Protein AF-A0AAN7HV95-F1 (afdb_monomer)

Mean predicted aligned error: 17.51 Å

Sequence (1217 aa):
MALKPPLSEEPIQHAVIDVFSLNDGKLSVEQQIEVYVNDLFNVQDNKAISLQEVLEGLCYVMDYRIKDGNQPHLDQSLMKRLSEGLLLNMGHTEGHLLKKKTTEAADMAFYLYGDFLQQVHEFRRVTSEMDVSDLRRQLKIHYRCQPTSSTQQQKRGALAMVMLFARFFPNQFADWRDLVKESEQGDMERLLNSSLAQEVKTSDEKTAMPSLNNPLADVILPPPQALYFDRSVDKLLGMFSQTDKDNGLPSDLVPALREQYGTNQLPKPARPNALKMLWEQLTDFMVLILIAAAIVEAAEKEFNSMIVLLIVVVLNTIIGFSQEWKASKTLNALVNLEVPQAAVVRDGQQQMIGSEELVPGDLVVLEEGDAVPADIRLIEVAQLGVIEGILTGESVPVQKNVQAIKAKTRKIPLGDCKGNAFMGTTVTRGRAKGVVVRTGPNTEIGKISAAIQSGSKHKVKTPIQRKLSKLGIYLVALAIFLCALVVVIGVIWKRDARDMVNIGLSLAVSVIPEGLVAVTTVTMAIGVRRMAASKCIVRTLPAVESLGSVTVICSDKTGTLTEGKMGTSELWTTDNSLYRFTDSTSMDPGHGEIICEPQGLRRRMIHIRHTAPTSPPPTVPKGNDEERNLNAEHPPQQQTINYADMRPKPVDTAKPDAYTKQLYHALLISSLCNNSSIRRDEDTGEIKSIGDPTEVALTVAAQKAGLGRTYWNDLGYKKVFERAFDSERKLMSSVFTQPGADAELIMTCKGAPEELLKKCSHFMHSNDATAAASQMTDDFASQVYDENVRMASQGLRVLGLAYKTIPRDSVSDADAISEEQDQDEPSSSKATSPHLAEEQLIFAGLVGLIDPPKKGVKEAVATCQQAGIHCIMITGDHIETATAIASQLGIFQNDTPGMSRAILGRELDLLSDDAIIELNPFPSVFARVSPDNKLSIVRALQQRGELAAMTGDGVNDAPAIKRADVGVAMGQAGTEITKQAADIVLVDDNFTSIVKAVEEGRHVFDNILKFIVYLLSCNGAEIFLMLICTIANIEVPLSVMMILWANIIADIPPAMALGVEPNEKDLMQRHPRNPKMGVITNLTWLIIFINSMLIAALAIAAYTISLYVLKFELQVARSMTFTTLTTMQLVHSFNARSVHQSVFKTGITSNRWMIGAFIVSFAFMILGIYAPGISTWLELTHVGWESWVMTMVSVIVLVSFVEIEKLLIRRKMPDKI

Solvent-accessible surface area (backbone atoms only — not comparable to full-atom values): 65570 Å² total; per-residue (Å²): 136,89,79,80,80,85,83,77,90,73,80,87,73,80,79,85,73,90,75,94,70,94,70,82,95,61,76,49,75,59,59,53,51,50,53,41,33,57,48,54,67,43,35,85,85,33,88,88,49,57,65,55,63,45,49,53,53,48,49,50,46,42,63,73,44,42,47,96,75,69,57,75,86,61,62,53,70,58,38,42,50,39,52,52,29,37,43,71,49,26,62,47,66,48,72,55,100,91,55,56,31,64,36,72,57,14,48,51,33,48,36,49,52,43,46,42,53,73,71,31,62,46,41,41,56,48,58,73,74,54,59,57,69,57,53,24,67,25,62,46,49,52,54,29,36,36,86,90,69,36,51,75,64,42,36,50,32,44,52,20,47,53,51,51,44,32,70,76,32,59,89,82,35,63,53,64,67,66,47,36,58,81,97,49,39,68,43,48,55,54,47,64,71,32,73,68,40,56,58,32,73,75,36,77,81,53,39,47,52,63,72,82,85,58,97,47,79,92,52,84,65,64,68,74,82,88,67,65,69,65,35,44,55,72,57,48,40,62,49,28,70,68,28,42,94,79,32,16,24,52,71,87,52,49,63,61,46,35,71,73,72,37,56,24,44,64,83,72,79,83,73,89,50,68,68,58,50,46,47,52,48,60,66,30,72,70,46,46,48,46,52,51,50,25,52,51,32,48,74,75,66,38,57,68,62,19,52,50,41,50,50,49,50,51,49,51,39,52,51,39,41,52,50,53,49,53,43,50,51,57,48,55,68,75,64,75,71,86,81,57,70,33,44,32,27,37,72,57,41,80,46,81,42,54,28,46,76,44,39,70,40,36,26,35,53,45,44,59,70,36,58,34,69,35,21,25,43,35,64,43,67,47,77,25,22,34,30,44,25,56,83,68,72,41,83,64,61,46,70,48,43,49,63,48,50,90,63,98,54,93,83,64,58,73,82,74,43,32,31,48,48,51,44,75,24,38,28,64,33,40,36,35,35,21,34,27,57,30,43,21,50,69,16,76,60,17,44,54,45,50,56,61,54,66,69,51,82,63,80,77,73,38,74,65,57,56,48,53,55,49,48,51,53,52,38,50,55,47,23,55,50,52,22,54,51,40,34,54,54,30,50,75,71,71,46,62,66,66,63,23,46,55,51,16,51,38,46,32,57,42,53,58,70,83,48,54,69,48,39,48,53,52,25,49,44,52,37,44,54,54,27,38,74,53,40,26,43,57,74,37,80,61,37,44,54,44,42,28,33,35,31,30,41,41,33,34,40,74,44,35,44,14,63,62,38,42,7,35,40,38,38,38,30,61,71,66,44,41,36,38,39,42,56,34,61,50,76,49,45,86,48,58,55,47,32,40,47,34,62,75,55,53,59,50,61,55,48,56,71,78,65,65,70,98,64,82,81,81,89,74,83,92,78,80,87,89,86,82,88,90,86,84,76,83,79,77,82,80,74,81,78,62,68,77,71,55,47,70,40,74,59,68,44,91,45,64,89,76,50,53,71,45,60,48,52,38,31,45,31,35,26,64,49,48,87,34,49,75,47,70,40,88,90,78,68,47,72,47,76,42,65,54,52,73,41,36,16,31,35,36,50,10,35,44,46,58,45,25,59,65,54,45,44,75,65,49,44,44,82,69,46,73,47,71,74,37,87,89,69,41,37,29,35,26,28,28,39,46,71,61,100,78,49,34,31,37,37,20,32,39,31,40,45,73,60,49,52,78,26,34,49,23,29,50,58,79,83,62,97,60,94,59,68,37,73,62,45,73,70,56,55,49,51,53,49,53,50,50,51,52,40,29,63,70,28,24,54,64,32,25,34,30,34,38,82,42,65,48,93,78,57,60,82,65,74,73,62,67,75,86,79,73,91,87,76,97,72,83,86,80,80,73,59,81,84,79,47,90,55,68,23,31,37,28,32,40,39,24,28,31,60,51,69,37,89,59,36,41,61,36,45,50,46,35,49,56,16,52,24,48,54,26,44,39,32,70,46,57,57,60,36,48,48,29,50,29,36,75,36,65,55,36,55,91,88,48,91,75,67,52,38,73,46,48,29,75,62,53,74,74,45,52,72,69,56,60,50,67,43,78,55,58,62,29,34,38,16,47,48,50,54,68,53,51,34,51,52,48,51,29,40,45,73,73,69,45,36,33,29,25,42,36,29,40,46,61,36,23,67,28,17,50,68,26,67,31,11,33,10,24,48,69,84,17,35,71,54,13,39,68,39,19,34,28,31,26,61,74,28,45,54,46,36,53,52,53,38,28,52,44,13,39,43,39,49,54,20,49,48,30,26,48,48,38,52,53,17,48,33,41,13,52,42,47,36,47,50,50,29,45,78,68,74,41,80,67,63,70,53,55,60,46,50,54,44,41,56,57,60,40,44,35,45,36,36,45,24,31,34,68,53,78,80,63,96,56,65,62,61,42,63,43,54,64,81,87,59,54,94,69,44,75,67,54,50,50,52,26,51,54,50,6,52,49,53,16,51,49,31,48,49,49,27,48,42,30,42,70,71,70,57,42,55,70,54,48,20,24,30,35,25,50,54,31,41,52,52,39,48,59,54,45,48,58,55,26,72,36,89,61,59,50,53,82,75,67,39,84,73,71,40,63,54,36,53,52,21,45,53,52,22,51,50,50,52,51,42,42,39,68,35,83,65,51,5,63,72,51,63,34,40,80,70,60,69,68,41,54,53,54,30,52,51,48,41,54,53,51,55,54,50,53,49,50,51,28,53,49,47,59,72,75,41,66,93,80,110

Nearest PDB structures (foldseek):
  8jbk-assembly1_A  TM=7.348E-01  e=4.796E-57  Sus scrofa
  8zyj-assembly1_A  TM=6.946E-01  e=8.936E-58  Homo sapiens
  8d3u-assembly1_A  TM=6.724E-01  e=2.919E-56  Homo sapiens
  7e21-assembly1_A  TM=7.172E-01  e=1.037E-54  Homo sapiens
  8qmp-assembly1_A  TM=7.568E-01  e=4.944E-53  Arabidopsis thaliana

Radius of gyration: 40.64 Å; Cα contacts (8 Å, |Δi|>4): 2000; chains: 1; bounding box: 94×133×110 Å

Secondary structure (DSSP, 8-state):
-PPPPPP----------------TT---HHHHHHHHHHHHHHTTT-TTS-HHHHHHHHHHHIIIIIGGGS-----HHHHHHHHHHHHHHTT-EES-TT--EE-HHHHHHHHHHHHHHHH-HHHHHHHHTS-HHHHHHHH-GGGGS-TTT--HHHHHHHHHHHHHHHHH-TTTSSSGGGGS-GGGHHHHHHHHTSHHHHHHHT-GGGGSPPP---TTTTS-PPPPTTSSTT--HHHHHHHTTT-BTTTBB-GGGHHHHHHHH--S---PPPPP-HHHHHHHHHT-HHHHHHHHHHHHHHHHT-HHHHHHHHHHHHHHHHHHHHHHHHHHHHHHHT--PPPPEEEEEETTEEEEEEGGG--TT-EEEE-TT-B--SEEEEEEEEEEEEE-HHHHS--SPEEP-------SSS---GGG-TTEE-TT-EEEEEEEEEEEEE-GGGSHHHHHHHHHHHGGGS----HHHHHHHHHHHHHHHHHHHHHHHHHHHHHHTT--HHHHHHHHHHHHHHT--TTHHHHHHHHHHHHHHHHHHTTEEES-HHHHHHHHT--EEEEEIIIIIB-S--EEEEEEETTS-EEEESSTT-S-TTSS-EEEEPHHHHHHHHHHHHH--SSPPP------------------------TTTTS-EE--TT-GGGS-HHHHHHHHHHHHS---EEEE-TTT--EEEES-HHHHHHHHHHHHTT--HHHHHHHT-EEEEEEEEETTTTEEEEEEEPPSSS--EEEEEEE-HHHHHHHEEEEE-SS-SS--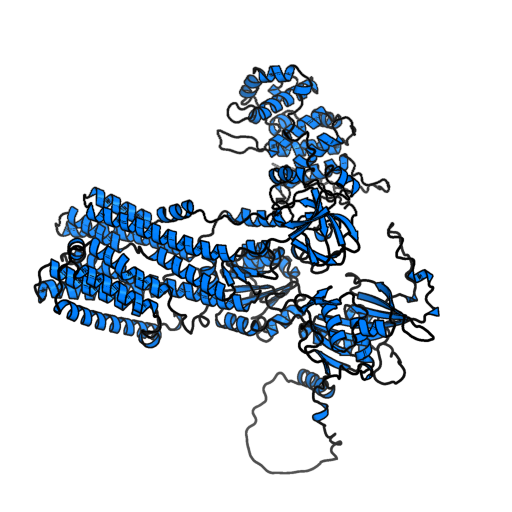EEEP-HHHHHHHHHHHHHHHHTT-EEEEEEEEEE-GGGS-TTTTTTTSS------S-----GGGSS-SEEEEEEEEEE-PBPTTHHHHHHHHHHTTPEEEEE-SS-HHHHHHHHHHHTS--TTSTTT--EEEHHHHTTS-HHHHHT-SSPPSEEES--HHHHHHHHHHHHHTT--EEEEE-SGGGHHHHHHSSEEEEESSSS-HHHHHH-SEEETT--HHHHHHHHHHHHHHHHHHHHHHHHHHHHHHHHHHHHHHHHHTTPPPS--HHHHHIIIIIISHHHHHHHHTPPPPTTTTTSPPPPTTS-SS-HHHHHHHHHHHHHHHHHHHHHHHIIIIIS---HHHHHHHHHHHHHHHHHHHHHHTT-SSS-HHHH-TTS-HHHHHHHHHHHHHHHHHHHSTTHHHHTT-----HHHHHHHHHHHHHHHHHHHHHHHHHHHH-GGG-

Structure (mmCIF, N/CA/C/O backbone):
data_AF-A0AAN7HV95-F1
#
_entry.id   AF-A0AAN7HV95-F1
#
loop_
_atom_site.group_PDB
_atom_site.id
_atom_site.type_symbol
_atom_site.label_atom_id
_atom_site.label_alt_id
_atom_site.label_comp_id
_atom_site.label_asym_id
_atom_site.label_entity_id
_atom_site.label_seq_id
_atom_site.pdbx_PDB_ins_code
_atom_site.Cartn_x
_atom_site.Cartn_y
_atom_site.Cartn_z
_atom_site.occupancy
_atom_site.B_iso_or_equiv
_atom_site.auth_seq_id
_atom_site.auth_comp_id
_atom_site.auth_asym_id
_atom_site.auth_atom_id
_atom_site.pdbx_PDB_model_num
ATOM 1 N N . MET A 1 1 ? 45.793 11.404 42.209 1.00 35.34 1 MET A N 1
ATOM 2 C CA . MET A 1 1 ? 44.865 12.500 42.559 1.00 35.34 1 MET A CA 1
ATOM 3 C C . MET A 1 1 ? 43.505 11.854 42.775 1.00 35.34 1 MET A C 1
ATOM 5 O O . MET A 1 1 ? 42.911 11.381 41.819 1.00 35.34 1 MET A O 1
ATOM 9 N N . ALA A 1 2 ? 43.128 11.648 44.038 1.00 28.16 2 ALA A N 1
ATOM 10 C CA . ALA A 1 2 ? 41.903 10.948 44.416 1.00 28.16 2 ALA A CA 1
ATOM 11 C C . ALA A 1 2 ? 40.698 11.876 44.207 1.00 28.16 2 ALA A C 1
ATOM 13 O O . ALA A 1 2 ? 40.658 12.959 44.789 1.00 28.16 2 ALA A O 1
ATOM 14 N N . LEU A 1 3 ? 39.742 11.461 43.375 1.00 29.16 3 LEU A N 1
ATOM 15 C CA . LEU A 1 3 ? 38.449 12.125 43.232 1.00 29.16 3 LEU A CA 1
ATOM 16 C C . LEU A 1 3 ? 37.444 11.410 44.139 1.00 29.16 3 LEU A C 1
ATOM 18 O O . LEU A 1 3 ? 37.253 10.200 44.041 1.00 29.16 3 LEU A O 1
ATOM 22 N N . LYS A 1 4 ? 36.876 12.180 45.070 1.00 27.55 4 LYS A N 1
ATOM 23 C CA . LYS A 1 4 ? 35.802 11.776 45.983 1.00 27.55 4 LYS A CA 1
ATOM 24 C C . LYS A 1 4 ? 34.564 11.301 45.199 1.00 27.55 4 LYS A C 1
ATOM 26 O O . LYS A 1 4 ? 34.280 11.879 44.151 1.00 27.55 4 LYS A O 1
ATOM 31 N N . PRO A 1 5 ? 33.801 10.325 45.724 1.00 32.03 5 PRO A N 1
ATOM 32 C CA . PRO A 1 5 ? 32.488 9.979 45.188 1.00 32.03 5 PRO A CA 1
ATOM 33 C C . PRO A 1 5 ? 31.466 11.101 45.473 1.00 32.03 5 PRO A C 1
ATOM 35 O O . PRO A 1 5 ? 31.664 11.873 46.420 1.00 32.03 5 PRO A O 1
ATOM 38 N N . PRO A 1 6 ? 30.396 11.214 44.664 1.00 33.41 6 PRO A N 1
ATOM 39 C CA . PRO A 1 6 ? 29.345 12.202 44.869 1.00 33.41 6 PRO A CA 1
ATOM 40 C C . PRO A 1 6 ? 28.568 11.909 46.159 1.00 33.41 6 PRO A C 1
ATOM 42 O O . PRO A 1 6 ? 28.367 10.759 46.548 1.00 33.41 6 PRO A O 1
ATOM 45 N N . LEU A 1 7 ? 28.188 12.986 46.840 1.00 29.44 7 LEU A N 1
ATOM 46 C CA . LEU A 1 7 ? 27.427 12.987 48.082 1.00 29.44 7 LEU A CA 1
ATOM 47 C C . LEU A 1 7 ? 25.985 12.504 47.848 1.00 29.44 7 LEU A C 1
ATOM 49 O O . LEU A 1 7 ? 25.305 13.020 46.969 1.00 29.44 7 LEU A O 1
ATOM 53 N N . SER A 1 8 ? 25.583 11.545 48.689 1.00 29.50 8 SER A N 1
ATOM 54 C CA . SER A 1 8 ? 24.227 11.239 49.181 1.00 29.50 8 SER A CA 1
ATOM 55 C C . SER A 1 8 ? 23.068 11.222 48.176 1.00 29.50 8 SER A C 1
ATOM 57 O O . SER A 1 8 ? 22.448 12.246 47.899 1.00 29.50 8 SER A O 1
ATOM 59 N N . GLU A 1 9 ? 22.695 10.008 47.766 1.00 32.47 9 GLU A N 1
ATOM 60 C CA . GLU A 1 9 ? 21.314 9.641 47.447 1.00 32.47 9 GLU A CA 1
ATOM 61 C C . GLU A 1 9 ? 20.475 9.729 48.734 1.00 32.47 9 GLU A C 1
ATOM 63 O O . GLU A 1 9 ? 20.566 8.863 49.605 1.00 32.47 9 GLU A O 1
ATOM 68 N N . GLU A 1 10 ? 19.671 10.781 48.881 1.00 27.11 10 GLU A N 1
ATOM 69 C CA . GLU A 1 10 ? 18.496 10.710 49.750 1.00 27.11 10 GLU A CA 1
ATOM 70 C C . GLU A 1 10 ? 17.333 10.123 48.937 1.00 27.11 10 GLU A C 1
ATOM 72 O O . GLU A 1 10 ? 17.078 10.573 47.815 1.00 27.11 10 GLU A O 1
ATOM 77 N N . PRO A 1 11 ? 16.617 9.113 49.458 1.00 29.72 11 PRO A N 1
ATOM 78 C CA . PRO A 1 11 ? 15.440 8.589 48.793 1.00 29.72 11 PRO A CA 1
ATOM 79 C C . PRO A 1 11 ? 14.348 9.659 48.829 1.00 29.72 11 PRO A C 1
ATOM 81 O O . PRO A 1 11 ? 14.023 10.189 49.891 1.00 29.72 11 PRO A O 1
ATOM 84 N N . ILE A 1 12 ? 13.756 9.950 47.670 1.00 29.28 12 ILE A N 1
ATOM 85 C CA . ILE A 1 12 ? 12.542 10.760 47.554 1.00 29.28 12 ILE A CA 1
ATOM 86 C C . ILE A 1 12 ? 11.441 10.035 48.341 1.00 29.28 12 ILE A C 1
ATOM 88 O O . ILE A 1 12 ? 10.802 9.107 47.846 1.00 29.28 12 ILE A O 1
ATOM 92 N N . GLN A 1 13 ? 11.250 10.414 49.604 1.00 25.06 13 GLN A N 1
ATOM 93 C CA . GLN A 1 13 ? 10.104 9.985 50.390 1.00 25.06 13 GLN A CA 1
ATOM 94 C C . GLN A 1 13 ? 8.864 10.639 49.784 1.00 25.06 13 GLN A C 1
ATOM 96 O O . GLN A 1 13 ? 8.693 11.856 49.840 1.00 25.06 13 GLN A O 1
ATOM 101 N N . HIS A 1 14 ? 7.986 9.823 49.204 1.00 27.66 14 HIS A N 1
ATOM 102 C CA . HIS A 1 14 ? 6.613 10.219 48.930 1.00 27.66 14 HIS A CA 1
ATOM 103 C C . HIS A 1 14 ? 5.953 10.602 50.260 1.00 27.66 14 HIS A C 1
ATOM 105 O O . HIS A 1 14 ? 5.562 9.735 51.040 1.00 27.66 14 HIS A O 1
ATOM 111 N N . ALA A 1 15 ? 5.861 11.902 50.539 1.00 27.44 15 ALA A N 1
ATOM 112 C CA . ALA A 1 15 ? 5.071 12.407 51.647 1.00 27.44 15 ALA A CA 1
ATOM 113 C C . ALA A 1 15 ? 3.598 12.062 51.387 1.00 27.44 15 ALA A C 1
ATOM 115 O O . ALA A 1 15 ? 2.954 12.611 50.491 1.00 27.44 15 ALA A O 1
ATOM 116 N N . VAL A 1 16 ? 3.081 11.108 52.158 1.00 27.16 16 VAL A N 1
ATOM 117 C CA . VAL A 1 16 ? 1.648 10.859 52.302 1.00 27.16 16 VAL A CA 1
ATOM 118 C C . VAL A 1 16 ? 1.076 12.063 53.047 1.00 27.16 16 VAL A C 1
ATOM 120 O O . VAL A 1 16 ? 1.296 12.216 54.244 1.00 27.16 16 VAL A O 1
ATOM 123 N N . ILE A 1 17 ? 0.398 12.948 52.320 1.00 25.80 17 ILE A N 1
ATOM 124 C CA . ILE A 1 17 ? -0.442 13.993 52.907 1.00 25.80 17 ILE A CA 1
ATOM 125 C C . ILE A 1 17 ? -1.882 13.492 52.805 1.00 25.80 17 ILE A C 1
ATOM 127 O O . ILE A 1 17 ? -2.414 13.341 51.704 1.00 25.80 17 ILE A O 1
ATOM 131 N N . ASP A 1 18 ? -2.485 13.213 53.960 1.00 28.34 18 ASP A N 1
ATOM 132 C CA . ASP A 1 18 ? -3.922 12.982 54.101 1.00 28.34 18 ASP A CA 1
ATOM 133 C C . ASP A 1 18 ? -4.690 14.215 53.613 1.00 28.34 18 ASP A C 1
ATOM 135 O O . ASP A 1 18 ? -4.534 15.310 54.154 1.00 28.34 18 ASP A O 1
ATOM 139 N N . VAL A 1 19 ? -5.545 14.044 52.601 1.00 28.03 19 VAL A N 1
ATOM 140 C CA . VAL A 1 19 ? -6.495 15.079 52.168 1.00 28.03 19 VAL A CA 1
ATOM 141 C C . VAL A 1 19 ? -7.857 14.441 51.899 1.00 28.03 19 VAL A C 1
ATOM 143 O O . VAL A 1 19 ? -8.324 14.363 50.766 1.00 28.03 19 VAL A O 1
ATOM 146 N N . PHE A 1 20 ? -8.532 14.013 52.966 1.00 28.52 20 PHE A N 1
ATOM 147 C CA . PHE A 1 20 ? -9.993 14.070 52.993 1.00 28.52 20 PHE A CA 1
ATOM 148 C C . PHE A 1 20 ? -10.393 15.501 53.359 1.00 28.52 20 PHE A C 1
ATOM 150 O O . PHE A 1 20 ? -10.522 15.867 54.522 1.00 28.52 20 PHE A O 1
ATOM 157 N N . SER A 1 21 ? -10.544 16.328 52.330 1.00 25.36 21 SER A N 1
ATOM 158 C CA . SER A 1 21 ? -11.219 17.619 52.399 1.00 25.36 21 SER A CA 1
ATOM 159 C C . SER A 1 21 ? -12.135 17.695 51.183 1.00 25.36 21 SER A C 1
ATOM 161 O O . SER A 1 21 ? -11.730 18.056 50.077 1.00 25.36 21 SER A O 1
ATOM 163 N N . LEU A 1 22 ? -13.365 17.228 51.389 1.00 33.53 22 LEU A N 1
ATOM 164 C CA . LEU A 1 22 ? -14.492 17.410 50.488 1.00 33.53 22 LEU A CA 1
ATOM 165 C C . LEU A 1 22 ? -14.783 18.909 50.371 1.00 33.53 22 LEU A C 1
ATOM 167 O O . LEU A 1 22 ? -15.279 19.506 51.319 1.00 33.53 22 LEU A O 1
ATOM 171 N N . ASN A 1 23 ? -14.458 19.501 49.221 1.00 30.53 23 ASN A N 1
ATOM 172 C CA . ASN A 1 23 ? -15.168 20.649 48.653 1.00 30.53 23 ASN A CA 1
ATOM 173 C C . ASN A 1 23 ? -14.831 20.780 47.156 1.00 30.53 23 ASN A C 1
ATOM 175 O O . ASN A 1 23 ? -13.719 21.128 46.767 1.00 30.53 23 ASN A O 1
ATOM 179 N N . ASP A 1 24 ? -15.813 20.437 46.325 1.00 30.53 24 ASP A N 1
ATOM 180 C CA . ASP A 1 24 ? -15.998 20.766 44.906 1.00 30.53 24 ASP A CA 1
ATOM 181 C C . ASP A 1 24 ? -14.817 21.310 44.082 1.00 30.53 24 ASP A C 1
ATOM 183 O O . ASP A 1 24 ? -14.560 22.513 44.001 1.00 30.53 24 ASP A O 1
ATOM 187 N N . GLY A 1 25 ? -14.215 20.418 43.286 1.00 41.03 25 GLY A N 1
ATOM 188 C CA . GLY A 1 25 ? -13.898 20.699 41.875 1.00 41.03 25 GLY A CA 1
ATOM 189 C C . GLY A 1 25 ? -13.014 21.914 41.554 1.00 41.03 25 GLY A C 1
ATOM 190 O O . GLY A 1 25 ? -13.055 22.427 40.429 1.00 41.03 25 GLY A O 1
ATOM 191 N N . LYS A 1 26 ? -12.214 22.407 42.498 1.00 41.22 26 LYS A N 1
ATOM 192 C CA . LYS A 1 26 ? -11.129 23.356 42.247 1.00 41.22 26 LYS A CA 1
ATOM 193 C C . LYS A 1 26 ? -9.824 22.626 42.531 1.00 41.22 26 LYS A C 1
ATOM 195 O O . LYS A 1 26 ? -9.460 22.473 43.689 1.00 41.22 26 LYS A O 1
ATOM 200 N N . LEU A 1 27 ? -9.097 22.229 41.481 1.00 48.91 27 LEU A N 1
ATOM 201 C CA . LEU A 1 27 ? -7.642 22.203 41.628 1.00 48.91 27 LEU A CA 1
ATOM 202 C C . LEU A 1 27 ? -7.254 23.602 42.136 1.00 48.91 27 LEU A C 1
ATOM 204 O O . LEU A 1 27 ? -7.715 24.601 41.558 1.00 48.91 27 LEU A O 1
ATOM 208 N N . SER A 1 28 ? -6.514 23.689 43.241 1.00 63.34 28 SER A N 1
ATOM 209 C CA . SER A 1 28 ? -6.002 24.975 43.723 1.00 63.34 28 SER A CA 1
ATOM 210 C C . SER A 1 28 ? -5.180 25.633 42.605 1.00 63.34 28 SER A C 1
ATOM 212 O O . SER A 1 28 ? -4.695 24.951 41.697 1.00 63.34 28 SER A O 1
ATOM 214 N N . VAL A 1 29 ? -5.048 26.965 42.609 1.00 67.62 29 VAL A N 1
ATOM 215 C CA . VAL A 1 29 ? -4.198 27.658 41.615 1.00 67.62 29 VAL A CA 1
ATOM 216 C C . VAL A 1 29 ? -2.787 27.053 41.618 1.00 67.62 29 VAL A C 1
ATOM 218 O O . VAL A 1 29 ? -2.203 26.849 40.559 1.00 67.62 29 VAL A O 1
ATOM 221 N N . GLU A 1 30 ? -2.308 26.640 42.791 1.00 71.94 30 GLU A N 1
ATOM 222 C CA . GLU A 1 30 ? -1.051 25.915 42.982 1.00 71.94 30 GLU A CA 1
ATOM 223 C C . GLU A 1 30 ? -1.032 24.568 42.259 1.00 71.94 30 GLU A C 1
ATOM 225 O O . GLU A 1 30 ? -0.117 24.313 41.487 1.00 71.94 30 GLU A O 1
ATOM 230 N N . GLN A 1 31 ? -2.061 23.733 42.415 1.00 69.38 31 GLN A N 1
ATOM 231 C CA . GLN A 1 31 ? -2.127 22.443 41.721 1.00 69.38 31 GLN A CA 1
ATOM 232 C C . GLN A 1 31 ? -2.154 22.604 40.194 1.00 69.38 31 GLN A C 1
ATOM 234 O O . GLN A 1 31 ? -1.585 21.787 39.475 1.00 69.38 31 GLN A O 1
ATOM 239 N N . GLN A 1 32 ? -2.787 23.662 39.676 1.00 68.25 32 GLN A N 1
ATOM 240 C CA . GLN A 1 32 ? -2.764 23.944 38.238 1.00 68.25 32 GLN A CA 1
ATOM 241 C C . GLN A 1 32 ? -1.371 24.364 37.779 1.00 68.25 32 GLN A C 1
ATOM 243 O O . GLN A 1 32 ? -0.859 23.803 36.812 1.00 68.25 32 GLN A O 1
ATOM 248 N N . ILE A 1 33 ? -0.748 25.314 38.482 1.00 77.19 33 ILE A N 1
ATOM 249 C CA . ILE A 1 33 ? 0.621 25.748 38.195 1.00 77.19 33 ILE A CA 1
ATOM 250 C C . ILE A 1 33 ? 1.573 24.549 38.273 1.00 77.19 33 ILE A C 1
ATOM 252 O O . ILE A 1 33 ? 2.390 24.381 37.378 1.00 77.19 33 ILE A O 1
ATOM 256 N N . GLU A 1 34 ? 1.427 23.667 39.259 1.00 79.88 34 GLU A N 1
ATOM 257 C CA . GLU A 1 34 ? 2.266 22.479 39.430 1.00 79.88 34 GLU A CA 1
ATOM 258 C C . GLU A 1 34 ? 2.234 21.535 38.223 1.00 79.88 34 GLU A C 1
ATOM 260 O O . GLU A 1 34 ? 3.287 21.054 37.795 1.00 79.88 34 GLU A O 1
ATOM 265 N N . VAL A 1 35 ? 1.063 21.323 37.614 1.00 71.19 35 VAL A N 1
ATOM 266 C CA . VAL A 1 35 ? 0.944 20.543 36.371 1.00 71.19 35 VAL A CA 1
ATOM 267 C C . VAL A 1 35 ? 1.781 21.174 35.253 1.00 71.19 35 VAL A C 1
ATOM 269 O O . VAL A 1 35 ? 2.585 20.487 34.626 1.00 71.19 35 VAL A O 1
ATOM 272 N N . TYR A 1 36 ? 1.653 22.486 35.037 1.00 79.62 36 TYR A N 1
ATOM 273 C CA . TYR A 1 36 ? 2.418 23.196 34.007 1.00 79.62 36 TYR A CA 1
ATOM 274 C C . TYR A 1 36 ? 3.919 23.237 34.293 1.00 79.62 36 TYR A C 1
ATOM 276 O O . TYR A 1 36 ? 4.721 23.117 33.372 1.00 79.62 36 TYR A O 1
ATOM 284 N N . VAL A 1 37 ? 4.310 23.388 35.559 1.00 82.75 37 VAL A N 1
ATOM 285 C CA . VAL A 1 37 ? 5.712 23.356 35.988 1.00 82.75 37 VAL A CA 1
ATOM 286 C C . VAL A 1 37 ? 6.332 22.009 35.644 1.00 82.75 37 VAL A C 1
ATOM 288 O O . VAL A 1 37 ? 7.403 21.977 35.049 1.00 82.75 37 VAL A O 1
ATOM 291 N N . ASN A 1 38 ? 5.655 20.902 35.957 1.00 78.31 38 ASN A N 1
ATOM 292 C CA . ASN A 1 38 ? 6.128 19.567 35.588 1.00 78.31 38 ASN A CA 1
ATOM 293 C C . ASN A 1 38 ? 6.283 19.425 34.067 1.00 78.31 38 ASN A C 1
ATOM 295 O O . ASN A 1 38 ? 7.285 18.888 33.596 1.00 78.31 38 ASN A O 1
ATOM 299 N N . ASP A 1 39 ? 5.321 19.935 33.297 1.00 75.81 39 ASP A N 1
ATOM 300 C CA . ASP A 1 39 ? 5.371 19.885 31.837 1.00 75.81 39 ASP A CA 1
ATOM 301 C C . ASP A 1 39 ? 6.543 20.712 31.273 1.00 75.81 39 ASP A C 1
ATOM 303 O O . ASP A 1 39 ? 7.225 20.223 30.374 1.00 75.81 39 ASP A O 1
ATOM 307 N N . LEU A 1 40 ? 6.847 21.897 31.834 1.00 81.81 40 LEU A N 1
ATOM 308 C CA . LEU A 1 40 ? 7.966 22.766 31.414 1.00 81.81 40 LEU A CA 1
ATOM 309 C C . LEU A 1 40 ? 9.332 22.063 31.452 1.00 81.81 40 LEU A C 1
ATOM 311 O O . LEU A 1 40 ? 10.180 22.351 30.605 1.00 81.81 40 LEU A O 1
ATOM 315 N N . PHE A 1 41 ? 9.548 21.153 32.407 1.00 81.31 41 PHE A N 1
ATOM 316 C CA . PHE A 1 41 ? 10.784 20.366 32.502 1.00 81.31 41 PHE A CA 1
ATOM 317 C C . PHE A 1 41 ? 10.793 19.154 31.558 1.00 81.31 41 PHE A C 1
ATOM 319 O O . PHE A 1 41 ? 11.852 18.763 31.078 1.00 81.31 41 PHE A O 1
ATOM 326 N N . ASN A 1 42 ? 9.623 18.594 31.240 1.00 73.25 42 ASN A N 1
ATOM 327 C CA . ASN A 1 42 ? 9.492 17.370 30.443 1.00 73.25 42 ASN A CA 1
ATOM 328 C C . ASN A 1 42 ? 9.416 17.605 28.922 1.00 73.25 42 ASN A C 1
ATOM 330 O O . ASN A 1 42 ? 9.461 16.639 28.158 1.00 73.25 42 ASN A O 1
ATOM 334 N N . VAL A 1 43 ? 9.298 18.856 28.457 1.00 72.38 43 VAL A N 1
ATOM 335 C CA . VAL A 1 43 ? 9.174 19.192 27.022 1.00 72.38 43 VAL A CA 1
ATOM 336 C C . VAL A 1 43 ? 10.333 18.640 26.180 1.00 72.38 43 VAL A C 1
ATOM 338 O O . VAL A 1 43 ? 10.113 18.192 25.056 1.00 72.38 43 VAL A O 1
ATOM 341 N N . GLN A 1 44 ? 11.571 18.664 26.690 1.00 65.88 44 GLN A N 1
ATOM 342 C CA . GLN A 1 44 ? 12.741 18.224 25.914 1.00 65.88 44 GLN A CA 1
ATOM 343 C C . GLN A 1 44 ? 12.743 16.713 25.651 1.00 65.88 44 GLN A C 1
ATOM 345 O O . GLN A 1 44 ? 13.088 16.284 24.548 1.00 65.88 44 GLN A O 1
ATOM 350 N N . ASP A 1 45 ? 12.308 15.923 26.632 1.00 58.12 45 ASP A N 1
ATOM 351 C CA . ASP A 1 45 ? 12.325 14.460 26.563 1.00 58.12 45 ASP A CA 1
ATOM 352 C C . ASP A 1 45 ? 11.042 13.885 25.946 1.00 58.12 45 ASP A C 1
ATOM 354 O O . ASP A 1 45 ? 11.023 12.749 25.468 1.00 58.12 45 ASP A O 1
ATOM 358 N N . ASN A 1 46 ? 9.959 14.670 25.906 1.00 55.00 46 ASN A N 1
ATOM 359 C CA . ASN A 1 46 ? 8.650 14.210 25.469 1.00 55.00 46 ASN A CA 1
ATOM 360 C C . ASN A 1 46 ? 8.080 15.037 24.309 1.00 55.00 46 ASN A C 1
ATOM 362 O O . ASN A 1 46 ? 7.390 16.038 24.498 1.00 55.00 46 ASN A O 1
ATOM 366 N N . LYS A 1 47 ? 8.257 14.516 23.090 1.00 52.75 47 LYS A N 1
ATOM 367 C CA . LYS A 1 47 ? 7.764 15.125 21.842 1.00 52.75 47 LYS A CA 1
ATOM 368 C C . LYS A 1 47 ? 6.237 15.249 21.739 1.00 52.75 47 LYS A C 1
ATOM 370 O O . LYS A 1 47 ? 5.765 15.895 20.810 1.00 52.75 47 LYS A O 1
ATOM 375 N N . ALA A 1 48 ? 5.472 14.627 22.639 1.00 45.28 48 ALA A N 1
ATOM 376 C CA . ALA A 1 48 ? 4.013 14.729 22.658 1.00 45.28 48 ALA A CA 1
ATOM 377 C C . ALA A 1 48 ? 3.495 16.009 23.342 1.00 45.28 48 ALA A C 1
ATOM 379 O O . ALA A 1 48 ? 2.313 16.313 23.214 1.00 45.28 48 ALA A O 1
ATOM 380 N N . ILE A 1 49 ? 4.345 16.746 24.072 1.00 60.28 49 ILE A N 1
ATOM 381 C CA . ILE A 1 49 ? 3.969 17.979 24.779 1.00 60.28 49 ILE A CA 1
ATOM 382 C C . ILE A 1 49 ? 4.555 19.174 24.026 1.00 60.28 49 ILE A C 1
ATOM 384 O O . ILE A 1 49 ? 5.771 19.283 23.870 1.00 60.28 49 ILE A O 1
ATOM 388 N N . SER A 1 50 ? 3.699 20.087 23.567 1.00 71.38 50 SER A N 1
ATOM 389 C CA . SER A 1 50 ? 4.150 21.334 22.948 1.00 71.38 50 SER A CA 1
ATOM 390 C C . SER A 1 50 ? 4.469 22.374 24.021 1.00 71.38 50 SER A C 1
ATOM 392 O O . SER A 1 50 ? 3.613 22.699 24.842 1.00 71.38 50 SER A O 1
ATOM 394 N N . LEU A 1 51 ? 5.675 22.956 23.986 1.00 77.31 51 LEU A N 1
ATOM 395 C CA . LEU A 1 51 ? 6.054 24.068 24.873 1.00 77.31 51 LEU A CA 1
ATOM 396 C C . LEU A 1 51 ? 5.045 25.221 24.806 1.00 77.31 51 LEU A C 1
ATOM 398 O O . LEU A 1 51 ? 4.741 25.849 25.815 1.00 77.31 51 LEU A O 1
ATOM 402 N N . GLN A 1 52 ? 4.523 25.483 23.609 1.00 72.62 52 GLN A N 1
ATOM 403 C CA . GLN A 1 52 ? 3.555 26.542 23.377 1.00 72.62 52 GLN A CA 1
ATOM 404 C C . GLN A 1 52 ? 2.246 26.289 24.142 1.00 72.62 52 GLN A C 1
ATOM 406 O O . GLN A 1 52 ? 1.780 27.185 24.836 1.00 72.62 52 GLN A O 1
ATOM 411 N N . GLU A 1 53 ? 1.713 25.061 24.113 1.00 65.81 53 GLU A N 1
ATOM 412 C CA . GLU A 1 53 ? 0.485 24.697 24.846 1.00 65.81 53 GLU A CA 1
ATOM 413 C C . GLU A 1 53 ? 0.657 24.867 26.369 1.00 65.81 53 GLU A C 1
ATOM 415 O O . GLU A 1 53 ? -0.260 25.298 27.073 1.00 65.81 53 GLU A O 1
ATOM 420 N N . VAL A 1 54 ? 1.849 24.552 26.893 1.00 73.94 54 VAL A N 1
ATOM 421 C CA . VAL A 1 54 ? 2.179 24.712 28.319 1.00 73.94 54 VAL A CA 1
ATOM 422 C C . VAL A 1 54 ? 2.201 26.194 28.707 1.00 73.94 54 VAL A C 1
ATOM 424 O O . VAL A 1 54 ? 1.619 26.574 29.724 1.00 73.94 54 VAL A O 1
ATOM 427 N N . LEU A 1 55 ? 2.835 27.038 27.889 1.00 80.31 55 LEU A N 1
ATOM 428 C CA . LEU A 1 55 ? 2.946 28.476 28.141 1.00 80.31 55 LEU A CA 1
ATOM 429 C C . LEU A 1 55 ? 1.605 29.205 27.985 1.00 80.31 55 LEU A C 1
ATOM 431 O O . LEU A 1 55 ? 1.283 30.041 28.823 1.00 80.31 55 LEU A O 1
ATOM 435 N N . GLU A 1 56 ? 0.793 28.856 26.984 1.00 68.69 56 GLU A N 1
ATOM 436 C CA . GLU A 1 56 ? -0.565 29.397 26.804 1.00 68.69 56 GLU A CA 1
ATOM 437 C C . GLU A 1 56 ? -1.458 29.106 28.015 1.00 68.69 56 GLU A C 1
ATOM 439 O O . GLU A 1 56 ? -2.187 29.979 28.491 1.00 68.69 56 GLU A O 1
ATOM 444 N N . GLY A 1 57 ? -1.372 27.893 28.565 1.00 64.75 57 GLY A N 1
ATOM 445 C CA . GLY A 1 57 ? -2.127 27.539 29.760 1.00 64.75 57 GLY A CA 1
ATOM 446 C C . GLY A 1 57 ? -1.663 28.281 31.018 1.00 64.75 57 GLY A C 1
ATOM 447 O O . GLY A 1 57 ? -2.500 28.653 31.840 1.00 64.75 57 GLY A O 1
ATOM 448 N N . LEU A 1 58 ? -0.364 28.568 31.156 1.00 76.38 58 LEU A N 1
ATOM 449 C CA . LEU A 1 58 ? 0.139 29.426 32.233 1.00 76.38 58 LEU A CA 1
ATOM 450 C C . LEU A 1 58 ? -0.277 30.897 32.059 1.00 76.38 58 LEU A C 1
ATOM 452 O O . LEU A 1 58 ? -0.643 31.528 33.050 1.00 76.38 58 LEU A O 1
ATOM 456 N N . CYS A 1 59 ? -0.271 31.433 30.832 1.00 73.62 59 CYS A N 1
ATOM 457 C CA . CYS A 1 59 ? -0.806 32.767 30.528 1.00 73.62 59 CYS A CA 1
ATOM 458 C C . CYS A 1 59 ? -2.278 32.877 30.939 1.00 73.62 59 CYS A C 1
ATOM 460 O O . CYS A 1 59 ? -2.657 33.823 31.620 1.00 73.62 59 CYS A O 1
ATOM 462 N N . TYR A 1 60 ? -3.088 31.865 30.623 1.00 68.44 60 TYR A N 1
ATOM 463 C CA . TYR A 1 60 ? -4.484 31.819 31.052 1.00 68.44 60 TYR A CA 1
ATOM 464 C C . TYR A 1 60 ? -4.632 31.861 32.584 1.00 68.44 60 TYR A C 1
ATOM 466 O O . TYR A 1 60 ? -5.457 32.612 33.108 1.00 68.44 60 TYR A O 1
ATOM 474 N N . VAL A 1 61 ? -3.828 31.082 33.321 1.00 70.62 61 VAL A N 1
ATOM 475 C CA . VAL A 1 61 ? -3.839 31.115 34.796 1.00 70.62 61 VAL A CA 1
ATOM 476 C C . VAL A 1 61 ? -3.447 32.505 35.306 1.00 70.62 61 VAL A C 1
ATOM 478 O O . VAL A 1 61 ? -4.098 33.028 36.209 1.00 70.62 61 VAL A O 1
ATOM 481 N N . MET A 1 62 ? -2.429 33.126 34.710 1.00 75.94 62 MET A N 1
ATOM 482 C CA . MET A 1 62 ? -1.998 34.477 35.062 1.00 75.94 62 MET A CA 1
ATOM 483 C C . MET A 1 62 ? -3.117 35.506 34.853 1.00 75.94 62 MET A C 1
ATOM 485 O O . MET A 1 62 ? -3.472 36.218 35.791 1.00 75.94 62 MET A O 1
ATOM 489 N N . ASP A 1 63 ? -3.706 35.551 33.660 1.00 69.44 63 ASP A N 1
ATOM 490 C CA . ASP A 1 63 ? -4.655 36.598 33.278 1.00 69.44 63 ASP A CA 1
ATOM 491 C C . ASP A 1 63 ? -6.011 36.476 33.979 1.00 69.44 63 ASP A C 1
ATOM 493 O O . ASP A 1 63 ? -6.589 37.486 34.360 1.00 69.44 63 ASP A O 1
ATOM 497 N N . TYR A 1 64 ? -6.507 35.256 34.204 1.00 62.72 64 TYR A N 1
ATOM 498 C CA . TYR A 1 64 ? -7.866 35.054 34.725 1.00 62.72 64 TYR A CA 1
ATOM 499 C C . TYR A 1 64 ? -7.933 34.664 36.204 1.00 62.72 64 TYR A C 1
ATOM 501 O O . TYR A 1 64 ? -8.999 34.760 36.819 1.00 62.72 64 TYR A O 1
ATOM 509 N N . ARG A 1 65 ? -6.842 34.155 36.791 1.00 66.75 65 ARG A N 1
ATOM 510 C CA . ARG A 1 65 ? -6.847 33.648 38.178 1.00 66.75 65 ARG A CA 1
ATOM 511 C C . ARG A 1 65 ? -5.941 34.426 39.119 1.00 66.75 65 ARG A C 1
ATOM 513 O O . ARG A 1 65 ? -6.219 34.413 40.316 1.00 66.75 65 ARG A O 1
ATOM 520 N N . ILE A 1 66 ? -4.898 35.074 38.602 1.00 71.88 66 ILE A N 1
ATOM 521 C CA . ILE A 1 66 ? -3.914 35.805 39.410 1.00 71.88 66 ILE A CA 1
ATOM 522 C C . ILE A 1 66 ? -4.125 37.320 39.286 1.00 71.88 66 ILE A C 1
ATOM 524 O O . ILE A 1 66 ? -4.252 37.992 40.313 1.00 71.88 66 ILE A O 1
ATOM 528 N N . LYS A 1 67 ? -4.206 37.856 38.057 1.00 70.75 67 LYS A N 1
ATOM 529 C CA . LYS A 1 67 ? -4.539 39.271 37.812 1.00 70.75 67 LYS A CA 1
ATOM 530 C C . LYS A 1 67 ? -5.944 39.600 38.357 1.00 70.75 67 LYS A C 1
ATOM 532 O O . LYS A 1 67 ? -6.771 38.714 38.572 1.00 70.75 67 LYS A O 1
ATOM 537 N N . ASP A 1 68 ? -6.163 40.873 38.685 1.00 61.22 68 ASP A N 1
ATOM 538 C CA . ASP A 1 68 ? -7.387 41.414 39.311 1.00 61.22 68 ASP A CA 1
ATOM 539 C C . ASP A 1 68 ? -7.712 40.916 40.736 1.00 61.22 68 ASP A C 1
ATOM 541 O O . ASP A 1 68 ? -8.814 41.116 41.245 1.00 61.22 68 ASP A O 1
ATOM 545 N N . GLY A 1 69 ? -6.731 40.337 41.439 1.00 55.62 69 GLY A N 1
ATOM 546 C CA . GLY A 1 69 ? -6.809 40.095 42.888 1.00 55.62 69 GLY A CA 1
ATOM 547 C C . GLY A 1 69 ? -7.500 38.793 43.305 1.00 55.62 69 GLY A C 1
ATOM 548 O O . GLY A 1 69 ? -7.859 38.642 44.473 1.00 55.62 69 GLY A O 1
ATOM 549 N N . ASN A 1 70 ? -7.660 37.835 42.387 1.00 57.25 70 ASN A N 1
ATOM 550 C CA . ASN A 1 70 ? -8.447 36.622 42.628 1.00 57.25 70 ASN A CA 1
ATOM 551 C C . ASN A 1 70 ? -7.769 35.535 43.493 1.00 57.25 70 ASN A C 1
ATOM 553 O O . ASN A 1 70 ? -8.495 34.654 43.954 1.00 57.25 70 ASN A O 1
ATOM 557 N N . GLN A 1 71 ? -6.447 35.575 43.756 1.00 63.94 71 GLN A N 1
ATOM 558 C CA . GLN A 1 71 ? -5.750 34.783 44.803 1.00 63.94 71 GLN A CA 1
ATOM 559 C C . GLN A 1 71 ? -4.225 35.091 44.872 1.00 63.94 71 GLN A C 1
ATOM 561 O O . GLN A 1 71 ? -3.496 34.669 43.977 1.00 63.94 71 GLN A O 1
ATOM 566 N N . PRO A 1 72 ? -3.704 35.780 45.915 1.00 57.44 72 PRO A N 1
ATOM 567 C CA . PRO A 1 72 ? -2.317 36.278 45.930 1.00 57.44 72 PRO A CA 1
ATOM 568 C C . PRO A 1 72 ? -1.290 35.460 46.739 1.00 57.44 72 PRO A C 1
ATOM 570 O O . PRO A 1 72 ? -0.119 35.822 46.712 1.00 57.44 72 PRO A O 1
ATOM 573 N N . HIS A 1 73 ? -1.687 34.403 47.458 1.00 71.31 73 HIS A N 1
ATOM 574 C CA . HIS A 1 73 ? -0.758 33.574 48.242 1.00 71.31 73 HIS A CA 1
ATOM 575 C C . HIS A 1 73 ? -0.521 32.231 47.554 1.00 71.31 73 HIS A C 1
ATOM 577 O O . HIS A 1 73 ? -1.450 31.429 47.456 1.00 71.31 73 HIS A O 1
ATOM 583 N N . LEU A 1 74 ? 0.703 32.012 47.068 1.00 80.88 74 LEU A N 1
ATOM 584 C CA . LEU A 1 74 ? 1.127 30.785 46.383 1.00 80.88 74 LEU A CA 1
ATOM 585 C C . LEU A 1 74 ? 2.337 30.163 47.083 1.00 80.88 74 LEU A C 1
ATOM 587 O O . LEU A 1 74 ? 3.235 30.879 47.526 1.00 80.88 74 LEU A O 1
ATOM 591 N N . ASP A 1 75 ? 2.395 28.833 47.131 1.00 84.31 75 ASP A N 1
ATOM 592 C CA . ASP A 1 75 ? 3.510 28.096 47.720 1.00 84.31 75 ASP A CA 1
ATOM 593 C C . ASP A 1 75 ? 4.878 28.502 47.137 1.00 84.31 75 ASP A C 1
ATOM 595 O O . ASP A 1 75 ? 5.107 28.532 45.922 1.00 84.31 75 ASP A O 1
ATOM 599 N N . GLN A 1 76 ? 5.829 28.788 48.029 1.00 83.88 76 GLN A N 1
ATOM 600 C CA . GLN A 1 76 ? 7.147 29.283 47.640 1.00 83.88 76 GLN A CA 1
ATOM 601 C C . GLN A 1 76 ? 7.978 28.211 46.919 1.00 83.88 76 GLN A C 1
ATOM 603 O O . GLN A 1 76 ? 8.743 28.541 46.009 1.00 83.88 76 GLN A O 1
ATOM 608 N N . SER A 1 77 ? 7.844 26.935 47.303 1.00 83.69 77 SER A N 1
ATOM 609 C CA . SER A 1 77 ? 8.594 25.844 46.671 1.00 83.69 77 SER A CA 1
ATOM 610 C C . SER A 1 77 ? 8.136 25.625 45.225 1.00 83.69 77 SER A C 1
ATOM 612 O O . SER A 1 77 ? 8.959 25.453 44.322 1.00 83.69 77 SER A O 1
ATOM 614 N N . LEU A 1 78 ? 6.832 25.755 44.978 1.00 85.31 78 LEU A N 1
ATOM 615 C CA . LEU A 1 78 ? 6.240 25.725 43.651 1.00 85.31 78 LEU A CA 1
ATOM 616 C C . LEU A 1 78 ? 6.673 26.926 42.799 1.00 85.31 78 LEU A C 1
ATOM 618 O O . LEU A 1 78 ? 7.061 26.742 41.644 1.00 85.31 78 LEU A O 1
ATOM 622 N N . MET A 1 79 ? 6.671 28.142 43.358 1.00 91.25 79 MET A N 1
ATOM 623 C CA . MET A 1 79 ? 7.157 29.339 42.652 1.00 91.25 79 MET A CA 1
ATOM 624 C C . MET A 1 79 ? 8.640 29.234 42.278 1.00 91.25 79 MET A C 1
ATOM 626 O O . MET A 1 79 ? 9.031 29.688 41.202 1.00 91.25 79 MET A O 1
ATOM 630 N N . LYS A 1 80 ? 9.458 28.584 43.118 1.00 89.44 80 LYS A N 1
ATOM 631 C CA . LYS A 1 80 ? 10.859 28.281 42.800 1.00 89.44 80 LYS A CA 1
ATOM 632 C C . LYS A 1 80 ? 10.985 27.398 41.564 1.00 89.44 80 LYS A C 1
ATOM 634 O O . LYS A 1 80 ? 11.671 27.771 40.615 1.00 89.44 80 LYS A O 1
ATOM 639 N N . ARG A 1 81 ? 10.255 26.283 41.534 1.00 90.12 81 ARG A N 1
ATOM 640 C CA . ARG A 1 81 ? 10.248 25.363 40.388 1.00 90.12 81 ARG A CA 1
ATOM 641 C C . ARG A 1 81 ? 9.687 26.018 39.120 1.00 90.12 81 ARG A C 1
ATOM 643 O O . ARG A 1 81 ? 10.208 25.778 38.036 1.00 90.12 81 ARG A O 1
ATOM 650 N N . LEU A 1 82 ? 8.661 26.867 39.240 1.00 90.81 82 LEU A N 1
ATOM 651 C CA . LEU A 1 82 ? 8.116 27.640 38.117 1.00 90.81 82 LEU A CA 1
ATOM 652 C C . LEU A 1 82 ? 9.144 28.613 37.535 1.00 90.81 82 LEU A C 1
ATOM 654 O O . LEU A 1 82 ? 9.303 28.664 36.316 1.00 90.81 82 LEU A O 1
ATOM 658 N N . SER A 1 83 ? 9.849 29.355 38.393 1.00 90.38 83 SER A N 1
ATOM 659 C CA . SER A 1 83 ? 10.915 30.268 37.970 1.00 90.38 83 SER A CA 1
ATOM 660 C C . SER A 1 83 ? 11.999 29.520 37.187 1.00 90.38 83 SER A C 1
ATOM 662 O O . SER A 1 83 ? 12.313 29.891 36.054 1.00 90.38 83 SER A O 1
ATOM 664 N N . GLU A 1 84 ? 12.495 28.406 37.737 1.00 88.94 84 GLU A N 1
ATOM 665 C CA . GLU A 1 84 ? 13.495 27.547 37.092 1.00 88.94 84 GLU A CA 1
ATOM 666 C C . GLU A 1 84 ? 13.006 27.004 35.736 1.00 88.94 84 GLU A C 1
ATOM 668 O O . GLU A 1 84 ? 13.731 27.084 34.742 1.00 88.94 84 GLU A O 1
ATOM 673 N N . GLY A 1 85 ? 11.763 26.513 35.666 1.00 86.62 85 GLY A N 1
ATOM 674 C CA . GLY A 1 85 ? 11.167 25.970 34.443 1.00 86.62 85 GLY A CA 1
ATOM 675 C C . GLY A 1 85 ? 10.975 27.015 33.336 1.00 86.62 85 GLY A C 1
ATOM 676 O O . GLY A 1 85 ? 11.261 26.738 32.168 1.00 86.62 85 GLY A O 1
ATOM 677 N N . LEU A 1 86 ? 10.539 28.233 33.678 1.00 89.81 86 LEU A N 1
ATOM 678 C CA . LEU A 1 86 ? 10.425 29.338 32.717 1.00 89.81 86 LEU A CA 1
ATOM 679 C C . LEU A 1 86 ? 11.808 29.762 32.209 1.00 89.81 86 LEU A C 1
ATOM 681 O O . LEU A 1 86 ? 12.019 29.874 31.001 1.00 89.81 86 LEU A O 1
ATOM 685 N N . LEU A 1 87 ? 12.778 29.926 33.111 1.00 88.44 87 LEU A N 1
ATOM 686 C CA . LEU A 1 87 ? 14.154 30.299 32.780 1.00 88.44 87 LEU A CA 1
ATOM 687 C C . LEU A 1 87 ? 14.846 29.321 31.827 1.00 88.44 87 LEU A C 1
ATOM 689 O O . LEU A 1 87 ? 15.566 29.751 30.920 1.00 88.44 87 LEU A O 1
ATOM 693 N N . LEU A 1 88 ? 14.581 28.025 31.979 1.00 86.06 88 LEU A N 1
ATOM 694 C CA . LEU A 1 88 ? 15.091 26.973 31.098 1.00 86.06 88 LEU A CA 1
ATOM 695 C C . LEU A 1 88 ? 14.631 27.156 29.640 1.00 86.06 88 LEU A C 1
ATOM 697 O O . LEU A 1 88 ? 15.404 26.917 28.711 1.00 86.06 88 LEU A O 1
ATOM 701 N N . ASN A 1 89 ? 13.403 27.647 29.444 1.00 86.00 89 ASN A N 1
ATOM 702 C CA . ASN A 1 89 ? 12.726 27.727 28.148 1.00 86.00 89 ASN A CA 1
ATOM 703 C C . ASN A 1 89 ? 12.762 29.134 27.496 1.00 86.00 89 ASN A C 1
ATOM 705 O O . ASN A 1 89 ? 12.383 29.294 26.337 1.00 86.00 89 ASN A O 1
ATOM 709 N N . MET A 1 90 ? 13.276 30.169 28.174 1.00 86.00 90 MET A N 1
ATOM 710 C CA . MET A 1 90 ? 13.365 31.551 27.648 1.00 86.00 90 MET A CA 1
ATOM 711 C C . MET A 1 90 ? 14.536 31.809 26.682 1.00 86.00 90 MET A C 1
ATOM 713 O O . MET A 1 90 ? 14.602 32.860 26.030 1.00 86.00 90 MET A O 1
ATOM 717 N N . GLY A 1 91 ? 15.495 30.881 26.614 1.00 74.81 91 GLY A N 1
ATOM 718 C CA . GLY A 1 91 ? 16.781 31.076 25.944 1.00 74.81 91 GLY A CA 1
ATOM 719 C C . GLY A 1 91 ? 16.885 30.553 24.507 1.00 74.81 91 GLY A C 1
ATOM 720 O O . GLY A 1 91 ? 17.989 30.621 23.948 1.00 74.81 91 GLY A O 1
ATOM 721 N N . HIS A 1 92 ? 15.806 30.011 23.931 1.00 81.25 92 HIS A N 1
ATOM 722 C CA . HIS A 1 92 ? 15.791 29.417 22.588 1.00 81.25 92 HIS A CA 1
ATOM 723 C C . HIS A 1 92 ? 15.793 30.479 21.474 1.00 81.25 92 HIS A C 1
ATOM 725 O O . HIS A 1 92 ? 15.106 31.498 21.548 1.00 81.25 92 HIS A O 1
ATOM 731 N N . THR A 1 93 ? 16.588 30.239 20.427 1.00 80.38 93 THR A N 1
ATOM 732 C CA . THR A 1 93 ? 16.778 31.161 19.294 1.00 80.38 93 THR A CA 1
ATOM 733 C C . THR A 1 93 ? 16.820 30.414 17.965 1.00 80.38 93 THR A C 1
ATOM 735 O O . THR A 1 93 ? 17.424 29.345 17.896 1.00 80.38 93 THR A O 1
ATOM 738 N N . GLU A 1 94 ? 16.316 31.029 16.902 1.00 78.94 94 GLU A N 1
ATOM 739 C CA . GLU A 1 94 ? 16.346 30.538 15.521 1.00 78.94 94 GLU A CA 1
ATOM 740 C C . GLU A 1 94 ? 17.099 31.510 14.590 1.00 78.94 94 GLU A C 1
ATOM 742 O O . GLU A 1 94 ? 17.233 32.699 14.887 1.00 78.94 94 GLU A O 1
ATOM 747 N N . GLY A 1 95 ? 17.609 31.010 13.457 1.00 70.94 95 GLY A N 1
ATOM 748 C CA . GLY A 1 95 ? 18.324 31.801 12.442 1.00 70.94 95 GLY A CA 1
ATOM 749 C C . GLY A 1 95 ? 19.841 31.559 12.367 1.00 70.94 95 GLY A C 1
ATOM 750 O O . GLY A 1 95 ? 20.425 30.803 13.143 1.00 70.94 95 GLY A O 1
ATOM 751 N N . HIS A 1 96 ? 20.499 32.182 11.382 1.00 66.94 96 HIS A N 1
ATOM 752 C CA . HIS A 1 96 ? 21.943 32.035 11.138 1.00 66.94 96 HIS A CA 1
ATOM 753 C C . HIS A 1 96 ? 22.792 32.858 12.126 1.00 66.94 96 HIS A C 1
ATOM 755 O O . HIS A 1 96 ? 22.300 33.799 12.741 1.00 66.94 96 HIS A O 1
ATOM 761 N N . LEU A 1 97 ? 24.095 32.550 12.230 1.00 57.69 97 LEU A N 1
ATOM 762 C CA . LEU A 1 97 ? 25.066 33.156 13.167 1.00 57.69 97 LEU A CA 1
ATOM 763 C C . LEU A 1 97 ? 25.006 34.695 13.286 1.00 57.69 97 LEU A C 1
ATOM 765 O O . LEU A 1 97 ? 25.269 35.213 14.365 1.00 57.69 97 LEU A O 1
ATOM 769 N N . LEU A 1 98 ? 24.639 35.407 12.214 1.00 57.34 98 LEU A N 1
ATOM 770 C CA . LEU A 1 98 ? 24.582 36.877 12.152 1.00 57.34 98 LEU A CA 1
ATOM 771 C C . LEU A 1 98 ? 23.178 37.477 12.378 1.00 57.34 98 LEU A C 1
ATOM 773 O O . LEU A 1 98 ? 23.056 38.688 12.529 1.00 57.34 98 LEU A O 1
ATOM 777 N N . LYS A 1 99 ? 22.115 36.662 12.366 1.00 64.81 99 LYS A N 1
ATOM 778 C CA . LYS A 1 99 ? 20.712 37.085 12.533 1.00 64.81 99 LYS A CA 1
ATOM 779 C C . LYS A 1 99 ? 19.953 36.032 13.340 1.00 64.81 99 LYS A C 1
ATOM 781 O O . LYS A 1 99 ? 19.149 35.283 12.787 1.00 64.81 99 LYS A O 1
ATOM 786 N N . LYS A 1 100 ? 20.248 35.956 14.637 1.00 72.31 100 LYS A N 1
ATOM 787 C CA . LYS A 1 100 ? 19.490 35.122 15.575 1.00 72.31 100 LYS A CA 1
ATOM 788 C C . LYS A 1 100 ? 18.302 35.909 16.111 1.00 72.31 100 LYS A C 1
ATOM 790 O O . LYS A 1 100 ? 18.476 37.036 16.562 1.00 72.31 100 LYS A O 1
ATOM 795 N N . LYS A 1 101 ? 17.121 35.306 16.084 1.00 79.50 101 LYS A N 1
ATOM 796 C CA . LYS A 1 101 ? 15.905 35.824 16.717 1.00 79.50 101 LYS A CA 1
ATOM 797 C C . LYS A 1 101 ? 15.458 34.841 17.797 1.00 79.50 101 LYS A C 1
ATOM 799 O O . LYS A 1 101 ? 15.725 33.648 17.680 1.00 79.50 101 LYS A O 1
ATOM 804 N N . THR A 1 102 ? 14.819 35.323 18.854 1.00 82.62 102 THR A N 1
ATOM 805 C CA . THR A 1 102 ? 14.133 34.459 19.824 1.00 82.62 102 THR A CA 1
ATOM 806 C C . THR A 1 102 ? 12.957 33.743 19.162 1.00 82.62 102 THR A C 1
ATOM 808 O O . THR A 1 102 ? 12.358 34.266 18.218 1.00 82.62 102 THR A O 1
ATOM 811 N N . THR A 1 103 ? 12.669 32.520 19.611 1.00 83.94 103 THR A N 1
ATOM 812 C CA . THR A 1 103 ? 11.464 31.797 19.182 1.00 83.94 103 THR A CA 1
ATOM 813 C C . THR A 1 103 ? 10.226 32.394 19.847 1.00 83.94 103 THR A C 1
ATOM 815 O O . THR A 1 103 ? 10.323 33.018 20.903 1.00 83.94 103 THR A O 1
ATOM 818 N N . GLU A 1 104 ? 9.054 32.179 19.254 1.00 79.81 104 GLU A N 1
ATOM 819 C CA . GLU A 1 104 ? 7.785 32.684 19.792 1.00 79.81 104 GLU A CA 1
ATOM 820 C C . GLU A 1 104 ? 7.510 32.146 21.207 1.00 79.81 104 GLU A C 1
ATOM 822 O O . GLU A 1 104 ? 7.261 32.920 22.128 1.00 79.81 104 GLU A O 1
ATOM 827 N N . ALA A 1 105 ? 7.713 30.843 21.426 1.00 78.81 105 ALA A N 1
ATOM 828 C CA . ALA A 1 105 ? 7.608 30.231 22.750 1.00 78.81 105 ALA A CA 1
ATOM 829 C C . ALA A 1 105 ? 8.613 30.815 23.769 1.00 78.81 105 ALA A C 1
ATOM 831 O O . ALA A 1 105 ? 8.275 31.014 24.935 1.00 78.81 105 ALA A O 1
ATOM 832 N N . ALA A 1 106 ? 9.838 31.150 23.346 1.00 85.56 106 ALA A N 1
ATOM 833 C CA . ALA A 1 106 ? 10.822 31.771 24.234 1.00 85.56 106 ALA A CA 1
ATOM 834 C C . ALA A 1 106 ? 10.429 33.201 24.635 1.00 85.56 106 ALA A C 1
ATOM 836 O O . ALA A 1 106 ? 10.767 33.650 25.731 1.00 85.56 106 ALA A O 1
ATOM 837 N N . ASP A 1 107 ? 9.737 33.937 23.765 1.00 85.25 107 ASP A N 1
ATOM 838 C CA . ASP A 1 107 ? 9.194 35.255 24.097 1.00 85.25 107 ASP A CA 1
ATOM 839 C C . ASP A 1 107 ? 7.975 35.160 25.015 1.00 85.25 107 ASP A C 1
ATOM 841 O O . ASP A 1 107 ? 7.885 35.934 25.965 1.00 85.25 107 ASP A O 1
ATOM 845 N N . MET A 1 108 ? 7.097 34.173 24.812 1.00 82.81 108 MET A N 1
ATOM 846 C CA . MET A 1 108 ? 5.972 33.908 25.717 1.00 82.81 108 MET A CA 1
ATOM 847 C C . MET A 1 108 ? 6.447 33.604 27.141 1.00 82.81 108 MET A C 1
ATOM 849 O O . MET A 1 108 ? 5.972 34.224 28.090 1.00 82.81 108 MET A O 1
ATOM 853 N N . ALA A 1 109 ? 7.437 32.717 27.296 1.00 87.19 109 ALA A N 1
ATOM 854 C CA . ALA A 1 109 ? 8.034 32.426 28.599 1.00 87.19 109 ALA A CA 1
ATOM 855 C C . ALA A 1 109 ? 8.642 33.685 29.250 1.00 87.19 109 ALA A C 1
ATOM 857 O O . ALA A 1 109 ? 8.517 33.880 30.458 1.00 87.19 109 ALA A O 1
ATOM 858 N N . PHE A 1 110 ? 9.244 34.568 28.442 1.00 90.56 110 PHE A N 1
ATOM 859 C CA . PHE A 1 110 ? 9.823 35.834 28.897 1.00 90.56 110 PHE A CA 1
ATOM 860 C C . PHE A 1 110 ? 8.776 36.834 29.378 1.00 90.56 110 PHE A C 1
ATOM 862 O O . PHE A 1 110 ? 8.964 37.460 30.419 1.00 90.56 110 PHE A O 1
ATOM 869 N N . TYR A 1 111 ? 7.660 36.975 28.667 1.00 89.31 111 TYR A N 1
ATOM 870 C CA . TYR A 1 111 ? 6.576 37.855 29.097 1.00 89.31 111 TYR A CA 1
ATOM 871 C C . TYR A 1 111 ? 5.897 37.347 30.365 1.00 89.31 111 TYR A C 1
ATOM 873 O O . TYR A 1 111 ? 5.724 38.109 31.315 1.00 89.31 111 TYR A O 1
ATOM 881 N N . LEU A 1 112 ? 5.631 36.044 30.420 1.00 87.50 112 LEU A N 1
ATOM 882 C CA . LEU A 1 112 ? 5.013 35.396 31.566 1.00 87.50 112 LEU A CA 1
ATOM 883 C C . LEU A 1 112 ? 5.869 35.512 32.839 1.00 87.50 112 LEU A C 1
ATOM 885 O O . LEU A 1 112 ? 5.336 35.793 33.909 1.00 87.50 112 LEU A O 1
ATOM 889 N N . TYR A 1 113 ? 7.197 35.373 32.730 1.00 91.44 113 TYR A N 1
ATOM 890 C CA . TYR A 1 113 ? 8.116 35.594 33.854 1.00 91.44 113 TYR A CA 1
ATOM 891 C C . TYR A 1 113 ? 7.971 37.008 34.441 1.00 91.44 113 TYR A C 1
ATOM 893 O O . TYR A 1 113 ? 7.930 37.181 35.659 1.00 91.44 113 TYR A O 1
ATOM 901 N N . GLY A 1 114 ? 7.863 38.024 33.578 1.00 87.81 114 GLY A N 1
ATOM 902 C CA . GLY A 1 114 ? 7.676 39.412 34.002 1.00 87.81 114 GLY A CA 1
ATOM 903 C C . GLY A 1 114 ? 6.310 39.660 34.649 1.00 87.81 114 GLY A C 1
ATOM 904 O O . GLY A 1 114 ? 6.236 40.374 35.647 1.00 87.81 114 GLY A O 1
ATOM 905 N N . ASP A 1 115 ? 5.249 39.020 34.152 1.00 87.00 115 ASP A N 1
ATOM 906 C CA . ASP A 1 115 ? 3.915 39.087 34.762 1.00 87.00 115 ASP A CA 1
ATOM 907 C C . ASP A 1 115 ? 3.889 38.466 36.168 1.00 87.00 115 ASP A C 1
ATOM 909 O O . ASP A 1 115 ? 3.369 39.078 37.103 1.00 87.00 115 ASP A O 1
ATOM 913 N N . PHE A 1 116 ? 4.511 37.295 36.360 1.00 88.19 116 PHE A N 1
ATOM 914 C CA . PHE A 1 116 ? 4.656 36.689 37.691 1.00 88.19 116 PHE A CA 1
ATOM 915 C C . PHE A 1 116 ? 5.473 37.576 38.631 1.00 88.19 116 PHE A C 1
ATOM 917 O O . PHE A 1 116 ? 5.113 37.731 39.800 1.00 88.19 116 PHE A O 1
ATOM 924 N N . LEU A 1 117 ? 6.530 38.212 38.118 1.00 88.25 117 LEU A N 1
ATOM 925 C CA . LEU A 1 117 ? 7.335 39.160 38.882 1.00 88.25 117 LEU A CA 1
ATOM 926 C C . LEU A 1 117 ? 6.530 40.393 39.319 1.00 88.25 117 LEU A C 1
ATOM 928 O O . LEU A 1 117 ? 6.745 40.913 40.413 1.00 88.25 117 LEU A O 1
ATOM 932 N N . GLN A 1 118 ? 5.602 40.856 38.482 1.00 86.31 118 GLN A N 1
ATOM 933 C CA . GLN A 1 118 ? 4.756 42.009 38.771 1.00 86.31 118 GLN A CA 1
ATOM 934 C C . GLN A 1 118 ? 3.627 41.680 39.761 1.00 86.31 118 GLN A C 1
ATOM 936 O O . GLN A 1 118 ? 3.349 42.492 40.645 1.00 86.31 118 GLN A O 1
ATOM 941 N N . GLN A 1 119 ? 2.986 40.514 39.625 1.00 85.00 119 GLN A N 1
ATOM 942 C CA . GLN A 1 119 ? 1.735 40.187 40.323 1.00 85.00 119 GLN A CA 1
ATOM 943 C C . GLN A 1 119 ? 1.920 39.347 41.600 1.00 85.00 119 GLN A C 1
ATOM 945 O O . GLN A 1 119 ? 1.144 39.499 42.541 1.00 85.00 119 GLN A O 1
ATOM 950 N N . VAL A 1 120 ? 2.946 38.487 41.687 1.00 87.25 120 VAL A N 1
ATOM 951 C CA . VAL A 1 120 ? 3.084 37.493 42.774 1.00 87.25 120 VAL A CA 1
ATOM 952 C C . VAL A 1 120 ? 4.219 37.863 43.737 1.00 87.25 120 VAL A C 1
ATOM 954 O O . VAL A 1 120 ? 5.353 38.133 43.338 1.00 87.25 120 VAL A O 1
ATOM 957 N N . HIS A 1 121 ? 3.940 37.902 45.045 1.00 85.81 121 HIS A N 1
ATOM 958 C CA . HIS A 1 121 ? 4.936 38.279 46.058 1.00 85.81 121 HIS A CA 1
ATOM 959 C C . HIS A 1 121 ? 5.969 37.168 46.309 1.00 85.81 121 HIS A C 1
ATOM 961 O O . HIS A 1 121 ? 7.170 37.430 46.383 1.00 85.81 121 HIS A O 1
ATOM 967 N N . GLU A 1 122 ? 5.530 35.917 46.394 1.00 89.00 122 GLU A N 1
ATOM 968 C CA . GLU A 1 122 ? 6.380 34.755 46.653 1.00 89.00 122 GLU A CA 1
ATOM 969 C C . GLU A 1 122 ? 7.351 34.501 45.491 1.00 89.00 122 GLU A C 1
ATOM 971 O O . GLU A 1 122 ? 8.523 34.202 45.724 1.00 89.00 122 GLU A O 1
ATOM 976 N N . PHE A 1 123 ? 6.917 34.742 44.248 1.00 89.38 123 PHE A N 1
ATOM 977 C CA . PHE A 1 123 ? 7.773 34.693 43.057 1.00 89.38 123 PHE A CA 1
ATOM 978 C C . PHE A 1 123 ? 8.884 35.759 43.089 1.00 89.38 123 PHE A C 1
ATOM 980 O O . PHE A 1 123 ? 10.030 35.481 42.725 1.00 89.38 123 PHE A O 1
ATOM 987 N N . ARG A 1 124 ? 8.593 36.966 43.602 1.00 90.50 124 ARG A N 1
ATOM 988 C CA . ARG A 1 124 ? 9.614 38.007 43.832 1.00 90.50 124 ARG A CA 1
ATOM 989 C C . ARG A 1 124 ? 10.633 37.585 44.888 1.00 90.50 124 ARG A C 1
ATOM 991 O O . ARG A 1 124 ? 11.826 37.798 44.685 1.00 90.50 124 ARG A O 1
ATOM 998 N N . ARG A 1 125 ? 10.188 36.952 45.980 1.00 87.00 125 ARG A N 1
ATOM 999 C CA . ARG A 1 125 ? 11.085 36.442 47.031 1.00 87.00 125 ARG A CA 1
ATOM 1000 C C . ARG A 1 125 ? 12.040 35.384 46.483 1.00 87.00 125 ARG A C 1
ATOM 1002 O O . ARG A 1 125 ? 13.244 35.515 46.664 1.00 87.00 125 ARG A O 1
ATOM 1009 N N . VAL A 1 126 ? 11.516 34.413 45.736 1.00 88.88 126 VAL A N 1
ATOM 1010 C CA . VAL A 1 126 ? 12.322 33.407 45.023 1.00 88.88 126 VAL A CA 1
ATOM 1011 C C . VAL A 1 126 ? 13.336 34.074 44.093 1.00 88.88 126 VAL A C 1
ATOM 1013 O O . VAL A 1 126 ? 14.514 33.740 44.136 1.00 88.88 126 VAL A O 1
ATOM 1016 N N . THR A 1 127 ? 12.902 35.045 43.284 1.00 87.25 127 THR A N 1
ATOM 1017 C CA . THR A 1 127 ? 13.786 35.728 42.325 1.00 87.25 127 THR A CA 1
ATOM 1018 C C . THR A 1 127 ? 14.930 36.479 43.023 1.00 87.25 127 THR A C 1
ATOM 1020 O O . THR A 1 127 ? 16.040 36.506 42.502 1.00 87.25 127 THR A O 1
ATOM 1023 N N . SER A 1 128 ? 14.701 37.039 44.219 1.00 85.50 128 SER A N 1
ATOM 1024 C CA . SER A 1 128 ? 15.736 37.748 44.998 1.00 85.50 128 SER A CA 1
ATOM 1025 C C . SER A 1 128 ? 16.837 36.854 45.582 1.00 85.50 128 SER A C 1
ATOM 1027 O O . SER A 1 128 ? 17.882 37.357 45.998 1.00 85.50 128 SER A O 1
ATOM 1029 N N . GLU A 1 129 ? 16.597 35.541 45.633 1.00 86.12 129 GLU A N 1
ATOM 1030 C CA . GLU A 1 129 ? 17.544 34.535 46.130 1.00 86.12 129 GLU A CA 1
ATOM 1031 C C . GLU A 1 129 ? 18.424 33.957 45.000 1.00 86.12 129 GLU A C 1
ATOM 1033 O O . GLU A 1 129 ? 19.330 33.171 45.272 1.00 86.12 129 GLU A O 1
ATOM 1038 N N . MET A 1 130 ? 18.174 34.325 43.734 1.00 85.12 130 MET A N 1
ATOM 1039 C CA . MET A 1 130 ? 18.880 33.781 42.566 1.00 85.12 130 MET A CA 1
ATOM 1040 C C . MET A 1 130 ? 20.203 34.504 42.279 1.00 85.12 130 MET A C 1
ATOM 1042 O O . MET A 1 130 ? 20.325 35.714 42.475 1.00 85.12 130 MET A O 1
ATOM 1046 N N . ASP A 1 131 ? 21.188 33.774 41.741 1.00 83.44 131 ASP A N 1
ATOM 1047 C CA . ASP A 1 131 ? 22.462 34.365 41.323 1.00 83.44 131 ASP A CA 1
ATOM 1048 C C . ASP A 1 131 ? 22.287 35.245 40.073 1.00 83.44 131 ASP A C 1
ATOM 1050 O O . ASP A 1 131 ? 21.667 34.864 39.073 1.00 83.44 131 ASP A O 1
ATOM 1054 N N . VAL A 1 132 ? 22.888 36.435 40.113 1.00 82.19 132 VAL A N 1
ATOM 1055 C CA . VAL A 1 132 ? 22.841 37.430 39.032 1.00 82.19 132 VAL A CA 1
ATOM 1056 C C . VAL A 1 132 ? 23.388 36.864 37.716 1.00 82.19 132 VAL A C 1
ATOM 1058 O O . VAL A 1 132 ? 22.894 37.191 36.633 1.00 82.19 132 VAL A O 1
ATOM 1061 N N . SER A 1 133 ? 24.398 35.995 37.787 1.00 81.06 133 SER A N 1
ATOM 1062 C CA . SER A 1 133 ? 25.033 35.376 36.621 1.00 81.06 133 SER A CA 1
ATOM 1063 C C . SER A 1 133 ? 24.084 34.419 35.901 1.00 81.06 133 SER A C 1
ATOM 1065 O O . SER A 1 133 ? 24.082 34.378 34.665 1.00 81.06 133 SER A O 1
ATOM 1067 N N . ASP A 1 134 ? 23.254 33.692 36.651 1.00 81.19 134 ASP A N 1
ATOM 1068 C CA . ASP A 1 134 ? 22.279 32.747 36.105 1.00 81.19 134 ASP A CA 1
ATOM 1069 C C . ASP A 1 134 ? 21.111 33.482 35.441 1.00 81.19 134 ASP A C 1
ATOM 1071 O O . ASP A 1 134 ? 20.798 33.211 34.274 1.00 81.19 134 ASP A O 1
ATOM 1075 N N . LEU A 1 135 ? 20.568 34.511 36.104 1.00 84.19 135 LEU A N 1
ATOM 1076 C CA . LEU A 1 135 ? 19.547 35.393 35.525 1.00 84.19 135 LEU A CA 1
ATOM 1077 C C . LEU A 1 135 ? 20.045 36.051 34.230 1.00 84.19 135 LEU A C 1
ATOM 1079 O O . LEU A 1 135 ? 19.375 35.989 33.195 1.00 84.19 135 LEU A O 1
ATOM 1083 N N . ARG A 1 136 ? 21.267 36.603 34.235 1.00 84.75 136 ARG A N 1
ATOM 1084 C CA . ARG A 1 136 ? 21.910 37.190 33.045 1.00 84.75 136 ARG A CA 1
ATOM 1085 C C . ARG A 1 136 ? 22.038 36.179 31.902 1.00 84.75 136 ARG A C 1
ATOM 1087 O O . ARG A 1 136 ? 21.840 36.524 30.733 1.00 84.75 136 ARG A O 1
ATOM 1094 N N . ARG A 1 137 ? 22.393 34.926 32.210 1.00 81.94 137 ARG A N 1
ATOM 1095 C CA . ARG A 1 137 ? 22.594 33.863 31.212 1.00 81.94 137 ARG A CA 1
ATOM 1096 C C . ARG A 1 137 ? 21.284 33.402 30.572 1.00 81.94 137 ARG A C 1
ATOM 1098 O O . ARG A 1 137 ? 21.298 33.074 29.382 1.00 81.94 137 ARG A O 1
ATOM 1105 N N . GLN A 1 138 ? 20.198 33.352 31.338 1.00 83.44 138 GLN A N 1
ATOM 1106 C CA . GLN A 1 138 ? 18.922 32.772 30.912 1.00 83.44 138 GLN A CA 1
ATOM 1107 C C . GLN A 1 138 ? 17.952 33.808 30.324 1.00 83.44 138 GLN A C 1
ATOM 1109 O O . GLN A 1 138 ? 17.350 33.532 29.288 1.00 83.44 138 GLN A O 1
ATOM 1114 N N . LEU A 1 139 ? 17.874 35.026 30.882 1.00 84.00 139 LEU A N 1
ATOM 1115 C CA . LEU A 1 139 ? 16.990 36.087 30.370 1.00 84.00 139 LEU A CA 1
ATOM 1116 C C . LEU A 1 139 ? 17.381 36.548 28.958 1.00 84.00 139 LEU A C 1
ATOM 1118 O O . LEU A 1 139 ? 16.513 36.866 28.143 1.00 84.00 139 LEU A O 1
ATOM 1122 N N . LYS A 1 140 ? 18.691 36.589 28.662 1.00 83.81 140 LYS A N 1
ATOM 1123 C CA . LYS A 1 140 ? 19.271 36.980 27.360 1.00 83.81 140 LYS A CA 1
ATOM 1124 C C . LYS A 1 140 ? 18.592 38.204 26.720 1.00 83.81 140 LYS A C 1
ATOM 1126 O O . LYS A 1 140 ? 18.229 38.193 25.542 1.00 83.81 140 LYS A O 1
ATOM 1131 N N . ILE A 1 141 ? 18.429 39.268 27.504 1.00 85.25 141 ILE A N 1
ATOM 1132 C CA . ILE A 1 141 ? 17.686 40.484 27.128 1.00 85.25 141 ILE A CA 1
ATOM 1133 C C . ILE A 1 141 ? 18.193 41.081 25.800 1.00 85.25 141 ILE A C 1
ATOM 1135 O O . ILE A 1 141 ? 17.398 41.540 24.985 1.00 85.25 141 ILE A O 1
ATOM 1139 N N . HIS A 1 142 ? 19.496 40.982 25.519 1.00 83.56 142 HIS A N 1
ATOM 1140 C CA . HIS A 1 142 ? 20.122 41.517 24.306 1.00 83.56 142 HIS A CA 1
ATOM 1141 C C . HIS A 1 142 ? 19.515 40.998 22.987 1.00 83.56 142 HIS A C 1
ATOM 1143 O O . HIS A 1 142 ? 19.398 41.778 22.046 1.00 83.56 142 HIS A O 1
ATOM 1149 N N . TYR A 1 143 ? 19.066 39.735 22.894 1.00 83.12 143 TYR A N 1
ATOM 1150 C CA . TYR A 1 143 ? 18.439 39.217 21.660 1.00 83.12 143 TYR A CA 1
ATOM 1151 C C . TYR A 1 143 ? 17.099 39.898 21.339 1.00 83.12 143 TYR A C 1
ATOM 1153 O O . TYR A 1 143 ? 16.652 39.873 20.193 1.00 83.12 143 TYR A O 1
ATOM 1161 N N . ARG A 1 144 ? 16.465 40.524 22.338 1.00 87.88 144 ARG A N 1
ATOM 1162 C CA . ARG A 1 144 ? 15.177 41.224 22.222 1.00 87.88 144 ARG A CA 1
ATOM 1163 C C . ARG A 1 144 ? 15.344 42.733 21.984 1.00 87.88 144 ARG A C 1
ATOM 1165 O O . ARG A 1 144 ? 14.360 43.422 21.725 1.00 87.88 144 ARG A O 1
ATOM 1172 N N . CYS A 1 145 ? 16.586 43.227 22.008 1.00 83.50 145 CYS A N 1
ATOM 1173 C CA . CYS A 1 145 ? 16.944 44.633 21.791 1.00 83.50 145 CYS A CA 1
ATOM 1174 C C . CYS A 1 145 ? 17.588 44.899 20.420 1.00 83.50 145 CYS A C 1
ATOM 1176 O O . CYS A 1 145 ? 17.886 46.050 20.099 1.00 83.50 145 CYS A O 1
ATOM 1178 N N . GLN A 1 146 ? 17.799 43.867 19.598 1.00 83.25 146 GLN A N 1
ATOM 1179 C CA . GLN A 1 146 ? 18.547 43.987 18.348 1.00 83.25 146 GLN A CA 1
ATOM 1180 C C . GLN A 1 146 ? 17.828 44.907 17.335 1.00 83.25 146 GLN A C 1
ATOM 1182 O O . GLN A 1 146 ? 16.618 44.774 17.108 1.00 83.25 146 GLN A O 1
ATOM 1187 N N . PRO A 1 147 ? 18.543 45.831 16.659 1.00 74.44 147 PRO A N 1
ATOM 1188 C CA . PRO A 1 147 ? 17.910 46.819 15.783 1.00 74.44 147 PRO A CA 1
ATOM 1189 C C . PRO A 1 147 ? 17.170 46.221 14.579 1.00 74.44 147 PRO A C 1
ATOM 1191 O O . PRO A 1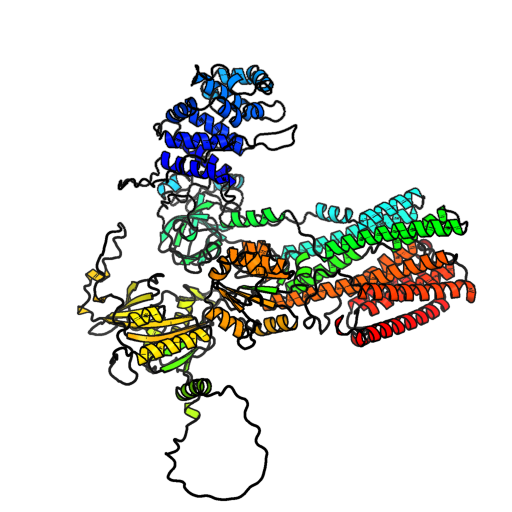 147 ? 16.098 46.714 14.233 1.00 74.44 147 PRO A O 1
ATOM 1194 N N . THR A 1 148 ? 17.730 45.176 13.959 1.00 69.62 148 THR A N 1
ATOM 1195 C CA . THR A 1 148 ? 17.316 44.646 12.645 1.00 69.62 148 THR A CA 1
ATOM 1196 C C . THR A 1 148 ? 16.466 43.374 12.698 1.00 69.62 148 THR A C 1
ATOM 1198 O O . THR A 1 148 ? 15.867 43.016 11.686 1.00 69.62 148 THR A O 1
ATOM 1201 N N . SER A 1 149 ? 16.417 42.680 13.836 1.00 72.44 149 SER A N 1
ATOM 1202 C CA . SER A 1 149 ? 15.762 41.370 13.999 1.00 72.44 149 SER A CA 1
ATOM 1203 C C . SER A 1 149 ? 14.616 41.379 15.018 1.00 72.44 149 SER A C 1
ATOM 1205 O O . SER A 1 149 ? 13.720 40.537 14.909 1.00 72.44 149 SER A O 1
ATOM 1207 N N . SER A 1 150 ? 14.610 42.318 15.975 1.00 80.19 150 SER A N 1
ATOM 1208 C CA . SER A 1 150 ? 13.604 42.367 17.042 1.00 80.19 150 SER A CA 1
ATOM 1209 C C . SER A 1 150 ? 12.391 43.242 16.693 1.00 80.19 150 SER A C 1
ATOM 1211 O O . SER A 1 150 ? 12.531 44.361 16.185 1.00 80.19 150 SER A O 1
ATOM 1213 N N . THR A 1 151 ? 11.191 42.756 17.017 1.00 82.94 151 THR A N 1
ATOM 1214 C CA . THR A 1 151 ? 9.913 43.468 16.859 1.00 82.94 151 THR A CA 1
ATOM 1215 C C . THR A 1 151 ? 9.768 44.597 17.888 1.00 82.94 151 THR A C 1
ATOM 1217 O O . THR A 1 151 ? 10.440 44.618 18.922 1.00 82.94 151 THR A O 1
ATOM 1220 N N . GLN A 1 152 ? 8.873 45.558 17.636 1.00 79.88 152 GLN A N 1
ATOM 1221 C CA . GLN A 1 152 ? 8.602 46.652 18.584 1.00 79.88 152 GLN A CA 1
ATOM 1222 C C . GLN A 1 152 ? 8.079 46.132 19.937 1.00 79.88 152 GLN A C 1
ATOM 1224 O O . GLN A 1 152 ? 8.414 46.686 20.983 1.00 79.88 152 GLN A O 1
ATOM 1229 N N . GLN A 1 153 ? 7.332 45.024 19.928 1.00 80.81 153 GLN A N 1
ATOM 1230 C CA . GLN A 1 153 ? 6.819 44.363 21.130 1.00 80.81 153 GLN A CA 1
ATOM 1231 C C . GLN A 1 153 ? 7.931 43.689 21.949 1.00 80.81 153 GLN A C 1
ATOM 1233 O O . GLN A 1 153 ? 7.982 43.861 23.165 1.00 80.81 153 GLN A O 1
ATOM 1238 N N . GLN A 1 154 ? 8.888 43.016 21.295 1.00 84.38 154 GLN A N 1
ATOM 1239 C CA . GLN A 1 154 ? 10.085 42.463 21.949 1.00 84.38 154 GLN A CA 1
ATOM 1240 C C . GLN A 1 154 ? 10.919 43.556 22.627 1.00 84.38 154 GLN A C 1
ATOM 1242 O O . GLN A 1 154 ? 11.289 43.415 23.793 1.00 84.38 154 GLN A O 1
ATOM 1247 N N . LYS A 1 155 ? 11.127 44.681 21.934 1.00 86.81 155 LYS A N 1
ATOM 1248 C CA . LYS A 1 155 ? 11.839 45.851 22.468 1.00 86.81 155 LYS A CA 1
ATOM 1249 C C . LYS A 1 155 ? 11.124 46.451 23.686 1.00 86.81 155 LYS A C 1
ATOM 1251 O O . LYS A 1 155 ? 11.767 46.767 24.684 1.00 86.81 155 LYS A O 1
ATOM 1256 N N . ARG A 1 156 ? 9.792 46.557 23.640 1.00 85.00 156 ARG A N 1
ATOM 1257 C CA . ARG A 1 156 ? 8.983 47.021 24.779 1.00 85.00 156 ARG A CA 1
ATOM 1258 C C . ARG A 1 156 ? 9.067 46.067 25.973 1.00 85.00 156 ARG A C 1
ATOM 1260 O O . ARG A 1 156 ? 9.259 46.530 27.091 1.00 85.00 156 ARG A O 1
ATOM 1267 N N . GLY A 1 157 ? 8.986 44.757 25.741 1.00 85.94 157 GLY A N 1
ATOM 1268 C CA . GLY A 1 157 ? 9.116 43.755 26.802 1.00 85.94 157 GLY A CA 1
ATOM 1269 C C . GLY A 1 157 ? 10.491 43.761 27.471 1.00 85.94 157 GLY A C 1
ATOM 1270 O O . GLY A 1 157 ? 10.576 43.650 28.689 1.00 85.94 157 GLY A O 1
ATOM 1271 N N . ALA A 1 158 ? 11.568 43.958 26.705 1.00 87.75 158 ALA A N 1
ATOM 1272 C CA . ALA A 1 158 ? 12.915 44.098 27.257 1.00 87.75 158 ALA A CA 1
ATOM 1273 C C . ALA A 1 158 ? 13.049 45.326 28.179 1.00 87.75 158 ALA A C 1
ATOM 1275 O O . ALA A 1 158 ? 13.626 45.227 29.261 1.00 87.75 158 ALA A O 1
ATOM 1276 N N . LEU A 1 159 ? 12.477 46.468 27.775 1.00 86.44 159 LEU A N 1
ATOM 1277 C CA . LEU A 1 159 ? 12.429 47.684 28.595 1.00 86.44 159 LEU A CA 1
ATOM 1278 C C . LEU A 1 159 ? 11.610 47.478 29.877 1.00 86.44 159 LEU A C 1
ATOM 1280 O O . LEU A 1 159 ? 12.091 47.821 30.956 1.00 86.44 159 LEU A O 1
ATOM 1284 N N . ALA A 1 160 ? 10.412 46.898 29.761 1.00 86.44 160 ALA A N 1
ATOM 1285 C CA . ALA A 1 160 ? 9.535 46.611 30.895 1.00 86.44 160 ALA A CA 1
ATOM 1286 C C . ALA A 1 160 ? 10.221 45.694 31.919 1.00 86.44 160 ALA A C 1
ATOM 1288 O O . ALA A 1 160 ? 10.270 46.026 33.100 1.00 86.44 160 ALA A O 1
ATOM 1289 N N . MET A 1 161 ? 10.857 44.610 31.461 1.00 89.56 161 MET A N 1
ATOM 1290 C CA . MET A 1 161 ? 11.585 43.679 32.327 1.00 89.56 161 MET A CA 1
ATOM 1291 C C . MET A 1 161 ? 12.675 44.387 33.143 1.00 89.56 161 MET A C 1
ATOM 1293 O O . MET A 1 161 ? 12.721 44.259 34.363 1.00 89.56 161 MET A O 1
ATOM 1297 N N . VAL A 1 162 ? 13.528 45.186 32.492 1.00 87.69 162 VAL A N 1
ATOM 1298 C CA . VAL A 1 162 ? 14.600 45.924 33.183 1.00 87.69 162 VAL A CA 1
ATOM 1299 C C . VAL A 1 162 ? 14.038 46.913 34.207 1.00 87.69 162 VAL A C 1
ATOM 1301 O O . VAL A 1 162 ? 14.576 47.028 35.307 1.00 87.69 162 VAL A O 1
ATOM 1304 N N . MET A 1 163 ? 12.934 47.592 33.886 1.00 84.25 163 MET A N 1
ATOM 1305 C CA . MET A 1 163 ? 12.275 48.502 34.826 1.00 84.25 163 MET A CA 1
ATOM 1306 C C . MET A 1 163 ? 11.644 47.766 36.013 1.00 84.25 163 MET A C 1
ATOM 1308 O O . MET A 1 163 ? 11.747 48.257 37.135 1.00 84.25 163 MET A O 1
ATOM 1312 N N . LEU A 1 164 ? 11.039 46.593 35.802 1.00 86.81 164 LEU A N 1
ATOM 1313 C CA . LEU A 1 164 ? 10.476 45.767 36.876 1.00 86.81 164 LEU A CA 1
ATOM 1314 C C . LEU A 1 164 ? 11.568 45.292 37.843 1.00 86.81 164 LEU A C 1
ATOM 1316 O O . LEU A 1 164 ? 11.405 45.428 39.056 1.00 86.81 164 LEU A O 1
ATOM 1320 N N . PHE A 1 165 ? 12.704 44.814 37.325 1.00 87.31 165 PHE A N 1
ATOM 1321 C CA . PHE A 1 165 ? 13.844 44.411 38.156 1.00 87.31 165 PHE A CA 1
ATOM 1322 C C . PHE A 1 165 ? 14.409 45.584 38.969 1.00 87.31 165 PHE A C 1
ATOM 1324 O O . PHE A 1 165 ? 14.586 45.455 40.181 1.00 87.31 165 PHE A O 1
ATOM 1331 N N . ALA A 1 166 ? 14.613 46.747 38.343 1.00 83.19 166 ALA A N 1
ATOM 1332 C CA . ALA A 1 166 ? 15.093 47.942 39.038 1.00 83.19 166 ALA A CA 1
ATOM 1333 C C . ALA A 1 166 ? 14.096 48.452 40.099 1.00 83.19 166 ALA A C 1
ATOM 1335 O O . ALA A 1 166 ? 14.503 48.931 41.157 1.00 83.19 166 ALA A O 1
ATOM 1336 N N . ARG A 1 167 ? 12.785 48.331 39.837 1.00 84.50 167 ARG A N 1
ATOM 1337 C CA . ARG A 1 167 ? 11.708 48.756 40.746 1.00 84.50 167 ARG A CA 1
ATOM 1338 C C . ARG A 1 167 ? 11.603 47.864 41.980 1.00 84.50 167 ARG A C 1
ATOM 1340 O O . ARG A 1 167 ? 11.461 48.384 43.084 1.00 84.50 167 ARG A O 1
ATOM 1347 N N . PHE A 1 168 ? 11.625 46.543 41.808 1.00 84.94 168 PHE A N 1
ATOM 1348 C CA . PHE A 1 168 ? 11.388 45.603 42.909 1.00 84.94 168 PHE A CA 1
ATOM 1349 C C . PHE A 1 168 ? 12.652 45.212 43.679 1.00 84.94 168 PHE A C 1
ATOM 1351 O O . PHE A 1 168 ? 12.544 44.810 44.836 1.00 84.94 168 PHE A O 1
ATOM 1358 N N . PHE A 1 169 ? 13.840 45.377 43.091 1.00 86.88 169 PHE A N 1
ATOM 1359 C CA . PHE A 1 169 ? 15.109 44.975 43.705 1.00 86.88 169 PHE A CA 1
ATOM 1360 C C . PHE A 1 169 ? 16.179 46.081 43.628 1.00 86.88 169 PHE A C 1
ATOM 1362 O O . PHE A 1 169 ? 17.268 45.872 43.080 1.00 86.88 169 PHE A O 1
ATOM 1369 N N . PRO A 1 170 ? 15.922 47.258 44.220 1.00 77.38 170 PRO A N 1
ATOM 1370 C CA . PRO A 1 170 ? 16.782 48.434 44.074 1.00 77.38 170 PRO A CA 1
ATOM 1371 C C . PRO A 1 170 ? 18.187 48.272 44.672 1.00 77.38 170 PRO A C 1
ATOM 1373 O O . PRO A 1 170 ? 19.062 49.068 44.364 1.00 77.38 170 PRO A O 1
ATOM 1376 N N . ASN A 1 171 ? 18.425 47.261 45.515 1.00 77.94 171 ASN A N 1
ATOM 1377 C CA . ASN A 1 171 ? 19.734 47.010 46.132 1.00 77.94 171 ASN A CA 1
ATOM 1378 C C . ASN A 1 171 ? 20.577 45.961 45.385 1.00 77.94 171 ASN A C 1
ATOM 1380 O O . ASN A 1 171 ? 21.785 45.910 45.591 1.00 77.94 171 ASN A O 1
ATOM 1384 N N . GLN A 1 172 ? 19.953 45.110 44.562 1.00 74.62 172 GLN A N 1
ATOM 1385 C CA . GLN A 1 172 ? 20.619 44.004 43.856 1.00 74.62 172 GLN A CA 1
ATOM 1386 C C . GLN A 1 172 ? 20.732 44.256 42.346 1.00 74.62 172 GLN A C 1
ATOM 1388 O O . GLN A 1 172 ? 21.734 43.889 41.748 1.00 74.62 172 GLN A O 1
ATOM 1393 N N . PHE A 1 173 ? 19.728 44.899 41.735 1.00 77.12 173 PHE A N 1
ATOM 1394 C CA . PHE A 1 173 ? 19.637 45.111 40.283 1.00 77.12 173 PHE A CA 1
ATOM 1395 C C . PHE A 1 173 ? 19.462 46.598 39.926 1.00 77.12 173 PHE A C 1
ATOM 1397 O O . PHE A 1 173 ? 18.753 46.947 38.982 1.00 77.12 173 PHE A O 1
ATOM 1404 N N . ALA A 1 174 ? 20.086 47.485 40.711 1.00 66.88 174 ALA A N 1
ATOM 1405 C CA . ALA A 1 174 ? 20.040 48.935 40.504 1.00 66.88 174 ALA A CA 1
ATOM 1406 C C . ALA A 1 174 ? 20.644 49.355 39.155 1.00 66.88 174 ALA A C 1
ATOM 1408 O O . ALA A 1 174 ? 20.141 50.276 38.508 1.00 66.88 174 ALA A O 1
ATOM 1409 N N . ASP A 1 175 ? 21.719 48.678 38.733 1.00 80.88 175 ASP A N 1
ATOM 1410 C CA . ASP A 1 175 ? 22.309 48.844 37.410 1.00 80.88 175 ASP A CA 1
ATOM 1411 C C . ASP A 1 175 ? 21.842 47.710 36.488 1.00 80.88 175 ASP A C 1
ATOM 1413 O O . ASP A 1 175 ? 22.117 46.530 36.703 1.00 80.88 175 ASP A O 1
ATOM 1417 N N . TRP A 1 176 ? 21.147 48.067 35.408 1.00 82.88 176 TRP A N 1
ATOM 1418 C CA . TRP A 1 176 ? 20.699 47.110 34.393 1.00 82.88 176 TRP A CA 1
ATOM 1419 C C . TRP A 1 176 ? 21.870 46.384 33.717 1.00 82.88 176 TRP A C 1
ATOM 1421 O O . TRP A 1 176 ? 21.677 45.301 33.155 1.00 82.88 176 TRP A O 1
ATOM 1431 N N . ARG A 1 177 ? 23.083 46.958 33.771 1.00 83.06 177 ARG A N 1
ATOM 1432 C CA . ARG A 1 177 ? 24.314 46.337 33.265 1.00 83.06 177 ARG A CA 1
ATOM 1433 C C . ARG A 1 177 ? 24.621 45.010 33.949 1.00 83.06 177 ARG A C 1
ATOM 1435 O O . ARG A 1 177 ? 25.238 44.150 33.329 1.00 83.06 177 ARG A O 1
ATOM 1442 N N . ASP A 1 178 ? 24.112 44.784 35.156 1.00 81.62 178 ASP A N 1
ATOM 1443 C CA . ASP A 1 178 ? 24.266 43.506 35.845 1.00 81.62 178 ASP A CA 1
ATOM 1444 C C . ASP A 1 178 ? 23.399 42.390 35.238 1.00 81.62 178 ASP A C 1
ATOM 1446 O O . ASP A 1 178 ? 23.722 41.210 35.383 1.00 81.62 178 ASP A O 1
ATOM 1450 N N . LEU A 1 179 ? 22.353 42.726 34.476 1.00 81.75 179 LEU A N 1
ATOM 1451 C CA . LEU A 1 179 ? 21.446 41.766 33.828 1.00 81.75 179 LEU A CA 1
ATOM 1452 C C . LEU A 1 179 ? 21.822 41.456 32.369 1.00 81.75 179 LEU A C 1
ATOM 1454 O O . LEU A 1 179 ? 21.264 40.536 31.766 1.00 81.75 179 LEU A O 1
ATOM 1458 N N . VAL A 1 180 ? 22.778 42.190 31.786 1.00 83.25 180 VAL A N 1
ATOM 1459 C CA . VAL A 1 180 ? 23.200 42.051 30.381 1.00 83.25 180 VAL A CA 1
ATOM 1460 C C . VAL A 1 180 ? 24.721 41.933 30.298 1.00 83.25 180 VAL A C 1
ATOM 1462 O O . VAL A 1 180 ? 25.444 42.720 30.898 1.00 83.25 180 VAL A O 1
ATOM 1465 N N . LYS A 1 181 ? 25.241 40.967 29.532 1.00 81.19 181 LYS A N 1
ATOM 1466 C CA . LYS A 1 181 ? 26.695 40.799 29.369 1.00 81.19 181 LYS A CA 1
ATOM 1467 C C . LYS A 1 181 ? 27.338 42.048 28.775 1.00 81.19 181 LYS A C 1
ATOM 1469 O O . LYS A 1 181 ? 26.810 42.606 27.821 1.00 81.19 181 LYS A O 1
ATOM 1474 N N . GLU A 1 182 ? 28.521 42.400 29.267 1.00 78.94 182 GLU A N 1
ATOM 1475 C CA . GLU A 1 182 ? 29.281 43.592 28.862 1.00 78.94 182 GLU A CA 1
ATOM 1476 C C . GLU A 1 182 ? 29.460 43.715 27.338 1.00 78.94 182 GLU A C 1
ATOM 1478 O O . GLU A 1 182 ? 29.212 44.773 26.765 1.00 78.94 182 GLU A O 1
ATOM 1483 N N . SER A 1 183 ? 29.752 42.607 26.645 1.00 77.38 183 SER A N 1
ATOM 1484 C CA . SER A 1 183 ? 29.884 42.568 25.179 1.00 77.38 183 SER A CA 1
ATOM 1485 C C . SER A 1 183 ? 28.580 42.815 24.402 1.00 77.38 183 SER A C 1
ATOM 1487 O O . SER A 1 183 ? 28.613 42.963 23.185 1.00 77.38 183 SER A O 1
ATOM 1489 N N . GLU A 1 184 ? 27.429 42.815 25.077 1.00 76.12 184 GLU A N 1
ATOM 1490 C CA . GLU A 1 184 ? 26.079 42.837 24.494 1.00 76.12 184 GLU A CA 1
ATOM 1491 C C . GLU A 1 184 ? 25.232 44.026 25.007 1.00 76.12 184 GLU A C 1
ATOM 1493 O O . GLU A 1 184 ? 24.061 44.159 24.652 1.00 76.12 184 GLU A O 1
ATOM 1498 N N . GLN A 1 185 ? 25.809 44.917 25.824 1.00 83.56 185 GLN A N 1
ATOM 1499 C CA . GLN A 1 185 ? 25.110 46.059 26.437 1.00 83.56 185 GLN A CA 1
ATOM 1500 C C . GLN A 1 185 ? 24.764 47.187 25.448 1.00 83.56 185 GLN A C 1
ATOM 1502 O O . GLN A 1 185 ? 23.805 47.927 25.674 1.00 83.56 185 GLN A O 1
ATOM 1507 N N . GLY A 1 186 ? 25.491 47.305 24.332 1.00 81.94 186 GLY A N 1
ATOM 1508 C CA . GLY A 1 186 ? 25.354 48.435 23.401 1.00 81.94 186 GLY A CA 1
ATOM 1509 C C . GLY A 1 186 ? 23.967 48.577 22.757 1.00 81.94 186 GLY A C 1
ATOM 1510 O O . GLY A 1 186 ? 23.491 49.694 22.554 1.00 81.94 186 GLY A O 1
ATOM 1511 N N . ASP A 1 187 ? 23.280 47.469 22.467 1.00 82.62 187 ASP A N 1
ATOM 1512 C CA . ASP A 1 187 ? 21.929 47.514 21.889 1.00 82.62 187 ASP A CA 1
ATOM 1513 C C . ASP A 1 187 ? 20.869 47.922 22.925 1.00 82.62 187 ASP A C 1
ATOM 1515 O O . ASP A 1 187 ? 19.931 48.653 22.599 1.00 82.62 187 ASP A O 1
ATOM 1519 N N . MET A 1 188 ? 21.045 47.523 24.189 1.00 83.94 188 MET A N 1
ATOM 1520 C CA . MET A 1 188 ? 20.163 47.935 25.284 1.00 83.94 188 MET A CA 1
ATOM 1521 C C . MET A 1 188 ? 20.333 49.423 25.611 1.00 83.94 188 MET A C 1
ATOM 1523 O O . MET A 1 188 ? 19.344 50.122 25.813 1.00 83.94 188 MET A O 1
ATOM 1527 N N . GLU A 1 189 ? 21.563 49.940 25.595 1.00 84.94 189 GLU A N 1
ATOM 1528 C CA . GLU A 1 189 ? 21.839 51.364 25.823 1.00 84.94 189 GLU A CA 1
ATOM 1529 C C . GLU A 1 189 ? 21.210 52.251 24.735 1.00 84.94 189 GLU A C 1
ATOM 1531 O O . GLU A 1 189 ? 20.583 53.270 25.032 1.00 84.94 189 GLU A O 1
ATOM 1536 N N . ARG A 1 190 ? 21.280 51.826 23.467 1.00 83.56 190 ARG A N 1
ATOM 1537 C CA . ARG A 1 190 ? 20.563 52.487 22.363 1.00 83.56 190 ARG A CA 1
ATOM 1538 C C . ARG A 1 190 ? 19.051 52.466 22.566 1.00 83.56 190 ARG A C 1
ATOM 1540 O O . ARG A 1 190 ? 18.389 53.467 22.301 1.00 83.56 190 ARG A O 1
ATOM 1547 N N . LEU A 1 191 ? 18.506 51.344 23.034 1.00 83.88 191 LEU A N 1
ATOM 1548 C CA . LEU A 1 191 ? 17.074 51.197 23.269 1.00 83.88 191 LEU A CA 1
ATOM 1549 C C . LEU A 1 191 ? 16.590 52.061 24.446 1.00 83.88 191 LEU A C 1
ATOM 1551 O O . LEU A 1 191 ? 15.551 52.709 24.328 1.00 83.88 191 LEU A O 1
ATOM 1555 N N . LEU A 1 192 ? 17.358 52.142 25.536 1.00 81.69 192 LEU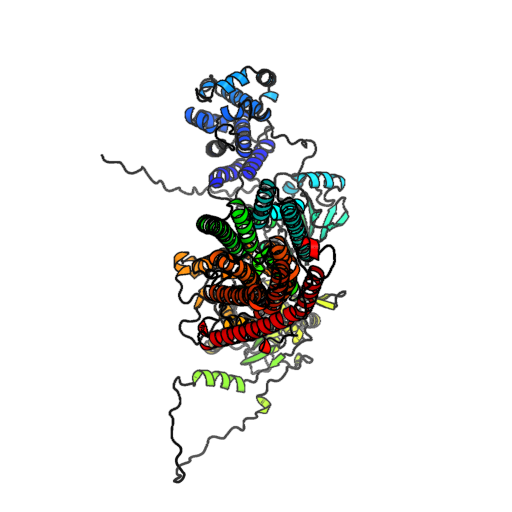 A N 1
ATOM 1556 C CA . LEU A 1 192 ? 17.074 52.991 26.704 1.00 81.69 192 LEU A CA 1
ATOM 1557 C C . LEU A 1 192 ? 17.083 54.493 26.378 1.00 81.69 192 LEU A C 1
ATOM 1559 O O . LEU A 1 192 ? 16.383 55.261 27.038 1.00 81.69 192 LEU A O 1
ATOM 1563 N N . ASN A 1 193 ? 17.836 54.895 25.352 1.00 83.50 193 ASN A N 1
ATOM 1564 C CA . ASN A 1 193 ? 17.911 56.272 24.857 1.00 83.50 193 ASN A CA 1
ATOM 1565 C C . ASN A 1 193 ? 16.914 56.575 23.719 1.00 83.50 193 ASN A C 1
ATOM 1567 O O . ASN A 1 193 ? 16.908 57.682 23.182 1.00 83.50 193 ASN A O 1
ATOM 1571 N N . SER A 1 194 ? 16.078 55.608 23.329 1.00 84.31 194 SER A N 1
ATOM 1572 C CA . SER A 1 194 ? 15.075 55.779 22.271 1.00 84.31 194 SER A CA 1
ATOM 1573 C C . SER A 1 194 ? 13.779 56.424 22.784 1.00 84.31 194 SER A C 1
ATOM 1575 O O . SER A 1 194 ? 13.481 56.390 23.980 1.00 84.31 194 SER A O 1
ATOM 1577 N N . SER A 1 195 ? 12.958 56.960 21.873 1.00 78.75 195 SER A N 1
ATOM 1578 C CA . SER A 1 195 ? 11.628 57.504 22.201 1.00 78.75 195 SER A CA 1
ATOM 1579 C C . SER A 1 195 ? 10.714 56.471 22.877 1.00 78.75 195 SER A C 1
ATOM 1581 O O . SER A 1 195 ? 9.957 56.816 23.781 1.00 78.75 195 SER A O 1
ATOM 1583 N N . LEU A 1 196 ? 10.860 55.186 22.529 1.00 78.94 196 LEU A N 1
ATOM 1584 C CA . LEU A 1 196 ? 10.099 54.084 23.124 1.00 78.94 196 LEU A CA 1
ATOM 1585 C C . LEU A 1 196 ? 10.356 53.946 24.636 1.00 78.94 196 LEU A C 1
ATOM 1587 O O . LEU A 1 196 ? 9.445 53.634 25.396 1.00 78.94 196 LEU A O 1
ATOM 1591 N N . ALA A 1 197 ? 11.578 54.218 25.103 1.00 78.31 197 ALA A N 1
ATOM 1592 C CA . ALA A 1 197 ? 11.895 54.170 26.529 1.00 78.31 197 ALA A CA 1
ATOM 1593 C C . ALA A 1 197 ? 11.243 55.318 27.318 1.00 78.31 197 ALA A C 1
ATOM 1595 O O . ALA A 1 197 ? 10.893 55.134 28.483 1.00 78.31 197 ALA A O 1
ATOM 1596 N N . GLN A 1 198 ? 11.045 56.488 26.700 1.00 74.56 198 GLN A N 1
ATOM 1597 C CA . GLN A 1 198 ? 10.306 57.599 27.313 1.00 74.56 198 GLN A CA 1
ATOM 1598 C C . GLN A 1 198 ? 8.802 57.300 27.400 1.00 74.56 198 GLN A C 1
ATOM 1600 O O . GLN A 1 198 ? 8.166 57.618 28.404 1.00 74.56 198 GLN A O 1
ATOM 1605 N N . GLU A 1 199 ? 8.242 56.625 26.395 1.00 73.56 199 GLU A N 1
ATOM 1606 C CA . GLU A 1 199 ? 6.840 56.186 26.401 1.00 73.56 199 GLU A CA 1
ATOM 1607 C C . GLU A 1 199 ? 6.546 55.147 27.490 1.00 73.56 199 GLU A C 1
ATOM 1609 O O . GLU A 1 199 ? 5.494 55.206 28.123 1.00 73.56 199 GLU A O 1
ATOM 1614 N N . VAL A 1 200 ? 7.471 54.214 27.736 1.00 74.00 200 VAL A N 1
ATOM 1615 C CA . VAL A 1 200 ? 7.318 53.204 28.797 1.00 74.00 200 VAL A CA 1
ATOM 1616 C C . VAL A 1 200 ? 7.467 53.835 30.189 1.00 74.00 200 VAL A C 1
ATOM 1618 O O . VAL A 1 200 ? 6.729 53.469 31.093 1.00 74.00 200 VAL A O 1
ATOM 1621 N N . LYS A 1 201 ? 8.348 54.832 30.371 1.00 70.75 201 LYS A N 1
ATOM 1622 C CA . LYS A 1 201 ? 8.565 55.506 31.672 1.00 70.75 201 LYS A CA 1
ATOM 1623 C C . LYS A 1 201 ? 7.398 56.376 32.160 1.00 70.75 201 LYS A C 1
ATOM 1625 O O . LYS A 1 201 ? 7.356 56.701 33.341 1.00 70.75 201 LYS A O 1
ATOM 1630 N N . THR A 1 202 ? 6.510 56.824 31.274 1.00 60.91 202 THR A N 1
ATOM 1631 C CA . THR A 1 202 ? 5.536 57.898 31.566 1.00 60.91 202 THR A CA 1
ATOM 1632 C C . THR A 1 202 ? 4.156 57.413 32.019 1.00 60.91 202 THR A C 1
ATOM 1634 O O . THR A 1 202 ? 3.335 58.234 32.415 1.00 60.91 202 THR A O 1
ATOM 1637 N N . SER A 1 203 ? 3.880 56.106 31.997 1.00 61.69 203 SER A N 1
ATOM 1638 C CA . SER A 1 203 ? 2.587 55.535 32.396 1.00 61.69 203 SER A CA 1
ATOM 1639 C C . SER A 1 203 ? 2.784 54.169 33.056 1.00 61.69 203 SER A C 1
ATOM 1641 O O . SER A 1 203 ? 3.407 53.292 32.461 1.00 61.69 203 SER A O 1
ATOM 1643 N N . ASP A 1 204 ? 2.224 53.972 34.256 1.00 61.22 204 ASP A N 1
ATOM 1644 C CA . ASP A 1 204 ? 2.274 52.683 34.970 1.00 61.22 204 ASP A CA 1
ATOM 1645 C C . ASP A 1 204 ? 1.635 51.547 34.134 1.00 61.22 204 ASP A C 1
ATOM 1647 O O . ASP A 1 204 ? 2.200 50.459 34.038 1.00 61.22 204 ASP A O 1
ATOM 1651 N N . GLU A 1 205 ? 0.539 51.807 33.408 1.00 58.94 205 GLU A N 1
ATOM 1652 C CA . GLU A 1 205 ? -0.057 50.837 32.465 1.00 58.94 205 GLU A CA 1
ATOM 1653 C C . GLU A 1 205 ? 0.898 50.456 31.321 1.00 58.94 205 GLU A C 1
ATOM 1655 O O . GLU A 1 205 ? 0.869 49.336 30.813 1.00 58.94 205 GLU A O 1
ATOM 1660 N N . LYS A 1 206 ? 1.787 51.369 30.908 1.00 57.47 206 LYS A N 1
ATOM 1661 C CA . LYS A 1 206 ? 2.746 51.113 29.824 1.00 57.47 206 LYS A CA 1
ATOM 1662 C C . LYS A 1 206 ? 4.016 50.398 30.278 1.00 57.47 206 LYS A C 1
ATOM 1664 O O . LYS A 1 206 ? 4.693 49.836 29.412 1.00 57.47 206 LYS A O 1
ATOM 1669 N N . THR A 1 207 ? 4.291 50.371 31.586 1.00 61.28 207 THR A N 1
ATOM 1670 C CA . THR A 1 207 ? 5.354 49.556 32.206 1.00 61.28 207 THR A CA 1
ATOM 1671 C C . THR A 1 207 ? 4.997 48.079 32.362 1.00 61.28 207 THR A C 1
ATOM 1673 O O . THR A 1 207 ? 5.891 47.278 32.627 1.00 61.28 207 THR A O 1
ATOM 1676 N N . ALA A 1 208 ? 3.727 47.708 32.167 1.00 71.69 208 ALA A N 1
ATOM 1677 C CA . ALA A 1 208 ? 3.304 46.314 32.141 1.00 71.69 208 ALA A CA 1
ATOM 1678 C C . ALA A 1 208 ? 3.992 45.539 31.005 1.00 71.69 208 ALA A C 1
ATOM 1680 O O . ALA A 1 208 ? 4.298 46.095 29.937 1.00 71.69 208 ALA A O 1
ATOM 1681 N N . MET A 1 209 ? 4.217 44.243 31.232 1.00 80.75 209 MET A N 1
ATOM 1682 C CA . MET A 1 209 ? 4.698 43.354 30.180 1.00 80.75 209 MET A CA 1
ATOM 1683 C C . MET A 1 209 ? 3.719 43.380 28.996 1.00 80.75 209 MET A C 1
ATOM 1685 O O . MET A 1 209 ? 2.510 43.495 29.204 1.00 80.75 209 MET A O 1
ATOM 1689 N N . PRO A 1 210 ? 4.203 43.321 27.740 1.00 71.50 210 PRO A N 1
ATOM 1690 C CA . PRO A 1 210 ? 3.308 43.283 26.596 1.00 71.50 210 PRO A CA 1
ATOM 1691 C C . PRO A 1 210 ? 2.368 42.082 26.710 1.00 71.50 210 PRO A C 1
ATOM 1693 O O . PRO A 1 210 ? 2.842 40.946 26.735 1.00 71.50 210 PRO A O 1
ATOM 1696 N N . SER A 1 211 ? 1.056 42.322 26.728 1.00 59.19 211 SER A N 1
ATOM 1697 C CA . SER A 1 211 ? 0.096 41.246 26.511 1.00 59.19 211 SER A CA 1
ATOM 1698 C C . SER A 1 211 ? 0.290 40.715 25.091 1.00 59.19 211 SER A C 1
ATOM 1700 O O . SER A 1 211 ? 0.573 41.471 24.153 1.00 59.19 211 SER A O 1
ATOM 1702 N N . LEU A 1 212 ? 0.203 39.399 24.916 1.00 55.47 212 LEU A N 1
ATOM 1703 C CA . LEU A 1 212 ? 0.098 38.824 23.580 1.00 55.47 212 LEU A CA 1
ATOM 1704 C C . LEU A 1 212 ? -1.194 39.382 22.977 1.00 55.47 212 LEU A C 1
ATOM 1706 O O . LEU A 1 212 ? -2.276 39.111 23.488 1.00 55.47 212 LEU A O 1
ATOM 1710 N N . ASN A 1 213 ? -1.069 40.246 21.964 1.00 42.97 213 ASN A N 1
ATOM 1711 C CA . ASN A 1 213 ? -2.201 40.869 21.289 1.00 42.97 213 ASN A CA 1
ATOM 1712 C C . ASN A 1 213 ? -3.205 39.781 20.898 1.00 42.97 213 ASN A C 1
ATOM 1714 O O . ASN A 1 213 ? -2.923 39.001 19.990 1.00 42.97 213 ASN A O 1
ATOM 1718 N N . ASN A 1 214 ? -4.377 39.768 21.527 1.00 40.31 214 ASN A N 1
ATOM 1719 C CA . ASN A 1 214 ? -5.554 39.168 20.930 1.00 40.31 214 ASN A CA 1
ATOM 1720 C C . ASN A 1 214 ? -6.437 40.334 20.459 1.00 40.31 214 ASN A C 1
ATOM 1722 O O . ASN A 1 214 ? -7.076 40.979 21.291 1.00 40.31 214 ASN A O 1
ATOM 1726 N N . PRO A 1 215 ? -6.453 40.666 19.153 1.00 34.97 215 PRO A N 1
ATOM 1727 C CA . PRO A 1 215 ? -7.290 41.733 18.588 1.00 34.97 215 PRO A CA 1
ATOM 1728 C C . PRO A 1 215 ? -8.800 41.539 18.817 1.00 34.97 215 PRO A C 1
ATOM 1730 O O . PRO A 1 215 ? -9.589 42.389 18.424 1.00 34.97 215 PRO A O 1
ATOM 1733 N N . LEU A 1 216 ? -9.194 40.422 19.431 1.00 38.00 216 LEU A N 1
ATOM 1734 C CA . LEU A 1 216 ? -10.561 39.991 19.686 1.00 38.00 216 LEU A CA 1
ATOM 1735 C C . LEU A 1 216 ? -10.944 40.095 21.172 1.00 38.00 216 LEU A C 1
ATOM 1737 O O . LEU A 1 216 ? -11.853 39.407 21.602 1.00 38.00 216 LEU A O 1
ATOM 1741 N N . ALA A 1 217 ? -10.292 40.939 21.979 1.00 39.16 217 ALA A N 1
ATOM 1742 C CA . ALA A 1 217 ? -10.648 41.107 23.398 1.00 39.16 217 ALA A CA 1
ATOM 1743 C C . ALA A 1 217 ? -12.130 41.496 23.643 1.00 39.16 217 ALA A C 1
ATOM 1745 O O . ALA A 1 217 ? -12.647 41.225 24.724 1.00 39.16 217 ALA A O 1
ATOM 1746 N N . ASP A 1 218 ? -12.828 42.039 22.637 1.00 39.69 218 ASP A N 1
ATOM 1747 C CA . ASP A 1 218 ? -14.272 42.331 22.696 1.00 39.69 218 ASP A CA 1
ATOM 1748 C C . ASP A 1 218 ? -15.177 41.153 22.266 1.00 39.69 218 ASP A C 1
ATOM 1750 O O . ASP A 1 218 ? -16.397 41.220 22.401 1.00 39.69 218 ASP A O 1
ATOM 1754 N N . VAL A 1 219 ? -14.605 40.045 21.787 1.00 45.50 219 VAL A N 1
ATOM 1755 C CA . VAL A 1 219 ? -15.307 38.790 21.492 1.00 45.50 219 VAL A CA 1
ATOM 1756 C C . VAL A 1 219 ? -14.601 37.702 22.291 1.00 45.50 219 VAL A C 1
ATOM 1758 O O . VAL A 1 219 ? -13.561 37.202 21.882 1.00 45.50 219 VAL A O 1
ATOM 1761 N N . ILE A 1 220 ? -15.131 37.354 23.466 1.00 49.53 220 ILE A N 1
ATOM 1762 C CA . ILE A 1 220 ? -14.572 36.293 24.320 1.00 49.53 220 ILE A CA 1
ATOM 1763 C C . ILE A 1 220 ? -14.590 34.980 23.528 1.00 49.53 220 ILE A C 1
ATOM 1765 O O . ILE A 1 220 ? -15.622 34.321 23.434 1.00 49.53 220 ILE A O 1
ATOM 1769 N N . LEU A 1 221 ? -13.467 34.640 22.906 1.00 53.47 221 LEU A N 1
ATOM 1770 C CA . LEU A 1 221 ? -13.283 33.411 22.143 1.00 53.47 221 LEU A CA 1
ATOM 1771 C C . LEU A 1 221 ? -12.952 32.262 23.092 1.00 53.47 221 LEU A C 1
ATOM 1773 O O . LEU A 1 221 ? -12.353 32.496 24.148 1.00 53.47 221 LEU A O 1
ATOM 1777 N N . PRO A 1 222 ? -13.331 31.024 22.740 1.00 54.03 222 PRO A N 1
ATOM 1778 C CA . PRO A 1 222 ? -13.170 29.908 23.646 1.00 54.03 222 PRO A CA 1
ATOM 1779 C C . PRO A 1 222 ? -11.693 29.669 24.002 1.00 54.03 222 PRO A C 1
ATOM 1781 O O . PRO A 1 222 ? -10.803 29.844 23.161 1.00 54.03 222 PRO A O 1
ATOM 1784 N N . PRO A 1 223 ? -11.413 29.280 25.257 1.00 53.62 223 PRO A N 1
ATOM 1785 C CA . PRO A 1 223 ? -10.059 29.153 25.783 1.00 53.62 223 PRO A CA 1
ATOM 1786 C C . PRO A 1 223 ? -9.232 28.088 25.048 1.00 53.62 223 PRO A C 1
ATOM 1788 O O . PRO A 1 223 ? -9.788 27.207 24.385 1.00 53.62 223 PRO A O 1
ATOM 1791 N N . PRO A 1 224 ? -7.892 28.127 25.188 1.00 52.91 224 PRO A N 1
ATOM 1792 C CA . PRO A 1 224 ? -6.993 27.197 24.514 1.00 52.91 224 PRO A CA 1
ATOM 1793 C C . PRO A 1 224 ? -7.341 25.727 24.797 1.00 52.91 224 PRO A C 1
ATOM 1795 O O . PRO A 1 224 ? -7.713 25.330 25.905 1.00 52.91 224 PRO A O 1
ATOM 1798 N N . GLN A 1 225 ? -7.172 24.897 23.768 1.00 55.91 225 GLN A N 1
ATOM 1799 C CA . GLN A 1 225 ? -7.691 23.529 23.636 1.00 55.91 225 GLN A CA 1
ATOM 1800 C C . GLN A 1 225 ? -7.080 22.487 24.602 1.00 55.91 225 GLN A C 1
ATOM 1802 O O . GLN A 1 225 ? -7.328 21.288 24.479 1.00 55.91 225 GLN A O 1
ATOM 1807 N N . ALA A 1 226 ? -6.252 22.894 25.560 1.00 53.56 226 ALA A N 1
ATOM 1808 C CA . ALA A 1 226 ? -5.533 22.002 26.473 1.00 53.56 226 ALA A CA 1
ATOM 1809 C C . ALA A 1 226 ? -6.200 21.852 27.860 1.00 53.56 226 ALA A C 1
ATOM 1811 O O . ALA A 1 226 ? -5.600 21.255 28.753 1.00 53.56 226 ALA A O 1
ATOM 1812 N N . LEU A 1 227 ? -7.399 22.419 28.065 1.00 56.81 227 LEU A N 1
ATOM 1813 C CA . LEU A 1 227 ? -7.969 22.696 29.397 1.00 56.81 227 LEU A CA 1
ATOM 1814 C C . LEU A 1 227 ? -9.395 22.160 29.654 1.00 56.81 227 LEU A C 1
ATOM 1816 O O . LEU A 1 227 ? -10.042 22.617 30.593 1.00 56.81 227 LEU A O 1
ATOM 1820 N N . TYR A 1 228 ? -9.925 21.243 28.837 1.00 65.44 228 TYR A N 1
ATOM 1821 C CA . TYR A 1 228 ? -11.352 20.868 28.902 1.00 65.44 228 TYR A CA 1
ATOM 1822 C C . TYR A 1 228 ? -11.664 19.531 29.600 1.00 65.44 228 TYR A C 1
ATOM 1824 O O . TYR A 1 228 ? -12.794 19.320 30.040 1.00 65.44 228 TYR A O 1
ATOM 1832 N N . PHE A 1 229 ? -10.697 18.616 29.714 1.00 64.25 229 PHE A N 1
ATOM 1833 C CA . PHE A 1 229 ? -10.922 17.262 30.252 1.00 64.25 229 PHE A CA 1
ATOM 1834 C C . PHE A 1 229 ? -11.112 17.234 31.780 1.00 64.25 229 PHE A C 1
ATOM 1836 O O . PHE A 1 229 ? -11.788 16.349 32.302 1.00 64.25 229 PHE A O 1
ATOM 1843 N N . ASP A 1 230 ? -10.590 18.231 32.497 1.00 61.34 230 ASP A N 1
ATOM 1844 C CA . ASP A 1 230 ? -10.648 18.340 33.961 1.00 61.34 230 ASP A CA 1
ATOM 1845 C C . ASP A 1 230 ? -11.757 19.290 34.465 1.00 61.34 230 ASP A C 1
ATOM 1847 O O . ASP A 1 230 ? -11.796 19.651 35.647 1.00 61.34 230 ASP A O 1
ATOM 1851 N N . ARG A 1 231 ? -12.660 19.738 33.580 1.00 67.44 231 ARG A N 1
ATOM 1852 C CA . ARG A 1 231 ? -13.705 20.726 33.898 1.00 67.44 231 ARG A CA 1
ATOM 1853 C C . ARG A 1 231 ? -15.084 20.091 34.056 1.00 67.44 231 ARG A C 1
ATOM 1855 O O . ARG A 1 231 ? -15.458 19.161 33.334 1.00 67.44 231 ARG A O 1
ATOM 1862 N N . SER A 1 232 ? -15.841 20.620 35.022 1.00 73.00 232 SER A N 1
ATOM 1863 C CA . SER A 1 232 ? -17.277 20.360 35.151 1.00 73.00 232 SER A CA 1
ATOM 1864 C C . SER A 1 232 ? -18.037 21.032 34.010 1.00 73.00 232 SER A C 1
ATOM 1866 O O . SER A 1 232 ? -17.548 22.002 33.426 1.00 73.00 232 SER A O 1
ATOM 1868 N N . VAL A 1 233 ? -19.238 20.532 33.716 1.00 79.75 233 VAL A N 1
ATOM 1869 C CA . VAL A 1 233 ? -20.093 2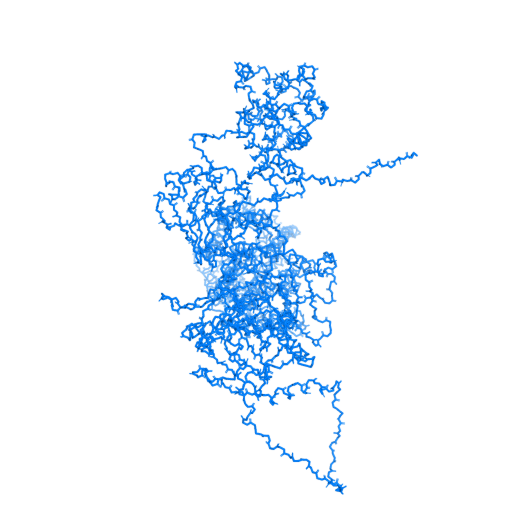1.044 32.635 1.00 79.75 233 VAL A CA 1
ATOM 1870 C C . VAL A 1 233 ? -20.358 22.545 32.794 1.00 79.75 233 VAL A C 1
ATOM 1872 O O . VAL A 1 233 ? -20.158 23.292 31.843 1.00 79.75 233 VAL A O 1
ATOM 1875 N N . ASP A 1 234 ? -20.675 23.017 34.002 1.00 73.56 234 ASP A N 1
ATOM 1876 C CA . ASP A 1 234 ? -20.962 24.442 34.240 1.00 73.56 234 ASP A CA 1
ATOM 1877 C C . ASP A 1 234 ? -19.754 25.346 33.966 1.00 73.56 234 ASP A C 1
ATOM 1879 O O . ASP A 1 234 ? -19.881 26.432 33.405 1.00 73.56 234 ASP A O 1
ATOM 1883 N N . LYS A 1 235 ? -18.546 24.889 34.323 1.00 67.62 235 LYS A N 1
ATOM 1884 C CA . LYS A 1 235 ? -17.311 25.637 34.048 1.00 67.62 235 LYS A CA 1
ATOM 1885 C C . LYS A 1 235 ? -16.933 25.583 32.575 1.00 67.62 235 LYS A C 1
ATOM 1887 O O . LYS A 1 235 ? -16.412 26.567 32.066 1.00 67.62 235 LYS A O 1
ATOM 1892 N N . LEU A 1 236 ? -17.184 24.458 31.905 1.00 75.06 236 LEU A N 1
ATOM 1893 C CA . LEU A 1 236 ? -16.992 24.331 30.464 1.00 75.06 236 LEU A CA 1
ATOM 1894 C C . LEU A 1 236 ? -17.908 25.308 29.714 1.00 75.06 236 LEU A C 1
ATOM 1896 O O . LEU A 1 236 ? -17.428 26.039 28.859 1.00 75.06 236 LEU A O 1
ATOM 1900 N N . LEU A 1 237 ? -19.192 25.383 30.069 1.00 74.38 237 LEU A N 1
ATOM 1901 C CA . LEU A 1 237 ? -20.120 26.350 29.473 1.00 74.38 237 LEU A CA 1
ATOM 1902 C C . LEU A 1 237 ? -19.736 27.797 29.822 1.00 74.38 237 LEU A C 1
ATOM 1904 O O . LEU A 1 237 ? -19.797 28.669 28.967 1.00 74.38 237 LEU A O 1
ATOM 1908 N N . GLY A 1 238 ? -19.220 28.055 31.029 1.00 66.50 238 GLY A N 1
ATOM 1909 C CA . GLY A 1 238 ? -18.639 29.360 31.371 1.00 66.50 238 GLY A CA 1
ATOM 1910 C C . GLY A 1 238 ? -17.386 29.725 30.556 1.00 66.50 238 GLY A C 1
ATOM 1911 O O . GLY A 1 238 ? -17.115 30.902 30.338 1.00 66.50 238 GLY A O 1
ATOM 1912 N N . MET A 1 239 ? -16.627 28.726 30.093 1.00 67.12 239 MET A N 1
ATOM 1913 C CA . MET A 1 239 ? -15.469 28.885 29.204 1.00 67.12 239 MET A CA 1
ATOM 1914 C C . MET A 1 239 ? -15.891 29.133 27.748 1.00 67.12 239 MET A C 1
ATOM 1916 O O . MET A 1 239 ? -15.243 29.907 27.049 1.00 67.12 239 MET A O 1
ATOM 1920 N N . PHE A 1 240 ? -16.986 28.518 27.306 1.00 73.31 240 PHE A N 1
ATOM 1921 C CA . PHE A 1 240 ? -17.639 28.772 26.022 1.00 73.31 240 PHE A CA 1
ATOM 1922 C C . PHE A 1 240 ? -18.851 29.684 26.235 1.00 73.31 240 PHE A C 1
ATOM 1924 O O . PHE A 1 240 ? -19.974 29.304 25.928 1.00 73.31 240 PHE A O 1
ATOM 1931 N N . SER A 1 241 ? -18.637 30.891 26.772 1.00 66.12 241 SER A N 1
ATOM 1932 C CA . SER A 1 241 ? -19.721 31.799 27.194 1.00 66.12 241 SER A CA 1
ATOM 1933 C C . SER A 1 241 ? -20.707 32.194 26.084 1.00 66.12 241 SER A C 1
ATOM 1935 O O . SER A 1 241 ? -21.787 32.698 26.376 1.00 66.12 241 SER A O 1
ATOM 1937 N N . GLN A 1 242 ? -20.339 31.969 24.821 1.00 74.12 242 GLN A N 1
ATOM 1938 C CA . GLN A 1 242 ? -21.174 32.203 23.641 1.00 74.12 242 GLN A CA 1
ATOM 1939 C C . GLN A 1 242 ? -22.059 31.003 23.262 1.00 74.12 242 GLN A C 1
ATOM 1941 O O . GLN A 1 242 ? -22.948 31.147 22.427 1.00 74.12 242 GLN A O 1
ATOM 1946 N N . THR A 1 243 ? -21.813 29.828 23.844 1.00 81.38 243 THR A N 1
ATOM 1947 C CA . THR A 1 243 ? -22.556 28.592 23.591 1.00 81.38 243 THR A CA 1
ATOM 1948 C C . THR A 1 243 ? -23.575 28.388 24.701 1.00 81.38 243 THR A C 1
ATOM 1950 O O . THR A 1 243 ? -23.218 28.121 25.849 1.00 81.38 243 THR A O 1
ATOM 1953 N N . ASP A 1 244 ? -24.856 28.466 24.355 1.00 84.38 244 ASP A N 1
ATOM 1954 C CA . ASP A 1 244 ? -25.930 28.153 25.290 1.00 84.38 244 ASP A CA 1
ATOM 1955 C C . ASP A 1 244 ? -26.191 26.640 25.351 1.00 84.38 244 ASP A C 1
ATOM 1957 O O . ASP A 1 244 ? -26.060 25.925 24.354 1.00 84.38 244 ASP A O 1
ATOM 1961 N N . LYS A 1 245 ? -26.585 26.141 26.527 1.00 81.81 245 LYS A N 1
ATOM 1962 C CA . LYS A 1 245 ? -26.831 24.708 26.743 1.00 81.81 245 LYS A CA 1
ATOM 1963 C C . LYS A 1 245 ? -27.993 24.176 25.893 1.00 81.81 245 LYS A C 1
ATOM 1965 O O . LYS A 1 245 ? -27.940 23.032 25.438 1.00 81.81 245 LYS A O 1
ATOM 1970 N N . ASP A 1 246 ? -29.024 24.992 25.689 1.00 81.88 246 ASP A N 1
ATOM 1971 C CA . ASP A 1 246 ? -30.246 24.595 24.991 1.00 81.88 246 ASP A CA 1
ATOM 1972 C C . ASP A 1 246 ? -30.294 25.163 23.573 1.00 81.88 246 ASP A C 1
ATOM 1974 O O . ASP A 1 246 ? -30.709 24.468 22.645 1.00 81.88 246 ASP A O 1
ATOM 1978 N N . ASN A 1 247 ? -29.823 26.399 23.395 1.00 83.00 247 ASN A N 1
ATOM 1979 C CA . ASN A 1 247 ? -29.879 27.107 22.121 1.00 83.00 247 ASN A CA 1
ATOM 1980 C C . ASN A 1 247 ? -28.628 26.927 21.249 1.00 83.00 247 ASN A C 1
ATOM 1982 O O . ASN A 1 247 ? -28.659 27.248 20.060 1.00 83.00 247 ASN A O 1
ATOM 1986 N N . GLY A 1 248 ? -27.548 26.377 21.805 1.00 87.31 248 GLY A N 1
ATOM 1987 C CA . GLY A 1 248 ? -26.292 26.187 21.092 1.00 87.31 248 GLY A CA 1
ATOM 1988 C C . GLY A 1 248 ? -25.609 27.509 20.742 1.00 87.31 248 GLY A C 1
ATOM 1989 O O . GLY A 1 248 ? -25.725 28.498 21.467 1.00 87.31 248 GLY A O 1
ATOM 1990 N N . LEU A 1 249 ? -24.856 27.511 19.643 1.00 88.31 249 LEU A N 1
ATOM 1991 C CA . LEU A 1 249 ? -24.079 28.668 19.196 1.00 88.31 249 LEU A CA 1
ATOM 1992 C C . LEU A 1 249 ? -24.902 29.549 18.228 1.00 88.31 249 LEU A C 1
ATOM 1994 O O . LEU A 1 249 ? -25.581 28.993 17.360 1.00 88.31 249 LEU A O 1
ATOM 1998 N N . PRO A 1 250 ? -24.826 30.892 18.304 1.00 85.62 250 PRO A N 1
ATOM 1999 C CA . PRO A 1 250 ? -25.466 31.767 17.324 1.00 85.62 250 PRO A CA 1
ATOM 2000 C C . PRO A 1 250 ? -24.820 31.664 15.936 1.00 85.62 250 PRO A C 1
ATOM 2002 O O . PRO A 1 250 ? -23.591 31.730 15.817 1.00 85.62 250 PRO A O 1
ATOM 2005 N N . SER A 1 251 ? -25.619 31.562 14.868 1.00 84.12 251 SER A N 1
ATOM 2006 C CA . SER A 1 251 ? -25.077 31.376 13.507 1.00 84.12 251 SER A CA 1
ATOM 2007 C C . SER A 1 251 ? -24.203 32.542 13.021 1.00 84.12 251 SER A C 1
ATOM 2009 O O . SER A 1 251 ? -23.281 32.326 12.232 1.00 84.12 251 SER A O 1
ATOM 2011 N N . ASP A 1 252 ? -24.424 33.757 13.531 1.00 82.56 252 ASP A N 1
ATOM 2012 C CA . ASP A 1 252 ? -23.663 34.962 13.165 1.00 82.56 252 ASP A CA 1
ATOM 2013 C C . ASP A 1 252 ? -22.179 34.905 13.586 1.00 82.56 252 ASP A C 1
ATOM 2015 O O . ASP A 1 252 ? -21.333 35.567 12.983 1.00 82.56 252 ASP A O 1
ATOM 2019 N N . LEU A 1 253 ? -21.842 34.097 14.599 1.00 80.94 253 LEU A N 1
ATOM 2020 C CA . LEU A 1 253 ? -20.479 33.957 15.135 1.00 80.94 253 LEU A CA 1
ATOM 2021 C C . LEU A 1 253 ? -19.652 32.888 14.407 1.00 80.94 253 LEU A C 1
ATOM 2023 O O . LEU A 1 253 ? -18.418 32.914 14.442 1.00 80.94 253 LEU A O 1
ATOM 2027 N N . VAL A 1 254 ? -20.316 31.963 13.709 1.00 84.38 254 VAL A N 1
ATOM 2028 C CA . VAL A 1 254 ? -19.676 30.830 13.024 1.00 84.38 254 VAL A CA 1
ATOM 2029 C C . VAL A 1 254 ? -18.628 31.278 11.992 1.00 84.38 254 VAL A C 1
ATOM 2031 O O . VAL A 1 254 ? -17.544 30.690 11.984 1.00 84.38 254 VAL A O 1
ATOM 2034 N N . PRO A 1 255 ? -18.859 32.305 11.142 1.00 81.62 255 PRO A N 1
ATOM 2035 C CA . PRO A 1 255 ? -17.852 32.756 10.180 1.00 81.62 255 PRO A CA 1
ATOM 2036 C C . PRO A 1 255 ? -16.554 33.242 10.838 1.00 81.62 255 PRO A C 1
ATOM 2038 O O . PRO A 1 255 ? -15.474 32.886 10.370 1.00 81.62 255 PRO A O 1
ATOM 2041 N N . ALA A 1 256 ? -16.651 33.989 11.945 1.00 76.62 256 ALA A N 1
ATOM 2042 C CA . ALA A 1 256 ? -15.489 34.504 12.672 1.00 76.62 256 ALA A CA 1
ATOM 2043 C C . ALA A 1 256 ? -14.689 33.371 13.339 1.00 76.62 256 ALA A C 1
ATOM 2045 O O . ALA A 1 256 ? -13.464 33.314 13.226 1.00 76.62 256 ALA A O 1
ATOM 2046 N N . LEU A 1 257 ? -15.381 32.409 13.959 1.00 78.12 257 LEU A N 1
ATOM 2047 C CA . LEU A 1 257 ? -14.748 31.219 14.538 1.00 78.12 257 LEU A CA 1
ATOM 2048 C C . LEU A 1 257 ? -14.098 30.336 13.467 1.00 78.12 257 LEU A C 1
ATOM 2050 O O . LEU A 1 257 ? -13.021 29.783 13.686 1.00 78.12 257 LEU A O 1
ATOM 2054 N N . ARG A 1 258 ? -14.710 30.228 12.284 1.00 83.12 258 ARG A N 1
ATOM 2055 C CA . ARG A 1 258 ? -14.156 29.476 11.152 1.00 83.12 258 ARG A CA 1
ATOM 2056 C C . ARG A 1 258 ? -12.907 30.144 10.576 1.00 83.12 258 ARG A C 1
ATOM 2058 O O . ARG A 1 258 ? -11.991 29.437 10.164 1.00 83.12 258 ARG A O 1
ATOM 2065 N N . GLU A 1 259 ? -12.847 31.474 10.555 1.00 78.44 259 GLU A N 1
ATOM 2066 C CA . GLU A 1 259 ? -11.647 32.211 10.143 1.00 78.44 259 GLU A CA 1
ATOM 2067 C C . GLU A 1 259 ? -10.486 31.994 11.125 1.00 78.44 259 GLU A C 1
ATOM 2069 O O . GLU A 1 259 ? -9.347 31.805 10.700 1.00 78.44 259 GLU A O 1
ATOM 2074 N N . GLN A 1 260 ? -10.775 31.936 12.428 1.00 76.06 260 GLN A N 1
ATOM 2075 C CA . GLN A 1 260 ? -9.760 31.748 13.463 1.00 76.06 260 GLN A CA 1
ATOM 2076 C C . GLN A 1 260 ? -9.274 30.297 13.598 1.00 76.06 260 GLN A C 1
ATOM 2078 O O . GLN A 1 260 ? -8.070 30.049 13.636 1.00 76.06 260 GLN A O 1
ATOM 2083 N N . TYR A 1 261 ? -10.193 29.335 13.721 1.00 76.50 261 TYR A N 1
ATOM 2084 C CA . TYR A 1 261 ? -9.864 27.932 14.010 1.00 76.50 261 TYR A CA 1
ATOM 2085 C C . TYR A 1 261 ? -9.746 27.067 12.748 1.00 76.50 261 TYR A C 1
ATOM 2087 O O . TYR A 1 261 ? -9.248 25.941 12.815 1.00 76.50 261 TYR A O 1
ATOM 2095 N N . GLY A 1 262 ? -10.167 27.588 11.593 1.00 83.94 262 GLY A N 1
ATOM 2096 C CA . GLY A 1 262 ? -10.226 26.848 10.338 1.00 83.94 262 GLY A CA 1
ATOM 2097 C C . GLY A 1 262 ? -11.416 25.888 10.262 1.00 83.94 262 GLY A C 1
ATOM 2098 O O . GLY A 1 262 ? -12.261 25.806 11.151 1.00 83.94 262 GLY A O 1
ATOM 2099 N N . THR A 1 263 ? -11.493 25.143 9.159 1.00 86.81 263 THR A N 1
ATOM 2100 C CA . THR A 1 263 ? -12.516 24.106 8.953 1.00 86.81 263 THR A CA 1
ATOM 2101 C C . THR A 1 263 ? -12.177 22.827 9.712 1.00 86.81 263 THR A C 1
ATOM 2103 O O . THR A 1 263 ? -11.003 22.455 9.796 1.00 86.81 263 THR A O 1
ATOM 2106 N N . ASN A 1 264 ? -13.192 22.079 10.144 1.00 88.19 264 ASN A N 1
ATOM 2107 C CA . ASN A 1 264 ? -13.026 20.761 10.753 1.00 88.19 264 ASN A CA 1
ATOM 2108 C C . ASN A 1 264 ? -12.703 19.679 9.700 1.00 88.19 264 ASN A C 1
ATOM 2110 O O . ASN A 1 264 ? -13.499 18.793 9.401 1.00 88.19 264 ASN A O 1
ATOM 2114 N N . GLN A 1 265 ? -11.527 19.784 9.083 1.00 82.31 265 GLN A N 1
ATOM 2115 C CA . GLN A 1 265 ? -11.026 18.827 8.102 1.00 82.31 265 GLN A CA 1
ATOM 2116 C C . GLN A 1 265 ? -9.605 18.414 8.457 1.00 82.31 265 GLN A C 1
ATOM 2118 O O . GLN A 1 265 ? -8.777 19.238 8.853 1.00 82.31 265 GLN A O 1
ATOM 2123 N N . LEU A 1 266 ? -9.305 17.131 8.265 1.00 74.88 266 LEU A N 1
ATOM 2124 C CA . LEU A 1 266 ? -7.928 16.660 8.308 1.00 74.88 266 LEU A CA 1
ATOM 2125 C C . LEU A 1 266 ? -7.124 17.303 7.165 1.00 74.88 266 LEU A C 1
ATOM 2127 O O . LEU A 1 266 ? -7.686 17.570 6.095 1.00 74.88 266 LEU A O 1
ATOM 2131 N N . PRO A 1 267 ? -5.813 17.546 7.347 1.00 63.31 267 PRO A N 1
ATOM 2132 C CA . PRO A 1 267 ? -4.998 18.185 6.323 1.00 63.31 267 PRO A CA 1
ATOM 2133 C C . PRO A 1 267 ? -5.053 17.380 5.021 1.00 63.31 267 PRO A C 1
ATOM 2135 O O . PRO A 1 267 ? -4.606 16.229 4.969 1.00 63.31 267 PRO A O 1
ATOM 2138 N N . LYS A 1 268 ? -5.617 17.978 3.965 1.00 60.75 268 LYS A N 1
ATOM 2139 C CA . LYS A 1 268 ? -5.710 17.324 2.655 1.00 60.75 268 LYS A CA 1
ATOM 2140 C C . LYS A 1 268 ? -4.302 17.056 2.111 1.00 60.75 268 LYS A C 1
ATOM 2142 O O . LYS A 1 268 ? -3.427 17.916 2.248 1.00 60.75 268 LYS A O 1
ATOM 2147 N N . PRO A 1 269 ? -4.073 15.909 1.444 1.00 55.62 269 PRO A N 1
ATOM 2148 C CA . PRO A 1 269 ? -2.813 15.676 0.753 1.00 55.62 269 PRO A CA 1
ATOM 2149 C C . PRO A 1 269 ? -2.561 16.800 -0.260 1.00 55.62 269 PRO A C 1
ATOM 2151 O O . PRO A 1 269 ? -3.491 17.320 -0.885 1.00 55.62 269 PRO A O 1
ATOM 2154 N N . ALA A 1 270 ? -1.295 17.197 -0.408 1.00 55.22 270 ALA A N 1
ATOM 2155 C CA . ALA A 1 270 ? -0.918 18.305 -1.279 1.00 55.22 270 ALA A CA 1
ATOM 2156 C C . ALA A 1 270 ? -1.431 18.072 -2.710 1.00 55.22 270 ALA A C 1
ATOM 2158 O O . ALA A 1 270 ? -1.123 17.055 -3.334 1.00 55.22 270 ALA A O 1
ATOM 2159 N N . ARG A 1 271 ? -2.202 19.031 -3.237 1.00 59.75 271 ARG A N 1
ATOM 2160 C CA . ARG A 1 271 ? -2.704 18.969 -4.613 1.00 59.75 271 ARG A CA 1
ATOM 2161 C C . ARG A 1 271 ? -1.536 18.997 -5.606 1.00 59.75 271 ARG A C 1
ATOM 2163 O O . ARG A 1 271 ? -0.550 19.701 -5.361 1.00 59.75 271 ARG A O 1
ATOM 2170 N N . PRO A 1 272 ? -1.639 18.286 -6.743 1.00 63.25 272 PRO A N 1
ATOM 2171 C CA . PRO A 1 272 ? -0.645 18.397 -7.802 1.00 63.25 272 PRO A CA 1
ATOM 2172 C C . PRO A 1 272 ? -0.600 19.846 -8.306 1.00 63.25 272 PRO A C 1
ATOM 2174 O O . PRO A 1 272 ? -1.617 20.406 -8.714 1.00 63.25 272 PRO A O 1
ATOM 2177 N N . ASN A 1 273 ? 0.577 20.470 -8.255 1.00 77.31 273 ASN A N 1
ATOM 2178 C CA . ASN A 1 273 ? 0.793 21.813 -8.788 1.00 77.31 273 ASN A CA 1
ATOM 2179 C C . ASN A 1 273 ? 1.342 21.690 -10.213 1.00 77.31 273 ASN A C 1
ATOM 2181 O O . ASN A 1 273 ? 2.470 21.235 -10.396 1.00 77.31 273 ASN A O 1
ATOM 2185 N N . ALA A 1 274 ? 0.557 22.121 -11.205 1.00 80.94 274 ALA A N 1
ATOM 2186 C CA . ALA A 1 274 ? 0.913 22.044 -12.622 1.00 80.94 274 ALA A CA 1
ATOM 2187 C C . ALA A 1 274 ? 2.276 22.683 -12.925 1.00 80.94 274 ALA A C 1
ATOM 2189 O O . ALA A 1 274 ? 3.086 22.101 -13.640 1.00 80.94 274 ALA A O 1
ATOM 2190 N N . LEU A 1 275 ? 2.552 23.853 -12.338 1.00 82.50 275 LEU A N 1
ATOM 2191 C CA . LEU A 1 275 ? 3.811 24.571 -12.549 1.00 82.50 275 LEU A CA 1
ATOM 2192 C C . LEU A 1 275 ? 4.993 23.817 -11.949 1.00 82.50 275 LEU A C 1
ATOM 2194 O O . LEU A 1 275 ? 6.061 23.761 -12.549 1.00 82.50 275 LEU A O 1
ATOM 2198 N N . LYS A 1 276 ? 4.791 23.204 -10.779 1.00 81.25 276 LYS A N 1
ATOM 2199 C CA . LYS A 1 276 ? 5.817 22.380 -10.141 1.00 81.25 276 LYS A CA 1
ATOM 2200 C C . LYS A 1 276 ? 6.111 21.129 -10.969 1.00 81.25 276 LYS A C 1
ATOM 2202 O O . LYS A 1 276 ? 7.276 20.821 -11.159 1.00 81.25 276 LYS A O 1
ATOM 2207 N N . MET A 1 277 ? 5.083 20.454 -11.487 1.00 76.44 277 MET A N 1
ATOM 2208 C CA . MET A 1 277 ? 5.257 19.279 -12.351 1.00 76.44 277 MET A CA 1
ATOM 2209 C C . MET A 1 277 ? 5.986 19.646 -13.647 1.00 76.44 277 MET A C 1
ATOM 2211 O O . MET A 1 277 ? 6.936 18.977 -14.030 1.00 76.44 277 MET A O 1
ATOM 2215 N N . LEU A 1 278 ? 5.605 20.754 -14.291 1.00 84.12 278 LEU A N 1
ATOM 2216 C CA . LEU A 1 278 ? 6.298 21.247 -15.482 1.00 84.12 278 LEU A CA 1
ATOM 2217 C C . LEU A 1 278 ? 7.774 21.569 -15.193 1.00 84.12 278 LEU A C 1
ATOM 2219 O O . LEU A 1 278 ? 8.651 21.230 -15.982 1.00 84.12 278 LEU A O 1
ATOM 2223 N N . TRP A 1 279 ? 8.053 22.197 -14.048 1.00 85.12 279 TRP A N 1
ATOM 2224 C CA . TRP A 1 279 ? 9.416 22.482 -13.607 1.00 85.12 279 TRP A CA 1
ATOM 2225 C C . TRP A 1 279 ? 10.217 21.205 -13.326 1.00 85.12 279 TRP A C 1
ATOM 2227 O O . TRP A 1 279 ? 11.378 21.108 -13.713 1.00 85.12 279 TRP A O 1
ATOM 2237 N N . GLU A 1 280 ? 9.605 20.204 -12.693 1.00 78.44 280 GLU A N 1
ATOM 2238 C CA . GLU A 1 280 ? 10.221 18.892 -12.469 1.00 78.44 280 GLU A CA 1
ATOM 2239 C C . GLU A 1 280 ? 10.588 18.213 -13.801 1.00 78.44 280 GLU A C 1
ATOM 2241 O O . GLU A 1 280 ? 11.695 17.697 -13.914 1.00 78.44 280 GLU A O 1
ATOM 2246 N N . GLN A 1 281 ? 9.740 18.313 -14.833 1.00 79.69 281 GLN A N 1
ATOM 2247 C CA . GLN A 1 281 ? 10.039 17.788 -16.174 1.00 79.69 281 GLN A CA 1
ATOM 2248 C C . GLN A 1 281 ? 11.189 18.538 -16.871 1.00 79.69 281 GLN A C 1
ATOM 2250 O O . GLN A 1 281 ? 12.072 17.915 -17.453 1.00 79.69 281 GLN A O 1
ATOM 2255 N N . LEU A 1 282 ? 11.235 19.872 -16.777 1.00 82.75 282 LEU A N 1
ATOM 2256 C CA . LEU A 1 282 ? 12.325 20.677 -17.357 1.00 82.75 282 LEU A CA 1
ATOM 2257 C C . LEU A 1 282 ? 13.666 20.500 -16.633 1.00 82.75 282 LEU A C 1
ATOM 2259 O O . LEU A 1 282 ? 14.724 20.653 -17.239 1.00 82.75 282 LEU A O 1
ATOM 2263 N N . THR A 1 283 ? 13.621 20.205 -15.333 1.00 82.00 283 THR A N 1
ATOM 2264 C CA . THR A 1 283 ? 14.810 19.937 -14.512 1.00 82.00 283 THR A CA 1
ATOM 2265 C C . THR A 1 283 ? 15.211 18.464 -14.495 1.00 82.00 283 THR A C 1
ATOM 2267 O O . THR A 1 283 ? 16.166 18.107 -13.797 1.00 82.00 283 THR A O 1
ATOM 2270 N N . ASP A 1 284 ? 14.529 17.607 -15.264 1.00 76.56 284 ASP A N 1
ATOM 2271 C CA . ASP A 1 284 ? 14.955 16.227 -15.439 1.00 76.56 284 ASP A CA 1
ATOM 2272 C C . ASP A 1 284 ? 16.358 16.187 -16.056 1.00 76.56 284 ASP A C 1
ATOM 2274 O O . ASP A 1 284 ? 16.699 16.935 -16.977 1.00 76.56 284 ASP A O 1
ATOM 2278 N N . PHE A 1 285 ? 17.190 15.296 -15.525 1.00 76.56 285 PHE A N 1
ATOM 2279 C CA . PHE A 1 285 ? 18.590 15.199 -15.907 1.00 76.56 285 PHE A CA 1
ATOM 2280 C C . PHE A 1 285 ? 18.767 14.943 -17.414 1.00 76.56 285 PHE A C 1
ATOM 2282 O O . PHE A 1 285 ? 19.653 15.550 -18.010 1.00 76.56 285 PHE A O 1
ATOM 2289 N N . MET A 1 286 ? 17.912 14.121 -18.043 1.00 74.44 286 MET A N 1
ATOM 2290 C CA . MET A 1 286 ? 17.960 13.842 -19.489 1.00 74.44 286 MET A CA 1
ATOM 2291 C C . MET A 1 286 ? 17.625 15.077 -20.327 1.00 74.44 286 MET A C 1
ATOM 2293 O O . MET A 1 286 ? 18.307 15.368 -21.310 1.00 74.44 286 MET A O 1
ATOM 2297 N N . VAL A 1 287 ? 16.617 15.844 -19.909 1.00 80.50 287 VAL A N 1
ATOM 2298 C CA . VAL A 1 287 ? 16.204 17.073 -20.599 1.00 80.50 287 VAL A CA 1
ATOM 2299 C C . VAL A 1 287 ? 17.295 18.139 -20.508 1.00 80.50 287 VAL A C 1
ATOM 2301 O O . VAL A 1 287 ? 17.616 18.775 -21.512 1.00 80.50 287 VAL A O 1
ATOM 2304 N N . LEU A 1 288 ? 17.937 18.286 -19.345 1.00 83.31 288 LEU A N 1
ATOM 2305 C CA . LEU A 1 288 ? 19.056 19.216 -19.167 1.00 83.31 288 LEU A CA 1
ATOM 2306 C C . LEU A 1 288 ? 20.237 18.907 -20.097 1.00 83.31 288 LEU A C 1
ATOM 2308 O O . LEU A 1 288 ? 20.893 19.832 -20.574 1.00 83.31 288 LEU A O 1
ATOM 2312 N N . ILE A 1 289 ? 20.496 17.631 -20.393 1.00 78.12 289 ILE A N 1
ATOM 2313 C CA . ILE A 1 289 ? 21.551 17.238 -21.338 1.00 78.12 289 ILE A CA 1
ATOM 2314 C C . ILE A 1 289 ? 21.163 17.589 -22.770 1.00 78.12 289 ILE A C 1
ATOM 2316 O O . ILE A 1 289 ? 22.000 18.111 -23.496 1.00 78.12 289 ILE A O 1
ATOM 2320 N N . LEU A 1 290 ? 19.913 17.355 -23.178 1.00 79.88 290 LEU A N 1
ATOM 2321 C CA . LEU A 1 290 ? 19.441 17.754 -24.509 1.00 79.88 290 LEU A CA 1
ATOM 2322 C C . LEU A 1 290 ? 19.516 19.275 -24.697 1.00 79.88 290 LEU A C 1
ATOM 2324 O O . LEU A 1 290 ? 19.923 19.748 -25.756 1.00 79.88 290 LEU A O 1
ATOM 2328 N N . ILE A 1 291 ? 19.204 20.045 -23.650 1.00 86.81 291 ILE A N 1
ATOM 2329 C CA . ILE A 1 291 ? 19.396 21.501 -23.641 1.00 86.81 291 ILE A CA 1
ATOM 2330 C C . ILE A 1 291 ? 20.887 21.848 -23.769 1.00 86.81 291 ILE A C 1
ATOM 2332 O O . ILE A 1 291 ? 21.242 22.721 -24.557 1.00 86.81 291 ILE A O 1
ATOM 2336 N N . ALA A 1 292 ? 21.772 21.161 -23.041 1.00 83.69 292 ALA A N 1
ATOM 2337 C CA . ALA A 1 292 ? 23.215 21.368 -23.161 1.00 83.69 292 ALA A CA 1
ATOM 2338 C C . ALA A 1 292 ? 23.736 21.032 -24.572 1.00 83.69 292 ALA A C 1
ATOM 2340 O O . ALA A 1 292 ? 24.513 21.807 -25.124 1.00 83.69 292 ALA A O 1
ATOM 2341 N N . ALA A 1 293 ? 23.270 19.940 -25.185 1.00 80.19 293 ALA A N 1
ATOM 2342 C CA . ALA A 1 293 ? 23.598 19.568 -26.560 1.00 80.19 293 ALA A CA 1
ATOM 2343 C C . ALA A 1 293 ? 23.111 20.628 -27.561 1.00 80.19 293 ALA A C 1
ATOM 2345 O O . ALA A 1 293 ? 23.879 21.055 -28.418 1.00 80.19 293 ALA A O 1
ATOM 2346 N N . ALA A 1 294 ? 21.889 21.145 -27.393 1.00 86.00 294 ALA A N 1
ATOM 2347 C CA . ALA A 1 294 ? 21.362 22.231 -28.220 1.00 86.00 294 ALA A CA 1
ATOM 2348 C C . ALA A 1 294 ? 22.204 23.519 -28.118 1.00 86.00 294 ALA A C 1
ATOM 2350 O O . ALA A 1 294 ? 22.381 24.225 -29.111 1.00 86.00 294 ALA A O 1
ATOM 2351 N N . ILE A 1 295 ? 22.753 23.824 -26.935 1.00 87.94 295 ILE A N 1
ATOM 2352 C CA . ILE A 1 295 ? 23.669 24.961 -26.736 1.00 87.94 295 ILE A CA 1
ATOM 2353 C C . ILE A 1 295 ? 25.000 24.732 -27.469 1.00 87.94 295 ILE A C 1
ATOM 2355 O O . ILE A 1 295 ? 25.541 25.676 -28.046 1.00 87.94 295 ILE A O 1
ATOM 2359 N N . VAL A 1 296 ? 25.521 23.501 -27.471 1.00 82.94 296 VAL A N 1
ATOM 2360 C CA . VAL A 1 296 ? 26.747 23.148 -28.207 1.00 82.94 296 VAL A CA 1
ATOM 2361 C C . VAL A 1 296 ? 26.530 23.281 -29.720 1.00 82.94 296 VAL A C 1
ATOM 2363 O O . VAL A 1 296 ? 27.302 23.984 -30.365 1.00 82.94 296 VAL A O 1
ATOM 2366 N N . GLU A 1 297 ? 25.437 22.739 -30.265 1.00 82.19 297 GLU A N 1
ATOM 2367 C CA . GLU A 1 297 ? 25.055 22.894 -31.685 1.00 82.19 297 GLU A CA 1
ATOM 2368 C C . GLU A 1 297 ? 24.942 24.377 -32.095 1.00 82.19 297 GLU A C 1
ATOM 2370 O O . GLU A 1 297 ? 25.424 24.805 -33.149 1.00 82.19 297 GLU A O 1
ATOM 2375 N N . ALA A 1 298 ? 24.355 25.211 -31.225 1.00 85.88 298 ALA A N 1
ATOM 2376 C CA . ALA A 1 298 ? 24.282 26.654 -31.453 1.00 85.88 298 ALA A CA 1
ATOM 2377 C C . ALA A 1 298 ? 25.673 27.303 -31.537 1.00 85.88 298 ALA A C 1
ATOM 2379 O O . ALA A 1 298 ? 25.887 28.195 -32.363 1.00 85.88 298 ALA A O 1
ATOM 2380 N N . ALA A 1 299 ? 26.620 26.864 -30.702 1.00 85.00 299 ALA A N 1
ATOM 2381 C CA . ALA A 1 299 ? 27.993 27.362 -30.718 1.00 85.00 299 ALA A CA 1
ATOM 2382 C C . ALA A 1 299 ? 28.733 26.980 -32.015 1.00 85.00 299 ALA A C 1
ATOM 2384 O O . ALA A 1 299 ? 29.545 27.765 -32.512 1.00 85.00 299 ALA A O 1
ATOM 2385 N N . GLU A 1 300 ? 28.404 25.830 -32.608 1.00 79.00 300 GLU A N 1
ATOM 2386 C CA . GLU A 1 300 ? 28.971 25.358 -33.880 1.00 79.00 300 GLU A CA 1
ATOM 2387 C C . GLU A 1 300 ? 28.317 25.971 -35.128 1.00 79.00 300 GLU A C 1
ATOM 2389 O O . GLU A 1 300 ? 28.833 25.805 -36.241 1.00 79.00 300 GLU A O 1
ATOM 2394 N N . LYS A 1 301 ? 27.267 26.784 -34.929 1.00 83.56 301 LYS A N 1
ATOM 2395 C CA . LYS A 1 301 ? 26.435 27.439 -35.957 1.00 83.56 301 LYS A CA 1
ATOM 2396 C C . LYS A 1 301 ? 25.536 26.471 -36.742 1.00 83.56 301 LYS A C 1
ATOM 2398 O O . LYS A 1 301 ? 25.069 26.817 -37.827 1.00 83.56 301 LYS A O 1
ATOM 2403 N N . GLU A 1 302 ? 25.239 25.310 -36.168 1.00 79.75 302 GLU A N 1
ATOM 2404 C CA . GLU A 1 302 ? 24.307 24.297 -36.681 1.00 79.75 302 GLU A CA 1
ATOM 2405 C C . GLU A 1 302 ? 22.872 24.612 -36.206 1.00 79.75 302 GLU A C 1
ATOM 2407 O O . GLU A 1 302 ? 22.265 23.924 -35.381 1.00 79.75 302 GLU A O 1
ATOM 2412 N N . PHE A 1 303 ? 22.302 25.722 -36.697 1.00 84.81 303 PHE A N 1
ATOM 2413 C CA . PHE A 1 303 ? 20.996 26.211 -36.222 1.00 84.81 303 PHE A CA 1
ATOM 2414 C C . PHE A 1 303 ? 19.845 25.231 -36.484 1.00 84.81 303 PHE A C 1
ATOM 2416 O O . PHE A 1 303 ? 18.894 25.195 -35.704 1.00 84.81 303 PHE A O 1
ATOM 2423 N N . ASN A 1 304 ? 19.932 24.429 -37.549 1.00 80.00 304 ASN A N 1
ATOM 2424 C CA . ASN A 1 304 ? 18.928 23.413 -37.853 1.00 80.00 304 ASN A CA 1
ATOM 2425 C C . ASN A 1 304 ? 18.888 22.356 -36.741 1.00 80.00 304 ASN A C 1
ATOM 2427 O O . ASN A 1 304 ? 17.830 22.151 -36.153 1.00 80.00 304 ASN A O 1
ATOM 2431 N N . SER A 1 305 ? 20.027 21.751 -36.395 1.00 75.69 305 SER A N 1
ATOM 2432 C CA . SER A 1 305 ? 20.147 20.736 -35.334 1.00 75.69 305 SER A CA 1
ATOM 2433 C C . SER A 1 305 ? 19.698 21.266 -33.974 1.00 75.69 305 SER A C 1
ATOM 2435 O O . SER A 1 305 ? 18.906 20.623 -33.283 1.00 75.69 305 SER A O 1
ATOM 2437 N N . MET A 1 306 ? 20.100 22.492 -33.626 1.00 85.19 306 MET A N 1
ATOM 2438 C CA . MET A 1 306 ? 19.672 23.145 -32.387 1.00 85.19 306 MET A CA 1
ATOM 2439 C C . MET A 1 306 ? 18.150 23.334 -32.302 1.00 85.19 306 MET A C 1
ATOM 2441 O O . MET A 1 306 ? 17.552 23.001 -31.276 1.00 85.19 306 MET A O 1
ATOM 2445 N N . ILE A 1 307 ? 17.503 23.833 -33.365 1.00 88.19 307 ILE A N 1
ATOM 2446 C CA . ILE A 1 307 ? 16.043 24.024 -33.383 1.00 88.19 307 ILE A CA 1
ATOM 2447 C C . ILE A 1 307 ? 15.329 22.686 -33.180 1.00 88.19 307 ILE A C 1
ATOM 2449 O O . ILE A 1 307 ? 14.357 22.622 -32.428 1.00 88.19 307 ILE A O 1
ATOM 2453 N N . VAL A 1 308 ? 15.820 21.612 -33.801 1.00 81.00 308 VAL A N 1
ATOM 2454 C CA . VAL A 1 308 ? 15.227 20.278 -33.653 1.00 81.00 308 VAL A CA 1
ATOM 2455 C C . VAL A 1 308 ? 15.368 19.768 -32.227 1.00 81.00 308 VAL A C 1
ATOM 2457 O O . VAL A 1 308 ? 14.367 19.353 -31.649 1.00 81.00 308 VAL A O 1
ATOM 2460 N N . LEU A 1 309 ? 16.550 19.868 -31.617 1.00 82.00 309 LEU A N 1
ATOM 2461 C CA . LEU A 1 309 ? 16.746 19.472 -30.220 1.00 82.00 309 LEU A CA 1
ATOM 2462 C C . LEU A 1 309 ? 15.845 20.265 -29.263 1.00 82.00 309 LEU A C 1
ATOM 2464 O O . LEU A 1 309 ? 15.262 19.687 -28.347 1.00 82.00 309 LEU A O 1
ATOM 2468 N N . LEU A 1 310 ? 15.652 21.567 -29.496 1.00 88.00 310 LEU A N 1
ATOM 2469 C CA . LEU A 1 310 ? 14.709 22.369 -28.711 1.00 88.00 310 LEU A CA 1
ATOM 2470 C C . LEU A 1 310 ? 13.255 21.929 -28.918 1.00 88.00 310 LEU A C 1
ATOM 2472 O O . LEU A 1 310 ? 12.510 21.831 -27.944 1.00 88.00 310 LEU A O 1
ATOM 2476 N N . ILE A 1 311 ? 12.845 21.621 -30.154 1.00 86.19 311 ILE A N 1
ATOM 2477 C CA . ILE A 1 311 ? 11.513 21.066 -30.438 1.00 86.19 311 ILE A CA 1
ATOM 2478 C C . ILE A 1 311 ? 11.329 19.731 -29.714 1.00 86.19 311 ILE A C 1
ATOM 2480 O O . ILE A 1 311 ? 10.283 19.514 -29.109 1.00 86.19 311 ILE A O 1
ATOM 2484 N N . VAL A 1 312 ? 12.341 18.862 -29.720 1.00 81.69 312 VAL A N 1
ATOM 2485 C CA . VAL A 1 312 ? 12.331 17.584 -28.999 1.00 81.69 312 VAL A CA 1
ATOM 2486 C C . VAL A 1 312 ? 12.180 17.802 -27.498 1.00 81.69 312 VAL A C 1
ATOM 2488 O O . VAL A 1 312 ? 11.328 17.170 -26.880 1.00 81.69 312 VAL A O 1
ATOM 2491 N N . VAL A 1 313 ? 12.939 18.730 -26.910 1.00 85.50 313 VAL A N 1
ATOM 2492 C CA . VAL A 1 313 ? 12.820 19.094 -25.491 1.00 85.50 313 VAL A CA 1
ATOM 2493 C C . VAL A 1 313 ? 11.408 19.580 -25.167 1.00 85.50 313 VAL A C 1
ATOM 2495 O O . VAL A 1 313 ? 10.811 19.128 -24.189 1.00 85.50 313 VAL A O 1
ATOM 2498 N N . VAL A 1 314 ? 10.841 20.458 -25.997 1.00 87.50 314 VAL A N 1
ATOM 2499 C CA . VAL A 1 314 ? 9.478 20.977 -25.822 1.00 87.50 314 VAL A CA 1
ATOM 2500 C C . VAL A 1 314 ? 8.442 19.862 -25.954 1.00 87.50 314 VAL A C 1
ATOM 2502 O O . VAL A 1 314 ? 7.579 19.736 -25.087 1.00 87.50 314 VAL A O 1
ATOM 2505 N N . LEU A 1 315 ? 8.536 19.022 -26.988 1.00 81.81 315 LEU A N 1
ATOM 2506 C CA . LEU A 1 315 ? 7.640 17.884 -27.188 1.00 81.81 315 LEU A CA 1
ATOM 2507 C C . LEU A 1 315 ? 7.724 16.905 -26.020 1.00 81.81 315 LEU A C 1
ATOM 2509 O O . LEU A 1 315 ? 6.684 16.541 -25.482 1.00 81.81 315 LEU A O 1
ATOM 2513 N N . ASN A 1 316 ? 8.926 16.532 -25.576 1.00 76.56 316 ASN A N 1
ATOM 2514 C CA . ASN A 1 316 ? 9.112 15.615 -24.454 1.00 76.56 316 ASN A CA 1
ATOM 2515 C C . ASN A 1 316 ? 8.551 16.209 -23.155 1.00 76.56 316 ASN A C 1
ATOM 2517 O O . ASN A 1 316 ? 7.800 15.548 -22.444 1.00 76.56 316 ASN A O 1
ATOM 2521 N N . THR A 1 317 ? 8.805 17.495 -22.899 1.00 82.62 317 THR A N 1
ATOM 2522 C CA . THR A 1 317 ? 8.266 18.202 -21.727 1.00 82.62 317 THR A CA 1
ATOM 2523 C C . THR A 1 317 ? 6.737 18.249 -21.759 1.00 82.62 317 THR A C 1
ATOM 2525 O O . THR A 1 317 ? 6.094 17.969 -20.751 1.00 82.62 317 THR A O 1
ATOM 2528 N N . ILE A 1 318 ? 6.128 18.570 -22.909 1.00 83.81 318 ILE A N 1
ATOM 2529 C CA . ILE A 1 318 ? 4.665 18.621 -23.068 1.00 83.81 318 ILE A CA 1
ATOM 2530 C C . ILE A 1 318 ? 4.055 17.224 -22.936 1.00 83.81 318 ILE A C 1
ATOM 2532 O O . ILE A 1 318 ? 3.045 17.066 -22.249 1.00 83.81 318 ILE A O 1
ATOM 2536 N N . ILE A 1 319 ? 4.641 16.220 -23.592 1.00 74.56 319 ILE A N 1
ATOM 2537 C CA . ILE A 1 319 ? 4.179 14.831 -23.550 1.00 74.56 319 ILE A CA 1
ATOM 2538 C C . ILE A 1 319 ? 4.275 14.311 -22.113 1.00 74.56 319 ILE A C 1
ATOM 2540 O O . ILE A 1 319 ? 3.259 13.866 -21.579 1.00 74.56 319 ILE A O 1
ATOM 2544 N N . GLY A 1 320 ? 5.434 14.453 -21.462 1.00 69.81 320 GLY A N 1
ATOM 2545 C CA . GLY A 1 320 ? 5.667 14.063 -20.072 1.00 69.81 320 GLY A CA 1
ATOM 2546 C C . GLY A 1 320 ? 4.716 14.766 -19.104 1.00 69.81 320 GLY A C 1
ATOM 2547 O O . GLY A 1 320 ? 3.995 14.101 -18.363 1.00 69.81 320 GLY A O 1
ATOM 2548 N N . PHE A 1 321 ? 4.600 16.097 -19.188 1.00 81.62 321 PHE A N 1
ATOM 2549 C CA . PHE A 1 321 ? 3.659 16.874 -18.377 1.00 81.62 321 PHE A CA 1
ATOM 2550 C C . PHE A 1 321 ? 2.205 16.438 -18.598 1.00 81.62 321 PHE A C 1
ATOM 2552 O O . PHE A 1 321 ? 1.473 16.210 -17.636 1.00 81.62 321 PHE A O 1
ATOM 2559 N N . SER A 1 322 ? 1.762 16.296 -19.853 1.00 76.19 322 SER A N 1
ATOM 2560 C CA . SER A 1 322 ? 0.383 15.907 -20.174 1.00 76.19 322 SER A CA 1
ATOM 2561 C C . SER A 1 322 ? 0.059 14.501 -19.667 1.00 76.19 322 SER A C 1
ATOM 2563 O O . SER A 1 322 ? -1.030 14.269 -19.132 1.00 76.19 322 SER A O 1
ATOM 2565 N N . GLN A 1 323 ? 0.998 13.564 -19.816 1.00 68.31 323 GLN A N 1
ATOM 2566 C CA . GLN A 1 323 ? 0.869 12.189 -19.341 1.00 68.31 323 GLN A CA 1
ATOM 2567 C C . GLN A 1 323 ? 0.804 12.137 -17.814 1.00 68.31 323 GLN A C 1
ATOM 2569 O O . GLN A 1 323 ? -0.122 11.537 -17.263 1.00 68.31 323 GLN A O 1
ATOM 2574 N N . GLU A 1 324 ? 1.717 12.822 -17.128 1.00 69.62 324 GLU A N 1
ATOM 2575 C CA . GLU A 1 324 ? 1.770 12.857 -15.668 1.00 69.62 324 GLU A CA 1
ATOM 2576 C C . GLU A 1 324 ? 0.556 13.580 -15.069 1.00 69.62 324 GLU A C 1
ATOM 2578 O O . GLU A 1 324 ? -0.011 13.141 -14.064 1.00 69.62 324 GLU A O 1
ATOM 2583 N N . TRP A 1 325 ? 0.084 14.643 -15.724 1.00 78.31 325 TRP A N 1
ATOM 2584 C CA . TRP A 1 325 ? -1.127 15.363 -15.344 1.00 78.31 325 TRP A CA 1
ATOM 2585 C C . TRP A 1 325 ? -2.378 14.491 -15.477 1.00 78.31 325 TRP A C 1
ATOM 2587 O O . TRP A 1 325 ? -3.181 14.411 -14.545 1.00 78.31 325 TRP A O 1
ATOM 2597 N N . LYS A 1 326 ? -2.556 13.801 -16.613 1.00 71.19 326 LYS A N 1
ATOM 2598 C CA . LYS A 1 326 ? -3.689 12.881 -16.823 1.00 71.19 326 LYS A CA 1
ATOM 2599 C C . LYS A 1 326 ? -3.661 11.718 -15.830 1.00 71.19 326 LYS A C 1
ATOM 2601 O O . LYS A 1 326 ? -4.712 11.373 -15.282 1.00 71.19 326 LYS A O 1
ATOM 2606 N N . ALA A 1 327 ? -2.482 11.150 -15.572 1.00 63.91 327 ALA A N 1
ATOM 2607 C CA . ALA A 1 327 ? -2.297 10.091 -14.583 1.00 63.91 327 ALA A CA 1
ATOM 2608 C C . ALA A 1 327 ? -2.670 10.581 -13.174 1.00 63.91 327 ALA A C 1
ATOM 2610 O O . ALA A 1 327 ? -3.518 9.981 -12.513 1.00 63.91 327 ALA A O 1
ATOM 2611 N N . SER A 1 328 ? -2.134 11.734 -12.764 1.00 69.12 328 SER A N 1
ATOM 2612 C CA . SER A 1 328 ? -2.400 12.339 -11.453 1.00 69.12 328 SER A CA 1
ATOM 2613 C C . SER A 1 328 ? -3.869 12.725 -11.273 1.00 69.12 328 SER A C 1
ATOM 2615 O O . SER A 1 328 ? -4.438 12.524 -10.204 1.00 69.12 328 SER A O 1
ATOM 2617 N N . LYS A 1 329 ? -4.523 13.260 -12.311 1.00 70.00 329 LYS A N 1
ATOM 2618 C CA . LYS A 1 329 ? -5.951 13.611 -12.267 1.00 70.00 329 LYS A CA 1
ATOM 2619 C C . LYS A 1 329 ? -6.834 12.375 -12.096 1.00 70.00 329 LYS A C 1
ATOM 2621 O O . LYS A 1 329 ? -7.785 12.422 -11.324 1.00 70.00 329 LYS A O 1
ATOM 2626 N N . THR A 1 330 ? -6.511 11.286 -12.794 1.00 60.62 330 THR A N 1
ATOM 2627 C CA . THR A 1 330 ? -7.249 10.017 -12.689 1.00 60.62 330 THR A CA 1
ATOM 2628 C C . THR A 1 330 ? -7.115 9.431 -11.287 1.00 60.62 330 THR A C 1
ATOM 2630 O O . THR A 1 330 ? -8.110 9.028 -10.700 1.00 60.62 330 THR A O 1
ATOM 2633 N N . LEU A 1 331 ? -5.905 9.463 -10.724 1.00 62.41 331 LEU A N 1
ATOM 2634 C CA . LEU A 1 331 ? -5.632 8.996 -9.367 1.00 62.41 331 LEU A CA 1
ATOM 2635 C C . LEU A 1 331 ? -6.375 9.838 -8.317 1.00 62.41 331 LEU A C 1
ATOM 2637 O O . LEU A 1 331 ? -7.021 9.281 -7.441 1.00 62.41 331 LEU A O 1
ATOM 2641 N N . ASN A 1 332 ? -6.375 11.168 -8.445 1.00 65.44 332 ASN A N 1
ATOM 2642 C CA . ASN A 1 332 ? -7.094 12.047 -7.513 1.00 65.44 332 ASN A CA 1
ATOM 2643 C C . ASN A 1 332 ? -8.623 11.923 -7.610 1.00 65.44 332 ASN A C 1
ATOM 2645 O O . ASN A 1 332 ? -9.304 12.064 -6.600 1.00 65.44 332 ASN A O 1
ATOM 2649 N N . ALA A 1 333 ? -9.173 11.651 -8.798 1.00 61.06 333 ALA A N 1
ATOM 2650 C CA . ALA A 1 333 ? -10.613 11.442 -8.966 1.00 61.06 333 ALA A CA 1
ATOM 2651 C C . ALA A 1 333 ? -11.120 10.197 -8.217 1.00 61.06 333 ALA A C 1
ATOM 2653 O O . ALA A 1 333 ? -12.284 10.154 -7.837 1.00 61.06 333 ALA A O 1
ATOM 2654 N N . LEU A 1 334 ? -10.243 9.217 -7.977 1.00 57.66 334 LEU A N 1
ATOM 2655 C CA . LEU A 1 334 ? -10.549 8.004 -7.217 1.00 57.66 334 LEU A CA 1
ATOM 2656 C C . LEU A 1 334 ? -10.480 8.209 -5.689 1.00 57.66 334 LEU A C 1
ATOM 2658 O O . LEU A 1 334 ? -10.807 7.287 -4.953 1.00 57.66 334 LEU A O 1
ATOM 2662 N N . VAL A 1 335 ? -10.044 9.383 -5.208 1.00 58.25 335 VAL A N 1
ATOM 2663 C CA . VAL A 1 335 ? -9.758 9.656 -3.780 1.00 58.25 335 VAL A CA 1
ATOM 2664 C C . VAL A 1 335 ? -10.823 10.546 -3.113 1.00 58.25 335 VAL A C 1
ATOM 2666 O O . VAL A 1 335 ? -10.756 10.795 -1.913 1.00 58.25 335 VAL A O 1
ATOM 2669 N N . ASN A 1 336 ? -11.843 11.002 -3.842 1.00 54.19 336 ASN A N 1
ATOM 2670 C CA . ASN A 1 336 ? -12.935 11.767 -3.239 1.00 54.19 336 ASN A CA 1
ATOM 2671 C C . ASN A 1 336 ? -13.956 10.820 -2.590 1.00 54.19 336 ASN A C 1
ATOM 2673 O O . ASN A 1 336 ? -14.824 10.286 -3.277 1.00 54.19 336 ASN A O 1
ATOM 2677 N N . LEU A 1 337 ? -13.830 10.622 -1.277 1.00 47.97 337 LEU A N 1
ATOM 2678 C CA . LEU A 1 337 ? -14.834 9.971 -0.434 1.00 47.97 337 LEU A CA 1
ATOM 2679 C C . LEU A 1 337 ? -15.832 10.996 0.125 1.00 47.97 337 LEU A C 1
ATOM 2681 O O . LEU A 1 337 ? -15.540 12.192 0.201 1.00 47.97 337 LEU A O 1
ATOM 2685 N N . GLU A 1 338 ? -17.020 10.494 0.457 1.00 47.44 338 GLU A N 1
ATOM 2686 C CA . GLU A 1 338 ? -18.177 11.239 0.960 1.00 47.44 338 GLU A CA 1
ATOM 2687 C C . GLU A 1 338 ? -17.848 12.065 2.213 1.00 47.44 338 GLU A C 1
ATOM 2689 O O . GLU A 1 338 ? -17.094 11.639 3.088 1.00 47.44 338 GLU A O 1
ATOM 2694 N N . VAL A 1 339 ? -18.416 13.273 2.286 1.00 53.91 339 VAL A N 1
ATOM 2695 C CA . VAL A 1 339 ? -18.262 14.174 3.436 1.00 53.91 339 VAL A CA 1
ATOM 2696 C C . VAL A 1 339 ? -19.249 13.740 4.529 1.00 53.91 339 VAL A C 1
ATOM 2698 O O . VAL A 1 339 ? -20.452 13.725 4.254 1.00 53.91 339 VAL A O 1
ATOM 2701 N N . PRO A 1 340 ? -18.789 13.413 5.752 1.00 66.62 340 PRO A N 1
ATOM 2702 C CA . PRO A 1 340 ? -19.677 13.071 6.861 1.00 66.62 340 PRO A CA 1
ATOM 2703 C C . PRO A 1 340 ? -20.605 14.243 7.218 1.00 66.62 340 PRO A C 1
ATOM 2705 O O . PRO A 1 340 ? -20.211 15.407 7.128 1.00 66.62 340 PRO A O 1
ATOM 2708 N N . GLN A 1 341 ? -21.832 13.948 7.645 1.00 80.44 341 GLN A N 1
ATOM 2709 C CA . GLN A 1 341 ? -22.788 14.935 8.164 1.00 80.44 341 GLN A CA 1
ATOM 2710 C C . GLN A 1 341 ? -22.787 14.908 9.701 1.00 80.44 341 GLN A C 1
ATOM 2712 O O . GLN A 1 341 ? -22.460 13.886 10.298 1.00 80.44 341 GLN A O 1
ATOM 2717 N N . ALA A 1 342 ? -23.146 16.021 10.338 1.00 87.50 342 ALA A N 1
ATOM 2718 C CA . ALA A 1 342 ? -23.223 16.168 11.789 1.00 87.50 342 ALA A CA 1
ATOM 2719 C C . ALA A 1 342 ? -24.510 16.901 12.198 1.00 87.50 342 ALA A C 1
ATOM 2721 O O . ALA A 1 342 ? -24.861 17.922 11.601 1.00 87.50 342 ALA A O 1
ATOM 2722 N N . ALA A 1 343 ? -25.181 16.408 13.241 1.00 90.38 343 ALA A N 1
ATOM 2723 C CA . ALA A 1 343 ? -26.320 17.080 13.857 1.00 90.38 343 ALA A CA 1
ATOM 2724 C C . ALA A 1 343 ? -25.835 18.133 14.864 1.00 90.38 343 ALA A C 1
ATOM 2726 O O . ALA A 1 343 ? -25.185 17.801 15.858 1.00 90.38 343 ALA A O 1
ATOM 2727 N N . VAL A 1 344 ? -26.166 19.403 14.632 1.00 92.88 344 VAL A N 1
ATOM 2728 C CA . VAL A 1 344 ? -25.808 20.517 15.524 1.00 92.88 344 VAL A CA 1
ATOM 2729 C C . VAL A 1 344 ? -27.023 21.310 15.953 1.00 92.88 344 VAL A C 1
ATOM 2731 O O . VAL A 1 344 ? -27.987 21.423 15.204 1.00 92.88 344 VAL A O 1
ATOM 2734 N N . VAL A 1 345 ? -26.952 21.917 17.131 1.00 90.81 345 VAL A N 1
ATOM 2735 C CA . VAL A 1 345 ? -27.913 22.922 17.584 1.00 90.81 345 VAL A CA 1
ATOM 2736 C C . VAL A 1 345 ? -27.280 24.302 17.430 1.00 90.81 345 VAL A C 1
ATOM 2738 O O . VAL A 1 345 ? -26.239 24.579 18.029 1.00 90.81 345 VAL A O 1
ATOM 2741 N N . ARG A 1 346 ? -27.902 25.162 16.620 1.00 91.12 346 ARG A N 1
ATOM 2742 C CA . ARG A 1 346 ? -27.569 26.592 16.506 1.00 91.12 346 ARG A CA 1
ATOM 2743 C C . ARG A 1 346 ? -28.860 27.401 16.515 1.00 91.12 346 ARG A C 1
ATOM 2745 O O . ARG A 1 346 ? -29.864 26.941 15.976 1.00 91.12 346 ARG A O 1
ATOM 2752 N N . ASP A 1 347 ? -28.846 28.572 17.143 1.00 86.50 347 ASP A N 1
ATOM 2753 C CA . ASP A 1 347 ? -30.026 29.444 17.292 1.00 86.50 347 ASP A CA 1
ATOM 2754 C C . ASP A 1 347 ? -31.286 28.715 17.827 1.00 86.50 347 ASP A C 1
ATOM 2756 O O . ASP A 1 347 ? -32.417 29.018 17.445 1.00 86.50 347 ASP A O 1
ATOM 2760 N N . GLY A 1 348 ? -31.103 27.704 18.682 1.00 83.69 348 GLY A N 1
ATOM 2761 C CA . GLY A 1 348 ? -32.193 26.887 19.230 1.00 83.69 348 GLY A CA 1
ATOM 2762 C C . GLY A 1 348 ? -32.790 25.851 18.281 1.00 83.69 348 GLY A C 1
ATOM 2763 O O . GLY A 1 348 ? -33.731 25.158 18.666 1.00 83.69 348 GLY A O 1
ATOM 2764 N N . GLN A 1 349 ? -32.255 25.698 17.067 1.00 85.00 349 GLN A N 1
ATOM 2765 C CA . GLN A 1 349 ? -32.719 24.709 16.098 1.00 85.00 349 GLN A CA 1
ATOM 2766 C C . GLN A 1 349 ? -31.659 23.642 15.832 1.00 85.00 349 GLN A C 1
ATOM 2768 O O . GLN A 1 349 ? -30.486 23.936 15.598 1.00 85.00 349 GLN A O 1
ATOM 2773 N N . GLN A 1 350 ? -32.093 22.381 15.841 1.00 87.44 350 GLN A N 1
ATOM 2774 C CA . GLN A 1 350 ? -31.265 21.264 15.407 1.00 87.44 350 GLN A CA 1
ATOM 2775 C C . GLN A 1 350 ? -31.237 21.223 13.875 1.00 87.44 350 GLN A C 1
ATOM 2777 O O . GLN A 1 350 ? -32.280 21.124 13.231 1.00 87.44 350 GLN A O 1
ATOM 2782 N N . GLN A 1 351 ? -30.043 21.286 13.296 1.00 90.69 351 GLN A N 1
ATOM 2783 C CA . GLN A 1 351 ? -29.806 21.249 11.858 1.00 90.69 351 GLN A CA 1
ATOM 2784 C C . GLN A 1 351 ? -28.692 20.257 11.517 1.00 90.69 351 GLN A C 1
ATOM 2786 O O . GLN A 1 351 ? -27.758 20.054 12.294 1.00 90.69 351 GLN A O 1
ATOM 2791 N N . MET A 1 352 ? -28.794 19.642 10.340 1.00 86.94 352 MET A N 1
ATOM 2792 C CA . MET A 1 352 ? -27.748 18.780 9.790 1.00 86.94 352 MET A CA 1
ATOM 2793 C C . MET A 1 352 ? -26.805 19.626 8.941 1.00 86.94 352 MET A C 1
ATOM 2795 O O . MET A 1 352 ? -27.245 20.256 7.979 1.00 86.94 352 MET A O 1
ATOM 2799 N N . ILE A 1 353 ? -25.523 19.640 9.295 1.00 89.50 353 ILE A N 1
ATOM 2800 C CA . ILE A 1 353 ? -24.476 20.342 8.545 1.00 89.50 353 ILE A CA 1
ATOM 2801 C C . ILE A 1 353 ? -23.360 19.374 8.159 1.00 89.50 353 ILE A C 1
ATOM 2803 O O . ILE A 1 353 ? -23.162 18.345 8.806 1.00 89.50 353 ILE A O 1
ATOM 2807 N N . GLY A 1 354 ? -22.577 19.714 7.135 1.00 86.44 354 GLY A N 1
ATOM 2808 C CA . GLY A 1 354 ? -21.356 18.966 6.840 1.00 86.44 354 GLY A CA 1
ATOM 2809 C C . GLY A 1 354 ? -20.391 19.029 8.027 1.00 86.44 354 GLY A C 1
ATOM 2810 O O . GLY A 1 354 ? -20.198 20.092 8.614 1.00 86.44 354 GLY A O 1
ATOM 2811 N N . SER A 1 355 ? -19.739 17.920 8.379 1.00 87.25 355 SER A N 1
ATOM 2812 C CA . SER A 1 355 ? -18.827 17.872 9.531 1.00 87.25 355 SER A CA 1
ATOM 2813 C C . SER A 1 355 ? -17.674 18.874 9.416 1.00 87.25 355 SER A C 1
ATOM 2815 O O . SER A 1 355 ? -17.150 19.318 10.433 1.00 87.25 355 SER A O 1
ATOM 2817 N N . GLU A 1 356 ? -17.300 19.258 8.189 1.00 87.38 356 GLU A N 1
ATOM 2818 C CA . GLU A 1 356 ? -16.296 20.285 7.885 1.00 87.38 356 GLU A CA 1
ATOM 2819 C C . GLU A 1 356 ? -16.661 21.697 8.359 1.00 87.38 356 GLU A C 1
ATOM 2821 O O . GLU A 1 356 ? -15.775 22.542 8.522 1.00 87.38 356 GLU A O 1
ATOM 2826 N N . GLU A 1 357 ? -17.951 21.942 8.580 1.00 88.12 357 GLU A N 1
ATOM 2827 C CA . GLU A 1 357 ? -18.508 23.231 8.969 1.00 88.12 357 GLU A CA 1
ATOM 2828 C C . GLU A 1 357 ? -18.502 23.489 10.477 1.00 88.12 357 GLU A C 1
ATOM 2830 O O . GLU A 1 357 ? -18.823 24.612 10.888 1.00 88.12 357 GLU A O 1
ATOM 2835 N N . LEU A 1 358 ? -18.145 22.474 11.269 1.00 91.00 358 LEU A N 1
ATOM 2836 C CA . LEU A 1 358 ? -18.072 22.542 12.724 1.00 91.00 358 LEU A CA 1
ATOM 2837 C C . LEU A 1 358 ? -16.956 23.473 13.196 1.00 91.00 358 LEU A C 1
ATOM 2839 O O . LEU A 1 358 ? -15.836 23.438 12.679 1.00 91.00 358 LEU A O 1
ATOM 2843 N N . VAL A 1 359 ? -17.256 24.250 14.232 1.00 90.62 359 VAL A N 1
ATOM 2844 C CA . VAL A 1 359 ? -16.311 25.133 14.924 1.00 90.62 359 VAL A CA 1
ATOM 2845 C C . VAL A 1 359 ? -16.269 24.816 16.424 1.00 90.62 359 VAL A C 1
ATOM 2847 O O . VAL A 1 359 ? -17.246 24.295 16.969 1.00 90.62 359 VAL A O 1
ATOM 2850 N N . PRO A 1 360 ? -15.157 25.107 17.129 1.00 88.81 360 PRO A N 1
ATOM 2851 C CA . PRO A 1 360 ? -15.127 25.007 18.585 1.00 88.81 360 PRO A CA 1
ATOM 2852 C C . PRO A 1 360 ? -16.244 25.843 19.220 1.00 88.81 360 PRO A C 1
ATOM 2854 O O . PRO A 1 360 ? -16.401 27.017 18.894 1.00 88.81 360 PRO A O 1
ATOM 2857 N N . GLY A 1 361 ? -17.009 25.230 20.122 1.00 86.44 361 GLY A N 1
ATOM 2858 C CA . GLY A 1 361 ? -18.196 25.821 20.740 1.00 86.44 361 GLY A CA 1
ATOM 2859 C C . GLY A 1 361 ? -19.525 25.368 20.138 1.00 86.44 361 GLY A C 1
ATOM 2860 O O . GLY A 1 361 ? -20.551 25.572 20.778 1.00 86.44 361 GLY A O 1
ATOM 2861 N N . ASP A 1 362 ? -19.546 24.707 18.978 1.00 91.00 362 ASP A N 1
ATOM 2862 C CA . ASP A 1 362 ? -20.789 24.119 18.468 1.00 91.00 362 ASP A CA 1
ATOM 2863 C C . ASP A 1 362 ? -21.340 23.066 19.440 1.00 91.00 362 ASP A C 1
ATOM 2865 O O . ASP A 1 362 ? -20.590 22.265 20.009 1.00 91.00 362 ASP A O 1
ATOM 2869 N N . LEU A 1 363 ? -22.665 23.042 19.593 1.00 91.88 363 LEU A N 1
ATOM 2870 C CA . LEU A 1 363 ? -23.366 22.017 20.355 1.00 91.88 363 LEU A CA 1
ATOM 2871 C C . LEU A 1 363 ? -23.783 20.887 19.411 1.00 91.88 363 LEU A C 1
ATOM 2873 O O . LEU A 1 363 ? -24.676 21.059 18.585 1.00 91.88 363 LEU A O 1
ATOM 2877 N N . VAL A 1 364 ? -23.135 19.732 19.531 1.00 93.81 364 VAL A N 1
ATOM 2878 C CA . VAL A 1 364 ? -23.383 18.551 18.695 1.00 93.81 364 VAL A CA 1
ATOM 2879 C C . VAL A 1 364 ? -24.303 17.583 19.427 1.00 93.81 364 VAL A C 1
ATOM 2881 O O . VAL A 1 364 ? -24.131 17.327 20.624 1.00 93.81 364 VAL A O 1
ATOM 2884 N N . VAL A 1 365 ? -25.264 17.030 18.691 1.00 91.06 365 VAL A N 1
ATOM 2885 C CA . VAL A 1 365 ? -26.113 15.924 19.136 1.00 91.06 365 VAL A CA 1
ATOM 2886 C C . VAL A 1 365 ? -25.549 14.636 18.550 1.00 91.06 365 VAL A C 1
ATOM 2888 O O . VAL A 1 365 ? -25.246 14.574 17.364 1.00 91.06 365 VAL A O 1
ATOM 2891 N N . LEU A 1 366 ? -25.375 13.635 19.405 1.00 89.81 366 LEU A N 1
ATOM 2892 C CA . LEU A 1 366 ? -24.908 12.305 19.048 1.00 89.81 366 LEU A CA 1
ATOM 2893 C C . LEU A 1 366 ? -26.023 11.306 19.330 1.00 89.81 366 LEU A C 1
ATOM 2895 O O . LEU A 1 366 ? -26.497 11.217 20.469 1.00 89.81 366 LEU A O 1
ATOM 2899 N N . GLU A 1 367 ? -26.406 10.548 18.315 1.00 83.75 367 GLU A N 1
ATOM 2900 C CA . GLU A 1 367 ? -27.377 9.465 18.401 1.00 83.75 367 GLU A CA 1
ATOM 2901 C C . GLU A 1 367 ? -26.744 8.122 18.031 1.00 83.75 367 GLU A C 1
ATOM 2903 O O . GLU A 1 367 ? -25.590 8.019 17.615 1.00 83.75 367 GLU A O 1
ATOM 2908 N N . GLU A 1 368 ? -27.498 7.053 18.256 1.00 78.31 368 GLU A N 1
ATOM 2909 C CA . GLU A 1 368 ? -27.057 5.700 17.958 1.00 78.31 368 GLU A CA 1
ATOM 2910 C C . GLU A 1 368 ? -26.756 5.523 16.463 1.00 78.31 368 GLU A C 1
ATOM 2912 O O . GLU A 1 368 ? -27.602 5.787 15.612 1.00 78.31 368 GLU A O 1
ATOM 2917 N N . GLY A 1 369 ? -25.550 5.041 16.151 1.00 67.19 369 GLY A N 1
ATOM 2918 C CA . GLY A 1 369 ? -25.060 4.882 14.782 1.00 67.19 369 GLY A CA 1
ATOM 2919 C C . GLY A 1 369 ? -24.254 6.071 14.255 1.00 67.19 369 GLY A C 1
ATOM 2920 O O . GLY A 1 369 ? -23.574 5.915 13.239 1.00 67.19 369 GLY A O 1
ATOM 2921 N N . ASP A 1 370 ? -24.254 7.215 14.945 1.00 79.50 370 ASP A N 1
ATOM 2922 C CA . ASP A 1 370 ? -23.498 8.385 14.502 1.00 79.50 370 ASP A CA 1
ATOM 2923 C C . ASP A 1 370 ? -21.985 8.183 14.646 1.00 79.50 370 ASP A C 1
ATOM 2925 O O . ASP A 1 370 ? -21.475 7.635 15.632 1.00 79.50 370 ASP A O 1
ATOM 2929 N N . ALA A 1 371 ? -21.239 8.697 13.668 1.00 83.44 371 ALA A N 1
ATOM 2930 C CA . ALA A 1 371 ? -19.809 8.921 13.809 1.00 83.44 371 ALA A CA 1
ATOM 2931 C C . ALA A 1 371 ? -19.578 10.256 14.524 1.00 83.44 371 ALA A C 1
ATOM 2933 O O . ALA A 1 371 ? -20.125 11.288 14.138 1.00 83.44 371 ALA A O 1
ATOM 2934 N N . VAL A 1 372 ? -18.729 10.252 15.546 1.00 90.62 372 VAL A N 1
ATOM 2935 C CA . VAL A 1 372 ? -18.390 11.445 16.317 1.00 90.62 372 VAL A CA 1
ATOM 2936 C C . VAL A 1 372 ? -17.612 12.415 15.407 1.00 90.62 372 VAL A C 1
ATOM 2938 O O . VAL A 1 372 ? -16.517 12.077 14.948 1.00 90.62 372 VAL A O 1
ATOM 2941 N N . PRO A 1 373 ? -18.140 13.616 15.101 1.00 89.62 373 PRO A N 1
ATOM 2942 C CA . PRO A 1 373 ? -17.647 14.422 13.981 1.00 89.62 373 PRO A CA 1
ATOM 2943 C C . PRO A 1 373 ? -16.445 15.320 14.326 1.00 89.62 373 PRO A C 1
ATOM 2945 O O . PRO A 1 373 ? -15.766 15.812 13.425 1.00 89.62 373 PRO A O 1
ATOM 2948 N N . ALA A 1 374 ? -16.174 15.542 15.611 1.00 91.25 374 ALA A N 1
ATOM 2949 C CA . ALA A 1 374 ? -15.068 16.336 16.148 1.00 91.25 374 ALA A CA 1
ATOM 2950 C C . ALA A 1 374 ? -14.746 15.850 17.575 1.00 91.25 374 ALA A C 1
ATOM 2952 O O . ALA A 1 374 ? -15.498 15.045 18.122 1.00 91.25 374 ALA A O 1
ATOM 2953 N N . ASP A 1 375 ? -13.673 16.331 18.208 1.00 90.81 375 ASP A N 1
ATOM 2954 C CA . ASP A 1 375 ? -13.475 16.033 19.632 1.00 90.81 375 ASP A CA 1
ATOM 2955 C C . ASP A 1 375 ? -14.467 16.863 20.448 1.00 90.81 375 ASP A C 1
ATOM 2957 O O . ASP A 1 375 ? -14.480 18.097 20.374 1.00 90.81 375 ASP A O 1
ATOM 2961 N N . ILE A 1 376 ? -15.302 16.172 21.217 1.00 91.81 376 ILE A N 1
ATOM 2962 C CA . ILE A 1 376 ? -16.462 16.724 21.908 1.00 91.81 376 ILE A CA 1
ATOM 2963 C C . ILE A 1 376 ? -16.352 16.433 23.404 1.00 91.81 376 ILE A C 1
ATOM 2965 O O . ILE A 1 376 ? -16.065 15.310 23.827 1.00 91.81 376 ILE A O 1
ATOM 2969 N N . ARG A 1 377 ? -16.637 17.445 24.226 1.00 91.00 377 ARG A N 1
ATOM 2970 C CA . ARG A 1 377 ? -16.839 17.281 25.668 1.00 91.00 377 ARG A CA 1
ATOM 2971 C C . ARG A 1 377 ? -18.333 17.135 25.945 1.00 91.00 377 ARG A C 1
ATOM 2973 O O . ARG A 1 377 ? -19.118 18.032 25.642 1.00 91.00 377 ARG A O 1
ATOM 2980 N N . LEU A 1 378 ? -18.720 15.994 26.507 1.00 91.81 378 LEU A N 1
ATOM 2981 C CA . LEU A 1 378 ? -20.120 15.640 26.739 1.00 91.81 378 LEU A CA 1
ATOM 2982 C C . LEU A 1 378 ? -20.707 16.466 27.889 1.00 91.81 378 LEU A C 1
ATOM 2984 O O . LEU A 1 378 ? -20.100 16.569 28.957 1.00 91.81 378 LEU A O 1
ATOM 2988 N N . ILE A 1 379 ? -21.893 17.030 27.662 1.00 90.81 379 ILE A N 1
ATOM 2989 C CA . ILE A 1 379 ? -22.632 17.843 28.640 1.00 90.81 379 ILE A CA 1
ATOM 2990 C C . ILE A 1 379 ? -23.921 17.166 29.108 1.00 90.81 379 ILE A C 1
ATOM 2992 O O . ILE A 1 379 ? -24.339 17.366 30.244 1.00 90.81 379 ILE A O 1
ATOM 2996 N N . GLU A 1 380 ? -24.524 16.336 28.257 1.00 88.06 380 GLU A N 1
ATOM 2997 C CA . GLU A 1 380 ? -25.690 15.517 28.577 1.00 88.06 380 GLU A CA 1
ATOM 2998 C C . GLU A 1 380 ? -25.483 14.128 27.994 1.00 88.06 380 GLU A C 1
ATOM 3000 O O . GLU A 1 380 ? -25.112 13.993 26.829 1.00 88.06 380 GLU A O 1
ATOM 3005 N N . VAL A 1 381 ? -25.723 13.096 28.796 1.00 87.75 381 VAL A N 1
ATOM 3006 C CA . VAL A 1 381 ? -25.542 11.701 28.394 1.00 87.75 381 VAL A CA 1
ATOM 3007 C C . VAL A 1 381 ? -26.730 10.887 28.882 1.00 87.75 381 VAL A C 1
ATOM 3009 O O . VAL A 1 381 ? -27.054 10.911 30.065 1.00 87.75 381 VAL A O 1
ATOM 3012 N N . ALA A 1 382 ? -27.343 10.124 27.980 1.00 81.62 382 ALA A N 1
ATOM 3013 C CA . ALA A 1 382 ? -28.338 9.113 28.305 1.00 81.62 382 ALA A CA 1
ATOM 3014 C C . ALA A 1 382 ? -27.864 7.760 27.762 1.00 81.62 382 ALA A C 1
ATOM 3016 O O . ALA A 1 382 ? -27.969 7.493 26.564 1.00 81.62 382 ALA A O 1
ATOM 3017 N N . GLN A 1 383 ? -27.306 6.933 28.656 1.00 79.00 383 GLN A N 1
ATOM 3018 C CA . GLN A 1 383 ? -26.803 5.579 28.369 1.00 79.00 383 GLN A CA 1
ATOM 3019 C C . GLN A 1 383 ? -25.851 5.493 27.156 1.00 79.00 383 GLN A C 1
ATOM 3021 O O . GLN A 1 383 ? -25.840 4.491 26.440 1.00 79.00 383 GLN A O 1
ATOM 3026 N N . LEU A 1 384 ? -25.047 6.537 26.920 1.00 83.00 384 LEU A N 1
ATOM 3027 C CA . LEU A 1 384 ? -24.168 6.610 25.754 1.00 83.00 384 LEU A CA 1
ATOM 3028 C C . LEU A 1 384 ? -23.033 5.579 25.852 1.00 83.00 384 LEU A C 1
ATOM 3030 O O . LEU A 1 384 ? -22.245 5.586 26.802 1.00 83.00 384 LEU A O 1
ATOM 3034 N N . GLY A 1 385 ? -22.930 4.723 24.838 1.00 82.19 385 GLY A N 1
ATOM 3035 C CA . GLY A 1 385 ? -21.789 3.838 24.613 1.00 82.19 385 GLY A CA 1
ATOM 3036 C C . GLY A 1 385 ? -21.091 4.188 23.305 1.00 82.19 385 GLY A C 1
ATOM 3037 O O . GLY A 1 385 ? -21.742 4.238 22.261 1.00 82.19 385 GLY A O 1
ATOM 3038 N N . VAL A 1 386 ? -19.776 4.390 23.337 1.00 82.69 386 VAL A N 1
ATOM 3039 C CA . VAL A 1 386 ? -18.977 4.745 22.150 1.00 82.69 386 VAL A CA 1
ATOM 3040 C C . VAL A 1 386 ? -17.884 3.699 21.939 1.00 82.69 386 VAL A C 1
ATOM 3042 O O . VAL A 1 386 ? -17.175 3.357 22.884 1.00 82.69 386 VAL A O 1
ATOM 3045 N N . ILE A 1 387 ? -17.743 3.179 20.716 1.00 77.12 387 ILE A N 1
ATOM 3046 C CA . ILE A 1 387 ? -16.602 2.331 20.341 1.00 77.12 387 ILE A CA 1
ATOM 3047 C C . ILE A 1 387 ? -15.431 3.237 19.989 1.00 77.12 387 ILE A C 1
ATOM 3049 O O . ILE A 1 387 ? -15.452 3.951 18.985 1.00 77.12 387 ILE A O 1
ATOM 3053 N N . GLU A 1 388 ? -14.382 3.161 20.804 1.00 77.31 388 GLU A N 1
ATOM 3054 C CA . GLU A 1 388 ? -13.168 3.967 20.645 1.00 77.31 388 GLU A CA 1
ATOM 3055 C C . GLU A 1 388 ? -12.003 3.180 20.045 1.00 77.31 388 GLU A C 1
ATOM 3057 O O . GLU A 1 388 ? -10.885 3.688 19.989 1.00 77.31 388 GLU A O 1
ATOM 3062 N N . GLY A 1 389 ? -12.266 1.972 19.532 1.00 65.00 389 GLY A N 1
ATOM 3063 C CA . GLY A 1 389 ? -11.250 1.054 19.009 1.00 65.00 389 GLY A CA 1
ATOM 3064 C C . GLY A 1 389 ? -10.370 1.635 17.904 1.00 65.00 389 GLY A C 1
ATOM 3065 O O . GLY A 1 389 ? -9.224 1.223 17.754 1.00 65.00 389 GLY A O 1
ATOM 3066 N N . ILE A 1 390 ? -10.857 2.657 17.200 1.00 67.62 390 ILE A N 1
ATOM 3067 C CA . ILE A 1 390 ? -10.078 3.442 16.239 1.00 67.62 390 ILE A CA 1
ATOM 3068 C C . ILE A 1 390 ? -8.853 4.083 16.903 1.00 67.62 390 ILE A C 1
ATOM 3070 O O . ILE A 1 390 ? -7.788 4.062 16.303 1.00 67.62 390 ILE A O 1
ATOM 3074 N N . LEU A 1 391 ? -8.978 4.603 18.128 1.00 67.56 391 LEU A N 1
ATOM 3075 C CA . LEU A 1 391 ? -7.909 5.289 18.867 1.00 67.56 391 LEU A CA 1
ATOM 3076 C C . LEU A 1 391 ? -7.288 4.427 19.973 1.00 67.56 391 LEU A C 1
ATOM 3078 O O . LEU A 1 391 ? -6.104 4.570 20.260 1.00 67.56 391 LEU A O 1
ATOM 3082 N N . THR A 1 392 ? -8.070 3.551 20.608 1.00 64.25 392 THR A N 1
ATOM 3083 C CA . THR A 1 392 ? -7.622 2.743 21.757 1.00 64.25 392 THR A CA 1
ATOM 3084 C C . THR A 1 392 ? -7.265 1.307 21.378 1.00 64.25 392 THR A C 1
ATOM 3086 O O . THR A 1 392 ? -6.554 0.637 22.118 1.00 64.25 392 THR A O 1
ATOM 3089 N N . GLY A 1 393 ? -7.725 0.818 20.222 1.00 55.25 393 GLY A N 1
ATOM 3090 C CA . GLY A 1 393 ? -7.608 -0.589 19.822 1.00 55.25 393 GLY A CA 1
ATOM 3091 C C . GLY A 1 393 ? -8.614 -1.530 20.493 1.00 55.25 393 GLY A C 1
ATOM 3092 O O . GLY A 1 393 ? -8.634 -2.717 20.177 1.00 55.25 393 GLY A O 1
ATOM 3093 N N . GLU A 1 394 ? -9.462 -1.029 21.393 1.00 56.94 394 GLU A N 1
ATOM 3094 C CA . GLU A 1 394 ? -10.467 -1.828 22.094 1.00 56.94 394 GLU A CA 1
ATOM 3095 C C . GLU A 1 394 ? -11.813 -1.793 21.359 1.00 56.94 394 GLU A C 1
ATOM 3097 O O . GLU A 1 394 ? -12.398 -0.735 21.134 1.00 56.94 394 GLU A O 1
ATOM 3102 N N . SER A 1 395 ? -12.334 -2.962 20.983 1.00 52.41 395 SER A N 1
ATOM 3103 C CA . SER A 1 395 ? -13.616 -3.075 20.266 1.00 52.41 395 SER A CA 1
ATOM 3104 C C . SER A 1 395 ? -14.846 -2.988 21.178 1.00 52.41 395 SER A C 1
ATOM 3106 O O . SER A 1 395 ? -15.969 -2.968 20.680 1.00 52.41 395 SER A O 1
ATOM 3108 N N . VAL A 1 396 ? -14.654 -2.965 22.501 1.00 61.78 396 VAL A N 1
ATOM 3109 C CA . VAL A 1 396 ? -15.754 -2.923 23.472 1.00 61.78 396 VAL A CA 1
ATOM 3110 C C . VAL A 1 396 ? -16.250 -1.479 23.618 1.00 61.78 396 VAL A C 1
ATOM 3112 O O . VAL A 1 396 ? -15.431 -0.577 23.804 1.00 61.78 396 VAL A O 1
ATOM 3115 N N . PRO A 1 397 ? -17.571 -1.230 23.569 1.00 70.50 397 PRO A N 1
ATOM 3116 C CA . PRO A 1 397 ? -18.107 0.109 23.775 1.00 70.50 397 PRO A CA 1
ATOM 3117 C C . PRO A 1 397 ? -17.800 0.632 25.183 1.00 70.50 397 PRO A C 1
ATOM 3119 O O . PRO A 1 397 ? -18.184 0.025 26.185 1.00 70.50 397 PRO A O 1
ATOM 3122 N N . VAL A 1 398 ? -17.156 1.795 25.263 1.00 78.62 398 VAL A N 1
ATOM 3123 C CA . VAL A 1 398 ? -16.875 2.484 26.524 1.00 78.62 398 VAL A CA 1
ATOM 3124 C C . VAL A 1 398 ? -18.116 3.272 26.932 1.00 78.62 398 VAL A C 1
ATOM 3126 O O . VAL A 1 398 ? -18.629 4.085 26.157 1.00 78.62 398 VAL A O 1
ATOM 3129 N N . GLN A 1 399 ? -18.607 3.052 28.155 1.00 83.38 399 GLN A N 1
ATOM 3130 C CA . GLN A 1 399 ? -19.689 3.870 28.701 1.00 83.38 399 GLN A CA 1
ATOM 3131 C C . GLN A 1 399 ? -19.189 5.271 29.035 1.00 83.38 399 GLN A C 1
ATOM 3133 O O . GLN A 1 399 ? -18.202 5.445 29.758 1.00 83.38 399 GLN A O 1
ATOM 3138 N N . LYS A 1 400 ? -19.901 6.267 28.514 1.00 88.00 400 LYS A N 1
ATOM 3139 C CA . LYS A 1 400 ? -19.569 7.676 28.682 1.00 88.00 400 LYS A CA 1
ATOM 3140 C C . LYS A 1 400 ? -20.391 8.314 29.795 1.00 88.00 400 LYS A C 1
ATOM 3142 O O . LYS A 1 400 ? -21.488 7.866 30.117 1.00 88.00 400 LYS A O 1
ATOM 3147 N N . ASN A 1 401 ? -19.846 9.366 30.394 1.00 86.56 401 ASN A N 1
ATOM 3148 C CA . ASN A 1 401 ? -20.497 10.137 31.447 1.00 86.56 401 ASN A CA 1
ATOM 3149 C C . ASN A 1 401 ? -20.168 11.632 31.305 1.00 86.56 401 ASN A C 1
ATOM 3151 O O . ASN A 1 401 ? -19.434 12.040 30.412 1.00 86.56 401 ASN A O 1
ATOM 3155 N N . VAL A 1 402 ? -20.740 12.469 32.171 1.00 85.12 402 VAL A N 1
ATOM 3156 C CA . VAL A 1 402 ? -20.500 13.926 32.166 1.00 85.12 402 VAL A CA 1
ATOM 3157 C C . VAL A 1 402 ? -19.480 14.368 33.221 1.00 85.12 402 VAL A C 1
ATOM 3159 O O . VAL A 1 402 ? -19.082 15.535 33.253 1.00 85.12 402 VAL A O 1
ATOM 3162 N N . GLN A 1 403 ? -19.019 13.450 34.073 1.00 78.38 403 GLN A N 1
ATOM 3163 C CA . GLN A 1 403 ? -18.175 13.766 35.224 1.00 78.38 403 GLN A CA 1
ATOM 3164 C C . GLN A 1 403 ? -16.824 14.357 34.791 1.00 78.38 403 GLN A C 1
ATOM 3166 O O . GLN A 1 403 ? -16.250 13.983 33.769 1.00 78.38 403 GLN A O 1
ATOM 3171 N N . ALA A 1 404 ? -16.323 15.321 35.567 1.00 68.06 404 ALA A N 1
ATOM 3172 C CA . ALA A 1 404 ? -15.007 15.909 35.339 1.00 68.06 404 ALA A CA 1
ATOM 3173 C C . ALA A 1 404 ? -13.909 14.913 35.731 1.00 68.06 404 ALA A C 1
ATOM 3175 O O . ALA A 1 404 ? -13.963 14.327 36.815 1.00 68.06 404 ALA A O 1
ATOM 3176 N N . ILE A 1 405 ? -12.890 14.754 34.885 1.00 67.69 405 ILE A N 1
ATOM 3177 C CA . ILE A 1 405 ? -11.816 13.795 35.142 1.00 67.69 405 ILE A CA 1
ATOM 3178 C C . ILE A 1 405 ? -10.796 14.435 36.086 1.00 67.69 405 ILE A C 1
ATOM 3180 O O . ILE A 1 405 ? -10.126 15.408 35.742 1.00 67.69 405 ILE A O 1
ATOM 3184 N N . LYS A 1 406 ? -10.675 13.891 37.300 1.00 58.97 406 LYS A N 1
ATOM 3185 C CA . LYS A 1 406 ? -9.722 14.358 38.318 1.00 58.97 406 LYS A CA 1
ATOM 3186 C C . LYS A 1 406 ? -8.452 13.504 38.268 1.00 58.97 406 LYS A C 1
ATOM 3188 O O . LYS A 1 406 ? -8.316 12.558 39.037 1.00 58.97 406 LYS A O 1
ATOM 3193 N N . ALA A 1 407 ? -7.527 13.821 37.365 1.00 55.19 407 ALA A N 1
ATOM 3194 C CA . ALA A 1 407 ? -6.234 13.139 37.275 1.00 55.19 407 ALA A CA 1
ATOM 3195 C C . ALA A 1 407 ? -5.087 14.034 37.769 1.00 55.19 407 ALA A C 1
ATOM 3197 O O . ALA A 1 407 ? -5.065 15.234 37.508 1.00 55.19 407 ALA A O 1
ATOM 3198 N N . LYS A 1 408 ? -4.101 13.437 38.454 1.00 44.75 408 LYS A N 1
ATOM 3199 C CA . LYS A 1 408 ? -2.873 14.128 38.904 1.00 44.75 408 LYS A CA 1
ATOM 3200 C C . LYS A 1 408 ? -1.920 14.483 37.751 1.00 44.75 408 LYS A C 1
ATOM 3202 O O . LYS A 1 408 ? -0.952 15.203 37.961 1.00 44.75 408 LYS A O 1
ATOM 3207 N N . THR A 1 409 ? -2.167 13.963 36.546 1.00 50.66 409 THR A N 1
ATOM 3208 C CA . THR A 1 409 ? -1.361 14.218 35.346 1.00 50.66 409 THR A CA 1
ATOM 3209 C C . THR A 1 409 ? -2.266 14.489 34.146 1.00 50.66 409 THR A C 1
ATOM 3211 O O . THR A 1 409 ? -3.392 14.001 34.089 1.00 50.66 409 THR A O 1
ATOM 3214 N N . ARG A 1 410 ? -1.763 15.238 33.159 1.00 51.06 410 ARG A N 1
ATOM 3215 C CA . ARG A 1 410 ? -2.443 15.459 31.868 1.00 51.06 410 ARG A CA 1
ATOM 3216 C C . ARG A 1 410 ? -2.446 14.244 30.944 1.00 51.06 410 ARG A C 1
ATOM 3218 O O . ARG A 1 410 ? -3.136 14.254 29.931 1.00 51.06 410 ARG A O 1
ATOM 3225 N N . LYS A 1 411 ? -1.670 13.208 31.271 1.00 49.44 411 LYS A N 1
ATOM 3226 C CA . LYS A 1 411 ? -1.603 11.959 30.512 1.00 49.44 411 LYS A CA 1
ATOM 3227 C C . LYS A 1 411 ? -2.671 11.002 31.022 1.00 49.44 411 LYS A C 1
ATOM 3229 O O . LYS A 1 411 ? -2.376 10.061 31.752 1.00 49.44 411 LYS A O 1
ATOM 3234 N N . ILE A 1 412 ? -3.911 11.279 30.651 1.00 64.50 412 ILE A N 1
ATOM 3235 C CA . ILE A 1 412 ? -5.011 10.340 30.843 1.00 64.50 412 ILE A CA 1
ATOM 3236 C C . ILE A 1 412 ? -5.061 9.470 29.580 1.00 64.50 412 ILE A C 1
ATOM 3238 O O . ILE A 1 412 ? -5.123 10.033 28.481 1.00 64.50 412 ILE A O 1
ATOM 3242 N N . PRO A 1 413 ? -4.983 8.131 29.688 1.00 64.31 413 PRO A N 1
ATOM 3243 C CA . PRO A 1 413 ? -5.251 7.249 28.557 1.00 64.31 413 PRO A CA 1
ATOM 3244 C C . PRO A 1 413 ? -6.582 7.623 27.897 1.00 64.31 413 PRO A C 1
ATOM 3246 O O . PRO A 1 413 ? -7.557 7.893 28.591 1.00 64.31 413 PRO A O 1
ATOM 3249 N N . LEU A 1 414 ? -6.651 7.649 26.562 1.00 72.06 414 LEU A N 1
ATOM 3250 C CA . LEU A 1 414 ? -7.854 8.128 25.862 1.00 72.06 414 LEU A CA 1
ATOM 3251 C C . LEU A 1 414 ? -9.122 7.354 26.262 1.00 72.06 414 LEU A C 1
ATOM 3253 O O . LEU A 1 414 ? -10.170 7.971 26.425 1.00 72.06 414 LEU A O 1
ATOM 3257 N N . GLY A 1 415 ? -9.013 6.046 26.521 1.00 67.94 415 GLY A N 1
ATOM 3258 C CA . GLY A 1 415 ? -10.137 5.229 27.001 1.00 67.94 415 GLY A CA 1
ATOM 3259 C C . GLY A 1 415 ? -10.664 5.627 28.388 1.00 67.94 415 GLY A C 1
ATOM 3260 O O . GLY A 1 415 ? -11.849 5.454 28.677 1.00 67.94 415 GLY A O 1
ATOM 3261 N N . ASP A 1 416 ? -9.830 6.246 29.228 1.00 71.44 416 ASP A N 1
ATOM 3262 C CA . ASP A 1 416 ? -10.229 6.744 30.550 1.00 71.44 416 ASP A CA 1
ATOM 3263 C C . ASP A 1 416 ? -10.916 8.116 30.474 1.00 71.44 416 ASP A C 1
ATOM 3265 O O . ASP A 1 416 ? -11.542 8.566 31.441 1.00 71.44 416 ASP A O 1
ATOM 3269 N N . CYS A 1 417 ? -10.882 8.776 29.312 1.00 79.12 417 CYS A N 1
ATOM 3270 C CA . CYS A 1 417 ? -11.567 10.040 29.067 1.00 79.12 417 CYS A CA 1
ATOM 3271 C C . CYS A 1 417 ? -13.078 9.849 28.837 1.00 79.12 417 CYS A C 1
ATOM 3273 O O . CYS A 1 417 ? -13.635 10.246 27.812 1.00 79.12 417 CYS A O 1
ATOM 3275 N N . LYS A 1 418 ? -13.773 9.262 29.818 1.00 83.75 418 LYS A N 1
ATOM 3276 C CA . LYS A 1 418 ? -15.216 8.947 29.764 1.00 83.75 418 LYS A CA 1
ATOM 3277 C C . LYS A 1 418 ? -16.119 10.177 29.621 1.00 83.75 418 LYS A C 1
ATOM 3279 O O . LYS A 1 418 ? -17.256 10.040 29.179 1.00 83.75 418 LYS A O 1
ATOM 3284 N N . GLY A 1 419 ? -15.597 11.360 29.946 1.00 85.75 419 GLY A N 1
ATOM 3285 C CA . GLY A 1 419 ? -16.241 12.655 29.734 1.00 85.75 419 GLY A CA 1
ATOM 3286 C C . GLY A 1 419 ? -16.296 13.125 28.275 1.00 85.75 419 GLY A C 1
ATOM 3287 O O . GLY A 1 419 ? -16.986 14.101 27.966 1.00 85.75 419 GLY A O 1
ATOM 3288 N N . ASN A 1 420 ? -15.550 12.478 27.382 1.00 88.31 420 ASN A N 1
ATOM 3289 C CA . ASN A 1 420 ? -15.298 12.965 26.033 1.00 88.31 420 ASN A CA 1
ATOM 3290 C C . ASN A 1 420 ? -15.710 11.924 24.992 1.00 88.31 420 ASN A C 1
ATOM 3292 O O . ASN A 1 420 ? -15.678 10.720 25.254 1.00 88.31 420 ASN A O 1
ATOM 3296 N N . ALA A 1 421 ? -16.039 12.409 23.801 1.00 89.69 421 ALA A N 1
ATOM 3297 C CA . ALA A 1 421 ? -16.179 11.617 22.591 1.00 89.69 421 ALA A CA 1
ATOM 3298 C C . ALA A 1 421 ? -15.173 12.144 21.560 1.00 89.69 421 ALA A C 1
ATOM 3300 O O . ALA A 1 421 ? -15.042 13.357 21.390 1.00 89.69 421 ALA A O 1
ATOM 3301 N N . PHE A 1 422 ? -14.437 11.250 20.905 1.00 89.19 422 PHE A N 1
ATOM 3302 C CA . PHE A 1 422 ? -13.328 11.630 20.027 1.00 89.19 422 PHE A CA 1
ATOM 3303 C C . PHE A 1 422 ? -13.693 11.512 18.552 1.00 89.19 422 PHE A C 1
ATOM 3305 O O . PHE A 1 422 ? -14.400 10.583 18.158 1.00 89.19 422 PHE A O 1
ATOM 3312 N N . MET A 1 423 ? -13.169 12.419 17.729 1.00 87.44 423 MET A N 1
ATOM 3313 C CA . MET A 1 423 ? -13.441 12.445 16.293 1.00 87.44 423 MET A CA 1
ATOM 3314 C C . MET A 1 423 ? -13.152 11.085 15.635 1.00 87.44 423 MET A C 1
ATOM 3316 O O . MET A 1 423 ? -12.078 10.509 15.811 1.00 87.44 423 MET A O 1
ATOM 3320 N N . GLY A 1 424 ? -14.103 10.594 14.839 1.00 79.81 424 GLY A N 1
ATOM 3321 C CA . GLY A 1 424 ? -14.006 9.339 14.093 1.00 79.81 424 GLY A CA 1
ATOM 3322 C C . GLY A 1 424 ? -14.454 8.092 14.858 1.00 79.81 424 GLY A C 1
ATOM 3323 O O . GLY A 1 424 ? -14.608 7.054 14.228 1.00 79.81 424 GLY A O 1
ATOM 3324 N N . THR A 1 425 ? -14.696 8.173 16.170 1.00 84.69 425 THR A N 1
ATOM 3325 C CA . THR A 1 425 ? -15.299 7.071 16.949 1.00 84.69 425 THR A CA 1
ATOM 3326 C C . THR A 1 425 ? -16.793 6.917 16.636 1.00 84.69 425 THR A C 1
ATOM 3328 O O . THR A 1 425 ? -17.404 7.833 16.089 1.00 84.69 425 THR A O 1
ATOM 3331 N N . THR A 1 426 ? -17.397 5.766 16.949 1.00 82.44 426 THR A N 1
ATOM 3332 C CA . THR A 1 426 ? -18.800 5.475 16.583 1.00 82.44 426 THR A CA 1
ATOM 3333 C C . THR A 1 426 ? -19.671 5.262 17.812 1.00 82.44 426 THR A C 1
ATOM 3335 O O . THR A 1 426 ? -19.303 4.528 18.733 1.00 82.44 426 THR A O 1
ATOM 3338 N N . VAL A 1 427 ? -20.851 5.877 17.818 1.00 83.00 427 VAL A N 1
ATOM 3339 C CA . VAL A 1 427 ? -21.853 5.707 18.870 1.00 83.00 427 VAL A CA 1
ATOM 3340 C C . VAL A 1 427 ? -22.595 4.392 18.658 1.00 83.00 427 VAL A C 1
ATOM 3342 O O . VAL A 1 427 ? -23.184 4.149 17.610 1.00 83.00 427 VAL A O 1
ATOM 3345 N N . THR A 1 428 ? -22.583 3.534 19.672 1.00 75.12 428 THR A N 1
ATOM 3346 C CA . THR A 1 428 ? -23.226 2.208 19.617 1.00 75.12 428 THR A CA 1
ATOM 3347 C C . THR A 1 428 ? -24.619 2.161 20.191 1.00 75.12 428 THR A C 1
ATOM 3349 O O . THR A 1 428 ? -25.401 1.312 19.785 1.00 75.12 428 THR A O 1
ATOM 3352 N N . ARG A 1 429 ? -24.892 2.999 21.190 1.00 70.81 429 ARG A N 1
ATOM 3353 C CA . ARG A 1 429 ? -26.180 3.075 21.873 1.00 70.81 429 ARG A CA 1
ATOM 3354 C C . ARG A 1 429 ? -26.285 4.371 22.650 1.00 70.81 429 ARG A C 1
ATOM 3356 O O . ARG A 1 429 ? -25.266 4.923 23.079 1.00 70.81 429 ARG A O 1
ATOM 3363 N N . GLY A 1 430 ? -27.521 4.777 22.903 1.00 76.69 430 GLY A N 1
ATOM 3364 C CA . GLY A 1 430 ? -27.835 5.954 23.698 1.00 76.69 430 GLY A CA 1
ATOM 3365 C C . GLY A 1 430 ? -27.739 7.247 22.898 1.00 76.69 430 GLY A C 1
ATOM 3366 O O . GLY A 1 430 ? -27.565 7.248 21.683 1.00 76.69 430 GLY A O 1
ATOM 3367 N N . ARG A 1 431 ? -27.884 8.362 23.608 1.00 83.25 431 ARG A N 1
ATOM 3368 C CA . ARG A 1 431 ? -27.829 9.707 23.030 1.00 83.25 431 ARG A CA 1
ATOM 3369 C C . ARG A 1 431 ? -27.039 10.637 23.924 1.00 83.25 431 ARG A C 1
ATOM 3371 O O . ARG A 1 431 ? -27.046 10.484 25.149 1.00 83.25 431 ARG A O 1
ATOM 3378 N N . ALA A 1 432 ? -26.393 11.621 23.324 1.00 91.38 432 ALA A N 1
ATOM 3379 C CA . ALA A 1 432 ? -25.690 12.644 24.069 1.00 91.38 432 ALA A CA 1
ATOM 3380 C C . ALA A 1 432 ? -25.711 13.995 23.369 1.00 91.38 432 ALA A C 1
ATOM 3382 O O . ALA A 1 432 ? -25.853 14.089 22.154 1.00 91.38 432 ALA A O 1
ATOM 3383 N N . LYS A 1 433 ? -25.533 15.043 24.166 1.00 91.94 433 LYS A N 1
ATOM 3384 C CA . LYS A 1 433 ? -25.161 16.366 23.678 1.00 91.94 433 LYS A CA 1
ATOM 3385 C C . LYS A 1 433 ? -23.778 16.701 24.197 1.00 91.94 433 LYS A C 1
ATOM 3387 O O . LYS A 1 433 ? -23.447 16.397 25.348 1.00 91.94 433 LYS A O 1
ATOM 3392 N N . GLY A 1 434 ? -22.979 17.363 23.378 1.00 91.25 434 GLY A N 1
ATOM 3393 C CA . GLY A 1 434 ? -21.659 17.806 23.790 1.00 91.25 434 GLY A CA 1
ATOM 3394 C C . GLY A 1 434 ? -21.171 19.006 23.002 1.00 91.25 434 GLY A C 1
ATOM 3395 O O . GLY A 1 434 ? -21.603 19.251 21.880 1.00 91.25 434 GLY A O 1
ATOM 3396 N N . VAL A 1 435 ? -20.258 19.751 23.612 1.00 91.50 435 VAL A N 1
ATOM 3397 C CA . VAL A 1 435 ? -19.651 20.938 23.012 1.00 91.50 435 VAL A CA 1
ATOM 3398 C C . VAL A 1 435 ? -18.385 20.529 22.268 1.00 91.50 435 VAL A C 1
ATOM 3400 O O . VAL A 1 435 ? -17.543 19.811 22.818 1.00 91.50 435 VAL A O 1
ATOM 3403 N N . VAL A 1 436 ? -18.236 20.987 21.027 1.00 91.19 436 VAL A N 1
ATOM 3404 C CA . VAL A 1 436 ? -17.021 20.784 20.230 1.00 91.19 436 VAL A CA 1
ATOM 3405 C C . VAL A 1 436 ? -15.863 21.540 20.875 1.00 91.19 436 VAL A C 1
ATOM 3407 O O . VAL A 1 436 ? -15.911 22.759 21.022 1.00 91.19 436 VAL A O 1
ATOM 3410 N N . VAL A 1 437 ? -14.802 20.823 21.240 1.00 87.38 437 VAL A N 1
ATOM 3411 C CA . VAL A 1 437 ? -13.623 21.396 21.910 1.00 87.38 437 VAL A CA 1
ATOM 3412 C C . VAL A 1 437 ? -12.399 21.462 21.006 1.00 87.38 437 VAL A C 1
ATOM 3414 O O . VAL A 1 437 ? -11.605 22.394 21.132 1.00 87.38 437 VAL A O 1
ATOM 3417 N N . ARG A 1 438 ? -12.240 20.512 20.075 1.00 86.50 438 ARG A N 1
ATOM 3418 C CA . ARG A 1 438 ? -11.187 20.560 19.050 1.00 86.50 438 ARG A CA 1
ATOM 3419 C C . ARG A 1 438 ? -11.733 20.158 17.691 1.00 86.50 438 ARG A C 1
ATOM 3421 O O . ARG A 1 438 ? -12.567 19.264 17.588 1.00 86.50 438 ARG A O 1
ATOM 3428 N N . THR A 1 439 ? -11.201 20.792 16.653 1.00 89.19 439 THR A N 1
ATOM 3429 C CA . THR A 1 439 ? -11.554 20.553 15.251 1.00 89.19 439 THR A CA 1
ATOM 3430 C C . THR A 1 439 ? -10.304 20.339 14.394 1.00 89.19 439 THR A C 1
ATOM 3432 O O . THR A 1 439 ? -9.197 20.780 14.731 1.00 89.19 439 THR A O 1
ATOM 3435 N N . GLY A 1 440 ? -10.479 19.626 13.280 1.00 85.81 440 GLY A N 1
ATOM 3436 C CA . GLY A 1 440 ? -9.482 19.440 12.229 1.00 85.81 440 GLY A CA 1
ATOM 3437 C C . GLY A 1 440 ? -8.148 18.884 12.750 1.00 85.81 440 GLY A C 1
ATOM 3438 O O . GLY A 1 440 ? -8.151 17.860 13.437 1.00 85.81 440 GLY A O 1
ATOM 3439 N N . PRO A 1 441 ? -6.998 19.521 12.447 1.00 80.31 441 PRO A N 1
ATOM 3440 C CA . PRO A 1 441 ? -5.669 19.015 12.807 1.00 80.31 441 PRO A CA 1
ATOM 3441 C C . PRO A 1 441 ? -5.392 18.989 14.315 1.00 80.31 441 PRO A C 1
ATOM 3443 O O . PRO A 1 441 ? -4.429 18.349 14.729 1.00 80.31 441 PRO A O 1
ATOM 3446 N N . ASN A 1 442 ? -6.207 19.661 15.132 1.00 81.88 442 ASN A N 1
ATOM 3447 C CA . ASN A 1 442 ? -5.970 19.736 16.569 1.00 81.88 442 ASN A CA 1
ATOM 3448 C C . ASN A 1 442 ? -6.676 18.636 17.375 1.00 81.88 442 ASN A C 1
ATOM 3450 O O . ASN A 1 442 ? -6.359 18.445 18.549 1.00 81.88 442 ASN A O 1
ATOM 3454 N N . THR A 1 443 ? -7.622 17.918 16.767 1.00 84.94 443 THR A N 1
ATOM 3455 C CA . THR A 1 443 ? -8.244 16.726 17.371 1.00 84.94 443 THR A CA 1
ATOM 3456 C C . THR A 1 443 ? -7.198 15.647 17.665 1.00 84.94 443 THR A C 1
ATOM 3458 O O . THR A 1 443 ? -6.120 15.668 17.073 1.00 84.94 443 THR A O 1
ATOM 3461 N N . GLU A 1 444 ? -7.483 14.679 18.538 1.00 80.56 444 GLU A N 1
ATOM 3462 C CA . GLU A 1 444 ? -6.552 13.566 18.809 1.00 80.56 444 GLU A CA 1
ATOM 3463 C C . GLU A 1 444 ? -6.185 12.814 17.517 1.00 80.56 444 GLU A C 1
ATOM 3465 O O . GLU A 1 444 ? -5.009 12.589 17.214 1.00 80.56 444 GLU A O 1
ATOM 3470 N N . ILE A 1 445 ? -7.186 12.537 16.676 1.00 78.00 445 ILE A N 1
ATOM 3471 C CA . ILE A 1 445 ? -7.004 11.937 15.349 1.00 78.00 445 ILE A CA 1
ATOM 3472 C C . ILE A 1 445 ? -6.213 12.895 14.418 1.00 78.00 445 ILE A C 1
ATOM 3474 O O . ILE A 1 445 ? -5.276 12.499 13.720 1.00 78.00 445 ILE A O 1
ATOM 3478 N N . GLY A 1 446 ? -6.491 14.199 14.472 1.00 77.31 446 GLY A N 1
ATOM 3479 C CA . GLY A 1 446 ? -5.771 15.238 13.733 1.00 77.31 446 GLY A CA 1
ATOM 3480 C C . GLY A 1 446 ? -4.285 15.331 14.077 1.00 77.31 446 GLY A C 1
ATOM 3481 O O . GLY A 1 446 ? -3.454 15.402 13.166 1.00 77.31 446 GLY A O 1
ATOM 3482 N N . LYS A 1 447 ? -3.933 15.248 15.364 1.00 75.81 447 LYS A N 1
ATOM 3483 C CA . LYS A 1 447 ? -2.548 15.265 15.856 1.00 75.81 447 LYS A CA 1
ATOM 3484 C C . LYS A 1 447 ? -1.765 14.062 15.335 1.00 75.81 447 LYS A C 1
ATOM 3486 O O . LYS A 1 447 ? -0.646 14.225 14.842 1.00 75.81 447 LYS A O 1
ATOM 3491 N N . ILE A 1 448 ? -2.374 12.873 15.355 1.00 72.50 448 ILE A N 1
ATOM 3492 C CA . ILE A 1 448 ? -1.781 11.652 14.787 1.00 72.50 448 ILE A CA 1
ATOM 3493 C C . ILE A 1 448 ? -1.566 11.819 13.274 1.00 72.50 448 ILE A C 1
ATOM 3495 O O . ILE A 1 448 ? -0.469 11.571 12.765 1.00 72.50 448 ILE A O 1
ATOM 3499 N N . SER A 1 449 ? -2.575 12.318 12.554 1.00 73.12 449 SER A N 1
ATOM 3500 C CA . SER A 1 449 ? -2.481 12.600 11.117 1.00 73.12 449 SER A CA 1
ATOM 3501 C C . SER A 1 449 ? -1.351 13.590 10.796 1.00 73.12 449 SER A C 1
ATOM 3503 O O . SER A 1 449 ? -0.551 13.357 9.886 1.00 73.12 449 SER A O 1
ATOM 3505 N N . ALA A 1 450 ? -1.240 14.688 11.547 1.00 70.50 450 ALA A N 1
ATOM 3506 C CA . ALA A 1 450 ? -0.198 15.695 11.362 1.00 70.50 450 ALA A CA 1
ATOM 3507 C C . ALA A 1 450 ? 1.206 15.134 11.649 1.00 70.50 450 ALA A C 1
ATOM 3509 O O . ALA A 1 450 ? 2.144 15.403 10.890 1.00 70.50 450 ALA A O 1
ATOM 3510 N N . ALA A 1 451 ? 1.358 14.298 12.681 1.00 66.75 451 ALA A N 1
ATOM 3511 C CA . ALA A 1 451 ? 2.617 13.621 12.986 1.00 66.75 451 ALA A CA 1
ATOM 3512 C C . ALA A 1 451 ? 3.063 12.711 11.825 1.00 66.75 451 ALA A C 1
ATOM 3514 O O . ALA A 1 451 ? 4.207 12.809 11.370 1.00 66.75 451 ALA A O 1
ATOM 3515 N N . ILE A 1 452 ? 2.144 11.919 11.260 1.00 66.19 452 ILE A N 1
ATOM 3516 C CA . ILE A 1 452 ? 2.405 11.044 10.101 1.00 66.19 452 ILE A CA 1
ATOM 3517 C C . ILE A 1 452 ? 2.789 11.860 8.857 1.00 66.19 452 ILE A C 1
ATOM 3519 O O . ILE A 1 452 ? 3.706 11.487 8.115 1.00 66.19 452 ILE A O 1
ATOM 3523 N N . GLN A 1 453 ? 2.120 12.991 8.618 1.00 64.69 453 GLN A N 1
ATOM 3524 C CA . GLN A 1 453 ? 2.405 13.857 7.474 1.00 64.69 453 GLN A CA 1
ATOM 3525 C C . GLN A 1 453 ? 3.704 14.662 7.638 1.00 64.69 453 GLN A C 1
ATOM 3527 O O . GLN A 1 453 ? 4.420 14.860 6.657 1.00 64.69 453 GLN A O 1
ATOM 3532 N N . SER A 1 454 ? 4.072 15.102 8.841 1.00 56.31 454 SER A N 1
ATOM 3533 C CA . SER A 1 454 ? 5.304 15.877 9.067 1.00 56.31 454 SER A CA 1
ATOM 3534 C C . SER A 1 454 ? 6.579 15.066 8.772 1.00 56.31 454 SER A C 1
ATOM 3536 O O . SER A 1 454 ? 7.546 15.609 8.229 1.00 56.31 454 SER A O 1
ATOM 3538 N N . GLY A 1 455 ? 6.538 13.745 8.990 1.00 50.00 455 GLY A N 1
ATOM 3539 C CA . GLY A 1 455 ? 7.574 12.795 8.567 1.00 50.00 455 GLY A CA 1
ATOM 3540 C C . GLY A 1 455 ? 7.674 12.581 7.046 1.00 50.00 455 GLY A C 1
ATOM 3541 O O . GLY A 1 455 ? 8.647 12.000 6.571 1.00 50.00 455 GLY A O 1
ATOM 3542 N N . SER A 1 456 ? 6.714 13.076 6.251 1.00 46.47 456 SER A N 1
ATOM 3543 C CA . SER A 1 456 ? 6.638 12.864 4.792 1.00 46.47 456 SER A CA 1
ATOM 3544 C C . SER A 1 456 ? 7.554 13.762 3.948 1.00 46.47 456 SER A C 1
ATOM 3546 O O . SER A 1 456 ? 7.594 13.621 2.723 1.00 46.47 456 SER A O 1
ATOM 3548 N N . LYS A 1 457 ? 8.320 14.677 4.564 1.00 35.31 457 LYS A N 1
ATOM 3549 C CA . LYS A 1 457 ? 9.153 15.659 3.837 1.00 35.31 457 LYS A CA 1
ATOM 3550 C C . LYS A 1 457 ? 10.266 15.044 2.974 1.00 35.31 457 LYS A C 1
ATOM 3552 O O . LYS A 1 457 ? 10.878 15.765 2.186 1.00 35.31 457 LYS A O 1
ATOM 3557 N N . HIS A 1 458 ? 10.510 13.735 3.037 1.00 38.03 458 HIS A N 1
ATOM 3558 C CA . HIS A 1 458 ? 11.370 13.033 2.085 1.00 38.03 458 HIS A CA 1
ATOM 3559 C C . HIS A 1 458 ? 10.592 11.946 1.340 1.00 38.03 458 HIS A C 1
ATOM 3561 O O . HIS A 1 458 ? 10.481 10.815 1.803 1.00 38.03 458 HIS A O 1
ATOM 3567 N N . LYS A 1 459 ? 10.100 12.280 0.135 1.00 43.84 459 LYS A N 1
ATOM 3568 C CA . LYS A 1 459 ? 9.719 11.276 -0.870 1.00 43.84 459 LYS A CA 1
ATOM 3569 C C . LYS A 1 459 ? 10.938 10.384 -1.123 1.00 43.84 459 LYS A C 1
ATOM 3571 O O . LYS A 1 459 ? 11.888 10.789 -1.796 1.00 43.84 459 LYS A O 1
ATOM 3576 N N . VAL A 1 460 ? 10.937 9.181 -0.561 1.00 51.25 460 VAL A N 1
ATOM 3577 C CA . VAL A 1 460 ? 11.959 8.172 -0.839 1.00 51.25 460 VAL A CA 1
ATOM 3578 C C . VAL A 1 460 ? 11.810 7.794 -2.316 1.00 51.25 460 VAL A C 1
ATOM 3580 O O . VAL A 1 460 ? 10.837 7.154 -2.695 1.00 51.25 460 VAL A O 1
ATOM 3583 N N . LYS A 1 461 ? 12.738 8.250 -3.177 1.00 55.03 461 LYS A N 1
ATOM 3584 C CA . LYS A 1 461 ? 12.778 7.849 -4.599 1.00 55.03 461 LYS A CA 1
ATOM 3585 C C . LYS A 1 461 ? 12.746 6.327 -4.699 1.00 55.03 461 LYS A C 1
ATOM 3587 O O . LYS A 1 461 ? 13.491 5.678 -3.955 1.00 55.03 461 LYS A O 1
ATOM 3592 N N . THR A 1 462 ? 11.969 5.788 -5.634 1.00 64.56 462 THR A N 1
ATOM 3593 C CA . THR A 1 462 ? 11.837 4.334 -5.774 1.00 64.56 462 THR A CA 1
ATOM 3594 C C . THR A 1 462 ? 13.147 3.679 -6.209 1.00 64.56 462 THR A C 1
ATOM 3596 O O . THR A 1 462 ? 14.034 4.364 -6.747 1.00 64.56 462 THR A O 1
ATOM 3599 N N . PRO A 1 463 ? 13.303 2.359 -6.011 1.00 64.00 463 PRO A N 1
ATOM 3600 C CA . PRO A 1 463 ? 14.451 1.630 -6.528 1.00 64.00 463 PRO A CA 1
ATOM 3601 C C . PRO A 1 463 ? 14.659 1.826 -8.043 1.00 64.00 463 PRO A C 1
ATOM 3603 O O . PRO A 1 463 ? 15.793 2.119 -8.433 1.00 64.00 463 PRO A O 1
ATOM 3606 N N . ILE A 1 464 ? 13.615 1.770 -8.884 1.00 67.75 464 ILE A N 1
ATOM 3607 C CA . ILE A 1 464 ? 13.694 2.056 -10.329 1.00 67.75 464 ILE A CA 1
ATOM 3608 C C . ILE A 1 464 ? 14.153 3.481 -10.558 1.00 67.75 464 ILE A C 1
ATOM 3610 O O . ILE A 1 464 ? 15.127 3.675 -11.275 1.00 67.75 464 ILE A O 1
ATOM 3614 N N . GLN A 1 465 ? 13.525 4.476 -9.929 1.00 67.50 465 GLN A N 1
ATOM 3615 C CA . GLN A 1 465 ? 13.847 5.878 -10.197 1.00 67.50 465 GLN A CA 1
ATOM 3616 C C . GLN A 1 465 ? 15.304 6.187 -9.850 1.00 67.50 465 GLN A C 1
ATOM 3618 O O . GLN A 1 465 ? 16.017 6.800 -10.641 1.00 67.50 465 GLN A O 1
ATOM 3623 N N . ARG A 1 466 ? 15.794 5.699 -8.702 1.00 71.19 466 ARG A N 1
ATOM 3624 C CA . ARG A 1 466 ? 17.208 5.844 -8.315 1.00 71.19 466 ARG A CA 1
ATOM 3625 C C . ARG A 1 466 ? 18.143 5.198 -9.332 1.00 71.19 466 ARG A C 1
ATOM 3627 O O . ARG A 1 466 ? 19.202 5.753 -9.622 1.00 71.19 466 ARG A O 1
ATOM 3634 N N . LYS A 1 467 ? 17.787 4.019 -9.846 1.00 72.62 467 LYS A N 1
ATOM 3635 C CA . LYS A 1 467 ? 18.622 3.281 -10.798 1.00 72.62 467 LYS A CA 1
ATOM 3636 C C . LYS A 1 467 ? 18.556 3.869 -12.207 1.00 72.62 467 LYS A C 1
ATOM 3638 O O . LYS A 1 467 ? 19.600 3.938 -12.840 1.00 72.62 467 LYS A O 1
ATOM 3643 N N . LEU A 1 468 ? 17.405 4.371 -12.650 1.00 70.88 468 LEU A N 1
ATOM 3644 C CA . LEU A 1 468 ? 17.252 5.111 -13.904 1.00 70.88 468 LEU A CA 1
ATOM 3645 C C . LEU A 1 468 ? 18.046 6.420 -13.878 1.00 70.88 468 LEU A C 1
ATOM 3647 O O . LEU A 1 468 ? 18.775 6.699 -14.823 1.00 70.88 468 LEU A O 1
ATOM 3651 N N . SER A 1 469 ? 18.020 7.175 -12.771 1.00 72.94 469 SER A N 1
ATOM 3652 C CA . SER A 1 469 ? 18.879 8.361 -12.634 1.00 72.94 469 SER A CA 1
ATOM 3653 C C . SER A 1 469 ? 20.371 8.006 -12.713 1.00 72.94 469 SER A C 1
ATOM 3655 O O . SER A 1 469 ? 21.135 8.708 -13.368 1.00 72.94 469 SER A O 1
ATOM 3657 N N . LYS A 1 470 ? 20.801 6.900 -12.082 1.00 80.25 470 LYS A N 1
ATOM 3658 C CA . LYS A 1 470 ? 22.191 6.415 -12.186 1.00 80.25 470 LYS A CA 1
ATOM 3659 C C . LYS A 1 470 ? 22.547 5.963 -13.602 1.00 80.25 470 LYS A C 1
ATOM 3661 O O . LYS A 1 470 ? 23.634 6.284 -14.069 1.00 80.25 470 LYS A O 1
ATOM 3666 N N . LEU A 1 471 ? 21.646 5.243 -14.274 1.00 80.75 471 LEU A N 1
ATOM 3667 C CA . LEU A 1 471 ? 21.804 4.848 -15.673 1.00 80.75 471 LEU A CA 1
ATOM 3668 C C . LEU A 1 471 ? 22.014 6.086 -16.547 1.00 80.75 471 LEU A C 1
ATOM 3670 O O . LEU A 1 471 ? 22.966 6.115 -17.314 1.00 80.75 471 LEU A O 1
ATOM 3674 N N . GLY A 1 472 ? 21.208 7.131 -16.350 1.00 78.00 472 GLY A N 1
ATOM 3675 C CA . GLY A 1 472 ? 21.373 8.414 -17.026 1.00 78.00 472 GLY A CA 1
ATOM 3676 C C . GLY A 1 472 ? 22.774 9.007 -16.861 1.00 78.00 472 GLY A C 1
ATOM 3677 O O . GLY A 1 472 ? 23.398 9.394 -17.842 1.00 78.00 472 GLY A O 1
ATOM 3678 N N . ILE A 1 473 ? 23.313 9.024 -15.637 1.00 82.06 473 ILE A N 1
ATOM 3679 C CA . ILE A 1 473 ? 24.679 9.515 -15.373 1.00 82.06 473 ILE A CA 1
ATOM 3680 C C . ILE A 1 473 ? 25.729 8.665 -16.106 1.00 82.06 473 ILE A C 1
ATOM 3682 O O . ILE A 1 473 ? 26.662 9.216 -16.691 1.00 82.06 473 ILE A O 1
ATOM 3686 N N . TYR A 1 474 ? 25.581 7.336 -16.104 1.00 85.69 474 TYR A N 1
ATOM 3687 C CA . TYR A 1 474 ? 26.489 6.449 -16.837 1.00 85.69 474 TYR A CA 1
ATOM 3688 C C . TYR A 1 474 ? 26.422 6.668 -18.350 1.00 85.69 474 TYR A C 1
ATOM 3690 O O . TYR A 1 474 ? 27.465 6.686 -18.998 1.00 85.69 474 TYR A O 1
ATOM 3698 N N . LEU A 1 475 ? 25.224 6.877 -18.901 1.00 83.25 475 LEU A N 1
ATOM 3699 C CA . LEU A 1 475 ? 25.020 7.167 -20.320 1.00 83.25 475 LEU A CA 1
ATOM 3700 C C . LEU A 1 475 ? 25.676 8.494 -20.722 1.00 83.25 475 LEU A C 1
ATOM 3702 O O . LEU A 1 475 ? 26.355 8.545 -21.739 1.00 83.25 475 LEU A O 1
ATOM 3706 N N . VAL A 1 476 ? 25.594 9.536 -19.892 1.00 82.19 476 VAL A N 1
ATOM 3707 C CA . VAL A 1 476 ? 26.309 10.803 -20.143 1.00 82.19 476 VAL A CA 1
ATOM 3708 C C . VAL A 1 476 ? 27.817 10.624 -20.122 1.00 82.19 476 VAL A C 1
ATOM 3710 O O . VAL A 1 476 ? 28.511 11.105 -21.016 1.00 82.19 476 VAL A O 1
ATOM 3713 N N . ALA A 1 477 ? 28.338 9.937 -19.104 1.00 87.12 477 ALA A N 1
ATOM 3714 C CA . ALA A 1 477 ? 29.769 9.675 -19.011 1.00 87.12 477 ALA A CA 1
ATOM 3715 C C . ALA A 1 477 ? 30.264 8.895 -20.241 1.00 87.12 477 ALA A C 1
ATOM 3717 O O . ALA A 1 477 ? 31.316 9.217 -20.792 1.00 87.12 477 ALA A O 1
ATOM 3718 N N . LEU A 1 478 ? 29.471 7.922 -20.705 1.00 88.75 478 LEU A N 1
ATOM 3719 C CA . LEU A 1 478 ? 29.731 7.176 -21.929 1.00 88.75 478 LEU A CA 1
ATOM 3720 C C . LEU A 1 478 ? 29.679 8.076 -23.173 1.00 88.75 478 LEU A C 1
ATOM 3722 O O . LEU A 1 478 ? 30.588 7.998 -23.989 1.00 88.75 478 LEU A O 1
ATOM 3726 N N . ALA A 1 479 ? 28.680 8.951 -23.309 1.00 86.06 479 ALA A N 1
ATOM 3727 C CA . ALA A 1 479 ? 28.552 9.872 -24.441 1.00 86.06 479 ALA A CA 1
ATOM 3728 C C . ALA A 1 479 ? 29.757 10.819 -24.560 1.00 86.06 479 ALA A C 1
ATOM 3730 O O . ALA A 1 479 ? 30.338 10.952 -25.636 1.00 86.06 479 ALA A O 1
ATOM 3731 N N . ILE A 1 480 ? 30.187 11.418 -23.443 1.00 86.94 480 ILE A N 1
ATOM 3732 C CA . ILE A 1 480 ? 31.371 12.290 -23.400 1.00 86.94 480 ILE A CA 1
ATOM 3733 C C . ILE A 1 480 ? 32.632 11.499 -23.761 1.00 86.94 480 ILE A C 1
ATOM 3735 O O . ILE A 1 480 ? 33.445 11.960 -24.562 1.00 86.94 480 ILE A O 1
ATOM 3739 N N . PHE A 1 481 ? 32.790 10.297 -23.197 1.00 91.62 481 PHE A N 1
ATOM 3740 C CA . PHE A 1 481 ? 33.919 9.421 -23.501 1.00 91.62 481 PHE A CA 1
ATOM 3741 C C . PHE A 1 481 ? 33.970 9.043 -24.987 1.00 91.62 481 PHE A C 1
ATOM 3743 O O . PHE A 1 481 ? 35.023 9.151 -25.611 1.00 91.62 481 PHE A O 1
ATOM 3750 N N . LEU A 1 482 ? 32.838 8.634 -25.563 1.00 89.31 482 LEU A N 1
ATOM 3751 C CA . LEU A 1 482 ? 32.732 8.248 -26.967 1.00 89.31 482 LEU A CA 1
ATOM 3752 C C . LEU A 1 482 ? 32.980 9.432 -27.910 1.00 89.31 482 LEU A C 1
ATOM 3754 O O . LEU A 1 482 ? 33.686 9.269 -28.902 1.00 89.31 482 LEU A O 1
ATOM 3758 N N . CYS A 1 483 ? 32.477 10.624 -27.584 1.00 86.94 483 CYS A N 1
ATOM 3759 C CA . CYS A 1 483 ? 32.758 11.843 -28.342 1.00 86.94 483 CYS A CA 1
ATOM 3760 C C . CYS A 1 483 ? 34.264 12.165 -28.343 1.00 86.94 483 CYS A C 1
ATOM 3762 O O . CYS A 1 483 ? 34.865 12.327 -29.406 1.00 86.94 483 CYS A O 1
ATOM 3764 N N . ALA A 1 484 ? 34.913 12.147 -27.172 1.00 88.69 484 ALA A N 1
ATOM 3765 C CA . ALA A 1 484 ? 36.359 12.349 -27.072 1.00 88.69 484 ALA A CA 1
ATOM 3766 C C . ALA A 1 484 ? 37.149 11.284 -27.857 1.00 88.69 484 ALA A C 1
ATOM 3768 O O . ALA A 1 484 ? 38.115 11.608 -28.548 1.00 88.69 484 ALA A O 1
ATOM 3769 N N . LEU A 1 485 ? 36.719 10.021 -27.788 1.00 91.25 485 LEU A N 1
ATOM 3770 C CA . LEU A 1 485 ? 37.328 8.913 -28.519 1.00 91.25 485 LEU A CA 1
ATOM 3771 C C . LEU A 1 485 ? 37.247 9.120 -30.040 1.00 91.25 485 LEU A C 1
ATOM 3773 O O . LEU A 1 485 ? 38.256 8.962 -30.725 1.00 91.25 485 LEU A O 1
ATOM 3777 N N . VAL A 1 486 ? 36.081 9.511 -30.564 1.00 88.94 486 VAL A N 1
ATOM 3778 C CA . VAL A 1 486 ? 35.882 9.803 -31.994 1.00 88.94 486 VAL A CA 1
ATOM 3779 C C . VAL A 1 486 ? 36.782 10.944 -32.459 1.00 88.94 486 VAL A C 1
ATOM 3781 O O . VAL A 1 486 ? 37.440 10.809 -33.489 1.00 88.94 486 VAL A O 1
ATOM 3784 N N . VAL A 1 487 ? 36.881 12.030 -31.687 1.00 87.12 487 VAL A N 1
ATOM 3785 C CA . VAL A 1 487 ? 37.756 13.165 -32.022 1.00 87.12 487 VAL A CA 1
ATOM 3786 C C . VAL A 1 487 ? 39.223 12.732 -32.080 1.00 87.12 487 VAL A C 1
ATOM 3788 O O . VAL A 1 487 ? 39.918 13.050 -33.044 1.00 87.12 487 VAL A O 1
ATOM 3791 N N . VAL A 1 488 ? 39.695 11.951 -31.101 1.00 90.56 488 VAL A N 1
ATOM 3792 C CA . VAL A 1 488 ? 41.075 11.434 -31.085 1.00 90.56 488 VAL A CA 1
ATOM 3793 C C . VAL A 1 488 ? 41.351 10.551 -32.303 1.00 90.56 488 VAL A C 1
ATOM 3795 O O . VAL A 1 488 ? 42.362 10.735 -32.981 1.00 90.56 488 VAL A O 1
ATOM 3798 N N . ILE A 1 489 ? 40.448 9.619 -32.611 1.00 89.56 489 ILE A N 1
ATOM 3799 C CA . ILE A 1 489 ? 40.563 8.730 -33.773 1.00 89.56 489 ILE A CA 1
ATOM 3800 C C . ILE A 1 489 ? 40.579 9.536 -35.081 1.00 89.56 489 ILE A C 1
ATOM 3802 O O . ILE A 1 489 ? 41.405 9.293 -35.960 1.00 89.56 489 ILE A O 1
ATOM 3806 N N . GLY A 1 490 ? 39.706 10.532 -35.196 1.00 85.69 490 GLY A N 1
ATOM 3807 C CA . GLY A 1 490 ? 39.618 11.389 -36.368 1.00 85.69 490 GLY A CA 1
ATOM 3808 C C . GLY A 1 490 ? 40.878 12.219 -36.618 1.00 85.69 490 GLY A C 1
ATOM 3809 O O . GLY A 1 490 ? 41.357 12.294 -37.753 1.00 85.69 490 GLY A O 1
ATOM 3810 N N . VAL A 1 491 ? 41.476 12.762 -35.552 1.00 86.25 491 VAL A N 1
ATOM 3811 C CA . VAL A 1 491 ? 42.775 13.453 -35.617 1.00 86.25 491 VAL A CA 1
ATOM 3812 C C . VAL A 1 491 ? 43.887 12.494 -36.055 1.00 86.25 491 VAL A C 1
ATOM 3814 O O . VAL A 1 491 ? 44.730 12.875 -36.869 1.00 86.25 491 VAL A O 1
ATOM 3817 N N . ILE A 1 492 ? 43.874 11.235 -35.595 1.00 90.44 492 ILE A N 1
ATOM 3818 C CA . ILE A 1 492 ? 44.844 10.208 -36.020 1.00 90.44 492 ILE A CA 1
ATOM 3819 C C . ILE A 1 492 ? 44.775 9.960 -37.538 1.00 90.44 492 ILE A C 1
ATOM 3821 O O . ILE A 1 492 ? 45.818 9.783 -38.172 1.00 90.44 492 ILE A O 1
ATOM 3825 N N . TRP A 1 493 ? 43.592 10.013 -38.156 1.00 89.19 493 TRP A N 1
ATOM 3826 C CA . TRP A 1 493 ? 43.456 9.921 -39.620 1.00 89.19 493 TRP A CA 1
ATOM 3827 C C . TRP A 1 493 ? 43.576 11.237 -40.374 1.00 89.19 493 TRP A C 1
ATOM 3829 O O . TRP A 1 493 ? 43.355 11.256 -41.584 1.00 89.19 493 TRP A O 1
ATOM 3839 N N . LYS A 1 494 ? 43.972 12.323 -39.704 1.00 87.12 494 LYS A N 1
ATOM 3840 C CA . LYS A 1 494 ? 44.131 13.647 -40.320 1.00 87.12 494 LYS A CA 1
ATOM 3841 C C . LYS A 1 494 ? 42.828 14.197 -40.921 1.00 87.12 494 LYS A C 1
ATOM 3843 O O . LYS A 1 494 ? 42.879 14.921 -41.915 1.00 87.12 494 LYS A O 1
ATOM 3848 N N . ARG A 1 495 ? 41.672 13.854 -40.341 1.00 84.44 495 ARG A N 1
ATOM 3849 C CA . ARG A 1 495 ? 40.396 14.511 -40.666 1.00 84.44 495 ARG A CA 1
ATOM 3850 C C . ARG A 1 495 ? 40.298 15.866 -39.957 1.00 84.44 495 ARG A C 1
ATOM 3852 O O . ARG A 1 495 ? 41.011 16.102 -38.980 1.00 84.44 495 ARG A O 1
ATOM 3859 N N . ASP A 1 496 ? 39.434 16.750 -40.456 1.00 85.50 496 ASP A N 1
ATOM 3860 C CA . ASP A 1 496 ? 39.182 18.041 -39.811 1.00 85.50 496 ASP A CA 1
ATOM 3861 C C . ASP A 1 496 ? 38.610 17.812 -38.404 1.00 85.50 496 ASP A C 1
ATOM 3863 O O . ASP A 1 496 ? 37.673 17.033 -38.220 1.00 85.50 496 ASP A O 1
ATOM 3867 N N . ALA A 1 497 ? 39.185 18.478 -37.402 1.00 79.81 497 ALA A N 1
ATOM 3868 C CA . ALA A 1 497 ? 38.732 18.366 -36.023 1.00 79.81 497 ALA A CA 1
ATOM 3869 C C . ALA A 1 497 ? 37.263 18.784 -35.881 1.00 79.81 497 ALA A C 1
ATOM 3871 O O . ALA A 1 497 ? 36.547 18.176 -35.092 1.00 79.81 497 ALA A O 1
ATOM 3872 N N . ARG A 1 498 ? 36.799 19.764 -36.668 1.00 78.94 498 ARG A N 1
ATOM 3873 C CA . ARG A 1 498 ? 35.407 20.222 -36.639 1.00 78.94 498 ARG A CA 1
ATOM 3874 C C . ARG A 1 498 ? 34.440 19.131 -37.097 1.00 78.94 498 ARG A C 1
ATOM 3876 O O . ARG A 1 498 ? 33.485 18.833 -36.392 1.00 78.94 498 ARG A O 1
ATOM 3883 N N . ASP A 1 499 ? 34.738 18.464 -38.210 1.00 80.00 499 ASP A N 1
ATOM 3884 C CA . ASP A 1 499 ? 33.905 17.368 -38.720 1.00 80.00 499 ASP A CA 1
ATOM 3885 C C . ASP A 1 499 ? 33.840 16.203 -37.723 1.00 80.00 499 ASP A C 1
ATOM 3887 O O . ASP A 1 499 ? 32.813 15.540 -37.576 1.00 80.00 499 ASP A O 1
ATOM 3891 N N . MET A 1 500 ? 34.940 15.950 -37.007 1.00 85.19 500 MET A N 1
ATOM 3892 C CA . MET A 1 500 ? 34.992 14.894 -35.994 1.00 85.19 500 MET A CA 1
ATOM 3893 C C . MET A 1 500 ? 34.213 15.260 -34.731 1.00 85.19 500 MET A C 1
ATOM 3895 O O . MET A 1 500 ? 33.649 14.366 -34.100 1.00 85.19 500 MET A O 1
ATOM 3899 N N . VAL A 1 501 ? 34.136 16.548 -34.381 1.00 81.00 501 VAL A N 1
ATOM 3900 C CA . VAL A 1 501 ? 33.265 17.027 -33.300 1.00 81.00 501 VAL A CA 1
ATOM 3901 C C . VAL A 1 501 ? 31.794 16.864 -33.690 1.00 81.00 501 VAL A C 1
ATOM 3903 O O . VAL A 1 501 ? 31.052 16.285 -32.900 1.00 81.00 501 VAL A O 1
ATOM 3906 N N . ASN A 1 502 ? 31.394 17.209 -34.920 1.00 78.06 502 ASN A N 1
ATOM 3907 C CA . ASN A 1 502 ? 30.019 17.000 -35.402 1.00 78.06 502 ASN A CA 1
ATOM 3908 C C . ASN A 1 502 ? 29.604 15.510 -35.362 1.00 78.06 502 ASN A C 1
ATOM 3910 O O . ASN A 1 502 ? 28.493 15.163 -34.947 1.00 78.06 502 ASN A O 1
ATOM 3914 N N . ILE A 1 503 ? 30.503 14.591 -35.746 1.00 81.88 503 ILE A N 1
ATOM 3915 C CA . ILE A 1 503 ? 30.262 13.138 -35.630 1.00 81.88 503 ILE A CA 1
ATOM 3916 C C . ILE A 1 503 ? 30.200 12.712 -34.157 1.00 81.88 503 ILE A C 1
ATOM 3918 O O . ILE A 1 503 ? 29.343 11.912 -33.784 1.00 81.88 503 ILE A O 1
ATOM 3922 N N . GLY A 1 504 ? 31.082 13.248 -33.310 1.00 84.69 504 GLY A N 1
ATOM 3923 C CA . GLY A 1 504 ? 31.074 13.002 -31.868 1.00 84.69 504 GLY A CA 1
ATOM 3924 C C . GLY A 1 504 ? 29.784 13.473 -31.189 1.00 84.69 504 GLY A C 1
ATOM 3925 O O . GLY A 1 504 ? 29.274 12.789 -30.303 1.00 84.69 504 GLY A O 1
ATOM 3926 N N . LEU A 1 505 ? 29.216 14.590 -31.645 1.00 78.88 505 LEU A N 1
ATOM 3927 C CA . LEU A 1 505 ? 27.939 15.132 -31.186 1.00 78.88 505 LEU A CA 1
ATOM 3928 C C . LEU A 1 505 ? 26.760 14.271 -31.658 1.00 78.88 505 LEU A C 1
ATOM 3930 O O . LEU A 1 505 ? 25.914 13.901 -30.844 1.00 78.88 505 LEU A O 1
ATOM 3934 N N . SER A 1 506 ? 26.774 13.830 -32.922 1.00 80.38 506 SER A N 1
ATOM 3935 C CA . SER A 1 506 ? 25.811 12.850 -33.457 1.00 80.38 506 SER A CA 1
ATOM 3936 C C . SER A 1 506 ? 25.811 11.550 -32.651 1.00 80.38 506 SER A C 1
ATOM 3938 O O . SER A 1 506 ? 24.758 11.009 -32.310 1.00 80.38 506 SER A O 1
ATOM 3940 N N . LEU A 1 507 ? 27.004 11.068 -32.294 1.00 84.81 507 LEU A N 1
ATOM 3941 C CA . LEU A 1 507 ? 27.174 9.898 -31.444 1.00 84.81 507 LEU A CA 1
ATOM 3942 C C . LEU A 1 507 ? 26.638 10.156 -30.033 1.00 84.81 507 LEU A C 1
ATOM 3944 O O . LEU A 1 507 ? 25.936 9.308 -29.497 1.00 84.81 507 LEU A O 1
ATOM 3948 N N . ALA A 1 508 ? 26.911 11.321 -29.441 1.00 83.06 508 ALA A N 1
ATOM 3949 C CA . ALA A 1 508 ? 26.419 11.668 -28.111 1.00 83.06 508 ALA A CA 1
ATOM 3950 C C . ALA A 1 508 ? 24.882 11.694 -28.036 1.00 83.06 508 ALA A C 1
ATOM 3952 O O . ALA A 1 508 ? 24.325 11.190 -27.061 1.00 83.06 508 ALA A O 1
ATOM 3953 N N . VAL A 1 509 ? 24.205 12.208 -29.071 1.00 81.44 509 VAL A N 1
ATOM 3954 C CA . VAL A 1 509 ? 22.734 12.200 -29.168 1.00 81.44 509 VAL A CA 1
ATOM 3955 C C . VAL A 1 509 ? 22.190 10.766 -29.196 1.00 81.44 509 VAL A C 1
ATOM 3957 O O . VAL A 1 509 ? 21.284 10.462 -28.429 1.00 81.44 509 VAL A O 1
ATOM 3960 N N . SER A 1 510 ? 22.805 9.845 -29.952 1.00 83.50 510 SER A N 1
ATOM 3961 C CA . SER A 1 510 ? 22.366 8.431 -30.005 1.00 83.50 510 SER A CA 1
ATOM 3962 C C . SER A 1 510 ? 22.430 7.684 -28.659 1.00 83.50 510 SER A C 1
ATOM 3964 O O . SER A 1 510 ? 21.759 6.672 -28.462 1.00 83.50 510 SER A O 1
ATOM 3966 N N . VAL A 1 511 ? 23.214 8.174 -27.690 1.00 85.50 511 VAL A N 1
ATOM 3967 C CA . VAL A 1 511 ? 23.341 7.550 -26.360 1.00 85.50 511 VAL A CA 1
ATOM 3968 C C . VAL A 1 511 ? 22.147 7.858 -25.453 1.00 85.50 511 VAL A C 1
ATOM 3970 O O . VAL A 1 511 ? 21.903 7.121 -24.494 1.00 85.50 511 VAL A O 1
ATOM 3973 N N . ILE A 1 512 ? 21.400 8.931 -25.720 1.00 80.75 512 ILE A N 1
ATOM 3974 C CA . ILE A 1 512 ? 20.330 9.411 -24.842 1.00 80.75 512 ILE A CA 1
ATOM 3975 C C . ILE A 1 512 ? 19.024 8.685 -25.203 1.00 80.75 512 ILE A C 1
ATOM 3977 O O . ILE A 1 512 ? 18.581 8.782 -26.335 1.00 80.75 512 ILE A O 1
ATOM 3981 N N . PRO A 1 513 ? 18.371 7.967 -24.273 1.00 77.06 513 PRO A N 1
ATOM 3982 C CA . PRO A 1 513 ? 17.110 7.290 -24.553 1.00 77.06 513 PRO A CA 1
ATOM 3983 C C . PRO A 1 513 ? 15.937 8.234 -24.250 1.00 77.06 513 PRO A C 1
ATOM 3985 O O . PRO A 1 513 ? 15.374 8.216 -23.150 1.00 77.06 513 PRO A O 1
ATOM 3988 N N . GLU A 1 514 ? 15.560 9.081 -25.209 1.00 75.25 514 GLU A N 1
ATOM 3989 C CA . GLU A 1 514 ? 14.644 10.212 -24.986 1.00 75.25 514 GLU A CA 1
ATOM 3990 C C . GLU A 1 514 ? 13.233 9.779 -24.558 1.00 75.25 514 GLU A C 1
ATOM 3992 O O . GLU A 1 514 ? 12.575 10.468 -23.776 1.00 75.25 514 GLU A O 1
ATOM 3997 N N . GLY A 1 515 ? 12.776 8.612 -25.023 1.00 72.12 515 GLY A N 1
ATOM 3998 C CA . GLY A 1 515 ? 11.451 8.068 -24.710 1.00 72.12 515 GLY A CA 1
ATOM 3999 C C . GLY A 1 515 ? 11.335 7.379 -23.345 1.00 72.12 515 GLY A C 1
ATOM 4000 O O . GLY A 1 515 ? 10.226 7.066 -22.907 1.00 72.12 515 GLY A O 1
ATOM 4001 N N . LEU A 1 516 ? 12.447 7.127 -22.645 1.00 79.56 516 LEU A N 1
ATOM 4002 C CA . LEU A 1 516 ? 12.465 6.181 -21.527 1.00 79.56 516 LEU A CA 1
ATOM 4003 C C . LEU A 1 516 ? 11.597 6.618 -20.336 1.00 79.56 516 LEU A C 1
ATOM 4005 O O . LEU A 1 516 ? 10.826 5.822 -19.793 1.00 79.56 516 LEU A O 1
ATOM 4009 N N . VAL A 1 517 ? 11.705 7.884 -19.929 1.00 73.75 517 VAL A N 1
ATOM 4010 C CA . VAL A 1 517 ? 10.999 8.424 -18.751 1.00 73.75 517 VAL A CA 1
ATOM 4011 C C . VAL A 1 517 ? 9.492 8.523 -19.012 1.00 73.75 517 VAL A C 1
ATOM 4013 O O . VAL A 1 517 ? 8.681 8.108 -18.175 1.00 73.75 517 VAL A O 1
ATOM 4016 N N . ALA A 1 518 ? 9.113 8.995 -20.202 1.00 75.06 518 ALA A N 1
ATOM 4017 C CA . ALA A 1 518 ? 7.721 9.128 -20.623 1.00 75.06 518 ALA A CA 1
ATOM 4018 C C . ALA A 1 518 ? 7.019 7.759 -20.701 1.00 75.06 518 ALA A C 1
ATOM 4020 O O . ALA A 1 518 ? 5.980 7.546 -20.071 1.00 75.06 518 ALA A O 1
ATOM 4021 N N . VAL A 1 519 ? 7.628 6.786 -21.391 1.00 81.31 519 VAL A N 1
ATOM 4022 C CA . VAL A 1 519 ? 7.063 5.433 -21.545 1.00 81.31 519 VAL A CA 1
ATOM 4023 C C . VAL A 1 519 ? 6.934 4.722 -20.193 1.00 81.31 519 VAL A C 1
ATOM 4025 O O . VAL A 1 519 ? 5.910 4.084 -19.927 1.00 81.31 519 VAL A O 1
ATOM 4028 N N . THR A 1 520 ? 7.914 4.886 -19.296 1.00 80.88 520 THR A N 1
ATOM 4029 C CA . THR A 1 520 ? 7.851 4.336 -17.929 1.00 80.88 520 THR A CA 1
ATOM 4030 C C . THR A 1 520 ? 6.651 4.888 -17.159 1.00 80.88 520 THR A C 1
ATOM 4032 O O . THR A 1 520 ? 5.890 4.125 -16.562 1.00 80.88 520 THR A O 1
ATOM 4035 N N . THR A 1 521 ? 6.439 6.204 -17.219 1.00 76.06 521 THR A N 1
ATOM 4036 C CA . THR A 1 521 ? 5.350 6.886 -16.503 1.00 76.06 521 THR A CA 1
ATOM 4037 C C . THR A 1 521 ? 3.980 6.419 -16.993 1.00 76.06 521 THR A C 1
ATOM 4039 O O . THR A 1 521 ? 3.099 6.112 -16.188 1.00 76.06 521 THR A O 1
ATOM 4042 N N . VAL A 1 522 ? 3.805 6.294 -18.312 1.00 78.88 522 VAL A N 1
ATOM 4043 C CA . VAL A 1 522 ? 2.563 5.785 -18.915 1.00 78.88 522 VAL A CA 1
ATOM 4044 C C . VAL A 1 522 ? 2.310 4.331 -18.527 1.00 78.88 522 VAL A C 1
ATOM 4046 O O . VAL A 1 522 ? 1.192 3.991 -18.142 1.00 78.88 522 VAL A O 1
ATOM 4049 N N . THR A 1 523 ? 3.339 3.485 -18.583 1.00 84.75 523 THR A N 1
ATOM 4050 C CA . THR A 1 523 ? 3.234 2.063 -18.224 1.00 84.75 523 THR A CA 1
ATOM 4051 C C . THR A 1 523 ? 2.774 1.896 -16.774 1.00 84.75 523 THR A C 1
ATOM 4053 O O . THR A 1 523 ? 1.817 1.167 -16.508 1.00 84.75 523 THR A O 1
ATOM 4056 N N . MET A 1 524 ? 3.367 2.652 -15.842 1.00 82.38 524 MET A N 1
ATOM 4057 C CA . MET A 1 524 ? 2.939 2.674 -14.439 1.00 82.38 524 MET A CA 1
ATOM 4058 C C . MET A 1 524 ? 1.500 3.181 -14.278 1.00 82.38 524 MET A C 1
ATOM 4060 O O . MET A 1 524 ? 0.714 2.568 -13.559 1.00 82.38 524 MET A O 1
ATOM 4064 N N . ALA A 1 525 ? 1.121 4.263 -14.965 1.00 78.81 525 ALA A N 1
ATOM 4065 C CA . ALA A 1 525 ? -0.232 4.818 -14.887 1.00 78.81 525 ALA A CA 1
ATOM 4066 C C . ALA A 1 525 ? -1.306 3.836 -15.393 1.00 78.81 525 ALA A C 1
ATOM 4068 O O . ALA A 1 525 ? -2.390 3.739 -14.813 1.00 78.81 525 ALA A O 1
ATOM 4069 N N . ILE A 1 526 ? -1.008 3.085 -16.457 1.00 82.94 526 ILE A N 1
ATOM 4070 C CA . ILE A 1 526 ? -1.894 2.032 -16.968 1.00 82.94 526 ILE A CA 1
ATOM 4071 C C . ILE A 1 526 ? -2.009 0.888 -15.953 1.00 82.94 526 ILE A C 1
ATOM 4073 O O . ILE A 1 526 ? -3.124 0.426 -15.705 1.00 82.94 526 ILE A O 1
ATOM 4077 N N . GLY A 1 527 ? -0.900 0.486 -15.324 1.00 85.69 527 GLY A N 1
ATOM 4078 C CA . GLY A 1 527 ? -0.895 -0.496 -14.236 1.00 85.69 527 GLY A CA 1
ATOM 4079 C C . GLY A 1 527 ? -1.776 -0.079 -13.058 1.00 85.69 527 GLY A C 1
ATOM 4080 O O . GLY A 1 527 ? -2.655 -0.832 -12.648 1.00 85.69 527 GLY A O 1
ATOM 4081 N N . VAL A 1 528 ? -1.651 1.169 -12.589 1.00 84.06 528 VAL A N 1
ATOM 4082 C CA . VAL A 1 528 ? -2.527 1.719 -11.535 1.00 84.06 528 VAL A CA 1
ATOM 4083 C C . VAL A 1 528 ? -3.999 1.641 -11.925 1.00 84.06 528 VAL A C 1
ATOM 4085 O O . VAL A 1 528 ? -4.839 1.281 -11.104 1.00 84.06 528 VAL A O 1
ATOM 4088 N N . ARG A 1 529 ? -4.339 1.943 -13.182 1.00 83.62 529 ARG A N 1
ATOM 4089 C CA . ARG A 1 529 ? -5.727 1.860 -13.652 1.00 83.62 529 ARG A CA 1
ATOM 4090 C C . ARG A 1 529 ? -6.264 0.423 -13.621 1.00 83.62 529 ARG A C 1
ATOM 4092 O O . ARG A 1 529 ? -7.436 0.233 -13.301 1.00 83.62 529 ARG A O 1
ATOM 4099 N N . ARG A 1 530 ? -5.437 -0.579 -13.941 1.00 85.88 530 ARG A N 1
ATOM 4100 C CA . ARG A 1 530 ? -5.809 -2.006 -13.848 1.00 85.88 530 ARG A CA 1
ATOM 4101 C C . ARG A 1 530 ? -5.954 -2.471 -12.399 1.00 85.88 530 ARG A C 1
ATOM 4103 O O . ARG A 1 530 ? -6.916 -3.173 -12.088 1.00 85.88 530 ARG A O 1
ATOM 4110 N N . MET A 1 531 ? -5.078 -2.009 -11.507 1.00 88.62 531 MET A N 1
ATOM 4111 C CA . MET A 1 531 ? -5.205 -2.242 -10.064 1.00 88.62 531 MET A CA 1
ATOM 4112 C C . MET A 1 531 ? -6.499 -1.634 -9.514 1.00 88.62 531 MET A C 1
ATOM 4114 O O . MET A 1 531 ? -7.252 -2.324 -8.829 1.00 88.62 531 MET A O 1
ATOM 4118 N N . ALA A 1 532 ? -6.828 -0.397 -9.899 1.00 85.31 532 ALA A N 1
ATOM 4119 C CA . ALA A 1 532 ? -8.067 0.263 -9.488 1.00 85.31 532 ALA A CA 1
ATOM 4120 C C . ALA A 1 532 ? -9.311 -0.498 -9.977 1.00 85.31 532 ALA A C 1
ATOM 4122 O O . ALA A 1 532 ? -10.269 -0.661 -9.224 1.00 85.31 532 ALA A O 1
ATOM 4123 N N . ALA A 1 533 ? -9.281 -1.038 -11.203 1.00 84.94 533 ALA A N 1
ATOM 4124 C CA . ALA A 1 533 ? -10.339 -1.916 -11.713 1.00 84.94 533 ALA A CA 1
ATOM 4125 C C . ALA A 1 533 ? -10.465 -3.229 -10.913 1.00 84.94 533 ALA A C 1
ATOM 4127 O O . ALA A 1 533 ? -11.554 -3.787 -10.810 1.00 84.94 533 ALA A O 1
ATOM 4128 N N . SER A 1 534 ? -9.371 -3.683 -10.298 1.00 84.31 534 SER A N 1
ATOM 4129 C CA . SER A 1 534 ? -9.330 -4.807 -9.354 1.00 84.31 534 SER A CA 1
ATOM 4130 C C . SER A 1 534 ? -9.538 -4.373 -7.897 1.00 84.31 534 SER A C 1
ATOM 4132 O O . SER A 1 534 ? -9.106 -5.077 -6.990 1.00 84.31 534 SER A O 1
ATOM 4134 N N . LYS A 1 535 ? -10.199 -3.225 -7.671 1.00 87.88 535 LYS A N 1
ATOM 4135 C CA . LYS A 1 535 ? -10.540 -2.676 -6.346 1.00 87.88 535 LYS A CA 1
ATOM 4136 C C . LYS A 1 535 ? -9.332 -2.329 -5.463 1.00 87.88 535 LYS A C 1
ATOM 4138 O O . LYS A 1 535 ? -9.451 -2.261 -4.245 1.00 87.88 535 LYS A O 1
ATOM 4143 N N . CYS A 1 536 ? -8.182 -2.057 -6.073 1.00 88.88 536 CYS A N 1
ATOM 4144 C CA . CYS A 1 536 ? -6.954 -1.658 -5.395 1.00 88.88 536 CYS A CA 1
ATOM 4145 C C . CYS A 1 536 ? -6.535 -0.249 -5.850 1.00 88.88 536 CYS A C 1
ATOM 4147 O O . CYS A 1 536 ? -6.049 -0.054 -6.965 1.00 88.88 536 CYS A O 1
ATOM 4149 N N . ILE A 1 537 ? -6.763 0.762 -5.009 1.00 86.94 537 ILE A N 1
ATOM 4150 C CA . ILE A 1 537 ? -6.451 2.162 -5.314 1.00 86.94 537 ILE A CA 1
ATOM 4151 C C . ILE A 1 537 ? -5.018 2.460 -4.885 1.00 86.94 537 ILE A C 1
ATOM 4153 O O . ILE A 1 537 ? -4.702 2.493 -3.698 1.00 86.94 537 ILE A O 1
ATOM 4157 N N . VAL A 1 538 ? -4.153 2.745 -5.854 1.00 83.69 538 VAL A N 1
ATOM 4158 C CA . VAL A 1 538 ? -2.777 3.174 -5.591 1.00 83.69 538 VAL A CA 1
ATOM 4159 C C . VAL A 1 538 ? -2.743 4.686 -5.383 1.00 83.69 538 VAL A C 1
ATOM 4161 O O . VAL A 1 538 ? -3.151 5.441 -6.263 1.00 83.69 538 VAL A O 1
ATOM 4164 N N . ARG A 1 539 ? -2.227 5.142 -4.240 1.00 76.38 539 ARG A N 1
ATOM 4165 C CA . ARG A 1 539 ? -2.071 6.567 -3.899 1.00 76.38 539 ARG A CA 1
ATOM 4166 C C . ARG A 1 539 ? -0.720 7.124 -4.343 1.00 76.38 539 ARG A C 1
ATOM 4168 O O . ARG A 1 539 ? -0.616 8.308 -4.662 1.00 76.38 539 ARG A O 1
ATOM 4175 N N . THR A 1 540 ? 0.313 6.284 -4.393 1.00 70.88 540 THR A N 1
ATOM 4176 C CA . THR A 1 540 ? 1.668 6.668 -4.808 1.00 70.88 540 THR A CA 1
ATOM 4177 C C . THR A 1 540 ? 2.142 5.784 -5.969 1.00 70.88 540 THR A C 1
ATOM 4179 O O . THR A 1 540 ? 2.265 4.574 -5.830 1.00 70.88 540 THR A O 1
ATOM 4182 N N . LEU A 1 541 ? 2.449 6.376 -7.136 1.00 70.62 541 LEU A N 1
ATOM 4183 C CA . LEU A 1 541 ? 3.010 5.635 -8.288 1.00 70.62 541 LEU A CA 1
ATOM 4184 C C . LEU A 1 541 ? 4.222 4.753 -7.914 1.00 70.62 541 LEU A C 1
ATOM 4186 O O . LEU A 1 541 ? 4.286 3.617 -8.383 1.00 70.62 541 LEU A O 1
ATOM 4190 N N . PRO A 1 542 ? 5.141 5.213 -7.037 1.00 70.81 542 PRO A N 1
ATOM 4191 C CA . PRO A 1 542 ? 6.174 4.378 -6.437 1.00 70.81 542 PRO A CA 1
ATOM 4192 C C . PRO A 1 542 ? 5.765 3.000 -5.919 1.00 70.81 542 PRO A C 1
ATOM 4194 O O . PRO A 1 542 ? 6.522 2.043 -6.071 1.00 70.81 542 PRO A O 1
ATOM 4197 N N . ALA A 1 543 ? 4.589 2.888 -5.309 1.00 78.50 543 ALA A N 1
ATOM 4198 C CA . ALA A 1 543 ? 4.178 1.668 -4.634 1.00 78.50 543 ALA A CA 1
ATOM 4199 C C . ALA A 1 543 ? 3.865 0.523 -5.598 1.00 78.50 543 ALA A C 1
ATOM 4201 O O . ALA A 1 543 ? 4.013 -0.634 -5.219 1.00 78.50 543 ALA A O 1
ATOM 4202 N N . VAL A 1 544 ? 3.518 0.829 -6.854 1.00 81.75 544 VAL A N 1
ATOM 4203 C CA . VAL A 1 544 ? 3.303 -0.173 -7.915 1.00 81.75 544 VAL A CA 1
ATOM 4204 C C . VAL A 1 544 ? 4.545 -1.041 -8.100 1.00 81.75 544 VAL A C 1
ATOM 4206 O O . VAL A 1 544 ? 4.449 -2.261 -8.207 1.00 81.75 544 VAL A O 1
ATOM 4209 N N . GLU A 1 545 ? 5.721 -0.409 -8.115 1.00 78.44 545 GLU A N 1
ATOM 4210 C CA . GLU A 1 545 ? 6.997 -1.104 -8.270 1.00 78.44 545 GLU A CA 1
ATOM 4211 C C . GLU A 1 545 ? 7.328 -1.935 -7.030 1.00 78.44 545 GLU A C 1
ATOM 4213 O O . GLU A 1 545 ? 7.652 -3.121 -7.145 1.00 78.44 545 GLU A O 1
ATOM 4218 N N . SER A 1 546 ? 7.263 -1.307 -5.852 1.00 82.50 546 SER A N 1
ATOM 4219 C CA . SER A 1 546 ? 7.584 -1.968 -4.589 1.00 82.50 546 SER A CA 1
ATOM 4220 C C . SER A 1 546 ? 6.707 -3.201 -4.389 1.00 82.50 546 SER A C 1
ATOM 4222 O O . SER A 1 546 ? 7.233 -4.254 -4.041 1.00 82.50 546 SER A O 1
ATOM 4224 N N . LEU A 1 547 ? 5.411 -3.108 -4.712 1.00 84.44 547 LEU A N 1
ATOM 4225 C CA . LEU A 1 547 ? 4.451 -4.200 -4.572 1.00 84.44 547 LEU A CA 1
ATOM 4226 C C . LEU A 1 547 ? 4.812 -5.422 -5.427 1.00 84.44 547 LEU A C 1
ATOM 4228 O O . LEU A 1 547 ? 4.718 -6.551 -4.951 1.00 84.44 547 LEU A O 1
ATOM 4232 N N . GLY A 1 548 ? 5.299 -5.212 -6.654 1.00 84.50 548 GLY A N 1
ATOM 4233 C CA . GLY A 1 548 ? 5.765 -6.303 -7.518 1.00 84.50 548 GLY A CA 1
ATOM 4234 C C . GLY A 1 548 ? 7.001 -7.039 -6.982 1.00 84.50 548 GLY A C 1
ATOM 4235 O O . GLY A 1 548 ? 7.252 -8.185 -7.355 1.00 84.50 548 GLY A O 1
ATOM 4236 N N . SER A 1 549 ? 7.762 -6.402 -6.088 1.00 85.69 549 SER A N 1
ATOM 4237 C CA . SER A 1 549 ? 8.982 -6.955 -5.483 1.00 85.69 549 SER A CA 1
ATOM 4238 C C . SER A 1 549 ? 8.802 -7.378 -4.021 1.00 85.69 549 SER A C 1
ATOM 4240 O O . SER A 1 549 ? 9.785 -7.759 -3.389 1.00 85.69 549 SER A O 1
ATOM 4242 N N . VAL A 1 550 ? 7.582 -7.318 -3.475 1.00 89.75 550 VAL A N 1
ATOM 4243 C CA . VAL A 1 550 ? 7.301 -7.712 -2.087 1.00 89.75 550 VAL A CA 1
ATOM 4244 C C . VAL A 1 550 ? 7.701 -9.165 -1.861 1.00 89.75 550 VAL A C 1
ATOM 4246 O O . VAL A 1 550 ? 7.319 -10.056 -2.622 1.00 89.75 550 VAL A O 1
ATOM 4249 N N . THR A 1 551 ? 8.463 -9.392 -0.795 1.00 91.81 551 THR A N 1
ATOM 4250 C CA . THR A 1 551 ? 8.874 -10.727 -0.353 1.00 91.81 551 THR A CA 1
ATOM 4251 C C . THR A 1 551 ? 8.050 -11.203 0.836 1.00 91.81 551 THR A C 1
ATOM 4253 O O . THR A 1 551 ? 7.845 -12.406 0.987 1.00 91.81 551 THR A O 1
ATOM 4256 N N . VAL A 1 552 ? 7.535 -10.276 1.651 1.00 93.38 552 VAL A N 1
ATOM 4257 C CA . VAL A 1 552 ? 6.756 -10.587 2.852 1.00 93.38 552 VAL A CA 1
ATOM 4258 C C . VAL A 1 552 ? 5.498 -9.727 2.917 1.00 93.38 552 VAL A C 1
ATOM 4260 O O . VAL A 1 552 ? 5.572 -8.505 2.805 1.00 93.38 552 VAL A O 1
ATOM 4263 N N . ILE A 1 553 ? 4.343 -10.358 3.132 1.00 95.12 553 ILE A N 1
ATOM 4264 C CA . ILE A 1 553 ? 3.076 -9.665 3.392 1.00 95.12 553 ILE A CA 1
ATOM 4265 C C . ILE A 1 553 ? 2.687 -9.908 4.847 1.00 95.12 553 ILE A C 1
ATOM 4267 O O . ILE A 1 553 ? 2.280 -11.011 5.208 1.00 95.12 553 ILE A O 1
ATOM 4271 N N . CYS A 1 554 ? 2.795 -8.867 5.663 1.00 94.88 554 CYS A N 1
ATOM 4272 C CA . CYS A 1 554 ? 2.257 -8.812 7.013 1.00 94.88 554 CYS A CA 1
ATOM 4273 C C . CYS A 1 554 ? 0.800 -8.364 6.934 1.00 94.88 554 CYS A C 1
ATOM 4275 O O . CYS A 1 554 ? 0.523 -7.244 6.503 1.00 94.88 554 CYS A O 1
ATOM 4277 N N . SER A 1 555 ? -0.127 -9.233 7.326 1.00 92.12 555 SER A N 1
ATOM 4278 C CA . SER A 1 555 ? -1.554 -8.944 7.255 1.00 92.12 555 SER A CA 1
ATOM 4279 C C . SER A 1 555 ? -2.223 -9.055 8.616 1.00 92.12 555 SER A C 1
ATOM 4281 O O . SER A 1 555 ? -1.973 -10.010 9.359 1.00 92.12 555 SER A O 1
ATOM 4283 N N . ASP A 1 556 ? -3.079 -8.079 8.925 1.00 88.81 556 ASP A N 1
ATOM 4284 C CA . ASP A 1 556 ? -3.987 -8.193 10.063 1.00 88.81 556 ASP A CA 1
ATOM 4285 C C . ASP A 1 556 ? -5.014 -9.311 9.820 1.00 88.81 556 ASP A C 1
ATOM 4287 O O . ASP A 1 556 ? -5.423 -9.583 8.689 1.00 88.81 556 ASP A O 1
ATOM 4291 N N . LYS A 1 557 ? -5.427 -10.000 10.881 1.00 86.19 557 LYS A N 1
ATOM 4292 C CA . LYS A 1 557 ? -6.373 -11.115 10.786 1.00 86.19 557 LYS A CA 1
ATOM 4293 C C . LYS A 1 557 ? -7.803 -10.616 10.596 1.00 86.19 557 LYS A C 1
ATOM 4295 O O . LYS A 1 557 ? -8.478 -11.045 9.654 1.00 86.19 557 LYS A O 1
ATOM 4300 N N . THR A 1 558 ? -8.276 -9.768 11.507 1.00 79.12 558 THR A N 1
ATOM 4301 C CA . THR A 1 558 ? -9.684 -9.348 11.573 1.00 79.12 558 THR A CA 1
ATOM 4302 C C . THR A 1 558 ? -9.994 -8.397 10.421 1.00 79.12 558 THR A C 1
ATOM 4304 O O . THR A 1 558 ? -9.191 -7.525 10.109 1.00 79.12 558 THR A O 1
ATOM 4307 N N . GLY A 1 559 ? -11.107 -8.608 9.716 1.00 74.38 559 GLY A N 1
ATOM 4308 C CA . GLY A 1 559 ? -11.551 -7.731 8.624 1.00 74.38 559 GLY A CA 1
ATOM 4309 C C . GLY A 1 559 ? -10.747 -7.822 7.316 1.00 74.38 559 GLY A C 1
ATOM 4310 O O . GLY A 1 559 ? -11.297 -7.500 6.264 1.00 74.38 559 GLY A O 1
ATOM 4311 N N . THR A 1 560 ? -9.500 -8.319 7.336 1.00 82.31 560 THR A N 1
ATOM 4312 C CA . THR A 1 560 ? -8.656 -8.497 6.133 1.00 82.31 560 THR A CA 1
ATOM 4313 C C . THR A 1 560 ? -8.591 -9.957 5.666 1.00 82.31 560 THR A C 1
ATOM 4315 O O . THR A 1 560 ? -8.996 -10.270 4.543 1.00 82.31 560 THR A O 1
ATOM 4318 N N . LEU A 1 561 ? -8.091 -10.868 6.513 1.00 87.06 561 LEU A N 1
ATOM 4319 C CA . LEU A 1 561 ? -8.034 -12.311 6.219 1.00 87.06 561 LEU A CA 1
ATOM 4320 C C . LEU A 1 561 ? -9.369 -13.013 6.513 1.00 87.06 561 LEU A C 1
ATOM 4322 O O . LEU A 1 561 ? -9.705 -14.024 5.892 1.00 87.06 561 LEU A O 1
ATOM 4326 N N . THR A 1 562 ? -10.125 -12.466 7.460 1.00 86.25 562 THR A N 1
ATOM 4327 C CA . THR A 1 562 ? -11.410 -12.973 7.960 1.00 86.25 562 THR A CA 1
ATOM 4328 C C . THR A 1 562 ? -12.531 -11.987 7.663 1.00 86.25 562 THR A C 1
ATOM 4330 O O . THR A 1 562 ? -12.268 -10.831 7.328 1.00 86.25 562 THR A O 1
ATOM 4333 N N . GLU A 1 563 ? -13.784 -12.440 7.710 1.00 81.06 563 GLU A N 1
ATOM 4334 C CA . GLU A 1 563 ? -14.940 -11.595 7.390 1.00 81.06 563 GLU A CA 1
ATOM 4335 C C . GLU A 1 563 ? -15.103 -10.413 8.357 1.00 81.06 563 GLU A C 1
ATOM 4337 O O . GLU A 1 563 ? -15.754 -9.434 7.994 1.00 81.06 563 GLU A O 1
ATOM 4342 N N . GLY A 1 564 ? -14.505 -10.479 9.555 1.00 77.44 564 GLY A N 1
ATOM 4343 C CA . GLY A 1 564 ? -14.711 -9.487 10.610 1.00 77.44 564 GLY A CA 1
ATOM 4344 C C . GLY A 1 564 ? -16.120 -9.569 11.201 1.00 77.44 564 GLY A C 1
ATOM 4345 O O . GLY A 1 564 ? -16.585 -8.632 11.845 1.00 77.44 564 GLY A O 1
ATOM 4346 N N . LYS A 1 565 ? -16.814 -10.687 10.960 1.00 78.69 565 LYS A N 1
ATOM 4347 C CA . LYS A 1 565 ? -18.174 -10.966 11.416 1.00 78.69 565 LYS A CA 1
ATOM 4348 C C . LYS A 1 565 ? -18.133 -12.227 12.255 1.00 78.69 565 LYS A C 1
ATOM 4350 O O . LYS A 1 565 ? -17.667 -13.266 11.799 1.00 78.69 565 LYS A O 1
ATOM 4355 N N . MET A 1 566 ? -18.631 -12.132 13.480 1.00 84.50 566 MET A N 1
ATOM 4356 C CA . MET A 1 566 ? -18.694 -13.279 14.373 1.00 84.50 566 MET A CA 1
ATOM 4357 C C . MET A 1 566 ? -19.963 -14.078 14.079 1.00 84.50 566 MET A C 1
ATOM 4359 O O . MET A 1 566 ? -21.051 -13.513 13.990 1.00 84.50 566 MET A O 1
ATOM 4363 N N . GLY A 1 567 ? -19.824 -15.390 13.938 1.00 88.81 567 GLY A N 1
ATOM 4364 C CA . GLY A 1 567 ? -20.928 -16.310 13.706 1.00 88.81 567 GLY A CA 1
ATOM 4365 C C . GLY A 1 567 ? -20.886 -17.483 14.671 1.00 88.81 567 GLY A C 1
ATOM 4366 O O . GLY A 1 567 ? -19.811 -17.947 15.050 1.00 88.81 567 GLY A O 1
ATOM 4367 N N . THR A 1 568 ? -22.047 -18.000 15.065 1.00 91.56 568 THR A N 1
ATOM 4368 C CA . THR A 1 568 ? -22.095 -19.235 15.859 1.00 91.56 568 THR A CA 1
ATOM 4369 C C . THR A 1 568 ? -21.807 -20.410 14.940 1.00 91.56 568 THR A C 1
ATOM 4371 O O . THR A 1 568 ? -22.519 -20.582 13.962 1.00 91.56 568 THR A O 1
ATOM 4374 N N . SER A 1 569 ? -20.758 -21.186 15.218 1.00 90.88 569 SER A N 1
ATOM 4375 C CA . SER A 1 569 ? -20.333 -22.325 14.390 1.00 90.88 569 SER A CA 1
ATOM 4376 C C . SER A 1 569 ? -20.843 -23.646 14.955 1.00 90.88 569 SER A C 1
ATOM 4378 O O . SER A 1 569 ? -21.426 -24.461 14.239 1.00 90.88 569 SER A O 1
ATOM 4380 N N . GLU A 1 570 ? -20.642 -23.849 16.259 1.00 92.56 570 GLU A N 1
ATOM 4381 C CA . GLU A 1 570 ? -20.959 -25.097 16.949 1.00 92.56 570 GLU A CA 1
ATOM 4382 C C . GLU A 1 570 ? -21.606 -24.813 18.314 1.00 92.56 570 GLU A C 1
ATOM 4384 O O . GLU A 1 570 ? -21.250 -23.855 18.995 1.00 92.56 570 GLU A O 1
ATOM 4389 N N . LEU A 1 571 ? -22.541 -25.662 18.732 1.00 93.56 571 LEU A N 1
ATOM 4390 C CA . LEU A 1 571 ? -23.129 -25.678 20.069 1.00 93.56 571 LEU A CA 1
ATOM 4391 C C . LEU A 1 571 ? -23.072 -27.109 20.599 1.00 93.56 571 LEU A C 1
ATOM 4393 O O . LEU A 1 571 ? -23.630 -28.023 19.995 1.00 93.56 571 LEU A O 1
ATOM 4397 N N . TRP A 1 572 ? -22.394 -27.303 21.721 1.00 93.69 572 TRP A N 1
ATOM 4398 C CA . TRP A 1 572 ? -22.311 -28.577 22.421 1.00 93.69 572 TRP A CA 1
ATOM 4399 C C . TRP A 1 572 ? -23.153 -28.539 23.690 1.00 93.69 572 TRP A C 1
ATOM 4401 O O . TRP A 1 572 ? -23.077 -27.593 24.473 1.00 93.69 572 TRP A O 1
ATOM 4411 N N . THR A 1 573 ? -23.941 -29.582 23.905 1.00 90.94 573 THR A N 1
ATOM 4412 C CA . THR A 1 573 ? -24.866 -29.703 25.035 1.00 90.94 573 THR A CA 1
ATOM 4413 C C . THR A 1 573 ? -24.484 -30.858 25.960 1.00 90.94 573 THR A C 1
ATOM 4415 O O . THR A 1 573 ? -23.757 -31.775 25.576 1.00 90.94 573 THR A O 1
ATOM 4418 N N . THR A 1 574 ? -24.988 -30.838 27.199 1.00 87.50 574 THR A N 1
ATOM 4419 C CA . THR A 1 574 ? -24.626 -31.817 28.246 1.00 87.50 574 THR A CA 1
ATOM 4420 C C . THR A 1 574 ? -25.005 -33.271 27.944 1.00 87.50 574 THR A C 1
ATOM 4422 O O . THR A 1 574 ? -24.421 -34.188 28.514 1.00 87.50 574 THR A O 1
ATOM 4425 N N . ASP A 1 575 ? -25.934 -33.513 27.018 1.00 84.19 575 ASP A N 1
ATOM 4426 C CA . ASP A 1 575 ? -26.267 -34.841 26.478 1.00 84.19 575 ASP A CA 1
ATOM 4427 C C . ASP A 1 575 ? -25.219 -35.359 25.472 1.00 84.19 575 ASP A C 1
ATOM 4429 O O . ASP A 1 575 ? -25.414 -36.395 24.835 1.00 84.19 575 ASP A O 1
ATOM 4433 N N . ASN A 1 576 ? -24.099 -34.646 25.333 1.00 82.94 576 ASN A N 1
ATOM 4434 C CA . ASN A 1 576 ? -23.017 -34.910 24.398 1.00 82.94 576 ASN A CA 1
ATOM 4435 C C . ASN A 1 576 ? -23.435 -34.818 22.917 1.00 82.94 576 ASN A C 1
ATOM 4437 O O . ASN A 1 576 ? -22.780 -35.403 22.043 1.00 82.94 576 ASN A O 1
ATOM 4441 N N . SER A 1 577 ? -24.502 -34.073 22.627 1.00 86.62 577 SER A N 1
ATOM 4442 C CA . SER A 1 577 ? -24.910 -33.718 21.268 1.00 86.62 577 SER A CA 1
ATOM 4443 C C . SER A 1 577 ? -24.142 -32.484 20.780 1.00 86.62 577 SER A C 1
ATOM 4445 O O . SER A 1 577 ? -23.775 -31.610 21.565 1.00 86.62 577 SER A O 1
ATOM 4447 N N . LEU A 1 578 ? -23.849 -32.440 19.478 1.00 88.81 578 LEU A N 1
ATOM 4448 C CA . LEU A 1 578 ? -23.172 -31.321 18.821 1.00 88.81 578 LEU A CA 1
ATOM 4449 C C . LEU A 1 578 ? -24.065 -30.804 17.695 1.00 88.81 578 LEU A C 1
ATOM 4451 O O . LEU A 1 578 ? -24.446 -31.561 16.801 1.00 88.81 578 LEU A O 1
ATOM 4455 N N . TYR A 1 579 ? -24.376 -29.517 17.739 1.00 90.81 579 TYR A N 1
ATOM 4456 C CA . TYR A 1 579 ? -25.177 -28.827 16.740 1.00 90.81 579 TYR A CA 1
ATOM 4457 C C . TYR A 1 579 ? -24.275 -27.883 15.952 1.00 90.81 579 TYR A C 1
ATOM 4459 O O . TYR A 1 579 ? -23.609 -27.031 16.534 1.00 90.81 579 TYR A O 1
ATOM 4467 N N . ARG A 1 580 ? -24.243 -28.034 14.629 1.00 90.38 580 ARG A N 1
ATOM 4468 C CA . ARG A 1 580 ? -23.475 -27.190 13.712 1.00 90.38 580 ARG A CA 1
ATOM 4469 C C . ARG A 1 580 ? -24.412 -26.212 13.020 1.00 90.38 580 ARG A C 1
ATOM 4471 O O . ARG A 1 580 ? -25.452 -26.609 12.500 1.00 90.38 580 ARG A O 1
ATOM 4478 N N . PHE A 1 581 ? -24.020 -24.951 12.980 1.00 90.19 581 PHE A N 1
ATOM 4479 C CA . PHE A 1 581 ? -24.761 -23.894 12.304 1.00 90.19 581 PHE A CA 1
ATOM 4480 C C . PHE A 1 581 ? -24.117 -23.640 10.942 1.00 90.19 581 PHE A C 1
ATOM 4482 O O . PHE A 1 581 ? -22.920 -23.362 10.847 1.00 90.19 581 PHE A O 1
ATOM 4489 N N . THR A 1 582 ? -24.903 -23.754 9.877 1.00 86.56 582 THR A N 1
ATOM 4490 C CA . THR A 1 582 ? -24.461 -23.383 8.525 1.00 86.56 582 THR A CA 1
ATOM 4491 C C . THR A 1 582 ? -24.734 -21.902 8.258 1.00 86.56 582 THR A C 1
ATOM 4493 O O . THR A 1 582 ? -25.578 -21.284 8.919 1.00 86.56 582 THR A O 1
ATOM 4496 N N . ASP A 1 583 ? -23.951 -21.309 7.349 1.00 83.06 583 ASP A N 1
ATOM 4497 C CA . ASP A 1 583 ? -23.936 -19.862 7.085 1.00 83.06 583 ASP A CA 1
ATOM 4498 C C . ASP A 1 583 ? -23.871 -19.041 8.384 1.00 83.06 583 ASP A C 1
ATOM 4500 O O . ASP A 1 583 ? -24.676 -18.143 8.639 1.00 83.06 583 ASP A O 1
ATOM 4504 N N . SER A 1 584 ? -22.934 -19.418 9.258 1.00 80.62 584 SER A N 1
ATOM 4505 C CA . SER A 1 584 ? -22.834 -18.949 10.644 1.00 80.62 584 SER A CA 1
ATOM 4506 C C . SER A 1 584 ? -22.717 -17.429 10.783 1.00 80.62 584 SER A C 1
ATOM 4508 O O . SER A 1 584 ? -23.197 -16.886 11.774 1.00 80.62 584 SER A O 1
ATOM 4510 N N . THR A 1 585 ? -22.129 -16.746 9.798 1.00 79.62 585 THR A N 1
ATOM 4511 C CA . THR A 1 585 ? -21.968 -15.281 9.755 1.00 79.62 585 THR A CA 1
ATOM 4512 C C . THR A 1 585 ? -23.094 -14.543 9.037 1.00 79.62 585 THR A C 1
ATOM 4514 O O . THR A 1 585 ? -23.090 -13.310 8.997 1.00 79.62 585 THR A O 1
ATOM 4517 N N . SER A 1 586 ? -24.067 -15.260 8.464 1.00 82.06 586 SER A N 1
ATOM 4518 C CA . SER A 1 586 ? -25.249 -14.615 7.897 1.00 82.06 586 SER A CA 1
ATOM 4519 C C . SER A 1 586 ? -26.078 -13.994 9.013 1.00 82.06 586 SER A C 1
ATOM 4521 O O . SER A 1 586 ? -26.524 -14.690 9.924 1.00 82.06 586 SER A O 1
ATOM 4523 N N . MET A 1 587 ? -26.310 -12.686 8.905 1.00 79.38 587 MET A N 1
ATOM 4524 C CA . MET A 1 587 ? -27.126 -11.919 9.850 1.00 79.38 587 MET A CA 1
ATOM 4525 C C . MET A 1 587 ? -28.619 -12.204 9.687 1.00 79.38 587 MET A C 1
ATOM 4527 O O . MET A 1 587 ? -29.399 -11.867 10.570 1.00 79.38 587 MET A O 1
ATOM 4531 N N . ASP A 1 588 ? -29.017 -12.804 8.562 1.00 81.38 588 ASP A N 1
ATOM 4532 C CA . ASP A 1 588 ? -30.390 -13.222 8.316 1.00 81.38 588 ASP A CA 1
ATOM 4533 C C . ASP A 1 588 ? -30.663 -14.578 8.985 1.00 81.38 588 ASP A C 1
ATOM 4535 O O . ASP A 1 588 ? -30.070 -15.586 8.576 1.00 81.38 588 ASP A O 1
ATOM 4539 N N . PRO A 1 589 ? -31.575 -14.639 9.974 1.00 80.12 589 PRO A N 1
ATOM 4540 C CA . PRO A 1 589 ? -31.953 -15.891 10.618 1.00 80.12 589 PRO A CA 1
ATOM 4541 C C . PRO A 1 589 ? -32.609 -16.903 9.670 1.00 80.12 589 PRO A C 1
ATOM 4543 O O . PRO A 1 589 ? -32.656 -18.084 9.995 1.00 80.12 589 PRO A O 1
ATOM 4546 N N . GLY A 1 590 ? -33.115 -16.470 8.510 1.00 77.69 590 GLY A N 1
ATOM 4547 C CA . GLY A 1 590 ? -33.669 -17.360 7.487 1.00 77.69 590 GLY A CA 1
ATOM 4548 C C . GLY A 1 590 ? -32.618 -18.048 6.609 1.00 77.69 590 GLY A C 1
ATOM 4549 O O . GLY A 1 590 ? -32.959 -18.953 5.851 1.00 77.69 590 GLY A O 1
ATOM 4550 N N . HIS A 1 591 ? -31.351 -17.631 6.687 1.00 80.88 591 HIS A N 1
ATOM 4551 C CA . HIS A 1 591 ? -30.258 -18.197 5.898 1.00 80.88 591 HIS A CA 1
ATOM 4552 C C . HIS A 1 591 ? -29.443 -19.211 6.712 1.00 80.88 591 HIS A C 1
ATOM 4554 O O . HIS A 1 591 ? -28.880 -18.883 7.761 1.00 80.88 591 HIS A O 1
ATOM 4560 N N . GLY A 1 592 ? -29.306 -20.423 6.176 1.00 81.19 592 GLY A N 1
ATOM 4561 C CA . GLY A 1 592 ? -28.614 -21.542 6.814 1.00 81.19 592 GLY A CA 1
ATOM 4562 C C . GLY A 1 592 ? -29.525 -22.388 7.711 1.00 81.19 592 GLY A C 1
ATOM 4563 O O . GLY A 1 592 ? -30.638 -22.012 8.059 1.00 81.19 592 GLY A O 1
ATOM 4564 N N . GLU A 1 593 ? -29.027 -23.558 8.085 1.00 85.75 593 GLU A N 1
ATOM 4565 C CA . GLU A 1 593 ? -29.702 -24.590 8.876 1.00 85.75 593 GLU A CA 1
ATOM 4566 C C . GLU A 1 593 ? -28.872 -24.999 10.106 1.00 85.75 593 GLU A C 1
ATOM 4568 O O . GLU A 1 593 ? -27.638 -24.880 10.119 1.00 85.75 593 GLU A O 1
ATOM 4573 N N . ILE A 1 594 ? -29.558 -25.531 11.125 1.00 88.75 594 ILE A N 1
ATOM 4574 C CA . ILE A 1 594 ? -28.952 -26.152 12.310 1.00 88.75 594 ILE A CA 1
ATOM 4575 C C . ILE A 1 594 ? -28.920 -27.663 12.093 1.00 88.75 594 ILE A C 1
ATOM 4577 O O . ILE A 1 594 ? -29.960 -28.295 11.921 1.00 88.75 594 ILE A O 1
ATOM 4581 N N . ILE A 1 595 ? -27.729 -28.255 12.120 1.00 88.56 595 ILE A N 1
ATOM 4582 C CA . ILE A 1 595 ? -27.511 -29.676 11.847 1.00 88.56 595 ILE A CA 1
ATOM 4583 C C . ILE A 1 595 ? -27.046 -30.366 13.129 1.00 88.56 595 ILE A C 1
ATOM 4585 O O . ILE A 1 595 ? -26.018 -30.001 13.691 1.00 88.56 595 ILE A O 1
ATOM 4589 N N . CYS A 1 596 ? -27.770 -31.390 13.578 1.00 87.56 596 CYS A N 1
ATOM 4590 C CA . CYS A 1 596 ? -27.360 -32.233 14.699 1.00 87.56 596 CYS A CA 1
ATOM 4591 C C . CYS A 1 596 ? -26.444 -33.366 14.206 1.00 87.56 596 CYS A C 1
ATOM 4593 O O . CYS A 1 596 ? -26.826 -34.155 13.330 1.00 87.56 596 CYS A O 1
ATOM 4595 N N . GLU A 1 597 ? -25.230 -33.452 14.758 1.00 81.38 597 GLU A N 1
ATOM 4596 C CA . GLU A 1 597 ? -24.280 -34.524 14.459 1.00 81.38 597 GLU A CA 1
ATOM 4597 C C . GLU A 1 597 ? -24.529 -35.760 15.355 1.00 81.38 597 GLU A C 1
ATOM 4599 O O . GLU A 1 597 ? -24.532 -35.655 16.585 1.00 81.38 597 GLU A O 1
ATOM 4604 N N . PRO A 1 598 ? -24.706 -36.965 14.777 1.00 69.00 598 PRO A N 1
ATOM 4605 C CA . PRO A 1 598 ? -25.014 -38.163 15.552 1.00 69.00 598 PRO A CA 1
ATOM 4606 C C . PRO A 1 598 ? -23.819 -38.666 16.380 1.00 69.00 598 PRO A C 1
ATOM 4608 O O . PRO A 1 598 ? -22.702 -38.837 15.881 1.00 69.00 598 PRO A O 1
ATOM 4611 N N . GLN A 1 599 ? -24.084 -39.021 17.643 1.00 66.00 599 GLN A N 1
ATOM 4612 C CA . GLN A 1 599 ? -23.080 -39.444 18.638 1.00 66.00 599 GLN A CA 1
ATOM 4613 C C . GLN A 1 599 ? -22.182 -40.615 18.179 1.00 66.00 599 GLN A C 1
ATOM 4615 O O . GLN A 1 599 ? -21.012 -40.705 18.563 1.00 66.00 599 GLN A O 1
ATOM 4620 N N . GLY A 1 600 ? -22.704 -41.513 17.333 1.00 55.75 600 GLY A N 1
ATOM 4621 C CA . GLY A 1 600 ? -21.971 -42.672 16.806 1.00 55.75 600 GLY A CA 1
ATOM 4622 C C . GLY A 1 600 ? -20.809 -42.319 15.866 1.00 55.75 600 GLY A C 1
ATOM 4623 O O . GLY A 1 600 ? -19.803 -43.030 15.847 1.00 55.75 600 GLY A O 1
ATOM 4624 N N . LEU A 1 601 ? -20.903 -41.204 15.131 1.00 56.53 601 LEU A N 1
ATOM 4625 C CA . LEU A 1 601 ? -19.829 -40.703 14.260 1.00 56.53 601 LEU A CA 1
ATOM 4626 C C . LEU A 1 601 ? -18.709 -40.051 15.078 1.00 56.53 601 LEU A C 1
ATOM 4628 O O . LEU A 1 601 ? -17.524 -40.249 14.801 1.00 56.53 601 LEU A O 1
ATOM 4632 N N . ARG A 1 602 ? -19.095 -39.359 16.155 1.00 59.19 602 ARG A N 1
ATOM 4633 C CA . ARG A 1 602 ? -18.197 -38.681 17.093 1.00 59.19 602 ARG A CA 1
ATOM 4634 C C . ARG A 1 602 ? -17.269 -39.651 17.828 1.00 59.19 602 ARG A C 1
ATOM 4636 O O . ARG A 1 602 ? -16.059 -39.437 17.840 1.00 59.19 602 ARG A O 1
ATOM 4643 N N . ARG A 1 603 ? -17.797 -40.762 18.369 1.00 51.47 603 ARG A N 1
ATOM 4644 C CA . ARG A 1 603 ? -16.973 -41.793 19.043 1.00 51.47 603 ARG A CA 1
ATOM 4645 C C . ARG A 1 603 ? -15.886 -42.361 18.126 1.00 51.47 603 ARG A C 1
ATOM 4647 O O . ARG A 1 603 ? -14.780 -42.609 18.592 1.00 51.47 603 ARG A O 1
ATOM 4654 N N . ARG A 1 604 ? -16.156 -42.522 16.824 1.00 47.75 604 ARG A N 1
ATOM 4655 C CA . ARG A 1 604 ? -15.161 -43.017 15.854 1.00 47.75 604 ARG A CA 1
ATOM 4656 C C . ARG A 1 604 ? -14.139 -41.960 15.430 1.00 47.75 604 ARG A C 1
ATOM 4658 O O . ARG A 1 604 ? -12.972 -42.314 15.297 1.00 47.75 604 ARG A O 1
ATOM 4665 N N . MET A 1 605 ? -14.521 -40.687 15.281 1.00 48.94 605 MET A N 1
ATOM 4666 C CA . MET A 1 605 ? -13.550 -39.609 15.015 1.00 48.94 605 MET A CA 1
ATOM 4667 C C . MET A 1 605 ? -12.538 -39.444 16.158 1.00 48.94 605 MET A C 1
ATOM 4669 O O . MET A 1 605 ? -11.354 -39.233 15.902 1.00 48.94 605 MET A O 1
ATOM 4673 N N . ILE A 1 606 ? -12.983 -39.602 17.409 1.00 45.84 606 ILE A N 1
ATOM 4674 C CA . ILE A 1 606 ? -12.111 -39.552 18.593 1.00 45.84 606 ILE A CA 1
ATOM 4675 C C . ILE A 1 606 ? -11.207 -40.801 18.658 1.00 45.84 606 ILE A C 1
ATOM 4677 O O . ILE A 1 606 ? -10.009 -40.683 18.906 1.00 45.84 606 ILE A O 1
ATOM 4681 N N . HIS A 1 607 ? -11.729 -41.998 18.358 1.00 30.92 607 HIS A N 1
ATOM 4682 C CA . HIS A 1 607 ? -10.948 -43.245 18.428 1.00 30.92 607 HIS A CA 1
ATOM 4683 C C . HIS A 1 607 ? -9.861 -43.371 17.343 1.00 30.92 607 HIS A C 1
ATOM 4685 O O . HIS A 1 607 ? -8.788 -43.906 17.618 1.00 30.92 607 HIS A O 1
ATOM 4691 N N . ILE A 1 608 ? -10.092 -42.842 16.133 1.00 35.88 608 ILE A N 1
ATOM 4692 C CA . ILE A 1 608 ? -9.095 -42.848 15.042 1.00 35.88 608 ILE A CA 1
ATOM 4693 C C . ILE A 1 608 ? -7.879 -41.966 15.385 1.00 35.88 608 ILE A C 1
ATOM 4695 O O . ILE A 1 608 ? -6.763 -42.286 14.984 1.00 35.88 608 ILE A O 1
ATOM 4699 N N . ARG A 1 609 ? -8.054 -40.901 16.183 1.00 35.69 609 ARG A N 1
ATOM 4700 C CA . ARG A 1 609 ? -6.938 -40.047 16.633 1.00 35.69 609 ARG A CA 1
ATOM 4701 C C . ARG A 1 609 ? -6.050 -40.697 17.697 1.00 35.69 609 ARG A C 1
ATOM 4703 O O . ARG A 1 609 ? -4.855 -40.438 17.699 1.00 35.69 609 ARG A O 1
ATOM 4710 N N . HIS A 1 610 ? -6.599 -41.550 18.564 1.00 33.25 610 HIS A N 1
ATOM 4711 C CA . HIS A 1 610 ? -5.824 -42.201 19.632 1.00 33.25 610 HIS A CA 1
ATOM 4712 C C . HIS A 1 610 ? -5.153 -43.521 19.222 1.00 33.25 610 HIS A C 1
ATOM 4714 O O . HIS A 1 610 ? -4.295 -44.008 19.952 1.00 33.25 610 HIS A O 1
ATOM 4720 N N . THR A 1 611 ? -5.522 -44.111 18.080 1.00 26.77 611 THR A N 1
ATOM 4721 C CA . THR A 1 611 ? -5.044 -45.447 17.667 1.00 26.77 611 THR A CA 1
ATOM 4722 C C . THR A 1 611 ? -4.179 -45.462 16.409 1.00 26.77 611 THR A C 1
ATOM 4724 O O . THR A 1 611 ? -3.755 -46.540 16.006 1.00 26.77 611 THR A O 1
ATOM 4727 N N . ALA A 1 612 ? -3.866 -44.313 15.799 1.00 25.81 612 ALA A N 1
ATOM 4728 C CA . ALA A 1 612 ? -2.928 -44.259 14.678 1.00 25.81 612 ALA A CA 1
ATOM 4729 C C . ALA A 1 612 ? -1.483 -44.502 15.173 1.00 25.81 612 ALA A C 1
ATOM 4731 O O . ALA A 1 612 ? -0.931 -43.639 15.859 1.00 25.81 612 ALA A O 1
ATOM 4732 N N . PRO A 1 613 ? -0.834 -45.639 14.853 1.00 32.31 613 PRO A N 1
ATOM 4733 C CA . PRO A 1 613 ? 0.558 -45.860 15.211 1.00 32.31 613 PRO A CA 1
ATOM 4734 C C . PRO A 1 613 ? 1.457 -45.055 14.266 1.00 32.31 613 PRO A C 1
ATOM 4736 O O . PRO A 1 613 ? 1.259 -45.035 13.053 1.00 32.31 613 PRO A O 1
ATOM 4739 N N . THR A 1 614 ? 2.494 -44.442 14.824 1.00 34.03 614 THR A N 1
ATOM 4740 C CA . THR A 1 614 ? 3.547 -43.650 14.164 1.00 34.03 614 THR A CA 1
ATOM 4741 C C . THR A 1 614 ? 4.550 -44.491 13.357 1.00 34.03 614 THR A C 1
ATOM 4743 O O . THR A 1 614 ? 5.733 -44.167 13.289 1.00 34.03 614 THR A O 1
ATOM 4746 N N . SER A 1 615 ? 4.121 -45.588 12.732 1.00 31.09 615 SER A N 1
ATOM 4747 C CA . S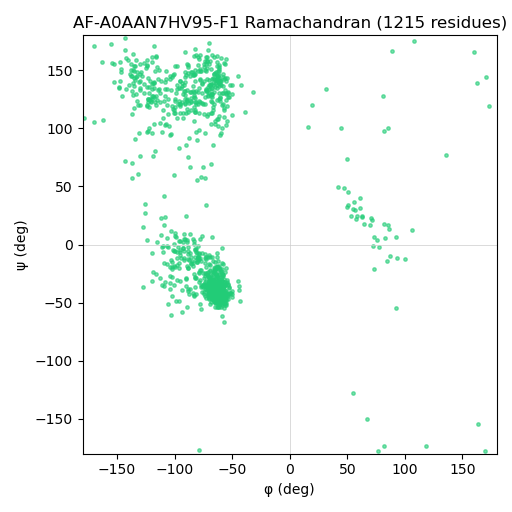ER A 1 615 ? 5.007 -46.433 11.919 1.00 31.09 615 SER A CA 1
ATOM 4748 C C . SER A 1 615 ? 4.353 -46.852 10.600 1.00 31.09 615 SER A C 1
ATOM 4750 O O . SER A 1 615 ? 3.164 -47.171 10.578 1.00 31.09 615 SER A O 1
ATOM 4752 N N . PRO A 1 616 ? 5.107 -46.842 9.481 1.00 32.91 616 PRO A N 1
ATOM 4753 C CA . PRO A 1 616 ? 4.588 -47.291 8.199 1.00 32.91 616 PRO A CA 1
ATOM 4754 C C . PRO A 1 616 ? 4.294 -48.798 8.265 1.00 32.91 616 PRO A C 1
ATOM 4756 O O . PRO A 1 616 ? 5.007 -49.530 8.959 1.00 32.91 616 PRO A O 1
ATOM 4759 N N . PRO A 1 617 ? 3.262 -49.288 7.558 1.00 33.47 617 PRO A N 1
ATOM 4760 C CA . PRO A 1 617 ? 2.899 -50.695 7.617 1.00 33.47 617 PRO A CA 1
ATOM 4761 C C . PRO A 1 617 ? 4.042 -51.558 7.058 1.00 33.47 617 PRO A C 1
ATOM 4763 O O . PRO A 1 617 ? 4.636 -51.191 6.038 1.00 33.47 617 PRO A O 1
ATOM 4766 N N . PRO A 1 618 ? 4.360 -52.708 7.681 1.00 35.81 618 PRO A N 1
ATOM 4767 C CA . PRO A 1 618 ? 5.330 -53.630 7.121 1.00 35.81 618 PRO A CA 1
ATOM 4768 C C . PRO A 1 618 ? 4.769 -54.204 5.820 1.00 35.81 618 PRO A C 1
ATOM 4770 O O . PRO A 1 618 ? 3.625 -54.654 5.738 1.00 35.81 618 PRO A O 1
ATOM 4773 N N . THR A 1 619 ? 5.593 -54.176 4.784 1.00 41.00 619 THR A N 1
ATOM 4774 C CA . THR A 1 619 ? 5.334 -54.841 3.514 1.00 41.00 619 THR A CA 1
ATOM 4775 C C . THR A 1 619 ? 5.379 -56.351 3.731 1.00 41.00 619 THR A C 1
ATOM 4777 O O . THR A 1 619 ? 6.432 -56.914 4.019 1.00 41.00 619 THR A O 1
ATOM 4780 N N . VAL A 1 620 ? 4.234 -57.022 3.589 1.00 35.62 620 VAL A N 1
ATOM 4781 C CA . VAL A 1 620 ? 4.164 -58.491 3.543 1.00 35.62 620 VAL A CA 1
ATOM 4782 C C . VAL A 1 620 ? 3.825 -58.926 2.110 1.00 35.62 620 VAL A C 1
ATOM 4784 O O . VAL A 1 620 ? 2.950 -58.314 1.488 1.00 35.62 620 VAL A O 1
ATOM 4787 N N . PRO A 1 621 ? 4.522 -59.931 1.538 1.00 37.28 621 PRO A N 1
ATOM 4788 C CA . PRO A 1 621 ? 4.391 -60.304 0.135 1.00 37.28 621 PRO A CA 1
ATOM 4789 C C . PRO A 1 621 ? 3.145 -61.159 -0.120 1.00 37.28 621 PRO A C 1
ATOM 4791 O O . PRO A 1 621 ? 2.672 -61.887 0.748 1.00 37.28 621 PRO A O 1
ATOM 4794 N N . LYS A 1 622 ? 2.651 -61.105 -1.360 1.00 42.50 622 LYS A N 1
ATOM 4795 C CA . LYS A 1 622 ? 1.589 -61.977 -1.877 1.00 42.50 622 LYS A CA 1
ATOM 4796 C C . LYS A 1 622 ? 2.091 -63.420 -2.013 1.00 42.50 622 LYS A C 1
ATOM 4798 O O . LYS A 1 622 ? 3.088 -63.643 -2.696 1.00 42.50 622 LYS A O 1
ATOM 4803 N N . GLY A 1 623 ? 1.358 -64.378 -1.449 1.00 31.34 623 GLY A N 1
ATOM 4804 C CA . GLY A 1 623 ? 1.571 -65.810 -1.667 1.00 31.34 623 GLY A CA 1
ATOM 4805 C C . GLY A 1 623 ? 0.442 -66.675 -1.098 1.00 31.34 623 GLY A C 1
ATOM 4806 O O . GLY A 1 623 ? 0.339 -66.806 0.112 1.00 31.34 623 GLY A O 1
ATOM 4807 N N . ASN A 1 624 ? -0.378 -67.186 -2.019 1.00 32.00 624 ASN A N 1
ATOM 4808 C CA . ASN A 1 624 ? -1.266 -68.360 -2.058 1.00 32.00 624 ASN A CA 1
ATOM 4809 C C . ASN A 1 624 ? -1.740 -69.054 -0.761 1.00 32.00 624 ASN A C 1
ATOM 4811 O O . ASN A 1 624 ? -0.950 -69.622 -0.016 1.00 32.00 624 ASN A O 1
ATOM 4815 N N . ASP A 1 625 ? -3.068 -69.056 -0.613 1.00 36.19 625 ASP A N 1
ATOM 4816 C CA . ASP A 1 625 ? -3.997 -70.188 -0.451 1.00 36.19 625 ASP A CA 1
ATOM 4817 C C . ASP A 1 625 ? -3.570 -71.493 0.264 1.00 36.19 625 ASP A C 1
ATOM 4819 O O . ASP A 1 625 ? -2.594 -72.147 -0.090 1.00 36.19 625 ASP A O 1
ATOM 4823 N N . GLU A 1 626 ? -4.492 -71.903 1.153 1.00 35.88 626 GLU A N 1
ATOM 4824 C CA . GLU A 1 626 ? -4.754 -73.236 1.733 1.00 35.88 626 GLU A CA 1
ATOM 4825 C C . GLU A 1 626 ? -3.904 -73.713 2.931 1.00 35.88 626 GLU A C 1
ATOM 4827 O O . GLU A 1 626 ? -2.843 -74.301 2.781 1.00 35.88 626 GLU A O 1
ATOM 4832 N N . GLU A 1 627 ? -4.431 -73.552 4.157 1.00 34.88 627 GLU A N 1
ATOM 4833 C CA . GLU A 1 627 ? -5.028 -74.653 4.949 1.00 34.88 627 GLU A CA 1
ATOM 4834 C C . GLU A 1 627 ? -5.353 -74.254 6.412 1.00 34.88 627 GLU A C 1
ATOM 4836 O O . GLU A 1 627 ? -4.577 -73.598 7.099 1.00 34.88 627 GLU A O 1
ATOM 4841 N N . ARG A 1 628 ? -6.476 -74.817 6.895 1.00 29.52 628 ARG A N 1
ATOM 4842 C CA . ARG A 1 628 ? -6.842 -75.167 8.289 1.00 29.52 628 ARG A CA 1
ATOM 4843 C C . ARG A 1 628 ? -7.479 -74.142 9.246 1.00 29.52 628 ARG A C 1
ATOM 4845 O O . ARG A 1 628 ? -6.836 -73.423 10.000 1.00 29.52 628 ARG A O 1
ATOM 4852 N N . ASN A 1 629 ? -8.804 -74.302 9.334 1.00 33.44 629 ASN A N 1
ATOM 4853 C CA . ASN A 1 629 ? -9.644 -74.179 10.533 1.00 33.44 629 ASN A CA 1
ATOM 4854 C C . ASN A 1 629 ? -9.058 -74.881 11.778 1.00 33.44 629 ASN A C 1
ATOM 4856 O O . ASN A 1 629 ? -8.574 -76.006 11.653 1.00 33.44 629 ASN A O 1
ATOM 4860 N N . LEU A 1 630 ? -9.269 -74.301 12.972 1.00 34.50 630 LEU A N 1
ATOM 4861 C CA . LEU A 1 630 ? -10.125 -74.852 14.050 1.00 34.50 630 LEU A CA 1
ATOM 4862 C C . LEU A 1 630 ? -10.006 -74.025 15.349 1.00 34.50 630 LEU A C 1
ATOM 4864 O O . LEU A 1 630 ? -8.929 -73.947 15.932 1.00 34.50 630 LEU A O 1
ATOM 4868 N N . ASN A 1 631 ? -11.151 -73.468 15.775 1.00 31.06 631 ASN A N 1
ATOM 4869 C CA . ASN A 1 631 ? -11.603 -73.114 17.139 1.00 31.06 631 ASN A CA 1
ATOM 4870 C C . ASN A 1 631 ? -12.260 -71.727 17.174 1.00 31.06 631 ASN A C 1
ATOM 4872 O O . ASN A 1 631 ? -11.675 -70.743 17.616 1.00 31.06 631 ASN A O 1
ATOM 4876 N N . ALA A 1 632 ? -13.505 -71.672 16.696 1.00 30.34 632 ALA A N 1
ATOM 4877 C CA . ALA A 1 632 ? -14.403 -70.541 16.884 1.00 30.34 632 ALA A CA 1
ATOM 4878 C C . ALA A 1 632 ? -15.426 -70.902 17.972 1.00 30.34 632 ALA A C 1
ATOM 4880 O O . ALA A 1 632 ? -16.445 -71.538 17.698 1.00 30.34 632 ALA A O 1
ATOM 4881 N N . GLU A 1 633 ? -15.140 -70.506 19.210 1.00 34.50 633 GLU A N 1
ATOM 4882 C CA . GLU A 1 633 ? -16.194 -70.222 20.184 1.00 34.50 633 GLU A CA 1
ATOM 4883 C C . GLU A 1 633 ? -16.883 -68.901 19.793 1.00 34.50 633 GLU A C 1
ATOM 4885 O O . GLU A 1 633 ? -16.300 -68.048 19.127 1.00 34.50 633 GLU A O 1
ATOM 4890 N N . HIS A 1 634 ? -18.170 -68.798 20.117 1.00 30.20 634 HIS A N 1
ATOM 4891 C CA . HIS A 1 634 ? -19.162 -67.878 19.550 1.00 30.20 634 HIS A CA 1
ATOM 4892 C C . HIS A 1 634 ? -18.709 -66.417 19.321 1.00 30.20 634 HIS A C 1
ATOM 4894 O O . HIS A 1 634 ? -18.134 -65.806 20.222 1.00 30.20 634 HIS A O 1
ATOM 4900 N N . PRO A 1 635 ? -19.063 -65.787 18.178 1.00 31.20 635 PRO A N 1
ATOM 4901 C CA . PRO A 1 635 ? -18.906 -64.347 18.024 1.00 31.20 635 PRO A CA 1
ATOM 4902 C C . PRO A 1 635 ? -19.912 -63.611 18.932 1.00 31.20 635 PRO A C 1
ATOM 4904 O O . PRO A 1 635 ? -21.085 -64.000 18.979 1.00 31.20 635 PRO A O 1
ATOM 4907 N N . PRO A 1 636 ? -19.509 -62.531 19.627 1.00 35.88 636 PRO A N 1
ATOM 4908 C CA . PRO A 1 636 ? -20.466 -61.635 20.257 1.00 35.88 636 PRO A CA 1
ATOM 4909 C C . PRO A 1 636 ? -21.355 -61.032 19.164 1.00 35.88 636 PRO A C 1
ATOM 4911 O O . PRO A 1 636 ? -20.875 -60.675 18.087 1.00 35.88 636 PRO A O 1
ATOM 4914 N N . GLN A 1 637 ? -22.659 -60.973 19.439 1.00 34.81 637 GLN A N 1
ATOM 4915 C CA . GLN A 1 637 ? -23.700 -60.459 18.549 1.00 34.81 637 GLN A CA 1
ATOM 4916 C C . GLN A 1 637 ? -23.223 -59.219 17.775 1.00 34.81 637 GLN A C 1
ATOM 4918 O O . GLN A 1 637 ? -22.979 -58.163 18.359 1.00 34.81 637 GLN A O 1
ATOM 4923 N N . GLN A 1 638 ? -23.106 -59.343 16.450 1.00 37.62 638 GLN A N 1
ATOM 4924 C CA . GLN A 1 638 ? -22.951 -58.193 15.566 1.00 37.62 638 GLN A CA 1
ATOM 4925 C C . GLN A 1 638 ? -24.210 -57.330 15.698 1.00 37.62 638 GLN A C 1
ATOM 4927 O O . GLN A 1 638 ? -25.254 -57.651 15.134 1.00 37.62 638 GLN A O 1
ATOM 4932 N N . GLN A 1 639 ? -24.118 -56.232 16.452 1.00 41.50 639 GLN A N 1
ATOM 4933 C CA . GLN A 1 639 ? -25.075 -55.137 16.344 1.00 41.50 639 GLN A CA 1
ATOM 4934 C C . GLN A 1 639 ? -25.063 -54.658 14.888 1.00 41.50 639 GLN A C 1
ATOM 4936 O O . GLN A 1 639 ? -24.080 -54.085 14.420 1.00 41.50 639 GLN A O 1
ATOM 4941 N N . THR A 1 640 ? -26.145 -54.918 14.158 1.00 39.19 640 THR A N 1
ATOM 4942 C CA . THR A 1 640 ? -26.414 -54.333 12.842 1.00 39.19 640 THR A CA 1
ATOM 4943 C C . THR A 1 640 ? -26.352 -52.810 12.953 1.00 39.19 640 THR A C 1
ATOM 4945 O O . THR A 1 640 ? -27.235 -52.184 13.535 1.00 39.19 640 THR A O 1
ATOM 4948 N N . ILE A 1 641 ? -25.284 -52.210 12.425 1.00 51.97 641 ILE A N 1
ATOM 4949 C CA . ILE A 1 641 ? -25.084 -50.759 12.417 1.00 51.97 641 ILE A CA 1
ATOM 4950 C C . ILE A 1 641 ? -26.016 -50.151 11.367 1.00 51.97 641 ILE A C 1
ATOM 4952 O O . ILE A 1 641 ? -25.822 -50.346 10.166 1.00 51.97 641 ILE A O 1
ATOM 4956 N N . ASN A 1 642 ? -27.019 -49.393 11.808 1.00 55.38 642 ASN A N 1
ATOM 4957 C CA . ASN A 1 642 ? -27.888 -48.645 10.908 1.00 55.38 642 ASN A CA 1
ATOM 4958 C C . ASN A 1 642 ? -27.185 -47.361 10.431 1.00 55.38 642 ASN A C 1
ATOM 4960 O O . ASN A 1 642 ? -27.174 -46.342 11.119 1.00 55.38 642 ASN A O 1
ATOM 4964 N N . TYR A 1 643 ? -26.598 -47.395 9.234 1.00 57.25 643 TYR A N 1
ATOM 4965 C CA . TYR A 1 643 ? -25.915 -46.244 8.628 1.00 57.25 643 TYR A CA 1
ATOM 4966 C C . TYR A 1 643 ? -26.838 -45.034 8.381 1.00 57.25 643 TYR A C 1
ATOM 4968 O O . TYR A 1 643 ? -26.344 -43.916 8.232 1.00 57.25 643 TYR A O 1
ATOM 4976 N N . ALA A 1 644 ? -28.164 -45.224 8.355 1.00 55.66 644 ALA A N 1
ATOM 4977 C CA . ALA A 1 644 ? -29.126 -44.128 8.227 1.00 55.66 644 ALA A CA 1
ATOM 4978 C C . ALA A 1 644 ? -29.188 -43.244 9.489 1.00 55.66 644 ALA A C 1
ATOM 4980 O O . ALA A 1 644 ? -29.363 -42.032 9.376 1.00 55.66 644 ALA A O 1
ATOM 4981 N N . ASP A 1 645 ? -28.959 -43.818 10.674 1.00 58.53 645 ASP A N 1
ATOM 4982 C CA . ASP A 1 645 ? -28.940 -43.085 11.950 1.00 58.53 645 ASP A CA 1
ATOM 4983 C C . ASP A 1 645 ? -27.627 -42.328 12.191 1.00 58.53 645 ASP A C 1
ATOM 4985 O O . ASP A 1 645 ? -27.530 -41.516 13.107 1.00 58.53 645 ASP A O 1
ATOM 4989 N N . MET A 1 646 ? -26.628 -42.556 11.336 1.00 61.47 646 MET A N 1
ATOM 4990 C CA . MET A 1 646 ? -25.334 -41.876 11.357 1.00 61.47 646 MET A CA 1
ATOM 4991 C C . MET A 1 646 ? -25.263 -40.679 10.398 1.00 61.47 646 MET A C 1
ATOM 4993 O O . MET A 1 646 ? -24.219 -40.050 10.292 1.00 61.47 646 MET A O 1
ATOM 4997 N N . ARG A 1 647 ? -26.333 -40.312 9.687 1.00 65.31 647 ARG A N 1
ATOM 4998 C CA . ARG A 1 647 ? -26.310 -39.087 8.870 1.00 65.31 647 ARG A CA 1
ATOM 4999 C C . ARG A 1 647 ? -26.592 -37.853 9.737 1.00 65.31 647 ARG A C 1
ATOM 5001 O O . ARG A 1 647 ? -27.465 -37.945 10.599 1.00 65.31 647 ARG A O 1
ATOM 5008 N N . PRO A 1 648 ? -25.905 -36.716 9.513 1.00 75.88 648 PRO A N 1
ATOM 5009 C CA . PRO A 1 648 ? -26.288 -35.444 10.122 1.00 75.88 648 PRO A CA 1
ATOM 5010 C C . PRO A 1 648 ? -27.748 -35.127 9.776 1.00 75.88 648 PRO A C 1
ATOM 5012 O O . PRO A 1 648 ? -28.137 -35.256 8.612 1.00 75.88 648 PRO A O 1
ATOM 5015 N N . LYS A 1 649 ? -28.562 -34.775 10.776 1.00 82.12 649 LYS A N 1
ATOM 5016 C CA . LYS A 1 649 ? -29.997 -34.490 10.596 1.00 82.12 649 LYS A CA 1
ATOM 5017 C C . LYS A 1 649 ? -30.253 -33.000 10.855 1.00 82.12 649 LYS A C 1
ATOM 5019 O O . LYS A 1 649 ? -29.785 -32.507 11.885 1.00 82.12 649 LYS A O 1
ATOM 5024 N N . PRO A 1 650 ? -30.964 -32.283 9.967 1.00 83.38 650 PRO A N 1
ATOM 5025 C CA . PRO A 1 650 ? -31.369 -30.912 10.247 1.00 83.38 650 PRO A CA 1
ATOM 5026 C C . PRO A 1 650 ? -32.372 -30.895 11.407 1.00 83.38 650 PRO A C 1
ATOM 5028 O O . PRO A 1 650 ? -33.199 -31.800 11.545 1.00 83.38 650 PRO A O 1
ATOM 5031 N N . VAL A 1 651 ? -32.271 -29.882 12.259 1.00 84.88 651 VAL A N 1
ATOM 5032 C CA . VAL A 1 651 ? -33.224 -29.615 13.339 1.00 84.88 651 VAL A CA 1
ATOM 5033 C C . VAL A 1 651 ? -34.444 -28.912 12.738 1.00 84.88 651 VAL A C 1
ATOM 5035 O O . VAL A 1 651 ? -34.290 -27.958 11.981 1.00 84.88 651 VAL A O 1
ATOM 5038 N N . ASP A 1 652 ? -35.655 -29.382 13.055 1.00 82.19 652 ASP A N 1
ATOM 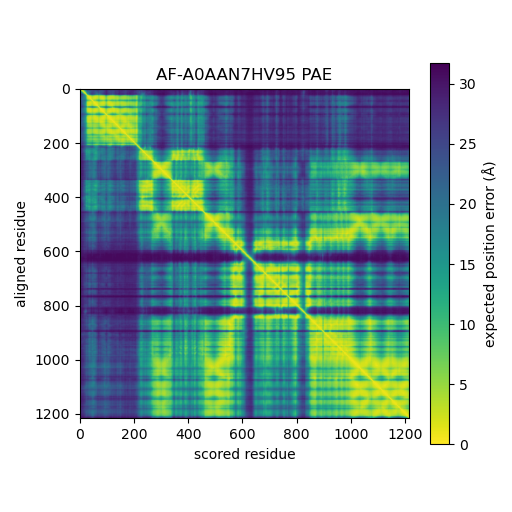5039 C CA . ASP A 1 652 ? -36.904 -28.760 12.590 1.00 82.19 652 ASP A CA 1
ATOM 5040 C C . ASP A 1 652 ? -37.161 -27.453 13.352 1.00 82.19 652 ASP A C 1
ATOM 5042 O O . ASP A 1 652 ? -37.703 -27.459 14.459 1.00 82.19 652 ASP A O 1
ATOM 5046 N N . THR A 1 653 ? -36.759 -26.326 12.761 1.00 82.69 653 THR A N 1
ATOM 5047 C CA . THR A 1 653 ? -36.832 -25.010 13.408 1.00 82.69 653 THR A CA 1
ATOM 5048 C C . THR A 1 653 ? -38.241 -24.435 13.512 1.00 82.69 653 THR A C 1
ATOM 5050 O O . THR A 1 653 ? -38.465 -23.487 14.264 1.00 82.69 653 THR A O 1
ATOM 5053 N N . ALA A 1 654 ? -39.217 -25.032 12.820 1.00 79.12 654 ALA A N 1
ATOM 5054 C CA . ALA A 1 654 ? -40.617 -24.625 12.887 1.00 79.12 654 ALA A CA 1
ATOM 5055 C C . ALA A 1 654 ? -41.340 -25.151 14.140 1.00 79.12 654 ALA A C 1
ATOM 5057 O O . ALA A 1 654 ? -42.462 -24.724 14.418 1.00 79.12 654 ALA A O 1
ATOM 5058 N N . LYS A 1 655 ? -40.730 -26.079 14.895 1.00 82.38 655 LYS A N 1
ATOM 5059 C CA . LYS A 1 655 ? -41.321 -26.691 16.098 1.00 82.38 655 LYS A CA 1
ATOM 5060 C C . LYS A 1 655 ? -40.363 -26.649 17.297 1.00 82.38 655 LYS A C 1
ATOM 5062 O O . LYS A 1 655 ? -39.815 -27.690 17.668 1.00 82.38 655 LYS A O 1
ATOM 5067 N N . PRO A 1 656 ? -40.202 -25.487 17.954 1.00 80.69 656 PRO A N 1
ATOM 5068 C CA . PRO A 1 656 ? -39.306 -25.350 19.105 1.00 80.69 656 PRO A CA 1
ATOM 5069 C C . PRO A 1 656 ? -39.649 -26.279 20.283 1.00 80.69 656 PRO A C 1
ATOM 5071 O O . PRO A 1 656 ? -38.753 -26.717 21.002 1.00 80.69 656 PRO A O 1
ATOM 5074 N N . ASP A 1 657 ? -40.922 -26.659 20.438 1.00 77.56 657 ASP A N 1
ATOM 5075 C CA . ASP A 1 657 ? -41.390 -27.588 21.481 1.00 77.56 657 ASP A CA 1
ATOM 5076 C C . ASP A 1 657 ? -40.836 -29.016 21.332 1.00 77.56 657 ASP A C 1
ATOM 5078 O O . ASP A 1 657 ? -40.861 -29.802 22.279 1.00 77.56 657 ASP A O 1
ATOM 5082 N N . ALA A 1 658 ? -40.349 -29.377 20.140 1.00 80.50 658 ALA A N 1
ATOM 5083 C CA . ALA A 1 658 ? -39.769 -30.689 19.860 1.00 80.50 658 ALA A CA 1
ATOM 5084 C C . ALA A 1 658 ? -38.260 -30.760 20.159 1.00 80.50 658 ALA A C 1
ATOM 5086 O O . ALA A 1 658 ? -37.649 -31.817 19.980 1.00 80.50 658 ALA A O 1
ATOM 5087 N N . TYR A 1 659 ? -37.639 -29.655 20.584 1.00 85.81 659 TYR A N 1
ATOM 5088 C CA . TYR A 1 659 ? -36.216 -29.626 20.913 1.00 85.81 659 TYR A CA 1
ATOM 5089 C C . TYR A 1 659 ? -35.904 -30.442 22.165 1.00 85.81 659 TYR A C 1
ATOM 5091 O O . TYR A 1 659 ? -36.708 -30.557 23.091 1.00 85.81 659 TYR A O 1
ATOM 5099 N N . THR A 1 660 ? -34.683 -30.978 22.230 1.00 84.75 660 THR A N 1
ATOM 5100 C CA . THR A 1 660 ? -34.186 -31.547 23.484 1.00 84.75 660 THR A CA 1
ATOM 5101 C C . THR A 1 660 ? -34.114 -30.445 24.539 1.00 84.75 660 THR A C 1
ATOM 5103 O O . THR A 1 660 ? -33.792 -29.292 24.234 1.00 84.75 660 THR A O 1
ATOM 5106 N N . LYS A 1 661 ? -34.385 -30.784 25.806 1.00 84.38 661 LYS A N 1
ATOM 5107 C CA . LYS A 1 661 ? -34.340 -29.806 26.907 1.00 84.38 661 LYS A CA 1
ATOM 5108 C C . LYS A 1 661 ? -32.982 -29.093 26.974 1.00 84.38 661 LYS A C 1
ATOM 5110 O O . LYS A 1 661 ? -32.935 -27.915 27.316 1.00 84.38 661 LYS A O 1
ATOM 5115 N N . GLN A 1 662 ? -31.900 -29.790 26.622 1.00 87.69 662 GLN A N 1
ATOM 5116 C CA . GLN A 1 662 ? -30.532 -29.274 26.545 1.00 87.69 662 GLN A CA 1
ATOM 5117 C C . GLN A 1 662 ? -30.358 -28.219 25.466 1.00 87.69 662 GLN A C 1
ATOM 5119 O O . GLN A 1 662 ? -29.878 -27.128 25.771 1.00 87.69 662 GLN A O 1
ATOM 5124 N N . LEU A 1 663 ? -30.808 -28.502 24.244 1.00 89.19 663 LEU A N 1
ATOM 5125 C CA . LEU A 1 663 ? -30.781 -27.521 23.167 1.00 89.19 663 LEU A CA 1
ATOM 5126 C C . LEU A 1 663 ? -31.643 -26.299 23.515 1.00 89.19 663 LEU A C 1
ATOM 5128 O O . LEU A 1 663 ? -31.203 -25.165 23.345 1.00 89.19 663 LEU A O 1
ATOM 5132 N N . TYR A 1 664 ? -32.833 -26.533 24.074 1.00 89.81 664 TYR A N 1
ATOM 5133 C CA . TYR A 1 664 ? -33.765 -25.481 24.473 1.00 89.81 664 TYR A CA 1
ATOM 5134 C C . TYR A 1 664 ? -33.163 -24.524 25.514 1.00 89.81 664 TYR A C 1
ATOM 5136 O O . TYR A 1 664 ? -33.178 -23.314 25.306 1.00 89.81 664 TYR A O 1
ATOM 5144 N N . HIS A 1 665 ? -32.566 -25.039 26.600 1.00 89.75 665 HIS A N 1
ATOM 5145 C CA . HIS A 1 665 ? -31.949 -24.189 27.631 1.00 89.75 665 HIS A CA 1
ATOM 5146 C C . HIS A 1 665 ? -30.671 -23.501 27.145 1.00 89.75 665 HIS A C 1
ATOM 5148 O O . HIS A 1 665 ? -30.423 -22.354 27.507 1.00 89.75 665 HIS A O 1
ATOM 5154 N N . ALA A 1 666 ? -29.863 -24.163 26.315 1.00 91.81 666 ALA A N 1
ATOM 5155 C CA . ALA A 1 666 ? -28.679 -23.530 25.747 1.00 91.81 666 ALA A CA 1
ATOM 5156 C C . ALA A 1 666 ? -29.060 -22.307 24.889 1.00 91.81 666 ALA A C 1
ATOM 5158 O O . ALA A 1 666 ? -28.509 -21.223 25.080 1.00 91.81 666 ALA A O 1
ATOM 5159 N N . LEU A 1 667 ? -30.067 -22.447 24.019 1.00 92.69 667 LEU A N 1
ATOM 5160 C CA . LEU A 1 667 ? -30.569 -21.355 23.177 1.00 92.69 667 LEU A CA 1
ATOM 5161 C C . LEU A 1 667 ? -31.333 -20.285 23.975 1.00 92.69 667 LEU A C 1
ATOM 5163 O O . LEU A 1 667 ? -31.209 -19.100 23.669 1.00 92.69 667 LEU A O 1
ATOM 5167 N N . LEU A 1 668 ? -32.054 -20.674 25.033 1.00 92.38 668 LEU A N 1
ATOM 5168 C CA . LEU A 1 668 ? -32.649 -19.753 26.010 1.00 92.38 668 LEU A CA 1
ATOM 5169 C C . LEU A 1 668 ? -31.578 -18.834 26.611 1.00 92.38 668 LEU A C 1
ATOM 5171 O O . LEU A 1 668 ? -31.737 -17.615 26.596 1.00 92.38 668 LEU A O 1
ATOM 5175 N N . ILE A 1 669 ? -30.464 -19.398 27.093 1.00 93.44 669 ILE A N 1
ATOM 5176 C CA . ILE A 1 669 ? -29.354 -18.621 27.665 1.00 93.44 669 ILE A CA 1
ATOM 5177 C C . ILE A 1 669 ? -28.734 -17.716 26.591 1.00 93.44 669 ILE A C 1
ATOM 5179 O O . ILE A 1 669 ? -28.508 -16.536 26.855 1.00 93.44 669 ILE A O 1
ATOM 5183 N N . SER A 1 670 ? -28.511 -18.227 25.372 1.00 93.50 670 SER A N 1
ATOM 5184 C CA . SER A 1 670 ? -27.993 -17.434 24.244 1.00 93.50 670 SER A CA 1
ATOM 5185 C C . SER A 1 670 ? -28.890 -16.244 23.872 1.00 93.50 670 SER A C 1
ATOM 5187 O O . SER A 1 670 ? -28.367 -15.190 23.499 1.00 93.50 670 SER A O 1
ATOM 5189 N N . SER A 1 671 ? -30.217 -16.385 23.999 1.00 92.62 671 SER A N 1
ATOM 5190 C CA . SER A 1 671 ? -31.183 -15.324 23.689 1.00 92.62 671 SER A CA 1
ATOM 5191 C C . SER A 1 671 ? -31.408 -14.333 24.833 1.00 92.62 671 SER A C 1
ATOM 5193 O O . SER A 1 671 ? -31.576 -13.142 24.567 1.00 92.62 671 SER A O 1
ATOM 5195 N N . LEU A 1 672 ? -31.512 -14.805 26.079 1.00 90.94 672 LEU A N 1
ATOM 5196 C CA . LEU A 1 672 ? -31.914 -13.978 27.223 1.00 90.94 672 LEU A CA 1
ATOM 5197 C C . LEU A 1 672 ? -30.730 -13.281 27.892 1.00 90.94 672 LEU A C 1
ATOM 5199 O O . LEU A 1 672 ? -30.827 -12.096 28.220 1.00 90.94 672 LEU A O 1
ATOM 5203 N N . CYS A 1 673 ? -29.597 -13.976 28.026 1.00 91.75 673 CYS A N 1
ATOM 5204 C CA . CYS A 1 673 ? -28.364 -13.413 28.570 1.00 91.75 673 CYS A CA 1
ATOM 5205 C C . CYS A 1 673 ? -27.622 -12.611 27.499 1.00 91.75 673 CYS A C 1
ATOM 5207 O O . CYS A 1 673 ? -26.479 -12.911 27.159 1.00 91.75 673 CYS A O 1
ATOM 5209 N N . ASN A 1 674 ? -28.296 -11.638 26.892 1.00 89.06 674 ASN A N 1
ATOM 5210 C CA . ASN A 1 674 ? -27.833 -10.948 25.697 1.00 89.06 674 ASN A CA 1
ATOM 5211 C C . ASN A 1 674 ? -28.405 -9.525 25.623 1.00 89.06 674 ASN A C 1
ATOM 5213 O O . ASN A 1 674 ? -29.581 -9.307 25.935 1.00 89.06 674 ASN A O 1
ATOM 5217 N N . ASN A 1 675 ? -27.595 -8.558 25.194 1.00 85.19 675 ASN A N 1
ATOM 5218 C CA . ASN A 1 675 ? -28.009 -7.164 25.022 1.00 85.19 675 ASN A CA 1
ATOM 5219 C C . ASN A 1 675 ? -28.072 -6.723 23.562 1.00 85.19 675 ASN A C 1
ATOM 5221 O O . ASN A 1 675 ? -28.480 -5.599 23.279 1.00 85.19 675 ASN A O 1
ATOM 5225 N N . SER A 1 676 ? -27.715 -7.611 22.644 1.00 84.19 676 SER A N 1
ATOM 5226 C CA . SER A 1 676 ? -27.678 -7.327 21.221 1.00 84.19 676 SER A CA 1
ATOM 5227 C C . SER A 1 676 ? -29.017 -7.594 20.546 1.00 84.19 676 SER A C 1
ATOM 5229 O O . SER A 1 676 ? -29.811 -8.440 20.971 1.00 84.19 676 SER A O 1
ATOM 5231 N N . SER A 1 677 ? -29.262 -6.879 19.455 1.00 80.69 677 SER A N 1
ATOM 5232 C CA . SER A 1 677 ? -30.447 -7.050 18.620 1.00 80.69 677 SER A CA 1
ATOM 5233 C C . SER A 1 677 ? -30.091 -6.927 17.145 1.00 80.69 677 SER A C 1
ATOM 5235 O O . SER A 1 677 ? -29.065 -6.354 16.783 1.00 80.69 677 SER A O 1
ATOM 5237 N N . ILE A 1 678 ? -30.944 -7.480 16.290 1.00 83.19 678 ILE A N 1
ATOM 5238 C CA . ILE A 1 678 ? -30.866 -7.268 14.848 1.00 83.19 678 ILE A CA 1
ATOM 5239 C C . ILE A 1 678 ? -32.169 -6.623 14.380 1.00 83.19 678 ILE A C 1
ATOM 5241 O O . ILE A 1 678 ? -33.251 -6.989 14.846 1.00 83.19 678 ILE A O 1
ATOM 5245 N N . ARG A 1 679 ? -32.065 -5.640 13.487 1.00 79.12 679 ARG A N 1
ATOM 5246 C CA . ARG A 1 679 ? -33.198 -4.938 12.878 1.00 79.12 679 ARG A CA 1
ATOM 5247 C C . ARG A 1 679 ? -33.057 -4.951 11.370 1.00 79.12 679 ARG A C 1
ATOM 5249 O O . ARG A 1 679 ? -31.954 -4.856 10.844 1.00 79.12 679 ARG A O 1
ATOM 5256 N N . ARG A 1 680 ? -34.189 -5.036 10.681 1.00 77.81 680 ARG A N 1
ATOM 5257 C CA . ARG A 1 680 ? -34.243 -4.849 9.236 1.00 77.81 680 ARG A CA 1
ATOM 5258 C C . ARG A 1 680 ? -34.471 -3.371 8.946 1.00 77.81 680 ARG A C 1
ATOM 5260 O O . ARG A 1 680 ? -35.399 -2.788 9.494 1.00 77.81 680 ARG A O 1
ATOM 5267 N N . ASP A 1 681 ? -33.597 -2.789 8.144 1.00 73.00 681 ASP A N 1
ATOM 5268 C CA . ASP A 1 681 ? -33.695 -1.415 7.671 1.00 73.00 681 ASP A CA 1
ATOM 5269 C C . ASP A 1 681 ? -34.808 -1.328 6.610 1.00 73.00 681 ASP A C 1
ATOM 5271 O O . ASP A 1 681 ? -34.844 -2.139 5.680 1.00 73.00 681 ASP A O 1
ATOM 5275 N N . GLU A 1 682 ? -35.761 -0.411 6.790 1.00 68.31 682 GLU A N 1
ATOM 5276 C CA . GLU A 1 682 ? -36.964 -0.322 5.948 1.00 68.31 682 GLU A CA 1
ATOM 5277 C C . GLU A 1 682 ? -36.672 0.244 4.548 1.00 68.31 682 GLU A C 1
ATOM 5279 O O . GLU A 1 682 ? -37.356 -0.132 3.595 1.00 68.31 682 GLU A O 1
ATOM 5284 N N . ASP A 1 683 ? -35.628 1.069 4.400 1.00 61.00 683 ASP A N 1
ATOM 5285 C CA . ASP A 1 683 ? -35.276 1.726 3.135 1.00 61.00 683 ASP A CA 1
ATOM 5286 C C . ASP A 1 683 ? -34.382 0.844 2.252 1.00 61.00 683 ASP A C 1
ATOM 5288 O O . ASP A 1 683 ? -34.521 0.816 1.027 1.00 61.00 683 ASP A O 1
ATOM 5292 N N . THR A 1 684 ? -33.454 0.106 2.867 1.00 63.88 684 THR A N 1
ATOM 5293 C CA . THR A 1 684 ? -32.465 -0.726 2.149 1.00 63.88 684 THR A CA 1
ATOM 5294 C C . THR A 1 684 ? -32.808 -2.217 2.143 1.00 63.88 684 THR A C 1
ATOM 5296 O O . THR A 1 684 ? -32.299 -2.969 1.312 1.00 63.88 684 THR A O 1
ATOM 5299 N N . GLY A 1 685 ? -33.672 -2.670 3.058 1.00 67.44 685 GLY A N 1
ATOM 5300 C CA . GLY A 1 685 ? -34.004 -4.082 3.256 1.00 67.44 685 GLY A CA 1
ATOM 5301 C C . GLY A 1 685 ? -32.896 -4.912 3.919 1.00 67.44 685 GLY A C 1
ATOM 5302 O O . GLY A 1 685 ? -33.112 -6.110 4.156 1.00 67.44 685 GLY A O 1
ATOM 5303 N N . GLU A 1 686 ? -31.743 -4.302 4.225 1.00 70.81 686 GLU A N 1
ATOM 5304 C CA . GLU A 1 686 ? -30.589 -4.934 4.870 1.00 70.81 686 GLU A CA 1
ATOM 5305 C C . GLU A 1 686 ? -30.801 -5.115 6.380 1.00 70.81 686 GLU A C 1
ATOM 5307 O O . GLU A 1 686 ? -31.491 -4.340 7.042 1.00 70.81 686 GLU A O 1
ATOM 5312 N N . ILE A 1 687 ? -30.200 -6.163 6.947 1.00 76.88 687 ILE A N 1
ATOM 5313 C CA . ILE A 1 687 ? -30.266 -6.442 8.384 1.00 76.88 687 ILE A CA 1
ATOM 5314 C C . ILE A 1 687 ? -29.059 -5.799 9.065 1.00 76.88 687 ILE A C 1
ATOM 5316 O O . ILE A 1 687 ? -27.920 -6.224 8.862 1.00 76.88 687 ILE A O 1
ATOM 5320 N N . LYS A 1 688 ? -29.321 -4.796 9.902 1.00 75.06 688 LYS A N 1
ATOM 5321 C CA . LYS A 1 688 ? -28.334 -4.137 10.758 1.00 75.06 688 LYS A CA 1
ATOM 5322 C C . LYS A 1 688 ? -28.316 -4.793 12.136 1.00 75.06 688 LYS A C 1
ATOM 5324 O O . LYS A 1 688 ? -29.362 -5.113 12.703 1.00 75.06 688 LYS A O 1
ATOM 5329 N N . SER A 1 689 ? -27.123 -4.981 12.688 1.00 75.94 689 SER A N 1
ATOM 5330 C CA . SER A 1 689 ? -26.931 -5.443 14.064 1.00 75.94 689 SER A CA 1
ATOM 5331 C C . SER A 1 689 ? -26.555 -4.314 14.996 1.00 75.94 689 SER A C 1
ATOM 5333 O O . SER A 1 689 ? -25.767 -3.445 14.636 1.00 75.94 689 SER A O 1
ATOM 5335 N N . ILE A 1 690 ? -27.056 -4.407 16.219 1.00 74.31 690 ILE A N 1
ATOM 5336 C CA . ILE A 1 690 ? -26.773 -3.497 17.320 1.00 74.31 690 ILE A CA 1
ATOM 5337 C C . ILE A 1 690 ? -26.219 -4.343 18.468 1.00 74.31 690 ILE A C 1
ATOM 5339 O O . ILE A 1 690 ? -26.893 -5.272 18.920 1.00 74.31 690 ILE A O 1
ATOM 5343 N N . GLY A 1 691 ? -25.011 -4.022 18.937 1.00 71.94 691 GLY A N 1
ATOM 5344 C CA . GLY A 1 691 ? -24.339 -4.692 20.058 1.00 71.94 691 GLY A CA 1
ATOM 5345 C C . GLY A 1 691 ? -23.015 -5.378 19.691 1.00 71.94 691 GLY A C 1
ATOM 5346 O O . GLY A 1 691 ? -22.498 -5.203 18.589 1.00 71.94 691 GLY A O 1
ATOM 5347 N N . ASP A 1 692 ? -22.436 -6.122 20.640 1.00 74.31 692 ASP A N 1
ATOM 5348 C CA . ASP A 1 692 ? -21.134 -6.786 20.465 1.00 74.31 692 ASP A CA 1
ATOM 5349 C C . ASP A 1 692 ? -21.236 -7.959 19.469 1.00 74.31 692 ASP A C 1
ATOM 5351 O O . ASP A 1 692 ? -22.173 -8.754 19.573 1.00 74.31 692 ASP A O 1
ATOM 5355 N N . PRO A 1 693 ? -20.273 -8.153 18.544 1.00 79.38 693 PRO A N 1
ATOM 5356 C CA . PRO A 1 693 ? -20.326 -9.240 17.563 1.00 79.38 693 PRO A CA 1
ATOM 5357 C C . PRO A 1 693 ? -20.535 -10.634 18.176 1.00 79.38 693 PRO A C 1
ATOM 5359 O O . PRO A 1 693 ? -21.260 -11.456 17.619 1.00 79.38 693 PRO A O 1
ATOM 5362 N N . THR A 1 694 ? -19.943 -10.903 19.343 1.00 86.06 694 THR A N 1
ATOM 5363 C CA . THR A 1 694 ? -20.083 -12.170 20.081 1.00 86.06 694 THR A CA 1
ATOM 5364 C C . THR A 1 694 ? -21.533 -12.400 20.494 1.00 86.06 694 THR A C 1
ATOM 5366 O O . THR A 1 694 ? -22.064 -13.500 20.377 1.00 86.06 694 THR A O 1
ATOM 5369 N N . GLU A 1 695 ? -22.187 -11.351 20.976 1.00 87.38 695 GLU A N 1
ATOM 5370 C CA . GLU A 1 695 ? -23.578 -11.385 21.398 1.00 87.38 695 GLU A CA 1
ATOM 5371 C C . GLU A 1 695 ? -24.546 -11.430 20.217 1.00 87.38 695 GLU A C 1
ATOM 5373 O O . GLU A 1 695 ? -25.508 -12.198 20.234 1.00 87.38 695 GLU A O 1
ATOM 5378 N N . VAL A 1 696 ? -24.269 -10.662 19.165 1.00 87.00 696 VAL A N 1
ATOM 5379 C CA . VAL A 1 696 ? -25.032 -10.693 17.917 1.00 87.00 696 VAL A CA 1
ATOM 5380 C C . VAL A 1 696 ? -25.042 -12.108 17.334 1.00 87.00 696 VAL A C 1
ATOM 5382 O O . VAL A 1 696 ? -26.110 -12.605 16.979 1.00 87.00 696 VAL A O 1
ATOM 5385 N N . ALA A 1 697 ? -23.898 -12.800 17.324 1.00 90.06 697 ALA A N 1
ATOM 5386 C CA . ALA A 1 697 ? -23.796 -14.185 16.862 1.00 90.06 697 ALA A CA 1
ATOM 5387 C C . ALA A 1 697 ? -24.709 -15.148 17.644 1.00 90.06 697 ALA A C 1
ATOM 5389 O O . ALA A 1 697 ? -25.317 -16.046 17.054 1.00 90.06 697 ALA A O 1
ATOM 5390 N N . LEU A 1 698 ? -24.835 -14.951 18.962 1.00 92.25 698 LEU A N 1
ATOM 5391 C CA . LEU A 1 698 ? -25.732 -15.730 19.822 1.00 92.25 698 LEU A CA 1
ATOM 5392 C C . LEU A 1 698 ? -27.207 -15.387 19.577 1.00 92.25 698 LEU A C 1
ATOM 5394 O O . LEU A 1 698 ? -28.045 -16.288 19.541 1.00 92.25 698 LEU A O 1
ATOM 5398 N N . THR A 1 699 ? -27.527 -14.108 19.363 1.00 90.75 699 THR A N 1
ATOM 5399 C CA . THR A 1 699 ? -28.889 -13.658 19.036 1.00 90.75 699 THR A CA 1
ATOM 5400 C C . THR A 1 699 ? -29.353 -14.240 17.704 1.00 90.75 699 THR A C 1
ATOM 5402 O O . THR A 1 699 ? -30.456 -14.780 17.622 1.00 90.75 699 THR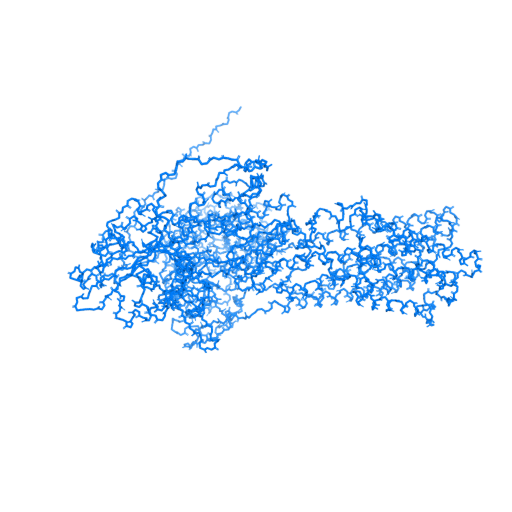 A O 1
ATOM 5405 N N . VAL A 1 700 ? -28.496 -14.195 16.680 1.00 89.75 700 VAL A N 1
ATOM 5406 C CA . VAL A 1 700 ? -28.765 -14.802 15.371 1.00 89.75 700 VAL A CA 1
ATOM 5407 C C . VAL A 1 700 ? -28.935 -16.314 15.511 1.00 89.75 700 VAL A C 1
ATOM 5409 O O . VAL A 1 700 ? -29.885 -16.864 14.963 1.00 89.75 700 VAL A O 1
ATOM 5412 N N . ALA A 1 701 ? -28.084 -16.998 16.283 1.00 91.25 701 ALA A N 1
ATOM 5413 C CA . ALA A 1 701 ? -28.208 -18.440 16.509 1.00 91.25 701 ALA A CA 1
ATOM 5414 C C . ALA A 1 701 ? -29.537 -18.827 17.178 1.00 91.25 701 ALA A C 1
ATOM 5416 O O . ALA A 1 701 ? -30.198 -19.770 16.741 1.00 91.25 701 ALA A O 1
ATOM 5417 N N . ALA A 1 702 ? -29.962 -18.075 18.197 1.00 91.50 702 ALA A N 1
ATOM 5418 C CA . ALA A 1 702 ? -31.244 -18.292 18.859 1.00 91.50 702 ALA A CA 1
ATOM 5419 C C . ALA A 1 702 ? -32.434 -18.025 17.923 1.00 91.50 702 ALA A C 1
ATOM 5421 O O . ALA A 1 702 ? -33.386 -18.803 17.896 1.00 91.50 702 ALA A O 1
ATOM 5422 N N . GLN A 1 703 ? -32.369 -16.973 17.101 1.00 89.94 703 GLN A N 1
ATOM 5423 C CA . GLN A 1 703 ? -33.404 -16.668 16.111 1.00 89.94 703 GLN A CA 1
ATOM 5424 C C . GLN A 1 703 ? -33.462 -17.685 14.965 1.00 89.94 703 GLN A C 1
ATOM 5426 O O . GLN A 1 703 ? -34.564 -18.054 14.567 1.00 89.94 703 GLN A O 1
ATOM 5431 N N . LYS A 1 704 ? -32.316 -18.195 14.485 1.00 88.94 704 LYS A N 1
ATOM 5432 C CA . LYS A 1 704 ? -32.248 -19.309 13.516 1.00 88.94 704 LYS A CA 1
ATOM 5433 C C . LYS A 1 704 ? -32.988 -20.542 14.034 1.00 88.94 704 LYS A C 1
ATOM 5435 O O . LYS A 1 704 ? -33.625 -21.254 13.268 1.00 88.94 704 LYS A O 1
ATOM 5440 N N . ALA A 1 705 ? -32.940 -20.768 15.346 1.00 87.88 705 ALA A N 1
ATOM 5441 C CA . ALA A 1 705 ? -33.658 -21.845 16.015 1.00 87.88 705 ALA A CA 1
ATOM 5442 C C . ALA A 1 705 ? -35.124 -21.512 16.363 1.00 87.88 705 ALA A C 1
ATOM 5444 O O . ALA A 1 705 ? -35.763 -22.299 17.057 1.00 87.88 705 ALA A O 1
ATOM 5445 N N . GLY A 1 706 ? -35.659 -20.355 15.961 1.00 87.69 706 GLY A N 1
ATOM 5446 C CA . GLY A 1 706 ? -37.019 -19.926 16.312 1.00 87.69 706 GLY A CA 1
ATOM 5447 C C . GLY A 1 706 ? -37.204 -19.478 17.772 1.00 87.69 706 GLY A C 1
ATOM 5448 O O . GLY A 1 706 ? -38.321 -19.176 18.176 1.00 87.69 706 GLY A O 1
ATOM 5449 N N . LEU A 1 707 ? -36.125 -19.387 18.559 1.00 88.88 707 LEU A N 1
ATOM 5450 C CA . LEU A 1 707 ? -36.119 -19.044 19.990 1.00 88.88 707 LEU A CA 1
ATOM 5451 C C . LEU A 1 707 ? -35.534 -17.645 20.243 1.00 88.88 707 LEU A C 1
ATOM 5453 O O . LEU A 1 707 ? -34.742 -17.437 21.163 1.00 88.88 707 LEU A O 1
ATOM 5457 N N . GLY A 1 708 ? -35.891 -16.681 19.394 1.00 85.75 708 GLY A N 1
ATOM 5458 C CA . GLY A 1 708 ? -35.448 -15.293 19.526 1.00 85.75 708 GLY A CA 1
ATOM 5459 C C . GLY A 1 708 ? -36.067 -14.561 20.722 1.00 85.75 708 GLY A C 1
ATOM 5460 O O . GLY A 1 708 ? -36.992 -15.035 21.374 1.00 85.75 708 GLY A O 1
ATOM 5461 N N . ARG A 1 709 ? -35.614 -13.333 20.983 1.00 84.38 709 ARG A N 1
ATOM 5462 C CA . ARG A 1 709 ? -36.092 -12.539 22.129 1.00 84.38 709 ARG A CA 1
ATOM 5463 C C . ARG A 1 709 ? -37.596 -12.231 22.100 1.00 84.38 709 ARG A C 1
ATOM 5465 O O . ARG A 1 709 ? -38.212 -12.166 23.157 1.00 84.38 709 ARG A O 1
ATOM 5472 N N . THR A 1 710 ? -38.182 -12.071 20.913 1.00 84.69 710 THR A N 1
ATOM 5473 C CA . THR A 1 710 ? -39.634 -11.889 20.736 1.00 84.69 710 THR A CA 1
ATOM 5474 C C . THR A 1 710 ? -40.414 -13.101 21.234 1.00 84.69 710 THR A C 1
ATOM 5476 O O . THR A 1 710 ? -41.326 -12.929 22.029 1.00 84.69 710 THR A O 1
ATOM 5479 N N . TYR A 1 711 ? -39.973 -14.313 20.885 1.00 86.94 711 TYR A N 1
ATOM 5480 C CA . TYR A 1 711 ? -40.583 -15.567 21.336 1.00 86.94 711 TYR A CA 1
ATOM 5481 C C . TYR A 1 711 ? -40.666 -15.652 22.869 1.00 86.94 711 TYR A C 1
ATOM 5483 O O . TYR A 1 711 ? -41.721 -15.948 23.427 1.00 86.94 711 TYR A O 1
ATOM 5491 N N . TRP A 1 712 ? -39.579 -15.325 23.575 1.00 87.75 712 TRP A N 1
ATOM 5492 C CA . TRP A 1 712 ? -39.560 -15.363 25.042 1.00 87.75 712 TRP A CA 1
ATOM 5493 C C . TRP A 1 712 ? -40.409 -14.268 25.689 1.00 87.75 712 TRP A C 1
ATOM 5495 O O . TRP A 1 712 ? -41.070 -14.513 26.700 1.00 87.75 712 TRP A O 1
ATOM 5505 N N . ASN A 1 713 ? -40.415 -13.068 25.107 1.00 85.12 713 ASN A N 1
ATOM 5506 C CA . ASN A 1 713 ? -41.262 -11.977 25.578 1.00 85.12 713 ASN A CA 1
ATOM 5507 C C . ASN A 1 713 ? -42.752 -12.316 25.408 1.00 85.12 713 ASN A C 1
ATOM 5509 O O . ASN A 1 713 ? -43.528 -12.073 26.330 1.00 85.12 713 ASN A O 1
ATOM 5513 N N . ASP A 1 714 ? -43.131 -12.913 24.273 1.00 85.44 714 ASP A N 1
ATOM 5514 C CA . ASP A 1 714 ? -44.506 -13.338 23.976 1.00 85.44 714 ASP A CA 1
ATOM 5515 C C . ASP A 1 714 ? -44.973 -14.446 24.928 1.00 85.44 714 ASP A C 1
ATOM 5517 O O . ASP A 1 714 ? -46.134 -14.471 25.337 1.00 85.44 714 ASP A O 1
ATOM 5521 N N . LEU A 1 715 ? -44.054 -15.320 25.354 1.00 84.75 715 LEU A N 1
ATOM 5522 C CA . LEU A 1 715 ? -44.321 -16.302 26.405 1.00 84.75 715 LEU A CA 1
ATOM 5523 C C . LEU A 1 715 ? -44.489 -15.669 27.793 1.00 84.75 715 LEU A C 1
ATOM 5525 O O . LEU A 1 715 ? -45.062 -16.314 28.662 1.00 84.75 715 LEU A O 1
ATOM 5529 N N . GLY A 1 716 ? -44.050 -14.426 28.013 1.00 82.44 716 GLY A N 1
ATOM 5530 C CA . GLY A 1 716 ? -44.215 -13.694 29.273 1.00 82.44 716 GLY A CA 1
ATOM 5531 C C . GLY A 1 716 ? -42.945 -13.551 30.118 1.00 82.44 716 GLY A C 1
ATOM 5532 O O . GLY A 1 716 ? -43.040 -13.147 31.279 1.00 82.44 716 GLY A O 1
ATOM 5533 N N . TYR A 1 717 ? -41.760 -13.848 29.570 1.00 87.25 717 TYR A N 1
ATOM 5534 C CA . TYR A 1 717 ? -40.496 -13.603 30.269 1.00 87.25 717 TYR A CA 1
ATOM 5535 C C . TYR A 1 717 ? -40.207 -12.099 30.358 1.00 87.25 717 TYR A C 1
ATOM 5537 O O . TYR A 1 717 ? -40.207 -11.393 29.351 1.00 87.25 717 TYR A O 1
ATOM 5545 N N . LYS A 1 718 ? -39.915 -11.596 31.563 1.00 84.56 718 LYS A N 1
ATOM 5546 C CA . LYS A 1 718 ? -39.537 -10.191 31.795 1.00 84.56 718 LYS A CA 1
ATOM 5547 C C . LYS A 1 718 ? -38.221 -10.114 32.549 1.00 84.56 718 LYS A C 1
ATOM 5549 O O . LYS A 1 718 ? -38.060 -10.795 33.558 1.00 84.56 718 LYS A O 1
ATOM 5554 N N . LYS A 1 719 ? -37.287 -9.299 32.051 1.00 84.88 719 LYS A N 1
ATOM 5555 C CA . LYS A 1 719 ? -35.986 -9.070 32.695 1.00 84.88 719 LYS A CA 1
ATOM 5556 C C . LYS A 1 719 ? -36.212 -8.313 34.007 1.00 84.88 719 LYS A C 1
ATOM 5558 O O . LYS A 1 719 ? -36.867 -7.276 33.996 1.00 84.88 719 LYS A O 1
ATOM 5563 N N . VAL A 1 720 ? -35.687 -8.850 35.102 1.00 84.75 720 VAL A N 1
ATOM 5564 C CA . VAL A 1 720 ? -35.760 -8.271 36.454 1.00 84.75 720 VAL A CA 1
ATOM 5565 C C . VAL A 1 720 ? -34.440 -7.616 36.821 1.00 84.75 720 VAL A C 1
ATOM 5567 O O . VAL A 1 720 ? -34.423 -6.517 37.352 1.00 84.75 720 VAL A O 1
ATOM 5570 N N . PHE A 1 721 ? -33.335 -8.298 36.529 1.00 81.81 721 PHE A N 1
ATOM 5571 C CA . PHE A 1 721 ? -32.005 -7.878 36.943 1.00 81.81 721 PHE A CA 1
ATOM 5572 C C . PHE A 1 721 ? -30.977 -8.266 35.885 1.00 81.81 721 PHE A C 1
ATOM 5574 O O . PHE A 1 721 ? -31.137 -9.258 35.166 1.00 81.81 721 PHE A O 1
ATOM 5581 N N . GLU A 1 722 ? -29.904 -7.495 35.795 1.00 83.94 722 GLU A N 1
ATOM 5582 C CA . GLU A 1 722 ? -28.767 -7.799 34.944 1.00 83.94 722 GLU A CA 1
ATOM 5583 C C . GLU A 1 722 ? -27.475 -7.415 35.642 1.00 83.94 722 GLU A C 1
ATOM 5585 O O . GLU A 1 722 ? -27.316 -6.298 36.127 1.00 83.94 722 GLU A O 1
ATOM 5590 N N . ARG A 1 723 ? -26.514 -8.331 35.591 1.00 83.50 723 ARG A N 1
ATOM 5591 C CA . ARG A 1 723 ? -25.124 -8.043 35.886 1.00 83.50 723 ARG A CA 1
ATOM 5592 C C . ARG A 1 723 ? -24.348 -8.065 34.576 1.00 83.50 723 ARG A C 1
ATOM 5594 O O . ARG A 1 723 ? -24.078 -9.132 34.015 1.00 83.50 723 ARG A O 1
ATOM 5601 N N . ALA A 1 724 ? -24.015 -6.872 34.087 1.00 79.44 724 ALA A N 1
ATOM 5602 C CA . ALA A 1 724 ? -23.269 -6.687 32.846 1.00 79.44 724 ALA A CA 1
ATOM 5603 C C . ALA A 1 724 ? -21.933 -7.454 32.860 1.00 79.44 724 ALA A C 1
ATOM 5605 O O . ALA A 1 724 ? -21.414 -7.815 33.921 1.00 79.44 724 ALA A O 1
ATOM 5606 N N . PHE A 1 725 ? -21.374 -7.704 31.675 1.00 82.00 725 PHE A N 1
ATOM 5607 C CA . PHE A 1 725 ? -20.057 -8.325 31.559 1.00 82.00 725 PHE A CA 1
ATOM 5608 C C . PHE A 1 725 ? -18.990 -7.496 32.288 1.00 82.00 725 PHE A C 1
ATOM 5610 O O . PHE A 1 725 ? -18.946 -6.274 32.164 1.00 82.00 725 PHE A O 1
ATOM 5617 N N . ASP A 1 726 ? -18.119 -8.182 33.018 1.00 74.62 726 ASP A N 1
ATOM 5618 C CA . ASP A 1 726 ? -17.006 -7.597 33.760 1.00 74.62 726 ASP A CA 1
ATOM 5619 C C . ASP A 1 726 ? -15.718 -8.351 33.417 1.00 74.62 726 ASP A C 1
ATOM 5621 O O . ASP A 1 726 ? -15.716 -9.582 33.379 1.00 74.62 726 ASP A O 1
ATOM 5625 N N . SER A 1 727 ? -14.630 -7.626 33.151 1.00 63.59 727 SER A N 1
ATOM 5626 C CA . SER A 1 727 ? -13.362 -8.210 32.696 1.00 63.59 727 SER A CA 1
ATOM 5627 C C . SER A 1 727 ? -12.614 -8.992 33.780 1.00 63.59 727 SER A C 1
ATOM 5629 O O . SER A 1 727 ? -11.879 -9.922 33.440 1.00 63.59 727 SER A O 1
ATOM 5631 N N . GLU A 1 728 ? -12.796 -8.659 35.061 1.00 65.81 728 GLU A N 1
ATOM 5632 C CA . GLU A 1 728 ? -12.220 -9.421 36.173 1.00 65.81 728 GLU A CA 1
ATOM 5633 C C . GLU A 1 728 ? -12.978 -10.738 36.360 1.00 65.81 728 GLU A C 1
ATOM 5635 O O . GLU A 1 728 ? -12.362 -11.798 36.482 1.00 65.81 728 GLU A O 1
ATOM 5640 N N . ARG A 1 729 ? -14.318 -10.695 36.306 1.00 80.69 729 ARG A N 1
ATOM 5641 C CA . ARG A 1 729 ? -15.172 -11.887 36.466 1.00 80.69 729 ARG A CA 1
ATOM 5642 C C . ARG A 1 729 ? -15.241 -12.760 35.217 1.00 80.69 729 ARG A C 1
ATOM 5644 O O . ARG A 1 729 ? -15.452 -13.962 35.334 1.00 80.69 729 ARG A O 1
ATOM 5651 N N . LYS A 1 730 ? -15.119 -12.164 34.030 1.00 84.31 730 LYS A N 1
ATOM 5652 C CA . LYS A 1 730 ? -15.300 -12.783 32.702 1.00 84.31 730 LYS A CA 1
ATOM 5653 C C . LYS A 1 730 ? -16.672 -13.439 32.489 1.00 84.31 730 LYS A C 1
ATOM 5655 O O . LYS A 1 730 ? -16.789 -14.403 31.727 1.00 84.31 730 LYS A O 1
ATOM 5660 N N . LEU A 1 731 ? -17.705 -12.922 33.156 1.00 88.06 731 LEU A N 1
ATOM 5661 C CA . LEU A 1 731 ? -19.068 -13.458 33.163 1.00 88.06 731 LEU A CA 1
ATOM 5662 C C . LEU A 1 731 ? -20.100 -12.340 33.001 1.00 88.06 731 LEU A C 1
ATOM 5664 O O . LEU A 1 731 ? -19.900 -11.220 33.472 1.00 88.06 731 LEU A O 1
ATOM 5668 N N . MET A 1 732 ? -21.226 -12.678 32.384 1.00 90.25 732 MET A N 1
ATOM 5669 C CA . MET A 1 732 ? -22.442 -11.871 32.318 1.00 90.25 732 MET A CA 1
ATOM 5670 C C . MET A 1 732 ? -23.608 -12.719 32.812 1.00 90.25 732 MET A C 1
ATOM 5672 O O . MET A 1 732 ? -23.713 -13.888 32.434 1.00 90.25 732 MET A O 1
ATOM 5676 N N . SER A 1 733 ? -24.498 -12.129 33.607 1.00 91.69 733 SER A N 1
ATOM 5677 C CA . SER A 1 733 ? -25.703 -12.805 34.080 1.00 91.69 733 SER A CA 1
ATOM 5678 C C . SER A 1 733 ? -26.936 -11.912 33.991 1.00 91.69 733 SER A C 1
ATOM 5680 O O . SER A 1 733 ? -26.864 -10.687 34.063 1.00 91.69 733 SER A O 1
ATOM 5682 N N . SER A 1 734 ? -28.098 -12.527 33.794 1.00 90.38 734 SER A N 1
ATOM 5683 C CA . SER A 1 734 ? -29.376 -11.820 33.730 1.00 90.38 734 SER A CA 1
ATOM 5684 C C . SER A 1 734 ? -30.504 -12.676 34.281 1.00 90.38 734 SER A C 1
ATOM 5686 O O . SER A 1 734 ? -30.532 -13.890 34.073 1.00 90.38 734 SER A O 1
ATOM 5688 N N . VAL A 1 735 ? -31.422 -12.044 35.003 1.00 89.88 735 VAL A N 1
ATOM 5689 C CA . VAL A 1 735 ? -32.509 -12.701 35.728 1.00 89.88 735 VAL A CA 1
ATOM 5690 C C . VAL A 1 735 ? -33.842 -12.312 35.110 1.00 89.88 735 VAL A C 1
ATOM 5692 O O . VAL A 1 735 ? -34.090 -11.132 34.859 1.00 89.88 735 VAL A O 1
ATOM 5695 N N . PHE A 1 736 ? -34.701 -13.300 34.873 1.00 88.69 736 PHE A N 1
ATOM 5696 C CA . PHE A 1 736 ? -36.016 -13.135 34.262 1.00 88.69 736 PHE A CA 1
ATOM 5697 C C . PHE A 1 736 ? -37.107 -13.807 35.099 1.00 88.69 736 PHE A C 1
ATOM 5699 O O . PHE A 1 736 ? -36.866 -14.838 35.721 1.00 88.69 736 PHE A O 1
ATOM 5706 N N . THR A 1 737 ? -38.324 -13.263 35.085 1.00 86.19 737 THR A N 1
ATOM 5707 C CA . THR A 1 737 ? -39.516 -13.947 35.617 1.00 86.19 737 THR A CA 1
ATOM 5708 C C . THR A 1 737 ? -40.035 -14.983 34.631 1.00 86.19 737 THR A C 1
ATOM 5710 O O . THR A 1 737 ? -40.204 -14.649 33.457 1.00 86.19 737 THR A O 1
ATOM 5713 N N . GLN A 1 738 ? -40.367 -16.184 35.102 1.00 79.19 738 GLN A N 1
ATOM 5714 C CA . GLN A 1 738 ? -41.022 -17.213 34.299 1.00 79.19 738 GLN A CA 1
ATOM 5715 C C . GLN A 1 738 ? -42.567 -17.114 34.388 1.00 79.19 738 GLN A C 1
ATOM 5717 O O . GLN A 1 738 ? -43.096 -16.762 35.446 1.00 79.19 738 GLN A O 1
ATOM 5722 N N . PRO A 1 739 ? -43.320 -17.418 33.313 1.00 68.81 739 PRO A N 1
ATOM 5723 C CA . PRO A 1 739 ? -44.787 -17.430 33.329 1.00 68.81 739 PRO A CA 1
ATOM 5724 C C . PRO A 1 739 ? -45.338 -18.684 34.036 1.00 68.81 739 PRO A C 1
ATOM 5726 O O . PRO A 1 739 ? -44.948 -19.800 33.696 1.00 68.81 739 PRO A O 1
ATOM 5729 N N . GLY A 1 740 ? -46.270 -18.525 34.988 1.00 62.38 740 GLY A N 1
ATOM 5730 C CA . GLY A 1 740 ? -46.914 -19.632 35.719 1.00 62.38 740 GLY A CA 1
ATOM 5731 C C . GLY A 1 740 ? -47.561 -19.200 37.046 1.00 62.38 740 GLY A C 1
ATOM 5732 O O . GLY A 1 740 ? -47.311 -18.092 37.512 1.00 62.38 740 GLY A O 1
ATOM 5733 N N . ALA A 1 741 ? -48.409 -20.057 37.639 1.00 44.88 741 ALA A N 1
ATOM 5734 C CA . ALA A 1 741 ? -49.154 -19.771 38.880 1.00 44.88 741 ALA A CA 1
ATOM 5735 C C . ALA A 1 741 ? -48.257 -19.618 40.131 1.00 44.88 741 ALA A C 1
ATOM 5737 O O . ALA A 1 741 ? -48.636 -18.889 41.043 1.00 44.88 741 ALA A O 1
ATOM 5738 N N . ASP A 1 742 ? -47.055 -20.206 40.104 1.00 56.09 742 ASP A N 1
ATOM 5739 C CA . ASP A 1 742 ? -45.960 -20.025 41.067 1.00 56.09 742 ASP A CA 1
ATOM 5740 C C . ASP A 1 742 ? -44.743 -19.445 40.315 1.00 56.09 742 ASP A C 1
ATOM 5742 O O . ASP A 1 742 ? -43.843 -20.173 39.907 1.00 56.09 742 ASP A O 1
ATOM 5746 N N . ALA A 1 743 ? -44.758 -18.147 39.992 1.00 59.56 743 ALA A N 1
ATOM 5747 C CA . ALA A 1 743 ? -43.813 -17.530 39.049 1.00 59.56 743 ALA A CA 1
ATOM 5748 C C . ALA A 1 743 ? -42.345 -17.510 39.545 1.00 59.56 743 ALA A C 1
ATOM 5750 O O . ALA A 1 743 ? -41.897 -16.505 40.100 1.00 59.56 743 ALA A O 1
ATOM 5751 N N . GLU A 1 744 ? -41.596 -18.593 39.318 1.00 76.00 744 GLU A N 1
ATOM 5752 C CA . GLU A 1 744 ? -40.156 -18.718 39.595 1.00 76.00 744 GLU A CA 1
ATOM 5753 C C . GLU A 1 744 ? -39.308 -17.709 38.792 1.00 76.00 744 GLU A C 1
ATOM 5755 O O . GLU A 1 744 ? -39.675 -17.253 37.704 1.00 76.00 744 GLU A O 1
ATOM 5760 N N . LEU A 1 745 ? -38.147 -17.344 39.339 1.00 85.06 745 LEU A N 1
ATOM 5761 C CA . LEU A 1 745 ? -37.137 -16.530 38.667 1.00 85.06 745 LEU A CA 1
ATOM 5762 C C . LEU A 1 745 ? -36.086 -17.446 38.033 1.00 85.06 745 LEU A C 1
ATOM 5764 O O . LEU A 1 745 ? -35.654 -18.421 38.643 1.00 85.06 745 LEU A O 1
ATOM 5768 N N . ILE A 1 746 ? -35.616 -17.112 36.834 1.00 88.88 746 ILE A N 1
ATOM 5769 C CA . ILE A 1 746 ? -34.505 -17.806 36.180 1.00 88.88 746 ILE A CA 1
ATOM 5770 C C . ILE A 1 746 ? -33.333 -16.854 35.976 1.00 88.88 746 ILE A C 1
ATOM 5772 O O . ILE A 1 746 ? -33.453 -15.821 35.323 1.00 88.88 746 ILE A O 1
ATOM 5776 N N . MET A 1 747 ? -32.179 -17.213 36.527 1.00 90.75 747 MET A N 1
ATOM 5777 C CA . MET A 1 747 ? -30.900 -16.581 36.246 1.00 90.75 747 MET A CA 1
ATOM 5778 C C . MET A 1 747 ? -30.229 -17.321 35.094 1.00 90.75 747 MET A C 1
ATOM 5780 O O . MET A 1 747 ? -30.006 -18.525 35.162 1.00 90.75 747 MET A O 1
ATOM 5784 N N . THR A 1 748 ? -29.872 -16.596 34.047 1.00 94.06 748 THR A N 1
ATOM 5785 C CA . THR A 1 748 ? -29.076 -17.084 32.919 1.00 94.06 748 THR A CA 1
ATOM 5786 C C . THR A 1 748 ? -27.687 -16.466 32.997 1.00 94.06 748 THR A C 1
ATOM 5788 O O . THR A 1 748 ? -27.553 -15.302 33.370 1.00 94.06 748 THR A O 1
ATOM 5791 N N . CYS A 1 749 ? -26.650 -17.244 32.697 1.00 94.19 749 CYS A N 1
ATOM 5792 C CA . CYS A 1 749 ? -25.259 -16.821 32.808 1.00 94.19 749 CYS A CA 1
ATOM 5793 C C . CYS A 1 749 ? -24.441 -17.334 31.619 1.00 94.19 749 CYS A C 1
ATOM 5795 O O . CYS A 1 749 ? -24.564 -18.496 31.216 1.00 94.19 749 CYS A O 1
ATOM 5797 N N . LYS A 1 750 ? -23.584 -16.470 31.073 1.00 95.00 750 LYS A N 1
ATOM 5798 C CA . LYS A 1 750 ? -22.617 -16.813 30.026 1.00 95.00 750 LYS A CA 1
ATOM 5799 C C . LYS A 1 750 ? -21.244 -16.225 30.337 1.00 95.00 750 LYS A C 1
ATOM 5801 O O . LYS A 1 750 ? -21.140 -15.170 30.961 1.00 95.00 750 LYS A O 1
ATOM 5806 N N . GLY A 1 751 ? -20.190 -16.855 29.832 1.00 91.81 751 GLY A N 1
ATOM 5807 C CA . GLY A 1 751 ? -18.846 -16.281 29.882 1.00 91.81 751 GLY A CA 1
ATOM 5808 C C . GLY A 1 751 ? -17.743 -17.299 29.633 1.00 91.81 751 GLY A C 1
ATOM 5809 O O . GLY A 1 751 ? -17.970 -18.305 28.959 1.00 91.81 751 GLY A O 1
ATOM 5810 N N . ALA A 1 752 ? -16.542 -17.032 30.151 1.00 88.62 752 ALA A N 1
ATOM 5811 C CA . ALA A 1 752 ? -15.397 -17.923 29.973 1.00 88.62 752 ALA A CA 1
ATOM 5812 C C . ALA A 1 752 ? -15.692 -19.319 30.569 1.00 88.62 752 ALA A C 1
ATOM 5814 O O . ALA A 1 752 ? -16.054 -19.390 31.748 1.00 88.62 752 ALA A O 1
ATOM 5815 N N . PRO A 1 753 ? -15.522 -20.425 29.811 1.00 90.06 753 PRO A N 1
ATOM 5816 C CA . PRO A 1 753 ? -15.849 -21.773 30.284 1.00 90.06 753 PRO A CA 1
ATOM 5817 C C . PRO A 1 753 ? -15.195 -22.134 31.622 1.00 90.06 753 PRO A C 1
ATOM 5819 O O . PRO A 1 753 ? -15.855 -22.680 32.499 1.00 90.06 753 PRO A O 1
ATOM 5822 N N . GLU A 1 754 ? -13.925 -21.769 31.805 1.00 87.38 754 GLU A N 1
ATOM 5823 C CA . GLU A 1 754 ? -13.148 -22.056 33.018 1.00 87.38 754 GLU A CA 1
ATOM 5824 C C . GLU A 1 754 ? -13.689 -21.336 34.260 1.00 87.38 754 GLU A C 1
ATOM 5826 O O . GLU A 1 754 ? -13.778 -21.935 35.329 1.00 87.38 754 GLU A O 1
ATOM 5831 N N . GLU A 1 755 ? -14.078 -20.062 34.132 1.00 89.62 755 GLU A N 1
ATOM 5832 C CA . GLU A 1 755 ? -14.635 -19.291 35.253 1.00 89.62 755 GLU A CA 1
ATOM 5833 C C . GLU A 1 755 ? -16.077 -19.697 35.557 1.00 89.62 755 GLU A C 1
ATOM 5835 O O . GLU A 1 755 ? -16.484 -19.751 36.719 1.00 89.62 755 GLU A O 1
ATOM 5840 N N . LEU A 1 756 ? -16.847 -20.038 34.521 1.00 91.25 756 LEU A N 1
ATOM 5841 C CA . LEU A 1 756 ? -18.220 -20.495 34.686 1.00 91.25 756 LEU A CA 1
ATOM 5842 C C . LEU A 1 756 ? -18.279 -21.874 35.353 1.00 91.25 756 LEU A C 1
ATOM 5844 O O . LEU A 1 756 ? -19.095 -22.078 36.251 1.00 91.25 756 LEU A O 1
ATOM 5848 N N . LEU A 1 757 ? -17.399 -22.803 34.963 1.00 90.00 757 LEU A N 1
ATOM 5849 C CA . LEU A 1 757 ? -17.326 -24.148 35.543 1.00 90.00 757 LEU A CA 1
ATOM 5850 C C . LEU A 1 757 ? -17.072 -24.116 37.054 1.00 90.00 757 LEU A C 1
ATOM 5852 O O . LEU A 1 757 ? -17.747 -24.838 37.782 1.00 90.00 757 LEU A O 1
ATOM 5856 N N . LYS A 1 758 ? -16.194 -23.228 37.546 1.00 90.00 758 LYS A N 1
ATOM 5857 C CA . LYS A 1 758 ? -15.932 -23.050 38.992 1.00 90.00 758 LYS A CA 1
ATOM 5858 C C . LYS A 1 758 ? -17.186 -22.675 39.793 1.00 90.00 758 LYS A C 1
ATOM 5860 O O . LYS A 1 758 ? -17.241 -22.914 40.995 1.00 90.00 758 LYS A O 1
ATOM 5865 N N . LYS A 1 759 ? -18.178 -22.065 39.138 1.00 90.75 759 LYS A N 1
ATOM 5866 C CA . LYS A 1 759 ? -19.438 -21.598 39.739 1.00 90.75 759 LYS A CA 1
ATOM 5867 C C . LYS A 1 759 ? -20.601 -22.574 39.547 1.00 90.75 759 LYS A C 1
ATOM 5869 O O . LYS A 1 759 ? -21.677 -22.359 40.114 1.00 90.75 759 LYS A O 1
ATOM 5874 N N . CYS A 1 760 ? -20.404 -23.636 38.766 1.00 90.94 760 CYS A N 1
ATOM 5875 C CA . CYS A 1 760 ? -21.415 -24.654 38.513 1.00 90.94 760 CYS A CA 1
ATOM 5876 C C . CYS A 1 760 ? -21.311 -25.787 39.540 1.00 90.94 760 CYS A C 1
ATOM 5878 O O . CYS A 1 760 ? -20.285 -26.451 39.637 1.00 90.94 760 CYS A O 1
ATOM 5880 N N . SER A 1 761 ? -22.390 -26.040 40.282 1.00 88.19 761 SER A N 1
ATOM 5881 C CA . SER A 1 761 ? -22.474 -27.183 41.208 1.00 88.19 761 SER A CA 1
ATOM 5882 C C . SER A 1 761 ? -23.202 -28.379 40.600 1.00 88.19 761 SER A C 1
ATOM 5884 O O . SER A 1 761 ? -23.066 -29.497 41.096 1.00 88.19 761 SER A O 1
ATOM 5886 N N . HIS A 1 762 ? -23.964 -28.151 39.529 1.00 90.25 762 HIS A N 1
ATOM 5887 C CA . HIS A 1 762 ? -24.750 -29.167 38.844 1.00 90.25 762 HIS A CA 1
ATOM 5888 C C . HIS A 1 762 ? -24.602 -29.041 37.322 1.00 90.25 762 HIS A C 1
ATOM 5890 O O . HIS A 1 762 ? -24.178 -28.010 36.799 1.00 90.25 762 HIS A O 1
ATOM 5896 N N . PHE A 1 763 ? -24.997 -30.081 36.597 1.00 88.50 763 PHE A N 1
ATOM 5897 C CA . PHE A 1 763 ? -25.154 -30.069 35.144 1.00 88.50 763 PHE A CA 1
ATOM 5898 C C . PHE A 1 763 ? -26.489 -30.710 34.756 1.00 88.50 763 PHE A C 1
ATOM 5900 O O . PHE A 1 763 ? -27.092 -31.466 35.526 1.00 88.50 763 PHE A O 1
ATOM 5907 N N . MET A 1 764 ? -26.984 -30.394 33.562 1.00 81.94 764 MET A N 1
ATOM 5908 C CA . MET A 1 764 ? -28.288 -30.888 33.130 1.00 81.94 764 MET A CA 1
ATOM 5909 C C . MET A 1 764 ? -28.217 -32.341 32.632 1.00 81.94 764 MET A C 1
ATOM 5911 O O . MET A 1 764 ? -27.503 -32.636 31.675 1.00 81.94 764 MET A O 1
ATOM 5915 N N . HIS A 1 765 ? -28.970 -33.248 33.260 1.00 77.62 765 HIS A N 1
ATOM 5916 C CA . HIS A 1 765 ? -28.946 -34.683 32.952 1.00 77.62 765 HIS A CA 1
ATOM 5917 C C . HIS A 1 765 ? -29.776 -35.040 31.703 1.00 77.62 765 HIS A C 1
ATOM 5919 O O . HIS A 1 765 ? -30.770 -34.379 31.400 1.00 77.62 765 HIS A O 1
ATOM 5925 N N . SER A 1 766 ? -29.381 -36.087 30.965 1.00 63.50 766 SER A N 1
ATOM 5926 C CA . SER A 1 766 ? -29.970 -36.436 29.658 1.00 63.50 766 SER A CA 1
ATOM 5927 C C . SER A 1 766 ? -31.296 -37.207 29.716 1.00 63.50 766 SER A C 1
ATOM 5929 O O . SER A 1 766 ? -31.994 -37.265 28.708 1.00 63.50 766 SER A O 1
ATOM 5931 N N . ASN A 1 767 ? -31.668 -37.773 30.870 1.00 50.91 767 ASN A N 1
ATOM 5932 C CA . ASN A 1 767 ? -32.543 -38.952 30.900 1.00 50.91 767 ASN A CA 1
ATOM 5933 C C . ASN A 1 767 ? -33.826 -38.873 31.754 1.00 50.91 767 ASN A C 1
ATOM 5935 O O . ASN A 1 767 ? -34.302 -39.925 32.164 1.00 50.91 767 ASN A O 1
ATOM 5939 N N . ASP A 1 768 ? -34.432 -37.700 32.006 1.00 42.50 768 ASP A N 1
ATOM 5940 C CA . ASP A 1 768 ? -35.735 -37.711 32.700 1.00 42.50 768 ASP A CA 1
ATOM 5941 C C . ASP A 1 768 ? -36.771 -36.631 32.333 1.00 42.50 768 ASP A C 1
ATOM 5943 O O . ASP A 1 768 ? -36.482 -35.476 31.982 1.00 42.50 768 ASP A O 1
ATOM 5947 N N . ALA A 1 769 ? -38.037 -37.043 32.444 1.00 40.16 769 ALA A N 1
ATOM 5948 C CA . ALA A 1 769 ? -39.219 -36.212 32.227 1.00 40.16 769 ALA A CA 1
ATOM 5949 C C . ALA A 1 769 ? -39.331 -35.092 33.281 1.00 40.16 769 ALA A C 1
ATOM 5951 O O . ALA A 1 769 ? -39.840 -34.011 32.973 1.00 40.16 769 ALA A O 1
ATOM 5952 N N . THR A 1 770 ? -38.738 -35.281 34.462 1.00 41.38 770 THR A N 1
ATOM 5953 C CA . THR A 1 770 ? -38.537 -34.270 35.511 1.00 41.38 770 THR A CA 1
ATOM 5954 C C . THR A 1 770 ? -37.138 -33.657 35.416 1.00 41.38 770 THR A C 1
ATOM 5956 O O . THR A 1 770 ? -36.160 -34.373 35.236 1.00 41.38 770 THR A O 1
ATOM 5959 N N . ALA A 1 771 ? -37.024 -32.331 35.513 1.00 44.62 771 ALA A N 1
ATOM 5960 C CA . ALA A 1 771 ? -35.766 -31.584 35.428 1.00 44.62 771 ALA A CA 1
ATOM 5961 C C . ALA A 1 771 ? -34.834 -31.840 36.636 1.00 44.62 771 ALA A C 1
ATOM 5963 O O . ALA A 1 771 ? -34.627 -30.967 37.471 1.00 44.62 771 ALA A O 1
ATOM 5964 N N . ALA A 1 772 ? -34.280 -33.047 36.759 1.00 54.22 772 ALA A N 1
ATOM 5965 C CA . ALA A 1 772 ? -33.299 -33.363 37.789 1.00 54.22 772 ALA A CA 1
ATOM 5966 C C . ALA A 1 772 ? -31.904 -32.907 37.326 1.00 54.22 772 ALA A C 1
ATOM 5968 O O . ALA A 1 772 ? -31.292 -33.509 36.440 1.00 54.22 772 ALA A O 1
ATOM 5969 N N . ALA A 1 773 ? -31.405 -31.819 37.913 1.00 67.44 773 ALA A N 1
ATOM 5970 C CA . ALA A 1 773 ? -30.008 -31.425 37.792 1.00 67.44 773 ALA A CA 1
ATOM 5971 C C . ALA A 1 773 ? -29.136 -32.462 38.523 1.00 67.44 773 ALA A C 1
ATOM 5973 O O . ALA A 1 773 ? -29.420 -32.816 39.666 1.00 67.44 773 ALA A O 1
ATOM 5974 N N . SER A 1 774 ? -28.099 -32.983 37.866 1.00 80.00 774 SER A N 1
ATOM 5975 C CA . SER A 1 774 ? -27.148 -33.912 38.491 1.00 80.00 774 SER A CA 1
ATOM 5976 C C . SER A 1 774 ? -25.988 -33.139 39.097 1.00 80.00 774 SER A C 1
ATOM 5978 O O . SER A 1 774 ? -25.566 -32.131 38.535 1.00 80.00 774 SER A O 1
ATOM 5980 N N . GLN A 1 775 ? -25.472 -33.600 40.235 1.00 85.31 775 GLN A N 1
ATOM 5981 C CA . GLN A 1 775 ? -24.310 -32.984 40.871 1.00 85.31 775 GLN A CA 1
ATOM 5982 C C . GLN A 1 775 ? -23.095 -33.051 39.935 1.00 85.31 775 GLN A C 1
ATOM 5984 O O . GLN A 1 775 ? -22.878 -34.064 39.271 1.00 85.31 775 GLN A O 1
ATOM 5989 N N . MET A 1 776 ? -22.317 -31.969 39.869 1.00 86.06 776 MET A N 1
ATOM 5990 C CA . MET A 1 776 ? -21.099 -31.900 39.063 1.00 86.06 776 MET A CA 1
ATOM 5991 C C . MET A 1 776 ? -20.121 -33.008 39.477 1.00 86.06 776 MET A C 1
ATOM 5993 O O . MET A 1 776 ? -19.845 -33.178 40.663 1.00 86.06 776 MET A O 1
ATOM 5997 N N . THR A 1 777 ? -19.609 -33.757 38.498 1.00 87.56 777 THR A N 1
ATOM 5998 C CA . THR A 1 777 ? -18.601 -34.812 38.695 1.00 87.56 777 THR A CA 1
ATOM 5999 C C . THR A 1 777 ? -17.289 -34.411 38.029 1.00 87.56 777 THR A C 1
ATOM 6001 O O . THR A 1 777 ? -17.310 -33.720 37.007 1.00 87.56 777 THR A O 1
ATOM 6004 N N . ASP A 1 778 ? -16.158 -34.867 38.572 1.00 84.88 778 ASP A N 1
ATOM 6005 C CA . ASP A 1 778 ? -14.828 -34.591 38.003 1.00 84.88 778 ASP A CA 1
ATOM 6006 C C . ASP A 1 778 ? -14.698 -35.122 36.564 1.00 84.88 778 ASP A C 1
ATOM 6008 O O . ASP A 1 778 ? -14.097 -34.467 35.709 1.00 84.88 778 ASP A O 1
ATOM 6012 N N . ASP A 1 779 ? -15.333 -36.260 36.266 1.00 84.81 779 ASP A N 1
ATOM 6013 C CA . ASP A 1 779 ? -15.385 -36.845 34.922 1.00 84.81 779 ASP A CA 1
ATOM 6014 C C . ASP A 1 779 ? -16.106 -35.921 33.929 1.00 84.81 779 ASP A C 1
ATOM 6016 O O . ASP A 1 779 ? -15.611 -35.676 32.827 1.00 84.81 779 ASP A O 1
ATOM 6020 N N . PHE A 1 780 ? -17.262 -35.363 34.313 1.00 86.75 780 PHE A N 1
ATOM 6021 C CA . PHE A 1 780 ? -18.001 -34.443 33.449 1.00 86.75 780 PHE A CA 1
ATOM 6022 C C . PHE A 1 780 ? -17.278 -33.100 33.307 1.00 86.75 780 PHE A C 1
ATOM 6024 O O . PHE A 1 780 ? -17.188 -32.574 32.201 1.00 86.75 780 PHE A O 1
ATOM 6031 N N . ALA A 1 781 ? -16.708 -32.557 34.387 1.00 86.06 781 ALA A N 1
ATOM 6032 C CA . ALA A 1 781 ? -15.905 -31.337 34.316 1.00 86.06 781 ALA A CA 1
ATOM 6033 C C . ALA A 1 781 ? -14.700 -31.509 33.371 1.00 86.06 781 ALA A C 1
ATOM 6035 O O . ALA A 1 781 ? -14.432 -30.629 32.549 1.00 86.06 781 ALA A O 1
ATOM 6036 N N . SER A 1 782 ? -14.038 -32.671 33.420 1.00 85.94 782 SER A N 1
ATOM 6037 C CA . SER A 1 782 ? -12.964 -33.037 32.487 1.00 85.94 782 SER A CA 1
ATOM 6038 C C . SER A 1 782 ? -13.475 -33.142 31.048 1.00 85.94 782 SER A C 1
ATOM 6040 O O . SER A 1 782 ? -12.851 -32.609 30.136 1.00 85.94 782 SER A O 1
ATOM 6042 N N . GLN A 1 783 ? -14.658 -33.726 30.831 1.00 87.56 783 GLN A N 1
ATOM 6043 C CA . GLN A 1 783 ? -15.286 -33.782 29.508 1.00 87.56 783 GLN A CA 1
ATOM 6044 C C . GLN A 1 783 ? -15.590 -32.385 28.937 1.00 87.56 783 GLN A C 1
ATOM 6046 O O . GLN A 1 783 ? -15.373 -32.149 27.747 1.00 87.56 783 GLN A O 1
ATOM 6051 N N . VAL A 1 784 ? -16.087 -31.452 29.758 1.00 88.88 784 VAL A N 1
ATOM 6052 C CA . VAL A 1 784 ? -16.320 -30.062 29.328 1.00 88.88 784 VAL A CA 1
ATOM 6053 C C . VAL A 1 784 ? -14.995 -29.389 28.969 1.00 88.88 784 VAL A C 1
ATOM 6055 O O . VAL A 1 784 ? -14.922 -28.678 27.967 1.00 88.88 784 VAL A O 1
ATOM 6058 N N . TYR A 1 785 ? -13.942 -29.625 29.755 1.00 86.31 785 TYR A N 1
ATOM 6059 C CA . TYR A 1 785 ? -12.610 -29.098 29.476 1.00 86.31 785 TYR A CA 1
ATOM 6060 C C . TYR A 1 785 ? -12.049 -29.624 28.145 1.00 86.31 785 TYR A C 1
ATOM 6062 O O . TYR A 1 785 ? -11.630 -28.827 27.304 1.00 86.31 785 TYR A O 1
ATOM 6070 N N . ASP A 1 786 ? -12.119 -30.934 27.904 1.00 85.25 786 ASP A N 1
ATOM 6071 C CA . ASP A 1 786 ? -11.673 -31.557 26.652 1.00 85.25 786 ASP A CA 1
ATOM 6072 C C . ASP A 1 786 ? -12.423 -30.998 25.436 1.00 85.25 786 ASP A C 1
ATOM 6074 O O . ASP A 1 786 ? -11.833 -30.733 24.384 1.00 85.25 786 ASP A O 1
ATOM 6078 N N . GLU A 1 787 ? -13.730 -30.772 25.575 1.00 87.31 787 GLU A N 1
ATOM 6079 C CA . GLU A 1 787 ? -14.547 -30.212 24.504 1.00 87.31 787 GLU A CA 1
ATOM 6080 C C . GLU A 1 787 ? -14.246 -28.727 24.255 1.00 87.31 787 GLU A C 1
ATOM 6082 O O . GLU A 1 787 ? -14.182 -28.298 23.100 1.00 87.31 787 GLU A O 1
ATOM 6087 N N . ASN A 1 788 ? -13.989 -27.954 25.313 1.00 88.19 788 ASN A N 1
ATOM 6088 C CA . ASN A 1 788 ? -13.514 -26.577 25.204 1.00 88.19 788 ASN A CA 1
ATOM 6089 C C . ASN A 1 788 ? -12.184 -26.517 24.433 1.00 88.19 788 ASN A C 1
ATOM 6091 O O . ASN A 1 788 ? -12.057 -25.754 23.475 1.00 88.19 788 ASN A O 1
ATOM 6095 N N . VAL A 1 789 ? -11.223 -27.383 24.777 1.00 81.56 789 VAL A N 1
ATOM 6096 C CA . VAL A 1 789 ? -9.940 -27.494 24.065 1.00 81.56 789 VAL A CA 1
ATOM 6097 C C . VAL A 1 789 ? -10.150 -27.910 22.606 1.00 81.56 789 VAL A C 1
ATOM 6099 O O . VAL A 1 789 ? -9.529 -27.334 21.710 1.00 81.56 789 VAL A O 1
ATOM 6102 N N . ARG A 1 790 ? -11.058 -28.858 22.322 1.00 87.38 790 ARG A N 1
ATOM 6103 C CA . ARG A 1 790 ? -11.394 -29.263 20.946 1.00 87.38 790 ARG A CA 1
ATOM 6104 C C . ARG A 1 790 ? -11.900 -28.079 20.129 1.00 87.38 790 ARG A C 1
ATOM 6106 O O . ARG A 1 790 ? -11.386 -27.849 19.034 1.00 87.38 790 ARG A O 1
ATOM 6113 N N . MET A 1 791 ? -12.887 -27.345 20.636 1.00 86.38 791 MET A N 1
ATOM 6114 C CA . MET A 1 791 ? -13.449 -26.184 19.945 1.00 86.38 791 MET A CA 1
ATOM 6115 C C . MET A 1 791 ? -12.390 -25.089 19.750 1.00 86.38 791 MET A C 1
ATOM 6117 O O . MET A 1 791 ? -12.223 -24.584 18.639 1.00 86.38 791 MET A O 1
ATOM 6121 N N . ALA A 1 792 ? -11.601 -24.787 20.784 1.00 78.25 792 ALA A N 1
ATOM 6122 C CA . ALA A 1 792 ? -10.517 -23.812 20.702 1.00 78.25 792 ALA A CA 1
ATOM 6123 C C . ALA A 1 792 ? -9.457 -24.202 19.654 1.00 78.25 792 ALA A C 1
ATOM 6125 O O . ALA A 1 792 ? -9.032 -23.359 18.865 1.00 78.25 792 ALA A O 1
ATOM 6126 N N . SER A 1 793 ? -9.095 -25.490 19.564 1.00 76.31 793 SER A N 1
ATOM 6127 C CA . SER A 1 793 ? -8.138 -26.007 18.568 1.00 76.31 793 SER A CA 1
ATOM 6128 C C . SER A 1 793 ? -8.612 -25.859 17.115 1.00 76.31 793 SER A C 1
ATOM 6130 O O . SER A 1 793 ? -7.808 -25.899 16.187 1.00 76.31 793 SER A O 1
ATOM 6132 N N . GLN A 1 794 ? -9.917 -25.668 16.905 1.00 80.12 794 GLN A N 1
ATOM 6133 C CA . GLN A 1 794 ? -10.509 -25.381 15.598 1.00 80.12 794 GLN A CA 1
ATOM 6134 C C . GLN A 1 794 ? -10.562 -23.877 15.288 1.00 80.12 794 GLN A C 1
ATOM 6136 O O . GLN A 1 794 ? -11.053 -23.491 14.228 1.00 80.12 794 GLN A O 1
ATOM 6141 N N . GLY A 1 795 ? -10.048 -23.027 16.181 1.00 76.69 795 GLY A N 1
ATOM 6142 C CA . GLY A 1 795 ? -10.109 -21.574 16.056 1.00 76.69 795 GLY A CA 1
ATOM 6143 C C . GLY A 1 795 ? -11.439 -20.979 16.513 1.00 76.69 795 GLY A C 1
ATOM 6144 O O . GLY A 1 795 ? -11.739 -19.842 16.156 1.00 76.69 795 GLY A O 1
ATOM 6145 N N . LEU A 1 796 ? -12.242 -21.724 17.282 1.00 86.00 796 LEU A N 1
ATOM 6146 C CA . LEU A 1 796 ? -13.499 -21.216 17.823 1.00 86.00 796 LEU A CA 1
ATOM 6147 C C . LEU A 1 796 ? -13.248 -20.433 19.119 1.00 86.00 796 LEU A C 1
ATOM 6149 O O . LEU A 1 796 ? -12.517 -20.878 20.003 1.00 86.00 796 LEU A O 1
ATOM 6153 N N . ARG A 1 797 ? -13.905 -19.282 19.260 1.00 86.31 797 ARG A N 1
ATOM 6154 C CA . ARG A 1 797 ? -14.072 -18.575 20.531 1.00 86.31 797 ARG A CA 1
ATOM 6155 C C . ARG A 1 797 ? -15.181 -19.269 21.319 1.00 86.31 797 ARG A C 1
ATOM 6157 O O . ARG A 1 797 ? -16.338 -19.234 20.908 1.00 86.31 797 ARG A O 1
ATOM 6164 N N . VAL A 1 798 ? -14.829 -19.895 22.437 1.00 89.94 798 VAL A N 1
ATOM 6165 C CA . VAL A 1 798 ? -15.755 -20.727 23.219 1.00 89.94 798 VAL A CA 1
ATOM 6166 C C . VAL A 1 798 ? -16.340 -19.943 24.392 1.00 89.94 798 VAL A C 1
ATOM 6168 O O . VAL A 1 798 ? -15.606 -19.288 25.132 1.00 89.94 798 VAL A O 1
ATOM 6171 N N . LEU A 1 799 ? -17.655 -20.039 24.588 1.00 93.69 799 LEU A N 1
ATOM 6172 C CA . LEU A 1 799 ? -18.355 -19.540 25.771 1.00 93.69 799 LEU A CA 1
ATOM 6173 C C . LEU A 1 799 ? -19.098 -20.676 26.471 1.00 93.69 799 LEU A C 1
ATOM 6175 O O . LEU A 1 799 ? -19.710 -21.526 25.826 1.00 93.69 799 LEU A O 1
ATOM 6179 N N . GLY A 1 800 ? -19.071 -20.661 27.800 1.00 94.81 800 GLY A N 1
ATOM 6180 C CA . GLY A 1 800 ? -19.916 -21.512 28.626 1.00 94.81 800 GLY A CA 1
ATOM 6181 C C . GLY A 1 800 ? -21.308 -20.915 28.796 1.00 94.81 800 GLY A C 1
ATOM 6182 O O . GLY A 1 800 ? -21.459 -19.693 28.869 1.00 94.81 800 GLY A O 1
ATOM 6183 N N . LEU A 1 801 ? -22.310 -21.789 28.886 1.00 95.88 801 LEU A N 1
ATOM 6184 C CA . LEU A 1 801 ? -23.710 -21.449 29.121 1.00 95.88 801 LEU A CA 1
ATOM 6185 C C . LEU A 1 801 ? -24.201 -22.180 30.376 1.00 95.88 801 LEU A C 1
ATOM 6187 O O . LEU A 1 801 ? -24.114 -23.409 30.460 1.00 95.88 801 LEU A O 1
ATOM 6191 N N . ALA A 1 802 ? -24.737 -21.433 31.339 1.00 94.56 802 ALA A N 1
ATOM 6192 C CA . ALA A 1 802 ? -25.316 -21.984 32.560 1.00 94.56 802 ALA A CA 1
ATOM 6193 C C . ALA A 1 802 ? -26.563 -21.205 32.999 1.00 94.56 802 ALA A C 1
ATOM 6195 O O . ALA A 1 802 ? -26.772 -20.056 32.607 1.00 94.56 802 ALA A O 1
ATOM 6196 N N . TYR A 1 803 ? -27.396 -21.825 33.829 1.00 92.62 803 TYR A N 1
ATOM 6197 C CA . TYR A 1 803 ? -28.579 -21.184 34.403 1.00 92.62 803 TYR A CA 1
ATOM 6198 C C . TYR A 1 803 ? -28.822 -21.633 35.846 1.00 92.62 803 TYR A C 1
ATOM 6200 O O . TYR A 1 803 ? -28.211 -22.585 36.323 1.00 92.62 803 TYR A O 1
ATOM 6208 N N . LYS A 1 804 ? -29.709 -20.941 36.555 1.00 90.00 804 LYS A N 1
ATOM 6209 C CA . LYS A 1 804 ? -30.153 -21.273 37.910 1.00 90.00 804 LYS A CA 1
ATOM 6210 C C . LYS A 1 804 ? -31.600 -20.836 38.087 1.00 90.00 804 LYS A C 1
ATOM 6212 O O . LYS A 1 804 ? -31.948 -19.719 37.717 1.00 90.00 804 LYS A O 1
ATOM 6217 N N . THR A 1 805 ? -32.421 -21.695 38.672 1.00 85.88 805 THR A N 1
ATOM 6218 C CA . THR A 1 805 ? -33.805 -21.371 39.037 1.00 85.88 805 THR A CA 1
ATOM 6219 C C . THR A 1 805 ? -33.848 -20.905 40.490 1.00 85.88 805 THR A C 1
ATOM 6221 O O . THR A 1 805 ? -33.196 -21.492 41.353 1.00 85.88 805 THR A O 1
ATOM 6224 N N . ILE A 1 806 ? -34.576 -19.825 40.758 1.00 83.44 806 ILE A N 1
ATOM 6225 C CA . ILE A 1 806 ? -34.687 -19.173 42.062 1.00 83.44 806 ILE A CA 1
ATOM 6226 C C . ILE A 1 806 ? -36.183 -19.107 42.428 1.00 83.44 806 ILE A C 1
ATOM 6228 O O . ILE A 1 806 ? -36.959 -18.491 41.692 1.00 83.44 806 ILE A O 1
ATOM 6232 N N . PRO A 1 807 ? -36.616 -19.711 43.551 1.00 77.75 807 PRO A N 1
ATOM 6233 C CA . PRO A 1 807 ? -37.998 -19.613 44.019 1.00 77.75 807 PRO A CA 1
ATOM 6234 C C . PRO A 1 807 ? -38.371 -18.163 44.357 1.00 77.75 807 PRO A C 1
ATOM 6236 O O . PRO A 1 807 ? -37.609 -17.476 45.043 1.00 77.75 807 PRO A O 1
ATOM 6239 N N . ARG A 1 808 ? -39.547 -17.694 43.922 1.00 66.94 808 ARG A N 1
ATOM 6240 C CA . ARG A 1 808 ? -39.965 -16.287 44.090 1.00 66.94 808 ARG A CA 1
ATOM 6241 C C . ARG A 1 808 ? -40.042 -15.846 45.554 1.00 66.94 808 ARG A C 1
ATOM 6243 O O . ARG A 1 808 ? -39.631 -14.736 45.865 1.00 66.94 808 ARG A O 1
ATOM 6250 N N . ASP A 1 809 ? -40.467 -16.737 46.448 1.00 61.38 809 ASP A N 1
ATOM 6251 C CA . ASP A 1 809 ? -40.620 -16.463 47.887 1.00 61.38 809 ASP A CA 1
ATOM 6252 C C . ASP A 1 809 ? -39.302 -16.107 48.602 1.00 61.38 809 ASP A C 1
ATOM 6254 O O . ASP A 1 809 ? -39.317 -15.619 49.730 1.00 61.38 809 ASP A O 1
ATOM 6258 N N . SER A 1 810 ? -38.153 -16.351 47.958 1.00 56.66 810 SER A N 1
ATOM 6259 C CA . SER A 1 810 ? -36.817 -16.078 48.506 1.00 56.66 810 SER A CA 1
ATOM 6260 C C . SER A 1 810 ? -36.245 -14.701 48.145 1.00 56.66 810 SER A C 1
ATOM 6262 O O . SER A 1 810 ? -35.162 -14.354 48.616 1.00 56.66 810 SER A O 1
ATOM 6264 N N . VAL A 1 811 ? -36.952 -13.909 47.328 1.00 58.22 811 VAL A N 1
ATOM 6265 C CA . VAL A 1 811 ? -36.509 -12.583 46.870 1.00 58.22 811 VAL A CA 1
ATOM 6266 C C . VAL A 1 811 ? -37.549 -11.543 47.281 1.00 58.22 811 VAL A C 1
ATOM 6268 O O . VAL A 1 811 ? -38.700 -11.620 46.860 1.00 58.22 811 VAL A O 1
ATOM 6271 N N . SER A 1 812 ? -37.166 -10.575 48.119 1.00 52.84 812 SER A N 1
ATOM 6272 C CA . SER A 1 812 ? -38.066 -9.481 48.493 1.00 52.84 812 SER A CA 1
ATOM 6273 C C . SER A 1 812 ? -38.138 -8.444 47.364 1.00 52.84 812 SER A C 1
ATOM 6275 O O . SER A 1 812 ? -37.121 -8.138 46.743 1.00 52.84 812 SER A O 1
ATOM 6277 N N . ASP A 1 813 ? -39.315 -7.855 47.107 1.00 49.00 813 ASP A N 1
ATOM 6278 C CA . ASP A 1 813 ? -39.478 -6.788 46.096 1.00 49.00 813 ASP A CA 1
ATOM 6279 C C . ASP A 1 813 ? -38.567 -5.562 46.369 1.00 49.00 813 ASP A C 1
ATOM 6281 O O . ASP A 1 813 ? -38.315 -4.760 45.473 1.00 49.00 813 ASP A O 1
ATOM 6285 N N . ALA A 1 814 ? -38.026 -5.425 47.589 1.00 43.34 814 ALA A N 1
ATOM 6286 C CA . ALA A 1 814 ? -37.091 -4.369 47.984 1.00 43.34 814 ALA A CA 1
ATOM 6287 C C . ALA A 1 814 ? -35.634 -4.606 47.524 1.00 43.34 814 ALA A C 1
ATOM 6289 O O . ALA A 1 814 ? -34.890 -3.640 47.342 1.00 43.34 814 ALA A O 1
ATOM 6290 N N . ASP A 1 815 ? -35.226 -5.859 47.288 1.00 47.53 815 ASP A N 1
ATOM 6291 C CA . ASP A 1 815 ? -33.873 -6.207 46.818 1.00 47.53 815 ASP A CA 1
ATOM 6292 C C . ASP A 1 815 ? -33.686 -5.939 45.311 1.00 47.53 815 ASP A C 1
ATOM 6294 O O . ASP A 1 815 ? -32.567 -5.764 44.841 1.00 47.53 815 ASP A O 1
ATOM 6298 N N . ALA A 1 816 ? -34.778 -5.875 44.540 1.00 44.00 816 ALA A N 1
ATOM 6299 C CA . ALA A 1 816 ? -34.748 -5.600 43.099 1.00 44.00 816 ALA A CA 1
ATOM 6300 C C . ALA A 1 816 ? -34.718 -4.095 42.753 1.00 44.00 816 ALA A C 1
ATOM 6302 O O . ALA A 1 816 ? -34.447 -3.740 41.610 1.00 44.00 816 ALA A O 1
ATOM 6303 N N . ILE A 1 817 ? -35.014 -3.216 43.721 1.00 40.34 817 ILE A N 1
ATOM 6304 C CA . ILE A 1 817 ? -35.221 -1.768 43.510 1.00 40.34 817 ILE A CA 1
ATOM 6305 C C . ILE A 1 817 ? -34.062 -0.925 44.090 1.00 40.34 817 ILE A C 1
ATOM 6307 O O . ILE A 1 817 ? -33.905 0.242 43.741 1.00 40.34 817 ILE A O 1
ATOM 6311 N N . SER A 1 818 ? -33.211 -1.487 44.953 1.00 36.25 818 SER A N 1
ATOM 6312 C CA . SER A 1 818 ? -32.309 -0.710 45.822 1.00 36.25 818 SER A CA 1
ATOM 6313 C C . SER A 1 818 ? -30.901 -0.392 45.280 1.00 36.25 818 SER A C 1
ATOM 6315 O O . SER A 1 818 ? -30.130 0.240 45.998 1.00 36.25 818 SER A O 1
ATOM 6317 N N . GLU A 1 819 ? -30.557 -0.723 44.028 1.00 41.56 819 GLU A N 1
ATOM 6318 C CA . GLU A 1 819 ? -29.249 -0.351 43.436 1.00 41.56 819 GLU A CA 1
ATOM 6319 C C . GLU A 1 819 ? -29.312 0.719 42.326 1.00 41.56 819 GLU A C 1
ATOM 6321 O O . GLU A 1 819 ? -28.270 1.224 41.913 1.00 41.56 819 GLU A O 1
ATOM 6326 N N . GLU A 1 820 ? -30.498 1.147 41.869 1.00 34.44 820 GLU A N 1
ATOM 6327 C CA . GLU A 1 820 ? -30.597 2.201 40.838 1.00 34.44 820 GLU A CA 1
ATOM 6328 C C . GLU A 1 820 ? -30.393 3.635 41.373 1.00 34.44 820 GLU A C 1
ATOM 6330 O O . GLU A 1 820 ? -30.298 4.560 40.566 1.00 34.44 820 GLU A O 1
ATOM 6335 N N . GLN A 1 821 ? -30.297 3.857 42.695 1.00 31.33 821 GLN A N 1
ATOM 6336 C CA . GLN A 1 821 ? -30.321 5.219 43.263 1.00 31.33 821 GLN A CA 1
ATOM 6337 C C . GLN A 1 821 ? -29.110 5.710 44.070 1.00 31.33 821 GLN A C 1
ATOM 6339 O O . GLN A 1 821 ? -29.064 6.910 44.309 1.00 31.33 821 GLN A O 1
ATOM 6344 N N . ASP A 1 822 ? -28.093 4.905 44.391 1.00 31.20 822 ASP A N 1
ATOM 6345 C CA . ASP A 1 822 ? -26.928 5.404 45.151 1.00 31.20 822 ASP A CA 1
ATOM 6346 C C . ASP A 1 822 ? -25.591 4.994 44.502 1.00 31.20 822 ASP A C 1
ATOM 6348 O O . ASP A 1 822 ? -25.071 3.906 44.743 1.00 31.20 822 ASP A O 1
ATOM 6352 N N . GLN A 1 823 ? -25.014 5.887 43.685 1.00 34.72 823 GLN A N 1
ATOM 6353 C CA . GLN A 1 823 ? -23.661 5.764 43.103 1.00 34.72 823 GLN A CA 1
ATOM 6354 C C . GLN A 1 823 ? -22.658 6.802 43.644 1.00 34.72 823 GLN A C 1
ATOM 6356 O O . GLN A 1 823 ? -21.635 7.057 43.013 1.00 34.72 823 GLN A O 1
ATOM 6361 N N . ASP A 1 824 ? -22.897 7.362 44.829 1.00 30.33 824 ASP A N 1
ATOM 6362 C CA . ASP A 1 824 ? -21.958 8.271 45.493 1.00 30.33 824 ASP A CA 1
ATOM 6363 C C . ASP A 1 824 ? -21.482 7.672 46.831 1.00 30.33 824 ASP A C 1
ATOM 6365 O O . ASP A 1 824 ? -22.026 7.992 47.879 1.00 30.33 824 ASP A O 1
ATOM 6369 N N . GLU A 1 825 ? -20.509 6.747 46.788 1.00 26.61 825 GLU A N 1
ATOM 6370 C CA . GLU A 1 825 ? -19.376 6.594 47.739 1.00 26.61 825 GLU A CA 1
ATOM 6371 C C . GLU A 1 825 ? -18.707 5.199 47.646 1.00 26.61 825 GLU A C 1
ATOM 6373 O O . GLU A 1 825 ? -19.396 4.177 47.599 1.00 26.61 825 GLU A O 1
ATOM 6378 N N . PRO A 1 826 ? -17.361 5.100 47.705 1.00 35.38 826 PRO A N 1
ATOM 6379 C CA . PRO A 1 826 ? -16.665 3.828 47.841 1.00 35.38 826 PRO A CA 1
ATOM 6380 C C . PRO A 1 826 ? -16.519 3.478 49.329 1.00 35.38 826 PRO A C 1
ATOM 6382 O O . PRO A 1 826 ? -15.540 3.856 49.972 1.00 35.38 826 PRO A O 1
ATOM 6385 N N . SER A 1 827 ? -17.471 2.733 49.892 1.00 28.17 827 SER A N 1
ATOM 6386 C CA . SER A 1 827 ? -17.286 2.096 51.200 1.00 28.17 827 SER A CA 1
ATOM 6387 C C . SER A 1 827 ? -17.665 0.614 51.185 1.00 28.17 827 SER A C 1
ATOM 6389 O O . SER A 1 827 ? -18.595 0.161 50.524 1.00 28.17 827 SER A O 1
ATOM 6391 N N . SER A 1 828 ? -16.829 -0.146 51.885 1.00 30.16 828 SER A N 1
ATOM 6392 C CA . SER A 1 828 ? -16.815 -1.592 52.095 1.00 30.16 828 SER A CA 1
ATOM 6393 C C . SER A 1 828 ? -18.175 -2.303 52.117 1.00 30.16 828 SER A C 1
ATOM 6395 O O . SER A 1 828 ? -19.056 -1.960 52.902 1.00 30.16 828 SER A O 1
ATOM 6397 N N . SER A 1 829 ? -18.245 -3.399 51.351 1.00 33.69 829 SER A N 1
ATOM 6398 C CA . SER A 1 829 ? -19.108 -4.571 51.571 1.00 33.69 829 SER A CA 1
ATOM 6399 C C . SER A 1 829 ? -20.595 -4.280 51.826 1.00 33.69 829 SER A C 1
ATOM 6401 O O . SER A 1 829 ? -21.084 -4.477 52.939 1.00 33.69 829 SER A O 1
ATOM 6403 N N . LYS A 1 830 ? -21.343 -3.900 50.785 1.00 30.47 830 LYS A N 1
ATOM 6404 C CA . LYS A 1 830 ? -22.803 -4.088 50.774 1.00 30.47 830 LYS A CA 1
ATOM 6405 C C . LYS A 1 830 ? -23.122 -5.460 50.180 1.00 30.47 830 LYS A C 1
ATOM 6407 O O . LYS A 1 830 ? -22.643 -5.817 49.106 1.00 30.47 830 LYS A O 1
ATOM 6412 N N . ALA A 1 831 ? -23.840 -6.263 50.959 1.00 32.84 831 ALA A N 1
ATOM 6413 C CA . ALA A 1 831 ? -24.135 -7.655 50.669 1.00 32.84 831 ALA A CA 1
ATOM 6414 C C . ALA A 1 831 ? -25.136 -7.764 49.515 1.00 32.84 831 ALA A C 1
ATOM 6416 O O . ALA A 1 831 ? -26.304 -7.429 49.674 1.00 32.84 831 ALA A O 1
ATOM 6417 N N . THR A 1 832 ? -24.676 -8.280 48.376 1.00 42.94 832 THR A N 1
ATOM 6418 C CA . THR A 1 832 ? -25.548 -8.864 47.354 1.00 42.94 832 THR A CA 1
ATOM 6419 C C . THR A 1 832 ? -26.412 -9.928 48.030 1.00 42.94 832 THR A C 1
ATOM 6421 O O . THR A 1 832 ? -25.869 -10.802 48.713 1.00 42.94 832 THR A O 1
ATOM 6424 N N . SER A 1 833 ? -27.736 -9.859 47.882 1.00 51.72 833 SER A N 1
ATOM 6425 C CA . SER A 1 833 ? -28.651 -10.840 48.472 1.00 51.72 833 SER A CA 1
ATOM 6426 C C . SER A 1 833 ? -28.169 -12.259 48.109 1.00 51.72 833 SER A C 1
ATOM 6428 O O . SER A 1 833 ? -27.903 -12.525 46.933 1.00 51.72 833 SER A O 1
ATOM 6430 N N . PRO A 1 834 ? -28.019 -13.188 49.075 1.00 55.41 834 PRO A N 1
ATOM 6431 C CA . PRO A 1 834 ? -27.328 -14.472 48.876 1.00 55.41 834 PRO A CA 1
ATOM 6432 C C . PRO A 1 834 ? -27.943 -15.343 47.765 1.00 55.41 834 PRO A C 1
ATOM 6434 O O . PRO A 1 834 ? -27.269 -16.193 47.187 1.00 55.41 834 PRO A O 1
ATOM 6437 N N . HIS A 1 835 ? -29.209 -15.102 47.413 1.00 60.41 835 HIS A N 1
ATOM 6438 C CA . HIS A 1 835 ? -29.918 -15.805 46.344 1.00 60.41 835 HIS A CA 1
ATOM 6439 C C . HIS A 1 835 ? -29.572 -15.312 44.922 1.00 60.41 835 HIS A C 1
ATOM 6441 O O . HIS A 1 835 ? -29.666 -16.103 43.982 1.00 60.41 835 HIS A O 1
ATOM 6447 N N . LEU A 1 836 ? -29.093 -14.068 44.762 1.00 70.00 836 LEU A N 1
ATOM 6448 C CA . LEU A 1 836 ? -28.646 -13.477 43.485 1.00 70.00 836 LEU A CA 1
ATOM 6449 C C . LEU A 1 836 ? -27.141 -13.676 43.217 1.00 70.00 836 LEU A C 1
ATOM 6451 O O . LEU A 1 836 ? -26.608 -13.180 42.223 1.00 70.00 836 LEU A O 1
ATOM 6455 N N . ALA A 1 837 ? -26.443 -14.420 44.077 1.00 77.69 837 ALA A N 1
ATOM 6456 C CA . ALA A 1 837 ? -25.050 -14.780 43.853 1.00 77.69 837 ALA A CA 1
ATOM 6457 C C . ALA A 1 837 ? -24.897 -15.722 42.641 1.00 77.69 837 ALA A C 1
ATOM 6459 O O . ALA A 1 837 ? -25.645 -16.694 42.485 1.00 77.69 837 ALA A O 1
ATOM 6460 N N . GLU A 1 838 ? -23.876 -15.457 41.815 1.00 85.81 838 GLU A N 1
ATOM 6461 C CA . GLU A 1 838 ? -23.443 -16.281 40.673 1.00 85.81 838 GLU A CA 1
ATOM 6462 C C . GLU A 1 838 ? -22.720 -17.554 41.164 1.00 85.81 838 GLU A C 1
ATOM 6464 O O . GLU A 1 838 ? -21.546 -17.778 40.863 1.00 85.81 838 GLU A O 1
ATOM 6469 N N . GLU A 1 839 ? -23.404 -18.348 41.984 1.00 85.44 839 GLU A N 1
ATOM 6470 C CA . GLU A 1 839 ? -22.941 -19.605 42.568 1.00 85.44 839 GLU A CA 1
ATOM 6471 C C . GLU A 1 839 ? -24.056 -20.654 42.513 1.00 85.44 839 GLU A C 1
ATOM 6473 O O . GLU A 1 839 ? -25.250 -20.325 42.499 1.00 85.44 839 GLU A O 1
ATOM 6478 N N . GLN A 1 840 ? -23.653 -21.926 42.516 1.00 86.62 840 GLN A N 1
ATOM 6479 C CA . GLN A 1 840 ? -24.537 -23.087 42.391 1.00 86.62 840 GLN A CA 1
ATOM 6480 C C . GLN A 1 840 ? -25.314 -23.124 41.065 1.00 86.62 840 GLN A C 1
ATOM 6482 O O . GLN A 1 840 ? -26.498 -23.454 41.026 1.00 86.62 840 GLN A O 1
ATOM 6487 N N . LEU A 1 841 ? -24.646 -22.759 39.970 1.00 90.69 841 LEU A N 1
ATOM 6488 C CA . LEU A 1 841 ? -25.233 -22.775 38.631 1.00 90.69 841 LEU A CA 1
ATOM 6489 C C . LEU A 1 841 ? -25.364 -24.213 38.088 1.00 90.69 841 LEU A C 1
ATOM 6491 O O . LEU A 1 841 ? -24.617 -25.118 38.478 1.00 90.69 841 LEU A O 1
ATOM 6495 N N . ILE A 1 842 ? -26.301 -24.403 37.159 1.00 92.19 842 ILE A N 1
ATOM 6496 C CA . ILE A 1 842 ? -26.500 -25.622 36.373 1.00 92.19 842 ILE A CA 1
ATOM 6497 C C . ILE A 1 842 ? -25.875 -25.407 34.995 1.00 92.19 842 ILE A C 1
ATOM 6499 O O . ILE A 1 842 ? -26.331 -24.569 34.213 1.00 92.19 842 ILE A O 1
ATOM 6503 N N . PHE A 1 843 ? -24.839 -26.180 34.681 1.00 93.25 843 PHE A N 1
ATOM 6504 C CA . PHE A 1 843 ? -24.173 -26.130 33.385 1.00 93.25 843 PHE A CA 1
ATOM 6505 C C . PHE A 1 843 ? -25.069 -26.713 32.278 1.00 93.25 843 PHE A C 1
ATOM 6507 O O . PHE A 1 843 ? -25.603 -27.818 32.422 1.00 93.25 843 PHE A O 1
ATOM 6514 N N . ALA A 1 844 ? -25.221 -25.978 31.171 1.00 91.69 844 ALA A N 1
ATOM 6515 C CA . ALA A 1 844 ? -26.095 -26.339 30.050 1.00 91.69 844 ALA A CA 1
ATOM 6516 C C . ALA A 1 844 ? -25.327 -26.711 28.769 1.00 91.69 844 ALA A C 1
ATOM 6518 O O . ALA A 1 844 ? -25.764 -27.597 28.030 1.00 91.69 844 ALA A O 1
ATOM 6519 N N . GLY A 1 845 ? -24.187 -26.070 28.499 1.00 93.31 845 GLY A N 1
ATOM 6520 C CA . GLY A 1 845 ? -23.416 -26.348 27.288 1.00 93.31 845 GLY A CA 1
ATOM 6521 C C . GLY A 1 845 ? -22.280 -25.369 27.002 1.00 93.31 845 GLY A C 1
ATOM 6522 O O . GLY A 1 845 ? -22.031 -24.428 27.756 1.00 93.31 845 GLY A O 1
ATOM 6523 N N . LEU A 1 846 ? -21.609 -25.604 25.876 1.00 94.88 846 LEU A N 1
ATOM 6524 C CA . LEU A 1 846 ? -20.579 -24.747 25.295 1.00 94.88 846 LEU A CA 1
ATOM 6525 C C . LEU A 1 846 ? -21.040 -24.264 23.923 1.00 94.88 846 LEU A C 1
ATOM 6527 O O . LEU A 1 846 ? -21.564 -25.047 23.135 1.00 94.88 846 LEU A O 1
ATOM 6531 N N . VAL A 1 847 ? -20.787 -23.002 23.605 1.00 94.94 847 VAL A N 1
ATOM 6532 C CA . VAL A 1 847 ? -21.015 -22.445 22.270 1.00 94.94 847 VAL A CA 1
ATOM 6533 C C . VAL A 1 847 ? -19.695 -21.966 21.680 1.00 94.94 847 VAL A C 1
ATOM 6535 O O . VAL A 1 847 ? -18.953 -21.216 22.311 1.00 94.94 847 VAL A O 1
ATOM 6538 N N . GLY A 1 848 ? -19.389 -22.439 20.476 1.00 92.44 848 GLY A N 1
ATOM 6539 C CA . GLY A 1 848 ? -18.207 -22.095 19.702 1.00 92.44 848 GLY A CA 1
ATOM 6540 C C . GLY A 1 848 ? -18.553 -21.088 18.611 1.00 92.44 848 GLY A C 1
ATOM 6541 O O . GLY A 1 848 ? -19.307 -21.382 17.681 1.00 92.44 848 GLY A O 1
ATOM 6542 N N . LEU A 1 849 ? -17.972 -19.901 18.717 1.00 90.19 849 LEU A N 1
ATOM 6543 C CA . LEU A 1 849 ? -18.131 -18.794 17.782 1.00 90.19 849 LEU A CA 1
ATOM 6544 C C . LEU A 1 849 ? -16.909 -18.714 16.865 1.00 90.19 849 LEU A C 1
ATOM 6546 O O . LEU A 1 849 ? -15.797 -18.997 17.298 1.00 90.19 849 LEU A O 1
ATOM 6550 N N . ILE A 1 850 ? -17.087 -18.322 15.611 1.00 86.44 850 ILE A N 1
ATOM 6551 C CA . ILE A 1 850 ? -15.997 -18.191 14.643 1.00 86.44 850 ILE A CA 1
ATOM 6552 C C . ILE A 1 850 ? -16.092 -16.869 13.891 1.00 86.44 850 ILE A C 1
ATOM 6554 O O . ILE A 1 850 ? -17.182 -16.413 13.556 1.00 86.44 850 ILE A O 1
ATOM 6558 N N . ASP A 1 851 ? -14.930 -16.299 13.593 1.00 85.31 851 ASP A N 1
ATOM 6559 C CA . ASP A 1 851 ? -14.744 -15.282 12.560 1.00 85.31 851 ASP A CA 1
ATOM 6560 C C . ASP A 1 851 ? -14.090 -15.980 11.354 1.00 85.31 851 ASP A C 1
ATOM 6562 O O . ASP A 1 851 ? -12.881 -16.243 11.375 1.00 85.31 851 ASP A O 1
ATOM 6566 N N . PRO A 1 852 ? -14.884 -16.439 10.369 1.00 83.62 852 PRO A N 1
ATOM 6567 C CA . PRO A 1 852 ? -14.396 -17.324 9.328 1.00 83.62 852 PRO A CA 1
ATOM 6568 C C . PRO A 1 852 ? -13.481 -16.582 8.339 1.00 83.62 852 PRO A C 1
ATOM 6570 O O . PRO A 1 852 ? -13.651 -15.382 8.094 1.00 83.62 852 PRO A O 1
ATOM 6573 N N . PRO A 1 853 ? -12.526 -17.290 7.709 1.00 86.38 853 PRO A N 1
ATOM 6574 C CA . PRO A 1 853 ? -11.721 -16.719 6.638 1.00 86.38 853 PRO A CA 1
ATOM 6575 C C . PRO A 1 853 ? -12.573 -16.267 5.445 1.00 86.38 853 PRO A C 1
ATOM 6577 O O . PRO A 1 853 ? -13.495 -16.976 5.035 1.00 86.38 853 PRO A O 1
ATOM 6580 N N . LYS A 1 854 ? -12.224 -15.134 4.821 1.00 87.56 854 LYS A N 1
ATOM 6581 C CA . LYS A 1 854 ? -12.913 -14.672 3.605 1.00 87.56 854 LYS A CA 1
ATOM 6582 C C . LYS A 1 854 ? -12.722 -15.673 2.457 1.00 87.56 854 LYS A C 1
ATOM 6584 O O . LYS A 1 854 ? -11.655 -16.274 2.280 1.00 87.56 854 LYS A O 1
ATOM 6589 N N . LYS A 1 855 ? -13.746 -15.803 1.607 1.00 86.44 855 LYS A N 1
ATOM 6590 C CA . LYS A 1 855 ? -13.680 -16.621 0.383 1.00 86.44 855 LYS A CA 1
ATOM 6591 C C . LYS A 1 855 ? -12.513 -16.166 -0.506 1.00 86.44 855 LYS A C 1
ATOM 6593 O O . LYS A 1 855 ? -12.328 -14.973 -0.738 1.00 86.44 855 LYS A O 1
ATOM 6598 N N . GLY A 1 856 ? -11.727 -17.124 -0.997 1.00 88.56 856 GLY A N 1
ATOM 6599 C CA . GLY A 1 856 ? -10.559 -16.887 -1.856 1.00 88.56 856 GLY A CA 1
ATOM 6600 C C . GLY A 1 856 ? -9.249 -16.566 -1.121 1.00 88.56 856 GLY A C 1
ATOM 6601 O O . GLY A 1 856 ? -8.190 -16.679 -1.731 1.00 88.56 856 GLY A O 1
ATOM 6602 N N . VAL A 1 857 ? -9.259 -16.240 0.181 1.00 92.44 857 VAL A N 1
ATOM 6603 C CA . VAL A 1 857 ? -8.018 -15.901 0.917 1.00 92.44 857 VAL A CA 1
ATOM 6604 C C . VAL A 1 857 ? -7.059 -17.086 0.988 1.00 92.44 857 VAL A C 1
ATOM 6606 O O . VAL A 1 857 ? -5.866 -16.916 0.769 1.00 92.44 857 VAL A O 1
ATOM 6609 N N . LYS A 1 858 ? -7.568 -18.302 1.204 1.00 92.88 858 LYS A N 1
ATOM 6610 C CA . LYS A 1 858 ? -6.745 -19.522 1.206 1.00 92.88 858 LYS A CA 1
ATOM 6611 C C . LYS A 1 858 ? -6.014 -19.738 -0.127 1.00 92.88 858 LYS A C 1
ATOM 6613 O O . LYS A 1 858 ? -4.830 -20.057 -0.147 1.00 92.88 858 LYS A O 1
ATOM 6618 N N . GLU A 1 859 ? -6.714 -19.545 -1.242 1.00 93.56 859 GLU A N 1
ATOM 6619 C CA . GLU A 1 859 ? -6.149 -19.669 -2.594 1.00 93.56 859 GLU A CA 1
ATOM 6620 C C . GLU A 1 859 ? -5.135 -18.552 -2.875 1.00 93.56 859 GLU A C 1
ATOM 6622 O O . GLU A 1 859 ? -4.080 -18.795 -3.462 1.00 93.56 859 GLU A O 1
ATOM 6627 N N . ALA A 1 860 ? -5.417 -17.337 -2.402 1.00 93.31 860 ALA A N 1
ATOM 6628 C CA . ALA A 1 860 ? -4.511 -16.199 -2.486 1.00 93.31 860 ALA A CA 1
ATOM 6629 C C . ALA A 1 860 ? -3.220 -16.420 -1.681 1.00 93.31 860 ALA A C 1
ATOM 6631 O O . ALA A 1 860 ? -2.138 -16.193 -2.215 1.00 93.31 860 ALA A O 1
ATOM 6632 N N . VAL A 1 861 ? -3.308 -16.933 -0.448 1.00 93.44 861 VAL A N 1
ATOM 6633 C CA . VAL A 1 861 ? -2.137 -17.309 0.365 1.00 93.44 861 VAL A CA 1
ATOM 6634 C C . VAL A 1 861 ? -1.325 -18.400 -0.335 1.00 93.44 861 VAL A C 1
ATOM 6636 O O . VAL A 1 861 ? -0.109 -18.266 -0.451 1.00 93.44 861 VAL A O 1
ATOM 6639 N N . ALA A 1 862 ? -1.977 -19.436 -0.874 1.00 92.00 862 ALA A N 1
ATOM 6640 C CA . ALA A 1 862 ? -1.292 -20.482 -1.636 1.00 92.00 862 ALA A CA 1
ATOM 6641 C C . ALA A 1 862 ? -0.574 -19.917 -2.876 1.00 92.00 862 ALA A C 1
ATOM 6643 O O . ALA A 1 862 ? 0.564 -20.289 -3.159 1.00 92.00 862 ALA A O 1
ATOM 6644 N N . THR A 1 863 ? -1.204 -18.969 -3.578 1.00 92.81 863 THR A N 1
ATOM 6645 C CA . THR A 1 863 ? -0.608 -18.272 -4.729 1.00 92.81 863 THR A CA 1
ATOM 6646 C C . THR A 1 863 ? 0.607 -17.440 -4.309 1.00 92.81 863 THR A C 1
ATOM 6648 O O . THR A 1 863 ? 1.641 -17.492 -4.969 1.00 92.81 863 THR A O 1
ATOM 6651 N N . CYS A 1 864 ? 0.527 -16.714 -3.189 1.00 92.75 864 CYS A N 1
ATOM 6652 C CA . CYS A 1 864 ? 1.663 -15.985 -2.619 1.00 92.75 864 CYS A CA 1
ATOM 6653 C C . CYS A 1 864 ? 2.826 -16.923 -2.283 1.00 92.75 864 CYS A C 1
ATOM 6655 O O . CYS A 1 864 ? 3.954 -16.660 -2.693 1.00 92.75 864 CYS A O 1
ATOM 6657 N N . GLN A 1 865 ? 2.553 -18.036 -1.603 1.00 89.25 865 GLN A N 1
ATOM 6658 C CA . GLN A 1 865 ? 3.577 -19.013 -1.232 1.00 89.25 865 GLN A CA 1
ATOM 6659 C C . GLN A 1 865 ? 4.228 -19.659 -2.459 1.00 89.25 865 GLN A C 1
ATOM 6661 O O . GLN A 1 865 ? 5.453 -19.768 -2.511 1.00 89.25 865 GLN A O 1
ATOM 6666 N N . GLN A 1 866 ? 3.441 -20.016 -3.481 1.00 90.31 866 GLN A N 1
ATOM 6667 C CA . GLN A 1 866 ? 3.961 -20.514 -4.759 1.00 90.31 866 GLN A CA 1
ATOM 6668 C C . GLN A 1 866 ? 4.838 -19.470 -5.468 1.00 90.31 866 GLN A C 1
ATOM 6670 O O . GLN A 1 866 ? 5.853 -19.821 -6.063 1.00 90.31 866 GLN A O 1
ATOM 6675 N N . ALA A 1 867 ? 4.484 -18.189 -5.355 1.00 89.50 867 ALA A N 1
ATOM 6676 C CA . ALA A 1 867 ? 5.253 -17.061 -5.870 1.00 89.50 867 ALA A CA 1
ATOM 6677 C C . ALA A 1 867 ? 6.470 -16.689 -4.998 1.00 89.50 867 ALA A C 1
ATOM 6679 O O . ALA A 1 867 ? 7.109 -15.666 -5.264 1.00 89.50 867 ALA A O 1
ATOM 6680 N N . GLY A 1 868 ? 6.765 -17.467 -3.947 1.00 89.56 868 GLY A N 1
ATOM 6681 C CA . GLY A 1 868 ? 7.863 -17.251 -3.005 1.00 89.56 868 GLY A CA 1
ATOM 6682 C C . GLY A 1 868 ? 7.673 -16.071 -2.046 1.00 89.56 868 GLY A C 1
ATOM 6683 O O . GLY A 1 868 ? 8.665 -15.553 -1.543 1.00 89.56 868 GLY A O 1
ATOM 6684 N N . ILE A 1 869 ? 6.434 -15.624 -1.829 1.00 93.00 869 ILE A N 1
ATOM 6685 C CA . ILE A 1 869 ? 6.072 -14.542 -0.905 1.00 93.00 869 ILE A CA 1
ATOM 6686 C C . ILE A 1 869 ? 5.643 -15.158 0.429 1.00 93.00 869 ILE A C 1
ATOM 6688 O O . ILE A 1 869 ? 4.706 -15.957 0.478 1.00 93.00 869 ILE A O 1
ATOM 6692 N N . HIS A 1 870 ? 6.300 -14.771 1.522 1.00 91.44 870 HIS A N 1
ATOM 6693 C CA . HIS A 1 870 ? 5.948 -15.235 2.861 1.00 91.44 870 HIS A CA 1
ATOM 6694 C C . HIS A 1 870 ? 4.782 -14.409 3.422 1.00 91.44 870 HIS A C 1
ATOM 6696 O O . HIS A 1 870 ? 4.860 -13.185 3.522 1.00 91.44 870 HIS A O 1
ATOM 6702 N N . CYS A 1 871 ? 3.687 -15.070 3.790 1.00 93.50 871 CYS A N 1
ATOM 6703 C CA . CYS A 1 871 ? 2.555 -14.425 4.452 1.00 93.50 871 CYS A CA 1
ATOM 6704 C C . CYS A 1 871 ? 2.726 -14.528 5.969 1.00 93.50 871 CYS A C 1
ATOM 6706 O O . CYS A 1 871 ? 2.946 -15.619 6.487 1.00 93.50 871 CYS A O 1
ATOM 6708 N N . ILE A 1 872 ? 2.598 -13.405 6.671 1.00 94.06 872 ILE A N 1
ATOM 6709 C CA . ILE A 1 872 ? 2.672 -13.322 8.130 1.00 94.06 872 ILE A CA 1
ATOM 6710 C C . ILE A 1 872 ? 1.337 -12.800 8.646 1.00 94.06 872 ILE A C 1
ATOM 6712 O O . ILE A 1 872 ? 0.860 -11.757 8.202 1.00 94.06 872 ILE A O 1
ATOM 6716 N N . MET A 1 873 ? 0.748 -13.516 9.599 1.00 93.75 873 MET A N 1
ATOM 6717 C CA . MET A 1 873 ? -0.442 -13.076 10.318 1.00 93.75 873 MET A CA 1
ATOM 6718 C C . MET A 1 873 ? -0.030 -12.305 11.571 1.00 93.75 873 MET A C 1
ATOM 6720 O O . MET A 1 873 ? 0.743 -12.804 12.389 1.00 93.75 873 MET A O 1
ATOM 6724 N N . ILE A 1 874 ? -0.581 -11.108 11.742 1.00 91.56 874 ILE A N 1
ATOM 6725 C CA . ILE A 1 874 ? -0.423 -10.292 12.947 1.00 91.56 874 ILE A CA 1
ATOM 6726 C C . ILE A 1 874 ? -1.817 -10.076 13.529 1.00 91.56 874 ILE A C 1
ATOM 6728 O O . ILE A 1 874 ? -2.725 -9.688 12.806 1.00 91.56 874 ILE A O 1
ATOM 6732 N N . THR A 1 875 ? -2.027 -10.360 14.814 1.00 86.19 875 THR A N 1
ATOM 6733 C CA . THR A 1 875 ? -3.362 -10.245 15.415 1.00 86.19 875 THR A CA 1
ATOM 6734 C C . THR A 1 875 ? -3.334 -9.946 16.913 1.00 86.19 875 THR A C 1
ATOM 6736 O O . THR A 1 875 ? -2.380 -10.268 17.623 1.00 86.19 875 THR A O 1
ATOM 6739 N N . GLY A 1 876 ? -4.417 -9.339 17.402 1.00 77.12 876 GLY A N 1
ATOM 6740 C CA . GLY A 1 876 ? -4.712 -9.181 18.827 1.00 77.12 876 GLY A CA 1
ATOM 6741 C C . GLY A 1 876 ? -5.352 -10.415 19.481 1.00 77.12 876 GLY A C 1
ATOM 6742 O O . GLY A 1 876 ? -5.544 -10.417 20.697 1.00 77.12 876 GLY A O 1
ATOM 6743 N N . ASP A 1 877 ? -5.673 -11.458 18.709 1.00 73.44 877 ASP A N 1
ATOM 6744 C CA . ASP A 1 877 ? -6.280 -12.691 19.221 1.00 73.44 877 ASP A CA 1
ATOM 6745 C C . ASP A 1 877 ? -5.306 -13.542 20.049 1.00 73.44 877 ASP A C 1
ATOM 6747 O O . ASP A 1 877 ? -4.090 -13.335 20.049 1.00 73.44 877 ASP A O 1
ATOM 6751 N N . HIS A 1 878 ? -5.862 -14.527 20.761 1.00 72.25 878 HIS A N 1
ATOM 6752 C CA . HIS A 1 878 ? -5.087 -15.582 21.412 1.00 72.25 878 HIS A CA 1
ATOM 6753 C C . HIS A 1 878 ? -4.313 -16.430 20.397 1.00 72.25 878 HIS A C 1
ATOM 6755 O O . HIS A 1 878 ? -4.753 -16.635 19.264 1.00 72.25 878 HIS A O 1
ATOM 6761 N N . ILE A 1 879 ? -3.156 -16.940 20.828 1.00 81.50 879 ILE A N 1
ATOM 6762 C CA . ILE A 1 879 ? -2.219 -17.661 19.964 1.00 81.50 879 ILE A CA 1
ATOM 6763 C C . ILE A 1 879 ? -2.823 -18.948 19.401 1.00 81.50 879 ILE A C 1
ATOM 6765 O O . ILE A 1 879 ? -2.580 -19.259 18.239 1.00 81.50 879 ILE A O 1
ATOM 6769 N N . GLU A 1 880 ? -3.655 -19.658 20.160 1.00 78.69 880 GLU A N 1
ATOM 6770 C CA . GLU A 1 880 ? -4.308 -20.892 19.719 1.00 78.69 880 GLU A CA 1
ATOM 6771 C C . GLU A 1 880 ? -5.278 -20.611 18.566 1.00 78.69 880 GLU A C 1
ATOM 6773 O O . GLU A 1 880 ? -5.207 -21.250 17.516 1.00 78.69 880 GLU A O 1
ATOM 6778 N N . THR A 1 881 ? -6.129 -19.592 18.723 1.00 76.38 881 THR A N 1
ATOM 6779 C CA . THR A 1 881 ? -7.079 -19.156 17.690 1.00 76.38 881 THR A CA 1
ATOM 6780 C C . THR A 1 881 ? -6.351 -18.650 16.450 1.00 76.38 881 THR A C 1
ATOM 6782 O O . THR A 1 881 ? -6.667 -19.065 15.335 1.00 76.38 881 THR A O 1
ATOM 6785 N N . ALA A 1 882 ? -5.341 -17.798 16.638 1.00 82.88 882 ALA A N 1
ATOM 6786 C CA . ALA A 1 882 ? -4.537 -17.255 15.551 1.00 82.88 882 ALA A CA 1
ATOM 6787 C C . ALA A 1 882 ? -3.843 -18.370 14.754 1.00 82.88 882 ALA A C 1
ATOM 6789 O O . ALA A 1 882 ? -3.915 -18.395 13.527 1.00 82.88 882 ALA A O 1
ATOM 6790 N N . THR A 1 883 ? -3.233 -19.334 15.448 1.00 85.94 883 THR A N 1
ATOM 6791 C CA . THR A 1 883 ? -2.537 -20.467 14.826 1.00 85.94 883 THR A CA 1
ATOM 6792 C C . THR A 1 883 ? -3.515 -21.377 14.087 1.00 85.94 883 THR A C 1
ATOM 6794 O O . THR A 1 883 ? -3.241 -21.771 12.957 1.00 85.94 883 THR A O 1
ATOM 6797 N N . ALA A 1 884 ? -4.694 -21.649 14.656 1.00 83.00 884 ALA A N 1
ATOM 6798 C CA . ALA A 1 884 ? -5.721 -22.456 14.003 1.00 83.00 884 ALA A CA 1
ATOM 6799 C C . ALA A 1 884 ? -6.222 -21.819 12.694 1.00 83.00 884 ALA A C 1
ATOM 6801 O O . ALA A 1 884 ? -6.268 -22.493 11.661 1.00 83.00 884 ALA A O 1
ATOM 6802 N N . ILE A 1 885 ? -6.540 -20.517 12.701 1.00 85.81 885 ILE A N 1
ATOM 6803 C CA . ILE A 1 885 ? -6.947 -19.787 11.487 1.00 85.81 885 ILE A CA 1
ATOM 6804 C C . ILE A 1 885 ? -5.790 -19.722 10.481 1.00 85.81 885 ILE A C 1
ATOM 6806 O O . ILE A 1 885 ? -5.991 -19.964 9.288 1.00 85.81 885 ILE A O 1
ATOM 6810 N N . ALA A 1 886 ? -4.563 -19.469 10.944 1.00 89.25 886 ALA A N 1
ATOM 6811 C CA . ALA A 1 886 ? -3.378 -19.466 10.094 1.00 89.25 886 ALA A CA 1
ATOM 6812 C C . ALA A 1 886 ? -3.154 -20.831 9.422 1.00 89.25 886 ALA A C 1
ATOM 6814 O O . ALA A 1 886 ? -2.838 -20.878 8.233 1.00 89.25 886 ALA A O 1
ATOM 6815 N N . SER A 1 887 ? -3.385 -21.942 10.125 1.00 88.31 887 SER A N 1
ATOM 6816 C CA . SER A 1 887 ? -3.320 -23.286 9.544 1.00 88.31 887 SER A CA 1
ATOM 6817 C C . SER A 1 887 ? -4.426 -23.555 8.527 1.00 88.31 887 SER A C 1
ATOM 6819 O O . SER A 1 887 ? -4.151 -24.131 7.475 1.00 88.31 887 SER A O 1
ATOM 6821 N N . GLN A 1 888 ? -5.658 -23.093 8.765 1.00 86.56 888 GLN A N 1
ATOM 6822 C CA . GLN A 1 888 ? -6.749 -23.219 7.785 1.00 86.56 888 GLN A CA 1
ATOM 6823 C C . GLN A 1 888 ? -6.441 -22.482 6.471 1.00 86.56 888 GLN A C 1
ATOM 6825 O O . GLN A 1 888 ? -6.761 -22.979 5.384 1.00 86.56 888 GLN A O 1
ATOM 6830 N N . LEU A 1 889 ? -5.794 -21.318 6.580 1.00 89.94 889 LEU A N 1
ATOM 6831 C CA . LEU A 1 889 ? -5.355 -20.489 5.458 1.00 89.94 889 LEU A CA 1
ATOM 6832 C C . LEU A 1 889 ? -4.069 -20.988 4.784 1.00 89.94 889 LEU A C 1
ATOM 6834 O O . LEU A 1 889 ? -3.748 -20.525 3.694 1.00 89.94 889 LEU A O 1
ATOM 6838 N N . GLY A 1 890 ? -3.346 -21.925 5.403 1.00 88.38 890 GLY A N 1
ATOM 6839 C CA . GLY A 1 890 ? -2.052 -22.416 4.924 1.00 88.38 890 GLY A CA 1
ATOM 6840 C C . GLY A 1 890 ? -0.854 -21.537 5.303 1.00 88.38 890 GLY A C 1
ATOM 6841 O O . GLY A 1 890 ? 0.256 -21.834 4.877 1.00 88.38 890 GLY A O 1
ATOM 6842 N N . ILE A 1 891 ? -1.049 -20.491 6.113 1.00 90.44 891 ILE A N 1
ATOM 6843 C CA . ILE A 1 891 ? 0.012 -19.610 6.638 1.00 90.44 891 ILE A CA 1
ATOM 6844 C C . ILE A 1 891 ? 0.896 -20.353 7.654 1.00 90.44 891 ILE A C 1
ATOM 6846 O O . ILE A 1 891 ? 2.101 -20.120 7.702 1.00 90.44 891 ILE A O 1
ATOM 6850 N N . PHE A 1 892 ? 0.310 -21.252 8.453 1.00 86.12 892 PHE A N 1
ATOM 6851 C CA . PHE A 1 892 ? 1.008 -21.991 9.509 1.00 86.12 892 PHE A CA 1
ATOM 6852 C C . PHE A 1 892 ? 0.933 -23.505 9.283 1.00 86.12 892 PHE A C 1
ATOM 6854 O O . PHE A 1 892 ? -0.163 -24.065 9.209 1.00 86.12 892 PHE A O 1
ATOM 6861 N N . GLN A 1 893 ? 2.080 -24.183 9.201 1.00 77.69 893 GLN A N 1
ATOM 6862 C CA . GLN A 1 893 ? 2.151 -25.635 8.995 1.00 77.69 893 GLN A CA 1
ATOM 6863 C C . GLN A 1 893 ? 2.649 -26.335 10.267 1.00 77.69 893 GLN A C 1
ATOM 6865 O O . GLN A 1 893 ? 3.784 -26.130 10.688 1.00 77.69 893 GLN A O 1
ATOM 6870 N N . ASN A 1 894 ? 1.800 -27.175 10.871 1.00 63.69 894 ASN A N 1
ATOM 6871 C CA . ASN A 1 894 ? 2.107 -27.880 12.127 1.00 63.69 894 ASN A CA 1
ATOM 6872 C C . ASN A 1 894 ? 3.126 -29.025 11.955 1.00 63.69 894 ASN A C 1
ATOM 6874 O O . ASN A 1 894 ? 3.810 -29.379 12.911 1.00 63.69 894 ASN A O 1
ATOM 6878 N N . ASP A 1 895 ? 3.229 -29.595 10.749 1.00 56.94 895 ASP A N 1
ATOM 6879 C CA . ASP A 1 895 ? 3.892 -30.888 10.509 1.00 56.94 895 ASP A CA 1
ATOM 6880 C C . ASP A 1 895 ? 5.328 -30.779 9.958 1.00 56.94 895 ASP A C 1
ATOM 6882 O O . ASP A 1 895 ? 5.980 -31.798 9.728 1.00 56.94 895 ASP A O 1
ATOM 6886 N N . THR A 1 896 ? 5.851 -29.566 9.752 1.00 52.50 896 THR A N 1
ATOM 6887 C CA . THR A 1 896 ? 7.219 -29.319 9.258 1.00 52.50 896 THR A CA 1
ATOM 6888 C C . THR A 1 896 ? 8.085 -28.709 10.369 1.00 52.50 896 THR A C 1
ATOM 6890 O O . THR A 1 896 ? 8.062 -27.489 10.573 1.00 52.50 896 THR A O 1
ATOM 6893 N N . PRO A 1 897 ? 8.880 -29.523 11.102 1.00 43.06 897 PRO A N 1
ATOM 6894 C CA . PRO A 1 897 ? 9.784 -29.023 12.133 1.00 43.06 897 PRO A CA 1
ATOM 6895 C C . PRO A 1 897 ? 10.713 -27.944 11.563 1.00 43.06 897 PRO A C 1
ATOM 6897 O O . PRO A 1 897 ? 11.481 -28.203 10.638 1.00 43.06 897 PRO A O 1
ATOM 6900 N N . GLY A 1 898 ? 10.637 -26.730 12.115 1.00 50.53 898 GLY A N 1
ATOM 6901 C CA . GLY A 1 898 ? 11.525 -25.620 11.760 1.00 50.53 898 GLY A CA 1
ATOM 6902 C C . GLY A 1 898 ? 11.048 -24.675 10.647 1.00 50.53 898 GLY A C 1
ATOM 6903 O O . GLY A 1 898 ? 11.825 -23.796 10.287 1.00 50.53 898 GLY A O 1
ATOM 6904 N N . MET A 1 899 ? 9.817 -24.794 10.123 1.00 53.91 899 MET A N 1
ATOM 6905 C CA . MET A 1 899 ? 9.286 -23.847 9.114 1.00 53.91 899 MET A CA 1
ATOM 6906 C C . MET A 1 899 ? 8.275 -22.819 9.638 1.00 53.91 899 MET A C 1
ATOM 6908 O O . MET A 1 899 ? 8.202 -21.730 9.078 1.00 53.91 899 MET A O 1
ATOM 6912 N N . SER A 1 900 ? 7.519 -23.107 10.701 1.00 64.69 900 SER A N 1
ATOM 6913 C CA . SER A 1 900 ? 6.495 -22.182 11.209 1.00 64.69 900 SER A CA 1
ATOM 6914 C C . SER A 1 900 ? 6.618 -21.996 12.719 1.00 64.69 900 SER A C 1
ATOM 6916 O O . SER A 1 900 ? 6.525 -22.947 13.490 1.00 64.69 900 SER A O 1
ATOM 6918 N N . ARG A 1 901 ? 6.846 -20.748 13.142 1.00 82.56 901 ARG A N 1
ATOM 6919 C CA . ARG A 1 901 ? 6.895 -20.333 14.551 1.00 82.56 901 ARG A CA 1
ATOM 6920 C C . ARG A 1 901 ? 5.781 -19.322 14.820 1.00 82.56 901 ARG A C 1
ATOM 6922 O O . ARG A 1 901 ? 5.531 -18.453 13.987 1.00 82.56 901 ARG A O 1
ATOM 6929 N N . ALA A 1 902 ? 5.126 -19.447 15.971 1.00 86.50 902 ALA A N 1
ATOM 6930 C CA . ALA A 1 902 ? 4.189 -18.460 16.497 1.00 86.50 902 ALA A CA 1
ATOM 6931 C C . ALA A 1 902 ? 4.794 -17.817 17.756 1.00 86.50 902 ALA A C 1
ATOM 6933 O O . ALA A 1 902 ? 5.469 -18.507 18.521 1.00 86.50 902 ALA A O 1
ATOM 6934 N N . ILE A 1 903 ? 4.610 -16.509 17.941 1.00 88.69 903 ILE A N 1
ATOM 6935 C CA . ILE A 1 903 ? 5.128 -15.746 19.091 1.00 88.69 903 ILE A CA 1
ATOM 6936 C C . ILE A 1 903 ? 4.014 -14.867 19.677 1.00 88.69 903 ILE A C 1
ATOM 6938 O O . ILE A 1 903 ? 3.177 -14.332 18.946 1.00 88.69 903 ILE A O 1
ATOM 6942 N N . LEU A 1 904 ? 4.015 -14.705 21.002 1.00 83.50 904 LEU A N 1
ATOM 6943 C CA . LEU A 1 904 ? 3.152 -13.759 21.717 1.00 83.50 904 LEU A CA 1
ATOM 6944 C C . LEU A 1 904 ? 3.793 -12.363 21.785 1.00 83.50 904 LEU A C 1
ATOM 6946 O O . LEU A 1 904 ? 4.996 -12.249 21.994 1.00 83.50 904 LEU A O 1
ATOM 6950 N N . GLY A 1 905 ? 2.996 -11.293 21.719 1.00 81.06 905 GLY A N 1
ATOM 6951 C CA . GLY A 1 905 ? 3.493 -9.910 21.806 1.00 81.06 905 GLY A CA 1
ATOM 6952 C C . GLY A 1 905 ? 4.358 -9.646 23.043 1.00 81.06 905 GLY A C 1
ATOM 6953 O O . GLY A 1 905 ? 5.451 -9.113 22.918 1.00 81.06 905 GLY A O 1
ATOM 6954 N N . ARG A 1 906 ? 3.954 -10.163 24.212 1.00 78.88 906 ARG A N 1
ATOM 6955 C CA . ARG A 1 906 ? 4.742 -10.065 25.458 1.00 78.88 906 ARG A CA 1
ATOM 6956 C C . ARG A 1 906 ? 6.132 -10.705 25.379 1.00 78.88 906 ARG A C 1
ATOM 6958 O O . ARG A 1 906 ? 7.017 -10.337 26.135 1.00 78.88 906 ARG A O 1
ATOM 6965 N N . GLU A 1 907 ? 6.308 -11.720 24.534 1.00 83.44 907 GLU A N 1
ATOM 6966 C CA . GLU A 1 907 ? 7.615 -12.348 24.319 1.00 83.44 907 GLU A CA 1
ATOM 6967 C C . GLU A 1 907 ? 8.462 -11.491 23.384 1.00 83.44 907 GLU A C 1
ATOM 6969 O O . GLU A 1 907 ? 9.676 -11.445 23.546 1.00 83.44 907 GLU A O 1
ATOM 6974 N N . LEU A 1 908 ? 7.824 -10.792 22.441 1.00 85.44 908 LEU A N 1
ATOM 6975 C CA . LEU A 1 908 ? 8.478 -9.838 21.554 1.00 85.44 908 LEU A CA 1
ATOM 6976 C C . LEU A 1 908 ? 8.966 -8.602 22.320 1.00 85.44 908 LEU A C 1
ATOM 6978 O O . LEU A 1 908 ? 10.086 -8.166 22.084 1.00 85.44 908 LEU A O 1
ATOM 6982 N N . ASP A 1 909 ? 8.189 -8.120 23.295 1.00 80.50 909 ASP A N 1
ATOM 6983 C CA . ASP A 1 909 ? 8.558 -6.994 24.169 1.00 80.50 909 ASP A CA 1
ATOM 6984 C C . ASP A 1 909 ? 9.825 -7.269 25.005 1.00 80.50 909 ASP A C 1
ATOM 6986 O O . ASP A 1 909 ? 10.508 -6.344 25.442 1.00 80.50 909 ASP A O 1
ATOM 6990 N N . LEU A 1 910 ? 10.149 -8.547 25.244 1.00 85.56 910 LEU A N 1
ATOM 6991 C CA . LEU A 1 910 ? 11.349 -8.972 25.974 1.00 85.56 910 LEU A CA 1
ATOM 6992 C C . LEU A 1 910 ? 12.591 -9.081 25.075 1.00 85.56 910 LEU A C 1
ATOM 6994 O O . LEU A 1 910 ? 13.699 -9.265 25.586 1.00 85.56 910 LEU A O 1
ATOM 6998 N N . LEU A 1 911 ? 12.424 -9.010 23.753 1.00 85.19 911 LEU A N 1
ATOM 6999 C CA . LEU A 1 911 ? 13.507 -9.107 22.781 1.00 85.19 911 LEU A CA 1
ATOM 7000 C C . LEU A 1 911 ? 13.984 -7.709 22.376 1.00 85.19 911 LEU A C 1
ATOM 7002 O O . LEU A 1 911 ? 13.192 -6.795 22.166 1.00 85.19 911 LEU A O 1
ATOM 7006 N N . SER A 1 912 ? 15.298 -7.544 22.221 1.00 86.31 912 SER A N 1
ATOM 7007 C CA . SER A 1 912 ? 15.848 -6.361 21.554 1.00 86.31 912 SER A CA 1
ATOM 7008 C C . SER A 1 912 ? 15.576 -6.413 20.047 1.00 86.31 912 SER A C 1
ATOM 7010 O O . SER A 1 912 ? 15.426 -7.500 19.486 1.00 86.31 912 SER A O 1
ATOM 7012 N N . ASP A 1 913 ? 15.590 -5.259 19.369 1.00 81.62 913 ASP A N 1
ATOM 7013 C CA . ASP A 1 913 ? 15.437 -5.183 17.904 1.00 81.62 913 ASP A CA 1
ATOM 7014 C C . ASP A 1 913 ? 16.395 -6.152 17.177 1.00 81.62 913 ASP A C 1
ATOM 7016 O O . ASP A 1 913 ? 15.968 -6.890 16.289 1.00 81.62 913 ASP A O 1
ATOM 7020 N N . ASP A 1 914 ? 17.658 -6.239 17.616 1.00 86.25 914 ASP A N 1
ATOM 7021 C CA . ASP A 1 914 ? 18.651 -7.171 17.059 1.00 86.25 914 ASP A CA 1
ATOM 7022 C C . ASP A 1 914 ? 18.262 -8.646 17.268 1.00 86.25 914 ASP A C 1
ATOM 7024 O O . ASP A 1 914 ? 18.391 -9.466 16.359 1.00 86.25 914 ASP A O 1
ATOM 7028 N N . ALA A 1 915 ? 17.710 -8.995 18.434 1.00 87.75 915 ALA A N 1
ATOM 7029 C CA . ALA A 1 915 ? 17.259 -10.357 18.710 1.00 87.75 915 ALA A CA 1
ATOM 7030 C C . ALA A 1 915 ? 16.031 -10.746 17.866 1.00 87.75 915 ALA A C 1
ATOM 7032 O O . ALA A 1 915 ? 15.898 -11.907 17.475 1.00 87.75 915 ALA A O 1
ATOM 7033 N N . ILE A 1 916 ? 15.152 -9.789 17.539 1.00 87.56 916 ILE A N 1
ATOM 7034 C CA . ILE A 1 916 ? 14.009 -10.010 16.637 1.00 87.56 916 ILE A CA 1
ATOM 7035 C C . ILE A 1 916 ? 14.501 -10.310 15.211 1.00 87.56 916 ILE A C 1
ATOM 7037 O O . ILE A 1 916 ? 13.967 -11.200 14.540 1.00 87.56 916 ILE A O 1
ATOM 7041 N N . ILE A 1 917 ? 15.544 -9.611 14.747 1.00 89.50 917 ILE A N 1
ATOM 7042 C CA . ILE A 1 917 ? 16.169 -9.843 13.434 1.00 89.50 917 ILE A CA 1
ATOM 7043 C C . ILE A 1 917 ? 16.715 -11.273 13.336 1.00 89.50 917 ILE A C 1
ATOM 7045 O O . ILE A 1 917 ? 16.530 -11.920 12.303 1.00 89.50 917 ILE A O 1
ATOM 7049 N N . GLU A 1 918 ? 17.345 -11.776 14.400 1.00 88.19 918 GLU A N 1
ATOM 7050 C CA . GLU A 1 918 ? 18.021 -13.081 14.438 1.00 88.19 918 GLU A CA 1
ATOM 7051 C C . GLU A 1 918 ? 17.079 -14.296 14.549 1.00 88.19 918 GLU A C 1
ATOM 7053 O O . GLU A 1 918 ? 17.528 -15.437 14.406 1.00 88.19 918 GLU A O 1
ATOM 7058 N N . LEU A 1 919 ? 15.768 -14.096 14.742 1.00 85.88 919 LEU A N 1
ATOM 7059 C CA . LEU A 1 919 ? 14.801 -15.197 14.838 1.00 85.88 919 LEU A CA 1
ATOM 7060 C C . LEU A 1 919 ? 14.840 -16.093 13.584 1.00 85.88 919 LEU A C 1
ATOM 7062 O O . LEU A 1 919 ? 14.531 -15.652 12.472 1.00 85.88 919 LEU A O 1
ATOM 7066 N N . ASN A 1 920 ? 15.189 -17.370 13.759 1.00 82.69 920 ASN A N 1
ATOM 7067 C CA . ASN A 1 920 ? 15.266 -18.347 12.675 1.00 82.69 920 ASN A CA 1
ATOM 7068 C C . ASN A 1 920 ? 14.605 -19.684 13.082 1.00 82.69 920 ASN A C 1
ATOM 7070 O O . ASN A 1 920 ? 15.079 -20.311 14.032 1.00 82.69 920 ASN A O 1
ATOM 7074 N N . PRO A 1 921 ? 13.529 -20.132 12.405 1.00 81.25 921 PRO A N 1
ATOM 7075 C CA . PRO A 1 921 ? 12.787 -19.418 11.359 1.00 81.25 921 PRO A CA 1
ATOM 7076 C C . PRO A 1 921 ? 12.130 -18.135 11.893 1.00 81.25 921 PRO A C 1
ATOM 7078 O O . PRO A 1 921 ? 11.827 -18.029 13.087 1.00 81.25 921 PRO A O 1
ATOM 7081 N N . PHE A 1 922 ? 11.904 -17.155 11.011 1.00 88.50 922 PHE A N 1
ATOM 7082 C CA . PHE A 1 922 ? 11.122 -15.974 11.385 1.00 88.50 922 PHE A CA 1
ATOM 7083 C C . PHE A 1 922 ? 9.656 -16.384 11.611 1.00 88.50 922 PHE A C 1
ATOM 7085 O O . PHE A 1 922 ? 9.143 -17.190 10.830 1.00 88.50 922 PHE A O 1
ATOM 7092 N N . PRO A 1 923 ? 8.972 -15.878 12.652 1.00 89.62 923 PRO A N 1
ATOM 7093 C CA . PRO A 1 923 ? 7.602 -16.287 12.941 1.00 89.62 923 PRO A CA 1
ATOM 7094 C C . PRO A 1 923 ? 6.615 -15.925 11.823 1.00 89.62 923 PRO A C 1
ATOM 7096 O O . PRO A 1 923 ? 6.692 -14.848 11.231 1.00 89.62 923 PRO A O 1
ATOM 7099 N N . SER A 1 924 ? 5.656 -16.818 11.568 1.00 91.56 924 SER A N 1
ATOM 7100 C CA . SER A 1 924 ? 4.561 -16.608 10.605 1.00 91.56 924 SER A CA 1
ATOM 7101 C C . SER A 1 924 ? 3.283 -16.109 11.287 1.00 91.56 924 SER A C 1
ATOM 7103 O O . SER A 1 924 ? 2.382 -15.619 10.611 1.00 91.56 924 SER A O 1
ATOM 7105 N N . VAL A 1 925 ? 3.188 -16.233 12.617 1.00 92.31 925 VAL A N 1
ATOM 7106 C CA . VAL A 1 925 ? 2.036 -15.788 13.415 1.00 92.31 925 VAL A CA 1
ATOM 7107 C C . VAL A 1 925 ? 2.526 -14.998 14.625 1.00 92.31 925 VAL A C 1
ATOM 7109 O O . VAL A 1 925 ? 3.290 -15.508 15.444 1.00 92.31 925 VAL A O 1
ATOM 7112 N N . PHE A 1 926 ? 2.049 -13.765 14.755 1.00 91.69 926 PHE A N 1
ATOM 7113 C CA . PHE A 1 926 ? 2.239 -12.932 15.936 1.00 91.69 926 PHE A CA 1
ATOM 7114 C C . PHE A 1 926 ? 0.872 -12.662 16.568 1.00 91.69 926 PHE A C 1
ATOM 7116 O O . PHE A 1 926 ? -0.013 -12.099 15.922 1.00 91.69 926 PHE A O 1
ATOM 7123 N N . ALA A 1 927 ? 0.695 -13.082 17.818 1.00 85.62 927 ALA A N 1
ATOM 7124 C CA . ALA A 1 927 ? -0.569 -13.000 18.552 1.00 85.62 927 ALA A CA 1
ATOM 7125 C C . ALA A 1 927 ? -0.454 -12.050 19.753 1.00 85.62 927 ALA A C 1
ATOM 7127 O O . ALA A 1 927 ? 0.633 -11.889 20.309 1.00 85.62 927 ALA A O 1
ATOM 7128 N N . ARG A 1 928 ? -1.566 -11.439 20.189 1.00 81.12 928 ARG A N 1
ATOM 7129 C CA . ARG A 1 928 ? -1.594 -10.434 21.276 1.00 81.12 928 ARG A CA 1
ATOM 7130 C C . ARG A 1 928 ? -0.568 -9.300 21.075 1.00 81.12 928 ARG A C 1
ATOM 7132 O O . ARG A 1 928 ? 0.163 -8.945 21.996 1.00 81.12 928 ARG A O 1
ATOM 7139 N N . VAL A 1 929 ? -0.483 -8.773 19.854 1.00 81.31 929 VAL A N 1
ATOM 7140 C CA . VAL A 1 929 ? 0.553 -7.812 19.427 1.00 81.31 929 VAL A CA 1
ATOM 7141 C C . VAL A 1 929 ? 0.125 -6.364 19.691 1.00 81.31 929 VAL A C 1
ATOM 7143 O O . VAL A 1 929 ? -0.984 -5.976 19.331 1.00 81.31 929 VAL A O 1
ATOM 7146 N N . SER A 1 930 ? 1.012 -5.557 20.279 1.00 77.44 930 SER A N 1
ATOM 7147 C CA . SER A 1 930 ? 0.816 -4.109 20.470 1.00 77.44 930 SER A CA 1
ATOM 7148 C C . SER A 1 930 ? 1.145 -3.300 19.196 1.00 77.44 930 SER A C 1
ATOM 7150 O O . SER A 1 930 ? 1.837 -3.805 18.309 1.00 77.44 930 SER A O 1
ATOM 7152 N N . PRO A 1 931 ? 0.701 -2.034 19.075 1.00 76.62 931 PRO A N 1
ATOM 7153 C CA . PRO A 1 931 ? 1.027 -1.188 17.920 1.00 76.62 931 PRO A CA 1
ATOM 7154 C C . PRO A 1 931 ? 2.541 -1.016 17.693 1.00 76.62 931 PRO A C 1
ATOM 7156 O O . PRO A 1 931 ? 3.019 -1.126 16.562 1.00 76.62 931 PRO A O 1
ATOM 7159 N N . ASP A 1 932 ? 3.313 -0.831 18.770 1.00 77.94 932 ASP A N 1
ATOM 7160 C CA . ASP A 1 932 ? 4.776 -0.711 18.705 1.00 77.94 932 ASP A CA 1
ATOM 7161 C C . ASP A 1 932 ? 5.430 -1.996 18.190 1.00 77.94 932 ASP A C 1
ATOM 7163 O O . ASP A 1 932 ? 6.319 -1.952 17.338 1.00 77.94 932 ASP A O 1
ATOM 7167 N N . ASN A 1 933 ? 4.916 -3.153 18.609 1.00 85.06 933 ASN A N 1
ATOM 7168 C CA . ASN A 1 933 ? 5.377 -4.441 18.111 1.00 85.06 933 ASN A CA 1
ATOM 7169 C C . ASN A 1 933 ? 5.152 -4.600 16.600 1.00 85.06 933 ASN A C 1
ATOM 7171 O O . ASN A 1 933 ? 6.036 -5.107 15.907 1.00 85.06 933 ASN A O 1
ATOM 7175 N N . LYS A 1 934 ? 4.022 -4.119 16.051 1.00 89.19 934 LYS A N 1
ATOM 7176 C CA . LYS A 1 934 ? 3.786 -4.126 14.592 1.00 89.19 934 LYS A CA 1
ATOM 7177 C C . LYS A 1 934 ? 4.885 -3.350 13.855 1.00 89.19 934 LYS A C 1
ATOM 7179 O O . LYS A 1 934 ? 5.399 -3.810 12.834 1.00 89.19 934 LYS A O 1
ATOM 7184 N N . LEU A 1 935 ? 5.289 -2.198 14.391 1.00 86.81 935 LEU A N 1
ATOM 7185 C CA . LEU A 1 935 ? 6.369 -1.384 13.833 1.00 86.81 935 LEU A CA 1
ATOM 7186 C C . LEU A 1 935 ? 7.738 -2.079 13.933 1.00 86.81 935 LEU A C 1
ATOM 7188 O O . LEU A 1 935 ? 8.502 -2.049 12.962 1.00 86.81 935 LEU A O 1
ATOM 7192 N N . SER A 1 936 ? 8.045 -2.716 15.065 1.00 87.12 936 SER A N 1
ATOM 7193 C CA . SER A 1 936 ? 9.291 -3.469 15.262 1.00 87.12 936 SER A CA 1
ATOM 7194 C C . SER A 1 936 ? 9.401 -4.666 14.314 1.00 87.12 936 SER A C 1
ATOM 7196 O O . SER A 1 936 ? 10.451 -4.859 13.701 1.00 87.12 936 SER A O 1
ATOM 7198 N N . ILE A 1 937 ? 8.305 -5.401 14.085 1.00 91.50 937 ILE A N 1
ATOM 7199 C CA . ILE A 1 937 ? 8.251 -6.507 13.109 1.00 91.50 937 ILE A CA 1
ATOM 7200 C C . ILE A 1 937 ? 8.612 -6.008 11.704 1.00 91.50 937 ILE A C 1
ATOM 7202 O O . ILE A 1 937 ? 9.468 -6.594 11.037 1.00 91.50 937 ILE A O 1
ATOM 7206 N N . VAL A 1 938 ? 8.008 -4.899 11.259 1.00 91.44 938 VAL A N 1
ATOM 7207 C CA . VAL A 1 938 ? 8.295 -4.309 9.940 1.00 91.44 938 VAL A CA 1
ATOM 7208 C C . VAL A 1 938 ? 9.766 -3.894 9.826 1.00 91.44 938 VAL A C 1
ATOM 7210 O O . VAL A 1 938 ? 10.406 -4.168 8.811 1.00 91.44 938 VAL A O 1
ATOM 7213 N N . ARG A 1 939 ? 10.339 -3.273 10.866 1.00 89.88 939 ARG A N 1
ATOM 7214 C CA . ARG A 1 939 ? 11.758 -2.873 10.873 1.00 89.88 939 ARG A CA 1
ATOM 7215 C C . ARG A 1 939 ? 12.699 -4.072 10.809 1.00 89.88 939 ARG A C 1
ATOM 7217 O O . ARG A 1 939 ? 13.652 -4.029 10.031 1.00 89.88 939 ARG A O 1
ATOM 7224 N N . ALA A 1 940 ? 12.418 -5.124 11.573 1.00 91.69 940 ALA A N 1
ATOM 7225 C CA . ALA A 1 940 ? 13.226 -6.336 11.576 1.00 91.69 940 ALA A CA 1
ATOM 7226 C C . ALA A 1 940 ? 13.237 -6.997 10.189 1.00 91.69 940 ALA A C 1
ATOM 7228 O O . ALA A 1 940 ? 14.304 -7.327 9.673 1.00 91.69 940 ALA A O 1
ATOM 7229 N N . LEU A 1 941 ? 12.077 -7.109 9.529 1.00 91.56 941 LEU A N 1
ATOM 7230 C CA . LEU A 1 941 ? 11.979 -7.613 8.153 1.00 91.56 941 LEU A CA 1
ATOM 7231 C C . LEU A 1 941 ? 12.811 -6.772 7.172 1.00 91.56 941 LEU A C 1
ATOM 7233 O O . LEU A 1 941 ? 13.629 -7.313 6.425 1.00 91.56 941 LEU A O 1
ATOM 7237 N N . GLN A 1 942 ? 12.683 -5.445 7.233 1.00 88.75 942 GLN A N 1
ATOM 7238 C CA . GLN A 1 942 ? 13.464 -4.530 6.393 1.00 88.75 942 GLN A CA 1
ATOM 7239 C C . GLN A 1 942 ? 14.977 -4.671 6.617 1.00 88.75 942 GLN A C 1
ATOM 7241 O O . GLN A 1 942 ? 15.758 -4.655 5.663 1.00 88.75 942 GLN A O 1
ATOM 7246 N N . GLN A 1 943 ? 15.415 -4.833 7.868 1.00 89.38 943 GLN A N 1
ATOM 7247 C CA . GLN A 1 943 ? 16.829 -5.005 8.219 1.00 89.38 943 GLN A CA 1
ATOM 7248 C C . GLN A 1 943 ? 17.388 -6.365 7.779 1.00 89.38 943 GLN A C 1
ATOM 7250 O O . GLN A 1 943 ? 18.560 -6.446 7.408 1.00 89.38 943 GLN A O 1
ATOM 7255 N N . ARG A 1 944 ? 16.546 -7.404 7.701 1.00 89.19 944 ARG A N 1
ATOM 7256 C CA . ARG A 1 944 ? 16.886 -8.692 7.064 1.00 89.19 944 ARG A CA 1
ATOM 7257 C C . ARG A 1 944 ? 17.016 -8.593 5.541 1.00 89.19 944 ARG A C 1
ATOM 7259 O O . ARG A 1 944 ? 17.515 -9.518 4.904 1.00 89.19 944 ARG A O 1
ATOM 7266 N N . GLY A 1 945 ? 16.634 -7.458 4.953 1.00 85.31 945 GLY A N 1
ATOM 7267 C CA . GLY A 1 945 ? 16.657 -7.221 3.513 1.00 85.31 945 GLY A CA 1
ATOM 7268 C C . GLY A 1 945 ? 15.400 -7.700 2.787 1.00 85.31 945 GLY A C 1
ATOM 7269 O O . GLY A 1 945 ? 15.427 -7.765 1.557 1.00 85.31 945 GLY A O 1
ATOM 7270 N N . GLU A 1 946 ? 14.338 -8.017 3.530 1.00 88.69 946 GLU A N 1
ATOM 7271 C CA . GLU A 1 946 ? 13.014 -8.312 2.989 1.00 88.69 946 GLU A CA 1
ATOM 7272 C C . GLU A 1 946 ? 12.287 -7.015 2.608 1.00 88.69 946 GLU A C 1
ATOM 7274 O O . GLU A 1 946 ? 12.507 -5.967 3.217 1.00 88.69 946 GLU A O 1
ATOM 7279 N N . LEU A 1 947 ? 11.408 -7.088 1.607 1.00 88.44 947 LEU A N 1
ATOM 7280 C CA . LEU A 1 947 ? 10.467 -6.019 1.276 1.00 88.44 947 LEU A CA 1
ATOM 7281 C C . LEU A 1 947 ? 9.119 -6.345 1.904 1.00 88.44 947 LEU A C 1
ATOM 7283 O O . LEU A 1 947 ? 8.425 -7.263 1.452 1.00 88.44 947 LEU A O 1
ATOM 7287 N N . ALA A 1 948 ? 8.771 -5.587 2.940 1.00 91.44 948 ALA A N 1
ATOM 7288 C CA . ALA A 1 948 ? 7.588 -5.830 3.747 1.00 91.44 948 ALA A CA 1
ATOM 7289 C C . ALA A 1 948 ? 6.409 -4.980 3.256 1.00 91.44 948 ALA A C 1
ATOM 7291 O O . ALA A 1 948 ? 6.466 -3.747 3.272 1.00 91.44 948 ALA A O 1
ATOM 7292 N N . ALA A 1 949 ? 5.322 -5.646 2.870 1.00 93.62 949 ALA A N 1
ATOM 7293 C CA . ALA A 1 949 ? 4.006 -5.031 2.768 1.00 93.62 949 ALA A CA 1
ATOM 7294 C C . ALA A 1 949 ? 3.261 -5.210 4.094 1.00 93.62 949 ALA A C 1
ATOM 7296 O O . ALA A 1 949 ? 3.226 -6.318 4.624 1.00 93.62 949 ALA A O 1
ATOM 7297 N N . MET A 1 950 ? 2.663 -4.143 4.621 1.00 93.88 950 MET A N 1
ATOM 7298 C CA . MET A 1 950 ? 1.898 -4.180 5.872 1.00 93.88 950 MET A CA 1
ATOM 7299 C C . MET A 1 950 ? 0.456 -3.762 5.608 1.00 93.88 950 MET A C 1
ATOM 7301 O O . MET A 1 950 ? 0.230 -2.675 5.073 1.00 93.88 950 MET A O 1
ATOM 7305 N N . THR A 1 951 ? -0.502 -4.602 6.000 1.00 92.56 951 THR A N 1
ATOM 7306 C CA . THR A 1 951 ? -1.932 -4.277 5.952 1.00 92.56 951 THR A CA 1
ATOM 7307 C C . THR A 1 951 ? -2.450 -3.874 7.325 1.00 92.56 951 THR A C 1
ATOM 7309 O O . THR A 1 951 ? -2.025 -4.433 8.333 1.00 92.56 951 THR A O 1
ATOM 7312 N N . GLY A 1 952 ? -3.415 -2.961 7.359 1.00 85.62 952 GLY A N 1
ATOM 7313 C CA . GLY A 1 952 ? -4.156 -2.641 8.577 1.00 85.62 952 GLY A CA 1
ATOM 7314 C C . GLY A 1 952 ? -5.363 -1.753 8.305 1.00 85.62 952 GLY A C 1
ATOM 7315 O O . GLY A 1 952 ? -5.553 -1.245 7.194 1.00 85.62 952 GLY A O 1
ATOM 7316 N N . ASP A 1 953 ? -6.188 -1.584 9.323 1.00 80.81 953 ASP A N 1
ATOM 7317 C CA . ASP A 1 953 ? -7.452 -0.851 9.279 1.00 80.81 953 ASP A CA 1
ATOM 7318 C C . ASP A 1 953 ? -7.527 0.220 10.380 1.00 80.81 953 ASP A C 1
ATOM 7320 O O . ASP A 1 953 ? -7.984 1.333 10.117 1.00 80.81 953 ASP A O 1
ATOM 7324 N N . GLY A 1 954 ? -6.984 -0.045 11.569 1.00 73.56 954 GLY A N 1
ATOM 7325 C CA . GLY A 1 954 ? -6.989 0.875 12.709 1.00 73.56 954 GLY A CA 1
ATOM 7326 C C . GLY A 1 954 ? -5.921 1.975 12.656 1.00 73.56 954 GLY A C 1
ATOM 7327 O O . GLY A 1 954 ? -4.908 1.861 11.961 1.00 73.56 954 GLY A O 1
ATOM 7328 N N . VAL A 1 955 ? -6.104 3.050 13.438 1.00 70.00 955 VAL A N 1
ATOM 7329 C CA . VAL A 1 955 ? -5.110 4.146 13.566 1.00 70.00 955 VAL A CA 1
ATOM 7330 C C . VAL A 1 955 ? -3.796 3.632 14.154 1.00 70.00 955 VAL A C 1
ATOM 7332 O O . VAL A 1 955 ? -2.718 4.099 13.791 1.00 70.00 955 VAL A O 1
ATOM 7335 N N . ASN A 1 956 ? -3.891 2.613 15.004 1.00 73.94 956 ASN A N 1
ATOM 7336 C CA . ASN A 1 956 ? -2.763 1.903 15.596 1.00 73.94 956 ASN A CA 1
ATOM 7337 C C . ASN A 1 956 ? -1.816 1.282 14.556 1.00 73.94 956 ASN A C 1
ATOM 7339 O O . ASN A 1 956 ? -0.626 1.130 14.821 1.00 73.94 956 ASN A O 1
ATOM 7343 N N . ASP A 1 957 ? -2.314 0.972 13.358 1.00 83.25 957 ASP A N 1
ATOM 7344 C CA . ASP A 1 957 ? -1.502 0.400 12.282 1.00 83.25 957 ASP A CA 1
ATOM 7345 C C . ASP A 1 957 ? -0.790 1.465 11.459 1.00 83.25 957 ASP A C 1
ATOM 7347 O O . ASP A 1 957 ? 0.174 1.163 10.753 1.00 83.25 957 ASP A O 1
ATOM 7351 N N . ALA A 1 958 ? -1.227 2.722 11.553 1.00 81.56 958 ALA A N 1
ATOM 7352 C CA . ALA A 1 958 ? -0.732 3.804 10.720 1.00 81.56 958 ALA A CA 1
ATOM 7353 C C . ALA A 1 958 ? 0.799 3.992 10.807 1.00 81.56 958 ALA A C 1
ATOM 7355 O O . ALA A 1 958 ? 1.415 4.157 9.750 1.00 81.56 958 ALA A O 1
ATOM 7356 N N . PRO A 1 959 ? 1.463 3.901 11.982 1.00 81.38 959 PRO A N 1
ATOM 7357 C CA . PRO A 1 959 ? 2.925 3.950 12.056 1.00 81.38 959 PRO A CA 1
ATOM 7358 C C . PRO A 1 959 ? 3.613 2.787 11.324 1.00 81.38 959 PRO A C 1
ATOM 7360 O O . PRO A 1 959 ? 4.592 3.010 10.607 1.00 81.38 959 PRO A O 1
ATOM 7363 N N . ALA A 1 960 ? 3.106 1.558 11.471 1.00 86.81 960 ALA A N 1
ATOM 7364 C CA . ALA A 1 960 ? 3.670 0.364 10.839 1.00 86.81 960 ALA A CA 1
ATOM 7365 C C . ALA A 1 960 ? 3.445 0.371 9.317 1.00 86.81 960 ALA A C 1
ATOM 7367 O O . ALA A 1 960 ? 4.390 0.173 8.554 1.00 86.81 960 ALA A O 1
ATOM 7368 N N . ILE A 1 961 ? 2.229 0.704 8.875 1.00 89.25 961 ILE A N 1
ATOM 7369 C CA . ILE A 1 961 ? 1.854 0.903 7.466 1.00 89.25 961 ILE A CA 1
ATOM 7370 C C . ILE A 1 961 ? 2.726 1.977 6.826 1.00 89.25 961 ILE A C 1
ATOM 7372 O O . ILE A 1 961 ? 3.236 1.782 5.728 1.00 89.25 961 ILE A O 1
ATOM 7376 N N . LYS A 1 962 ? 2.940 3.102 7.517 1.00 84.69 962 LYS A N 1
ATOM 7377 C CA . LYS A 1 962 ? 3.765 4.193 6.993 1.00 84.69 962 LYS A CA 1
ATOM 7378 C C . LYS A 1 962 ? 5.234 3.804 6.853 1.00 84.69 962 LYS A C 1
ATOM 7380 O O . LYS A 1 962 ? 5.940 4.363 6.013 1.00 84.69 962 LYS A O 1
ATOM 7385 N N . ARG A 1 963 ? 5.714 2.919 7.730 1.00 85.69 963 ARG A N 1
ATOM 7386 C CA . ARG A 1 963 ? 7.107 2.470 7.750 1.00 85.69 963 ARG A CA 1
ATOM 7387 C C . ARG A 1 963 ? 7.389 1.365 6.733 1.00 85.69 963 ARG A C 1
ATOM 7389 O O . ARG A 1 963 ? 8.537 1.267 6.296 1.00 85.69 963 ARG A O 1
ATOM 7396 N N . ALA A 1 964 ? 6.387 0.555 6.403 1.00 89.44 964 ALA A N 1
ATOM 7397 C CA . ALA A 1 964 ? 6.485 -0.540 5.447 1.00 89.44 964 ALA A CA 1
ATOM 7398 C C . ALA A 1 964 ? 6.958 -0.065 4.064 1.00 89.44 964 ALA A C 1
ATOM 7400 O O . ALA A 1 964 ? 6.808 1.102 3.707 1.00 89.44 964 ALA A O 1
ATOM 7401 N N . ASP A 1 965 ? 7.539 -0.975 3.278 1.00 87.44 965 ASP A N 1
ATOM 7402 C CA . ASP A 1 965 ? 7.937 -0.674 1.896 1.00 87.44 965 ASP A CA 1
ATOM 7403 C C . ASP A 1 965 ? 6.716 -0.464 0.996 1.00 87.44 965 ASP A C 1
ATOM 7405 O O . ASP A 1 965 ? 6.785 0.280 0.012 1.00 87.44 965 ASP A O 1
ATOM 7409 N N . VAL A 1 966 ? 5.605 -1.118 1.355 1.00 90.12 966 VAL A N 1
ATOM 7410 C CA . VAL A 1 966 ? 4.265 -0.837 0.842 1.00 90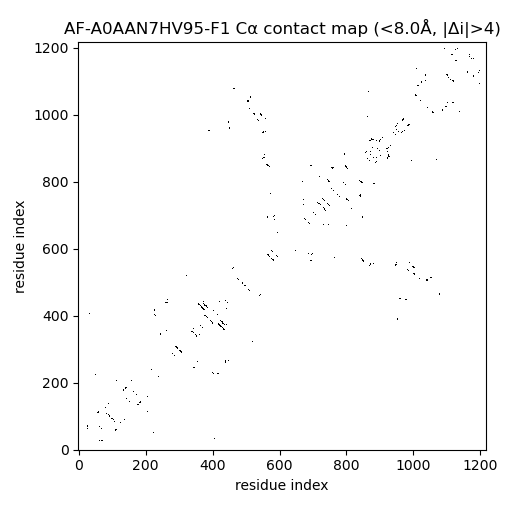.12 966 VAL A CA 1
ATOM 7411 C C . VAL A 1 966 ? 3.263 -0.858 1.993 1.00 90.12 966 VAL A C 1
ATOM 7413 O O . VAL A 1 966 ? 2.979 -1.912 2.566 1.00 90.12 966 VAL A O 1
ATOM 7416 N N . GLY A 1 967 ? 2.696 0.302 2.317 1.00 91.25 967 GLY A N 1
ATOM 7417 C CA . GLY A 1 967 ? 1.577 0.392 3.252 1.00 91.25 967 GLY A CA 1
ATOM 7418 C C . GLY A 1 967 ? 0.237 0.124 2.563 1.00 91.25 967 GLY A C 1
ATOM 7419 O O . GLY A 1 967 ? -0.070 0.769 1.559 1.00 91.25 967 GLY A O 1
ATOM 7420 N N . VAL A 1 968 ? -0.582 -0.778 3.109 1.00 91.81 968 VAL A N 1
ATOM 7421 C CA . VAL A 1 968 ? -1.909 -1.133 2.579 1.00 91.81 968 VAL A CA 1
ATOM 7422 C C . VAL A 1 968 ? -2.986 -0.852 3.628 1.00 91.81 968 VAL A C 1
ATOM 7424 O O . VAL A 1 968 ? -2.942 -1.394 4.728 1.00 91.81 968 VAL A O 1
ATOM 7427 N N . ALA A 1 969 ? -3.975 -0.029 3.286 1.00 89.88 969 ALA A N 1
ATOM 7428 C CA . ALA A 1 969 ? -5.127 0.251 4.138 1.00 89.88 969 ALA A CA 1
ATOM 7429 C C . ALA A 1 969 ? -6.400 -0.418 3.616 1.00 89.88 969 ALA A C 1
ATOM 7431 O O . ALA A 1 969 ? -6.596 -0.547 2.403 1.00 89.88 969 ALA A O 1
ATOM 7432 N N . MET A 1 970 ? -7.289 -0.775 4.538 1.00 88.31 970 MET A N 1
ATOM 7433 C CA . MET A 1 970 ? -8.664 -1.156 4.217 1.00 88.31 970 MET A CA 1
ATOM 7434 C C . MET A 1 970 ? -9.482 0.079 3.794 1.00 88.31 970 MET A C 1
ATOM 7436 O O . MET A 1 970 ? -9.276 1.190 4.283 1.00 88.31 970 MET A O 1
ATOM 7440 N N . GLY A 1 971 ? -10.370 -0.088 2.824 1.00 81.06 971 GLY A N 1
ATOM 7441 C CA . GLY A 1 971 ? -11.186 0.965 2.230 1.00 81.06 971 GLY A CA 1
ATOM 7442 C C . GLY A 1 971 ? -12.506 1.180 2.961 1.00 81.06 971 GLY A C 1
ATOM 7443 O O . GLY A 1 971 ? -12.907 2.335 3.107 1.00 81.06 971 GLY A O 1
ATOM 7444 N N . GLN A 1 972 ? -13.149 0.106 3.432 1.00 74.12 972 GLN A N 1
ATOM 7445 C CA . GLN A 1 972 ? -14.419 0.175 4.169 1.00 74.12 972 GLN A CA 1
ATOM 7446 C C . GLN A 1 972 ? -14.164 0.229 5.677 1.00 74.12 972 GLN A C 1
ATOM 7448 O O . GLN A 1 972 ? -14.532 1.205 6.320 1.00 74.12 972 GLN A O 1
ATOM 7453 N N . ALA A 1 973 ? -13.471 -0.771 6.226 1.00 69.75 973 ALA A N 1
ATOM 7454 C CA . ALA A 1 973 ? -13.136 -0.866 7.646 1.00 69.75 973 ALA A CA 1
ATOM 7455 C C . ALA A 1 973 ? -12.007 0.088 8.067 1.00 69.75 973 ALA A C 1
ATOM 7457 O O . ALA A 1 973 ? -11.892 0.444 9.237 1.00 69.75 973 ALA A O 1
ATOM 7458 N N . GLY A 1 974 ? -11.152 0.497 7.124 1.00 73.19 974 GLY A N 1
ATOM 7459 C CA . GLY A 1 974 ? -9.976 1.298 7.441 1.00 73.19 974 GLY A CA 1
ATOM 7460 C C . GLY A 1 974 ? -10.311 2.746 7.773 1.00 73.19 974 GLY A C 1
ATOM 7461 O O . GLY A 1 974 ? -11.131 3.391 7.118 1.00 73.19 974 GLY A O 1
ATOM 7462 N N . THR A 1 975 ? -9.617 3.288 8.769 1.00 73.00 975 THR A N 1
ATOM 7463 C CA . THR A 1 975 ? -9.781 4.685 9.182 1.00 73.00 975 THR A CA 1
ATOM 7464 C C . THR A 1 975 ? -9.165 5.632 8.153 1.00 73.00 975 THR A C 1
ATOM 7466 O O . THR A 1 975 ? -8.222 5.278 7.437 1.00 73.00 975 THR A O 1
ATOM 7469 N N . GLU A 1 976 ? -9.642 6.876 8.097 1.00 72.25 976 GLU A N 1
ATOM 7470 C CA . GLU A 1 976 ? -9.076 7.882 7.189 1.00 72.25 976 GLU A CA 1
ATOM 7471 C C . GLU A 1 976 ? -7.583 8.139 7.450 1.00 72.25 976 GLU A C 1
ATOM 7473 O O . GLU A 1 976 ? -6.825 8.356 6.504 1.00 72.25 976 GLU A O 1
ATOM 7478 N N . ILE A 1 977 ? -7.109 8.024 8.698 1.00 70.62 977 ILE A N 1
ATOM 7479 C CA . ILE A 1 977 ? -5.670 8.101 8.996 1.00 70.62 977 ILE A CA 1
ATOM 7480 C C . ILE A 1 977 ? -4.922 6.942 8.353 1.00 70.62 977 ILE A C 1
ATOM 7482 O O . ILE A 1 977 ? -3.888 7.150 7.719 1.00 70.62 977 ILE A O 1
ATOM 7486 N N . THR A 1 978 ? -5.426 5.724 8.515 1.00 75.75 978 THR A N 1
ATOM 7487 C CA . THR A 1 978 ? -4.795 4.517 7.981 1.00 75.75 978 THR A CA 1
ATOM 7488 C C . THR A 1 978 ? -4.704 4.603 6.459 1.00 75.75 978 THR A C 1
ATOM 7490 O O . THR A 1 978 ? -3.623 4.419 5.894 1.00 75.75 978 THR A O 1
ATOM 7493 N N . LYS A 1 979 ? -5.788 5.030 5.791 1.00 81.00 979 LYS A N 1
ATOM 7494 C CA . LYS A 1 979 ? -5.804 5.319 4.346 1.00 81.00 979 LYS A CA 1
ATOM 7495 C C . LYS A 1 979 ? -4.805 6.403 3.963 1.00 81.00 979 LYS A C 1
ATOM 7497 O O . LYS A 1 979 ? -4.160 6.283 2.925 1.00 81.00 979 LYS A O 1
ATOM 7502 N N . GLN A 1 980 ? -4.646 7.446 4.784 1.00 74.88 980 GLN A N 1
ATOM 7503 C CA . GLN A 1 980 ? -3.669 8.515 4.566 1.00 74.88 980 GLN A CA 1
ATOM 7504 C C . GLN A 1 980 ? -2.212 8.078 4.764 1.00 74.88 980 GLN A C 1
ATOM 7506 O O . GLN A 1 980 ? -1.332 8.576 4.050 1.00 74.88 980 GLN A O 1
ATOM 7511 N N . ALA A 1 981 ? -1.953 7.166 5.696 1.00 75.56 981 ALA A N 1
ATOM 7512 C CA . ALA A 1 981 ? -0.640 6.591 5.945 1.00 75.56 981 ALA A CA 1
ATOM 7513 C C . ALA A 1 981 ? -0.222 5.616 4.836 1.00 75.56 981 ALA A C 1
ATOM 7515 O O . ALA A 1 981 ? 0.958 5.591 4.478 1.00 75.56 981 ALA A O 1
ATOM 7516 N N . ALA A 1 982 ? -1.186 4.878 4.280 1.00 85.19 982 ALA A N 1
ATOM 7517 C CA . ALA A 1 982 ? -0.974 3.855 3.268 1.00 85.19 982 ALA A CA 1
ATOM 7518 C C . ALA A 1 982 ? -0.649 4.408 1.876 1.00 85.19 982 ALA A C 1
ATOM 7520 O O . ALA A 1 982 ? -1.113 5.474 1.456 1.00 85.19 982 ALA A O 1
ATOM 7521 N N . ASP A 1 983 ? 0.116 3.614 1.136 1.00 85.75 983 ASP A N 1
ATOM 7522 C CA . ASP A 1 983 ? 0.391 3.810 -0.281 1.00 85.75 983 ASP A CA 1
ATOM 7523 C C . ASP A 1 983 ? -0.718 3.246 -1.171 1.00 85.75 983 ASP A C 1
ATOM 7525 O O . ASP A 1 983 ? -0.893 3.693 -2.306 1.00 85.75 983 ASP A O 1
ATOM 7529 N N . ILE A 1 984 ? -1.457 2.261 -0.660 1.00 87.94 984 ILE A N 1
ATOM 7530 C CA . ILE A 1 984 ? -2.502 1.525 -1.364 1.00 87.94 984 ILE A CA 1
ATOM 7531 C C . ILE A 1 984 ? -3.738 1.406 -0.470 1.00 87.94 984 ILE A C 1
ATOM 7533 O O . ILE A 1 984 ? -3.616 1.184 0.731 1.00 87.94 984 ILE A O 1
ATOM 7537 N N . VAL A 1 985 ? -4.929 1.523 -1.056 1.00 88.75 985 VAL A N 1
ATOM 7538 C CA . VAL A 1 985 ? -6.218 1.341 -0.374 1.00 88.75 985 VAL A CA 1
ATOM 7539 C C . VAL A 1 985 ? -7.024 0.251 -1.080 1.00 88.75 985 VAL A C 1
ATOM 7541 O O . VAL A 1 985 ? -7.258 0.333 -2.287 1.00 88.75 985 VAL A O 1
ATOM 7544 N N . LEU A 1 986 ? -7.458 -0.768 -0.340 1.00 90.12 986 LEU A N 1
ATOM 7545 C CA . LEU A 1 986 ? -8.296 -1.856 -0.854 1.00 90.12 986 LEU A CA 1
ATOM 7546 C C . LEU A 1 986 ? -9.769 -1.494 -0.698 1.00 90.12 986 LEU A C 1
ATOM 7548 O O . LEU A 1 986 ? -10.271 -1.428 0.411 1.00 90.12 986 LEU A O 1
ATOM 7552 N N . VAL A 1 987 ? -10.490 -1.286 -1.795 1.00 87.12 987 VAL A N 1
ATOM 7553 C CA . VAL A 1 987 ? -11.889 -0.815 -1.760 1.00 87.12 987 VAL A CA 1
ATOM 7554 C C . VAL A 1 987 ? -12.853 -1.870 -1.197 1.00 87.12 987 VAL A C 1
ATOM 7556 O O . VAL A 1 987 ? -13.942 -1.535 -0.737 1.00 87.12 987 VAL A O 1
ATOM 7559 N N . ASP A 1 988 ? -12.482 -3.150 -1.248 1.00 85.50 988 ASP A N 1
ATOM 7560 C CA . ASP A 1 988 ? -13.290 -4.281 -0.775 1.00 85.50 988 ASP A CA 1
ATOM 7561 C C . ASP A 1 988 ? -12.737 -4.993 0.465 1.00 85.50 988 ASP A C 1
ATOM 7563 O O . ASP A 1 988 ? -13.233 -6.063 0.827 1.00 85.50 988 ASP A O 1
ATOM 7567 N N . ASP A 1 989 ? -11.699 -4.433 1.086 1.00 87.38 989 ASP A N 1
ATOM 7568 C CA . ASP A 1 989 ? -11.029 -4.974 2.273 1.00 87.38 989 ASP A CA 1
ATOM 7569 C C . ASP A 1 989 ? -10.566 -6.433 2.118 1.00 87.38 989 ASP A C 1
ATOM 7571 O O . ASP A 1 989 ? -10.479 -7.189 3.087 1.00 87.38 989 ASP A O 1
ATOM 7575 N N . ASN A 1 990 ? -10.330 -6.894 0.888 1.00 87.00 990 ASN A N 1
ATOM 7576 C CA . ASN A 1 990 ? -10.069 -8.300 0.614 1.00 87.00 990 ASN A CA 1
ATOM 7577 C C . ASN A 1 990 ? -8.587 -8.543 0.317 1.00 87.00 990 ASN A C 1
ATOM 7579 O O . ASN A 1 990 ? -8.023 -7.980 -0.621 1.00 87.00 990 ASN A O 1
ATOM 7583 N N . PHE A 1 991 ? -7.969 -9.465 1.059 1.00 90.38 991 PHE A N 1
ATOM 7584 C CA . PHE A 1 991 ? -6.587 -9.889 0.831 1.00 90.38 991 PHE A CA 1
ATOM 7585 C C . PHE A 1 991 ? -6.322 -10.358 -0.615 1.00 90.38 991 PHE A C 1
ATOM 7587 O O . PHE A 1 991 ? -5.243 -10.128 -1.159 1.00 90.38 991 PHE A O 1
ATOM 7594 N N . THR A 1 992 ? -7.307 -10.962 -1.291 1.00 92.00 992 THR A N 1
ATOM 7595 C CA . THR A 1 992 ? -7.176 -11.389 -2.701 1.00 92.00 992 THR A CA 1
ATOM 7596 C C . THR A 1 992 ? -6.852 -10.226 -3.649 1.00 92.00 992 THR A C 1
ATOM 7598 O O . THR A 1 992 ? -6.133 -10.416 -4.634 1.00 92.00 992 THR A O 1
ATOM 7601 N N . SER A 1 993 ? -7.321 -9.014 -3.340 1.00 92.25 993 SER A N 1
ATOM 7602 C CA . SER A 1 993 ? -7.038 -7.794 -4.103 1.00 92.25 993 SER A CA 1
ATOM 7603 C C . SER A 1 993 ? -5.560 -7.395 -4.003 1.00 92.25 993 SER A C 1
ATOM 7605 O O . SER A 1 993 ? -5.000 -6.888 -4.975 1.00 92.25 993 SER A O 1
ATOM 7607 N N . ILE A 1 994 ? -4.893 -7.704 -2.882 1.00 91.62 994 ILE A N 1
ATOM 7608 C CA . ILE A 1 994 ? -3.442 -7.514 -2.716 1.00 91.62 994 ILE A CA 1
ATOM 7609 C C . ILE A 1 994 ? -2.685 -8.426 -3.676 1.00 91.62 994 ILE A C 1
ATOM 7611 O O . ILE A 1 994 ? -1.785 -7.966 -4.369 1.00 91.62 994 ILE A O 1
ATOM 7615 N N . VAL A 1 995 ? -3.070 -9.701 -3.770 1.00 91.81 995 VAL A N 1
ATOM 7616 C CA . VAL A 1 995 ? -2.392 -10.672 -4.645 1.00 91.81 995 VAL A CA 1
ATOM 7617 C C . VAL A 1 995 ? -2.511 -10.277 -6.114 1.00 91.81 995 VAL A C 1
ATOM 7619 O O . VAL A 1 995 ? -1.513 -10.289 -6.832 1.00 91.81 995 VAL A O 1
ATOM 7622 N N . LYS A 1 996 ? -3.695 -9.829 -6.548 1.00 91.19 996 LYS A N 1
ATOM 7623 C CA . LYS A 1 996 ? -3.884 -9.264 -7.896 1.00 91.19 996 LYS A CA 1
ATOM 7624 C C . LYS A 1 996 ? -3.034 -8.017 -8.123 1.00 91.19 996 LYS A C 1
ATOM 7626 O O . LYS A 1 996 ? -2.488 -7.826 -9.204 1.00 91.19 996 LYS A O 1
ATOM 7631 N N . ALA A 1 997 ? -2.898 -7.165 -7.112 1.00 91.19 997 ALA A N 1
ATOM 7632 C CA . ALA A 1 997 ? -2.059 -5.980 -7.209 1.00 91.19 997 ALA A CA 1
ATOM 7633 C C . ALA A 1 997 ? -0.556 -6.329 -7.239 1.00 91.19 997 ALA A C 1
ATOM 7635 O O . ALA A 1 997 ? 0.199 -5.683 -7.959 1.00 91.19 997 ALA A O 1
ATOM 7636 N N . VAL A 1 998 ? -0.111 -7.385 -6.549 1.00 92.50 998 VAL A N 1
ATOM 7637 C CA . VAL A 1 998 ? 1.251 -7.930 -6.695 1.00 92.50 998 VAL A CA 1
ATOM 7638 C C . VAL A 1 998 ? 1.478 -8.454 -8.112 1.00 92.50 998 VAL A C 1
ATOM 7640 O O . VAL A 1 998 ? 2.508 -8.140 -8.710 1.00 92.50 998 VAL A O 1
ATOM 7643 N N . GLU A 1 999 ? 0.520 -9.195 -8.676 1.00 92.62 999 GLU A N 1
ATOM 7644 C CA . GLU A 1 999 ? 0.576 -9.663 -10.066 1.00 92.62 999 GLU A CA 1
ATOM 7645 C C . GLU A 1 999 ? 0.715 -8.485 -11.045 1.00 92.62 999 GLU A C 1
ATOM 7647 O O . GLU A 1 999 ? 1.639 -8.463 -11.856 1.00 92.62 999 GLU A O 1
ATOM 7652 N N . GLU A 1 1000 ? -0.132 -7.459 -10.924 1.00 91.62 1000 GLU A N 1
ATOM 7653 C CA . GLU A 1 1000 ? -0.057 -6.252 -11.758 1.00 91.62 1000 GLU A CA 1
ATOM 7654 C C . GLU A 1 1000 ? 1.245 -5.459 -11.530 1.00 91.62 1000 GLU A C 1
ATOM 7656 O O . GLU A 1 1000 ? 1.815 -4.914 -12.475 1.00 91.62 1000 GLU A O 1
ATOM 7661 N N . GLY A 1 1001 ? 1.774 -5.416 -10.304 1.00 90.44 1001 GLY A N 1
ATOM 7662 C CA . GLY A 1 1001 ? 3.058 -4.777 -10.002 1.00 90.44 1001 GLY A CA 1
ATOM 7663 C C . GLY A 1 1001 ? 4.228 -5.483 -10.692 1.00 90.44 1001 GLY A C 1
ATOM 7664 O O . GLY A 1 1001 ? 5.072 -4.836 -11.320 1.00 90.44 1001 GLY A O 1
ATOM 7665 N N . ARG A 1 1002 ? 4.246 -6.824 -10.648 1.00 90.44 1002 ARG A N 1
ATOM 7666 C CA . ARG A 1 1002 ? 5.203 -7.654 -11.401 1.00 90.44 1002 ARG A CA 1
ATOM 7667 C C . ARG A 1 1002 ? 5.040 -7.449 -12.907 1.00 90.44 1002 ARG A C 1
ATOM 7669 O O . ARG A 1 1002 ? 6.032 -7.350 -13.625 1.00 90.44 1002 ARG A O 1
ATOM 7676 N N . HIS A 1 1003 ? 3.801 -7.326 -13.380 1.00 90.94 1003 HIS A N 1
ATOM 7677 C CA . HIS A 1 1003 ? 3.500 -7.119 -14.792 1.00 90.94 1003 HIS A CA 1
ATOM 7678 C C . HIS A 1 1003 ? 4.037 -5.790 -15.327 1.00 90.94 1003 HIS A C 1
ATOM 7680 O O . HIS A 1 1003 ? 4.719 -5.758 -16.353 1.00 90.94 1003 HIS A O 1
ATOM 7686 N N . VAL A 1 1004 ? 3.784 -4.698 -14.603 1.00 89.50 1004 VAL A N 1
ATOM 7687 C CA . VAL A 1 1004 ? 4.310 -3.364 -14.922 1.00 89.50 1004 VAL A CA 1
ATOM 7688 C C . VAL A 1 1004 ? 5.834 -3.395 -15.000 1.00 89.50 1004 VAL A C 1
ATOM 7690 O O . VAL A 1 1004 ? 6.409 -2.834 -15.933 1.00 89.50 1004 VAL A O 1
ATOM 7693 N N . PHE A 1 1005 ? 6.493 -4.076 -14.060 1.00 86.88 1005 PHE A N 1
ATOM 7694 C CA . PHE A 1 1005 ? 7.947 -4.205 -14.055 1.00 86.88 1005 PHE A CA 1
ATOM 7695 C C . PHE A 1 1005 ? 8.478 -4.961 -15.285 1.00 86.88 1005 PHE A C 1
ATOM 7697 O O . PHE A 1 1005 ? 9.403 -4.476 -15.940 1.00 86.88 1005 PHE A O 1
ATOM 7704 N N . ASP A 1 1006 ? 7.892 -6.111 -15.629 1.00 88.25 1006 ASP A N 1
ATOM 7705 C CA . ASP A 1 1006 ? 8.290 -6.891 -16.809 1.00 88.25 1006 ASP A CA 1
ATOM 7706 C C . ASP A 1 1006 ? 8.127 -6.074 -18.098 1.00 88.25 1006 ASP A C 1
ATOM 7708 O O . ASP A 1 1006 ? 9.008 -6.083 -18.960 1.00 88.25 1006 ASP A O 1
ATOM 7712 N N . ASN A 1 1007 ? 7.042 -5.307 -18.215 1.00 90.81 1007 ASN A N 1
ATOM 7713 C CA . ASN A 1 1007 ? 6.821 -4.419 -19.355 1.00 90.81 1007 ASN A CA 1
ATOM 7714 C C . ASN A 1 1007 ? 7.858 -3.289 -19.410 1.00 90.81 1007 ASN A C 1
ATOM 7716 O O . ASN A 1 1007 ? 8.374 -2.992 -20.490 1.00 90.81 1007 ASN A O 1
ATOM 7720 N N . ILE A 1 1008 ? 8.229 -2.723 -18.253 1.00 88.25 1008 ILE A N 1
ATOM 7721 C CA . ILE A 1 1008 ? 9.322 -1.748 -18.147 1.00 88.25 1008 ILE A CA 1
ATOM 7722 C C . ILE A 1 1008 ? 10.645 -2.328 -18.639 1.00 88.25 1008 ILE A C 1
ATOM 7724 O O . ILE A 1 1008 ? 11.343 -1.705 -19.440 1.00 88.25 1008 ILE A O 1
ATOM 7728 N N . LEU A 1 1009 ? 10.978 -3.544 -18.214 1.00 88.00 1009 LEU A N 1
ATOM 7729 C CA . LEU A 1 1009 ? 12.196 -4.212 -18.651 1.00 88.00 1009 LEU A CA 1
ATOM 7730 C C . LEU A 1 1009 ? 12.205 -4.453 -20.168 1.00 88.00 1009 LEU A C 1
ATOM 7732 O O . LEU A 1 1009 ? 13.225 -4.209 -20.811 1.00 88.00 1009 LEU A O 1
ATOM 7736 N N . LYS A 1 1010 ? 11.082 -4.892 -20.748 1.00 90.44 1010 LYS A N 1
ATOM 7737 C CA . LYS A 1 1010 ? 10.961 -5.190 -22.186 1.00 90.44 1010 LYS A CA 1
ATOM 7738 C C . LYS A 1 1010 ? 11.253 -3.972 -23.058 1.00 90.44 1010 LYS A C 1
ATOM 7740 O O . LYS A 1 1010 ? 12.067 -4.071 -23.976 1.00 90.44 1010 LYS A O 1
ATOM 7745 N N . PHE A 1 1011 ? 10.647 -2.817 -22.768 1.00 90.62 1011 PHE A N 1
ATOM 7746 C CA . PHE A 1 1011 ? 10.921 -1.625 -23.576 1.00 90.62 1011 PHE A CA 1
ATOM 7747 C C . PHE A 1 1011 ? 12.293 -1.006 -23.287 1.00 90.62 1011 PHE A C 1
ATOM 7749 O O . PHE A 1 1011 ? 12.879 -0.424 -24.193 1.00 90.62 1011 PHE A O 1
ATOM 7756 N N . ILE A 1 1012 ? 12.843 -1.149 -22.071 1.00 89.75 1012 ILE A N 1
ATOM 7757 C CA . ILE A 1 1012 ? 14.233 -0.746 -21.789 1.00 89.75 1012 ILE A CA 1
ATOM 7758 C C . ILE A 1 1012 ? 15.195 -1.552 -22.659 1.00 89.75 1012 ILE A C 1
ATOM 7760 O O . ILE A 1 1012 ? 16.070 -0.972 -23.295 1.00 89.75 1012 ILE A O 1
ATOM 7764 N N . VAL A 1 1013 ? 15.032 -2.879 -22.695 1.00 91.31 1013 VAL A N 1
ATOM 7765 C CA . VAL A 1 1013 ? 15.866 -3.764 -23.520 1.00 91.31 1013 VAL A CA 1
ATOM 7766 C C . VAL A 1 1013 ? 15.740 -3.395 -24.996 1.00 91.31 1013 VAL A C 1
ATOM 7768 O O . VAL A 1 1013 ? 16.758 -3.341 -25.678 1.00 91.31 1013 VAL A O 1
ATOM 7771 N N . TYR A 1 1014 ? 14.531 -3.088 -25.470 1.00 93.25 1014 TYR A N 1
ATOM 7772 C CA . TYR A 1 1014 ? 14.295 -2.602 -26.830 1.00 93.25 1014 TYR A CA 1
ATOM 7773 C C . TYR A 1 1014 ? 15.058 -1.303 -27.130 1.00 93.25 1014 TYR A C 1
ATOM 7775 O O . TYR A 1 1014 ? 15.942 -1.308 -27.984 1.00 93.25 1014 TYR A O 1
ATOM 7783 N N . LEU A 1 1015 ? 14.774 -0.224 -26.389 1.00 91.62 1015 LEU A N 1
ATOM 7784 C CA . LEU A 1 1015 ? 15.346 1.103 -26.644 1.00 91.62 1015 LEU A CA 1
ATOM 7785 C C . LEU A 1 1015 ? 16.875 1.090 -26.541 1.00 91.62 1015 LEU A C 1
ATOM 7787 O O . LEU A 1 1015 ? 17.561 1.575 -27.430 1.00 91.62 1015 LEU A O 1
ATOM 7791 N N . LEU A 1 1016 ? 17.438 0.468 -25.499 1.00 91.50 1016 LEU A N 1
ATOM 7792 C CA . LEU A 1 1016 ? 18.895 0.403 -25.354 1.00 91.50 1016 LEU A CA 1
ATOM 7793 C C . LEU A 1 1016 ? 19.559 -0.454 -26.443 1.00 91.50 1016 LEU A C 1
ATOM 7795 O O . LEU A 1 1016 ? 20.713 -0.190 -26.773 1.00 91.50 1016 LEU A O 1
ATOM 7799 N N . SER A 1 1017 ? 18.867 -1.456 -26.999 1.00 93.88 1017 SER A N 1
ATOM 7800 C CA . SER A 1 1017 ? 19.405 -2.250 -28.115 1.00 93.88 1017 SER A CA 1
ATOM 7801 C C . SER A 1 1017 ? 19.415 -1.456 -29.423 1.00 93.88 1017 SER A C 1
ATOM 7803 O O . SER A 1 1017 ? 20.375 -1.557 -30.186 1.00 93.88 1017 SER A O 1
ATOM 7805 N N . CYS A 1 1018 ? 18.384 -0.641 -29.670 1.00 93.00 1018 CYS A N 1
ATOM 7806 C CA . CYS A 1 1018 ? 18.323 0.261 -30.821 1.00 93.00 1018 CYS A CA 1
ATOM 7807 C C . CYS A 1 1018 ? 19.411 1.341 -30.742 1.00 93.00 1018 CYS A C 1
ATOM 7809 O O . CYS A 1 1018 ? 20.246 1.423 -31.644 1.00 93.00 1018 CYS A O 1
ATOM 7811 N N . ASN A 1 1019 ? 19.478 2.074 -29.626 1.00 92.19 1019 ASN A N 1
ATOM 7812 C CA . ASN A 1 1019 ? 20.505 3.090 -29.384 1.00 92.19 1019 ASN A CA 1
ATOM 7813 C C . ASN A 1 1019 ? 21.917 2.484 -29.441 1.00 92.19 1019 ASN A C 1
ATOM 7815 O O . ASN A 1 1019 ? 22.830 3.040 -30.047 1.00 92.19 1019 ASN A O 1
ATOM 7819 N N . GLY A 1 1020 ? 22.108 1.299 -28.849 1.00 93.50 1020 GLY A N 1
ATOM 7820 C CA . GLY A 1 1020 ? 23.370 0.566 -28.917 1.00 93.50 1020 GLY A CA 1
ATOM 7821 C C . GLY A 1 1020 ? 23.786 0.236 -30.353 1.00 93.50 1020 GLY A C 1
ATOM 7822 O O . GLY A 1 1020 ? 24.960 0.374 -30.697 1.00 93.50 1020 GLY A O 1
ATOM 7823 N N . ALA A 1 1021 ? 22.841 -0.170 -31.206 1.00 95.12 1021 ALA A N 1
ATOM 7824 C CA . ALA A 1 1021 ? 23.114 -0.461 -32.611 1.00 95.12 1021 ALA A CA 1
ATOM 7825 C C . ALA A 1 1021 ? 23.569 0.782 -33.387 1.00 95.12 1021 ALA A C 1
ATOM 7827 O O . ALA A 1 1021 ? 24.510 0.696 -34.177 1.00 95.12 1021 ALA A O 1
ATOM 7828 N N . GLU A 1 1022 ? 22.954 1.937 -33.131 1.00 93.50 1022 GLU A N 1
ATOM 7829 C CA . GLU A 1 1022 ? 23.357 3.222 -33.711 1.00 93.50 1022 GLU A CA 1
ATOM 7830 C C . GLU A 1 1022 ? 24.769 3.607 -33.267 1.00 93.50 1022 GLU A C 1
ATOM 7832 O O . GLU A 1 1022 ? 25.626 3.887 -34.106 1.00 93.50 1022 GLU A O 1
ATOM 7837 N N . ILE A 1 1023 ? 25.058 3.508 -31.966 1.00 93.31 1023 ILE A N 1
ATOM 7838 C CA . ILE A 1 1023 ? 26.390 3.773 -31.409 1.00 93.31 1023 ILE A CA 1
ATOM 7839 C C . ILE A 1 1023 ? 27.446 2.890 -32.081 1.00 93.31 1023 ILE A C 1
ATOM 7841 O O . ILE A 1 1023 ? 28.474 3.395 -32.535 1.00 93.31 1023 ILE A O 1
ATOM 7845 N N . PHE A 1 1024 ? 27.214 1.576 -32.163 1.00 94.81 1024 PHE A N 1
ATOM 7846 C CA . PHE A 1 1024 ? 28.174 0.654 -32.772 1.00 94.81 1024 PHE A CA 1
ATOM 7847 C C . PHE A 1 1024 ? 28.333 0.887 -34.274 1.00 94.81 1024 PHE A C 1
ATOM 7849 O O . PHE A 1 1024 ? 29.463 0.866 -34.757 1.00 94.81 1024 PHE A O 1
ATOM 7856 N N . LEU A 1 1025 ? 27.246 1.146 -35.006 1.00 94.50 1025 LEU A N 1
ATOM 7857 C CA . LEU A 1 1025 ? 27.290 1.486 -36.430 1.00 94.50 1025 LEU A CA 1
ATOM 7858 C C . LEU A 1 1025 ? 28.195 2.703 -36.668 1.00 94.50 1025 LEU A C 1
ATOM 7860 O O . LEU A 1 1025 ? 29.125 2.645 -37.472 1.00 94.50 1025 LEU A O 1
ATOM 7864 N N . MET A 1 1026 ? 27.955 3.784 -35.928 1.00 91.56 1026 MET A N 1
ATOM 7865 C CA . MET A 1 1026 ? 28.685 5.046 -36.048 1.00 91.56 1026 MET A CA 1
ATOM 7866 C C . MET A 1 1026 ? 30.151 4.893 -35.622 1.00 91.56 1026 MET A C 1
ATOM 7868 O O . MET A 1 1026 ? 31.057 5.335 -36.333 1.00 91.56 1026 MET A O 1
ATOM 7872 N N . LEU A 1 1027 ? 30.402 4.225 -34.491 1.00 91.94 1027 LEU A N 1
ATOM 7873 C CA . LEU A 1 1027 ? 31.743 4.012 -33.952 1.00 91.94 1027 LEU A CA 1
ATOM 7874 C C . LEU A 1 1027 ? 32.586 3.100 -34.851 1.00 91.94 1027 LEU A C 1
ATOM 7876 O O . LEU A 1 1027 ? 33.738 3.428 -35.114 1.00 91.94 1027 LEU A O 1
ATOM 7880 N N . ILE A 1 1028 ? 32.041 1.982 -35.345 1.00 93.50 1028 ILE A N 1
ATOM 7881 C CA . ILE A 1 1028 ? 32.779 1.041 -36.204 1.00 93.50 1028 ILE A CA 1
ATOM 7882 C C . ILE A 1 1028 ? 33.057 1.667 -37.573 1.00 93.50 1028 ILE A C 1
ATOM 7884 O O . ILE A 1 1028 ? 34.182 1.559 -38.058 1.00 93.50 1028 ILE A O 1
ATOM 7888 N N . CYS A 1 1029 ? 32.081 2.358 -38.177 1.00 91.62 1029 CYS A N 1
ATOM 7889 C CA . CYS A 1 1029 ? 32.302 3.089 -39.428 1.00 91.62 1029 CYS A CA 1
ATOM 7890 C C . CYS A 1 1029 ? 33.362 4.171 -39.254 1.00 91.62 1029 CYS A C 1
ATOM 7892 O O . CYS A 1 1029 ? 34.239 4.283 -40.109 1.00 91.62 1029 CYS A O 1
ATOM 7894 N N . THR A 1 1030 ? 33.322 4.891 -38.123 1.00 89.31 1030 THR A N 1
ATOM 7895 C CA . THR A 1 1030 ? 34.392 5.809 -37.745 1.00 89.31 1030 THR A CA 1
ATOM 7896 C C . THR A 1 1030 ? 35.691 5.024 -37.686 1.00 89.31 1030 THR A C 1
ATOM 7898 O O . THR A 1 1030 ? 36.455 5.229 -38.602 1.00 89.31 1030 THR A O 1
ATOM 7901 N N . ILE A 1 1031 ? 35.908 4.067 -36.762 1.00 91.06 1031 ILE A N 1
ATOM 7902 C CA . ILE A 1 1031 ? 37.123 3.213 -36.602 1.00 91.06 1031 ILE A CA 1
ATOM 7903 C C . ILE A 1 1031 ? 37.679 2.646 -37.926 1.00 91.06 1031 ILE A C 1
ATOM 7905 O O . ILE A 1 1031 ? 38.892 2.521 -38.083 1.00 91.06 1031 ILE A O 1
ATOM 7909 N N . ALA A 1 1032 ? 36.824 2.298 -38.883 1.00 90.50 1032 ALA A N 1
ATOM 7910 C CA . ALA A 1 1032 ? 37.225 1.766 -40.185 1.00 90.50 1032 ALA A CA 1
ATOM 7911 C C . ALA A 1 1032 ? 37.607 2.847 -41.222 1.00 90.50 1032 ALA A C 1
ATOM 7913 O O . ALA A 1 1032 ? 37.906 2.516 -42.369 1.00 90.50 1032 ALA A O 1
ATOM 7914 N N . ASN A 1 1033 ? 37.596 4.125 -40.838 1.00 88.56 1033 ASN A N 1
ATOM 7915 C CA . ASN A 1 1033 ? 37.743 5.299 -41.698 1.00 88.56 1033 ASN A CA 1
ATOM 7916 C C . ASN A 1 1033 ? 36.724 5.341 -42.857 1.00 88.56 1033 ASN A C 1
ATOM 7918 O O . ASN A 1 1033 ? 37.005 5.886 -43.925 1.00 88.56 1033 ASN A O 1
ATOM 7922 N N . ILE A 1 1034 ? 35.531 4.781 -42.648 1.00 89.19 1034 ILE A N 1
ATOM 7923 C CA . ILE A 1 1034 ? 34.409 4.836 -43.591 1.00 89.19 1034 ILE A CA 1
ATOM 7924 C C . ILE A 1 1034 ? 33.600 6.108 -43.293 1.00 89.19 1034 ILE A C 1
ATOM 7926 O O . ILE A 1 1034 ? 33.552 6.592 -42.160 1.00 89.19 1034 ILE A O 1
ATOM 7930 N N . GLU A 1 1035 ? 32.994 6.716 -44.311 1.00 87.31 1035 GLU A N 1
ATOM 7931 C CA . GLU A 1 1035 ? 32.074 7.833 -44.090 1.00 87.31 1035 GLU A CA 1
ATOM 7932 C C . GLU A 1 1035 ? 30.856 7.388 -43.289 1.00 87.31 1035 GLU A C 1
ATOM 7934 O O . GLU A 1 1035 ? 30.282 6.328 -43.526 1.00 87.31 1035 GLU A O 1
ATOM 7939 N N . VAL A 1 1036 ? 30.459 8.213 -42.331 1.00 87.50 1036 VAL A N 1
ATOM 7940 C CA . VAL A 1 1036 ? 29.425 7.864 -41.366 1.00 87.50 1036 VAL A CA 1
ATOM 7941 C C . VAL A 1 1036 ? 28.041 7.849 -42.047 1.00 87.50 1036 VAL A C 1
ATOM 7943 O O . VAL A 1 1036 ? 27.731 8.775 -42.808 1.00 87.50 1036 VAL A O 1
ATOM 7946 N N . PRO A 1 1037 ? 27.223 6.794 -41.836 1.00 88.69 1037 PRO A N 1
ATOM 7947 C CA . PRO A 1 1037 ? 26.005 6.581 -42.617 1.00 88.69 1037 PRO A CA 1
ATOM 7948 C C . PRO A 1 1037 ? 24.779 7.356 -42.120 1.00 88.69 1037 PRO A C 1
ATOM 7950 O O . PRO A 1 1037 ? 23.829 7.495 -42.886 1.00 88.69 1037 PRO A O 1
ATOM 7953 N N . LEU A 1 1038 ? 24.771 7.834 -40.872 1.00 90.25 1038 LEU A N 1
ATOM 7954 C CA . LEU A 1 1038 ? 23.623 8.521 -40.272 1.00 90.25 1038 LEU A CA 1
ATOM 7955 C C . LEU A 1 1038 ? 23.987 9.951 -39.874 1.00 90.25 1038 LEU A C 1
ATOM 7957 O O . LEU A 1 1038 ? 25.063 10.191 -39.326 1.00 90.25 1038 LEU A O 1
ATOM 7961 N N . SER A 1 1039 ? 23.069 10.883 -40.125 1.00 86.31 1039 SER A N 1
ATOM 7962 C CA . SER A 1 1039 ? 23.122 12.244 -39.586 1.00 86.31 1039 SER A CA 1
ATOM 7963 C C . SER A 1 1039 ? 22.376 12.336 -38.249 1.00 86.31 1039 SER A C 1
ATOM 7965 O O . SER A 1 1039 ? 21.568 11.463 -37.914 1.00 86.31 1039 SER A O 1
ATOM 7967 N N . VAL A 1 1040 ? 22.595 13.426 -37.502 1.00 83.25 1040 VAL A N 1
ATOM 7968 C CA . VAL A 1 1040 ? 21.853 13.736 -36.261 1.00 83.25 1040 VAL A CA 1
ATOM 7969 C C . VAL A 1 1040 ? 20.338 13.680 -36.493 1.00 83.25 1040 VAL A C 1
ATOM 7971 O O . VAL A 1 1040 ? 19.602 13.112 -35.690 1.00 83.25 1040 VAL A O 1
ATOM 7974 N N . MET A 1 1041 ? 19.870 14.218 -37.624 1.00 83.75 1041 MET A N 1
ATOM 7975 C CA . MET A 1 1041 ? 18.443 14.276 -37.961 1.00 83.75 1041 MET A CA 1
ATOM 7976 C C . MET A 1 1041 ? 17.836 12.889 -38.184 1.00 83.75 1041 MET A C 1
ATOM 7978 O O . MET A 1 1041 ? 16.723 12.626 -37.732 1.00 83.75 1041 MET A O 1
ATOM 7982 N N . MET A 1 1042 ? 18.573 11.990 -38.844 1.00 89.75 1042 MET A N 1
ATOM 7983 C CA . MET A 1 1042 ? 18.141 10.604 -39.052 1.00 89.75 1042 MET A CA 1
ATOM 7984 C C . MET A 1 1042 ? 18.014 9.857 -37.716 1.00 89.75 1042 MET A C 1
ATOM 7986 O O . MET A 1 1042 ? 17.025 9.159 -37.505 1.00 89.75 1042 MET A O 1
ATOM 7990 N N . ILE A 1 1043 ? 18.975 10.049 -36.804 1.00 88.75 1043 ILE A N 1
ATOM 7991 C CA . ILE A 1 1043 ? 18.977 9.440 -35.463 1.00 88.75 1043 ILE A CA 1
ATOM 7992 C C . ILE A 1 1043 ? 17.784 9.939 -34.640 1.00 88.75 1043 ILE A C 1
ATOM 7994 O O . ILE A 1 1043 ? 17.012 9.139 -34.115 1.00 88.75 1043 ILE A O 1
ATOM 7998 N N . LEU A 1 1044 ? 17.568 11.258 -34.586 1.00 84.62 1044 LEU A N 1
ATOM 7999 C CA . LEU A 1 1044 ? 16.433 11.838 -33.860 1.00 84.62 1044 LEU A CA 1
ATOM 8000 C C . LEU A 1 1044 ? 15.087 11.355 -34.419 1.00 84.62 1044 LEU A C 1
ATOM 8002 O O . LEU A 1 1044 ? 14.161 11.082 -33.653 1.00 84.62 1044 LEU A O 1
ATOM 8006 N N . TRP A 1 1045 ? 14.968 11.211 -35.743 1.00 88.88 1045 TRP A N 1
ATOM 8007 C CA . TRP A 1 1045 ? 13.762 10.658 -36.357 1.00 88.88 1045 TRP A CA 1
ATOM 8008 C C . TRP A 1 1045 ? 13.531 9.195 -35.962 1.00 88.88 1045 TRP A C 1
ATOM 8010 O O . TRP A 1 1045 ? 12.409 8.836 -35.598 1.00 88.88 1045 TRP A O 1
ATOM 8020 N N . ALA A 1 1046 ? 14.571 8.358 -36.008 1.00 88.88 1046 ALA A N 1
ATOM 8021 C CA . ALA A 1 1046 ? 14.479 6.954 -35.619 1.00 88.88 1046 ALA A CA 1
ATOM 8022 C C . ALA A 1 1046 ? 14.073 6.809 -34.140 1.00 88.88 1046 ALA A C 1
ATOM 8024 O O . ALA A 1 1046 ? 13.032 6.218 -33.843 1.00 88.88 1046 ALA A O 1
ATOM 8025 N N . ASN A 1 1047 ? 14.800 7.457 -33.227 1.00 87.25 1047 ASN A N 1
ATOM 8026 C CA . ASN A 1 1047 ? 14.605 7.278 -31.786 1.00 87.25 1047 ASN A CA 1
ATOM 8027 C C . ASN A 1 1047 ? 13.283 7.864 -31.272 1.00 87.25 1047 ASN A C 1
ATOM 8029 O O . ASN A 1 1047 ? 12.661 7.295 -30.374 1.00 87.25 1047 ASN A O 1
ATOM 8033 N N . ILE A 1 1048 ? 12.803 8.972 -31.853 1.00 83.94 1048 ILE A N 1
ATOM 8034 C CA . ILE A 1 1048 ? 11.604 9.667 -31.358 1.00 83.94 1048 ILE A CA 1
ATOM 8035 C C . ILE A 1 1048 ? 10.344 9.247 -32.113 1.00 83.94 1048 ILE A C 1
ATOM 8037 O O . ILE A 1 1048 ? 9.320 8.954 -31.495 1.00 83.94 1048 ILE A O 1
ATOM 8041 N N . ILE A 1 1049 ? 10.386 9.236 -33.447 1.00 87.06 1049 ILE A N 1
ATOM 8042 C CA . ILE A 1 1049 ? 9.190 8.993 -34.263 1.00 87.06 1049 ILE A CA 1
ATOM 8043 C C . ILE A 1 1049 ? 8.985 7.496 -34.497 1.00 87.06 1049 ILE A C 1
ATOM 8045 O O . ILE A 1 1049 ? 7.851 7.023 -34.401 1.00 87.06 1049 ILE A O 1
ATOM 8049 N N . ALA A 1 1050 ? 10.053 6.745 -34.788 1.00 88.75 1050 ALA A N 1
ATOM 8050 C CA . ALA A 1 1050 ? 9.927 5.324 -35.097 1.00 88.75 1050 ALA A CA 1
ATOM 8051 C C . ALA A 1 1050 ? 9.862 4.447 -33.833 1.00 88.75 1050 ALA A C 1
ATOM 8053 O O . ALA A 1 1050 ? 8.982 3.587 -33.758 1.00 88.75 1050 ALA A O 1
ATOM 8054 N N . ASP A 1 1051 ? 10.712 4.698 -32.832 1.00 90.75 1051 ASP A N 1
ATOM 8055 C CA . ASP A 1 1051 ? 10.907 3.792 -31.688 1.00 90.75 1051 ASP A CA 1
ATOM 8056 C C . ASP A 1 1051 ? 9.992 4.037 -30.477 1.00 90.75 1051 ASP A C 1
ATOM 8058 O O . ASP A 1 1051 ? 9.632 3.085 -29.772 1.00 90.75 1051 ASP A O 1
ATOM 8062 N N . ILE A 1 1052 ? 9.533 5.272 -30.234 1.00 88.44 1052 ILE A N 1
ATOM 8063 C CA . ILE A 1 1052 ? 8.634 5.555 -29.098 1.00 88.44 1052 ILE A CA 1
ATOM 8064 C C . ILE A 1 1052 ? 7.290 4.811 -29.215 1.00 88.44 1052 ILE A C 1
ATOM 8066 O O . ILE A 1 1052 ? 6.852 4.245 -28.205 1.00 88.44 1052 ILE A O 1
ATOM 8070 N N . PRO A 1 1053 ? 6.600 4.753 -30.376 1.00 91.50 1053 PRO A N 1
ATOM 8071 C CA . PRO A 1 1053 ? 5.325 4.040 -30.460 1.00 91.50 1053 PRO A CA 1
ATOM 8072 C C . PRO A 1 1053 ? 5.431 2.536 -30.127 1.00 91.50 1053 PRO A C 1
ATOM 8074 O O . PRO A 1 1053 ? 4.634 2.074 -29.303 1.00 91.50 1053 PRO A O 1
ATOM 8077 N N . PRO A 1 1054 ? 6.397 1.757 -30.663 1.00 92.88 1054 PRO A N 1
ATOM 8078 C CA . PRO A 1 1054 ? 6.611 0.369 -30.251 1.00 92.88 1054 PRO A CA 1
ATOM 8079 C C . PRO A 1 1054 ? 7.000 0.230 -28.776 1.00 92.88 1054 PRO A C 1
ATOM 8081 O O . PRO A 1 1054 ? 6.499 -0.670 -28.100 1.00 92.88 1054 PRO A O 1
ATOM 8084 N N . ALA A 1 1055 ? 7.814 1.143 -28.232 1.00 91.62 1055 ALA A N 1
ATOM 8085 C CA . ALA A 1 1055 ? 8.142 1.151 -26.805 1.00 91.62 1055 ALA A CA 1
ATOM 8086 C C . ALA A 1 1055 ? 6.892 1.350 -25.923 1.00 91.62 1055 ALA A C 1
ATOM 8088 O O . ALA A 1 1055 ? 6.704 0.632 -24.940 1.00 91.62 1055 ALA A O 1
ATOM 8089 N N . MET A 1 1056 ? 5.981 2.254 -26.305 1.00 89.56 1056 MET A N 1
ATOM 8090 C CA . MET A 1 1056 ? 4.679 2.404 -25.638 1.00 89.56 1056 MET A CA 1
ATOM 8091 C C . MET A 1 1056 ? 3.820 1.140 -25.758 1.00 89.56 1056 MET A C 1
ATOM 8093 O O . MET A 1 1056 ? 3.145 0.763 -24.798 1.00 89.56 1056 MET A O 1
ATOM 8097 N N . ALA A 1 1057 ? 3.853 0.462 -26.909 1.00 92.19 1057 ALA A N 1
ATOM 8098 C CA . ALA A 1 1057 ? 3.128 -0.788 -27.105 1.00 92.19 1057 ALA A CA 1
ATOM 8099 C C . ALA A 1 1057 ? 3.665 -1.940 -26.236 1.00 92.19 1057 ALA A C 1
ATOM 8101 O O . ALA A 1 1057 ? 2.870 -2.744 -25.745 1.00 92.19 1057 ALA A O 1
ATOM 8102 N N . LEU A 1 1058 ? 4.981 -1.997 -26.002 1.00 92.12 1058 LEU A N 1
ATOM 8103 C CA . LEU A 1 1058 ? 5.608 -2.914 -25.039 1.00 92.12 1058 LEU A CA 1
ATOM 8104 C C . LEU A 1 1058 ? 5.190 -2.604 -23.595 1.00 92.12 1058 LEU A C 1
ATOM 8106 O O . LEU A 1 1058 ? 4.995 -3.524 -22.804 1.00 92.12 1058 LEU A O 1
ATOM 8110 N N . GLY A 1 1059 ? 4.968 -1.327 -23.268 1.00 89.00 1059 GLY A N 1
ATOM 8111 C CA . GLY A 1 1059 ? 4.411 -0.905 -21.979 1.00 89.00 1059 GLY A CA 1
ATOM 8112 C C . GLY A 1 1059 ? 3.033 -1.512 -21.670 1.00 89.00 1059 GLY A C 1
ATOM 8113 O O . GLY A 1 1059 ? 2.680 -1.714 -20.508 1.00 89.00 1059 GLY A O 1
ATOM 8114 N N . VAL A 1 1060 ? 2.261 -1.874 -22.700 1.00 89.06 1060 VAL A N 1
ATOM 8115 C CA . VAL A 1 1060 ? 0.916 -2.469 -22.572 1.00 89.06 1060 VAL A CA 1
ATOM 8116 C C . VAL A 1 1060 ? 0.851 -3.947 -22.962 1.00 89.06 1060 VAL A C 1
ATOM 8118 O O . VAL A 1 1060 ? -0.244 -4.476 -23.167 1.00 89.06 1060 VAL A O 1
ATOM 8121 N N . GLU A 1 1061 ? 1.997 -4.625 -23.043 1.00 90.75 1061 GLU A N 1
ATOM 8122 C CA . GLU A 1 1061 ? 2.082 -6.055 -23.356 1.00 90.75 1061 GLU A CA 1
ATOM 8123 C C . GLU A 1 1061 ? 1.286 -6.898 -22.328 1.00 90.75 1061 GLU A C 1
ATOM 8125 O O . GLU A 1 1061 ? 1.252 -6.518 -21.158 1.00 90.75 1061 GLU A O 1
ATOM 8130 N N . PRO A 1 1062 ? 0.619 -8.008 -22.712 1.00 88.56 1062 PRO A N 1
ATOM 8131 C CA . PRO A 1 1062 ? -0.116 -8.883 -21.782 1.00 88.56 1062 PRO A CA 1
ATOM 8132 C C . PRO A 1 1062 ? 0.773 -9.656 -20.784 1.00 88.56 1062 PRO A C 1
ATOM 8134 O O . PRO A 1 1062 ? 1.976 -9.801 -21.003 1.00 88.56 1062 PRO A O 1
ATOM 8137 N N . ASN A 1 1063 ? 0.169 -10.181 -19.708 1.00 84.88 1063 ASN A N 1
ATOM 8138 C CA . ASN A 1 1063 ? 0.861 -10.923 -18.640 1.00 84.88 1063 ASN A CA 1
ATOM 8139 C C . ASN A 1 1063 ? 1.485 -12.225 -19.172 1.00 84.88 1063 ASN A C 1
ATOM 8141 O O . ASN A 1 1063 ? 0.881 -12.948 -19.972 1.00 84.88 1063 ASN A O 1
ATOM 8145 N N . GLU A 1 1064 ? 2.677 -12.564 -18.680 1.00 83.62 1064 GLU A N 1
ATOM 8146 C CA . GLU A 1 1064 ? 3.278 -13.880 -18.917 1.00 83.62 1064 GLU A CA 1
ATOM 8147 C C . GLU A 1 1064 ? 2.634 -14.930 -17.993 1.00 83.62 1064 GLU A C 1
ATOM 8149 O O . GLU A 1 1064 ? 2.316 -14.649 -16.840 1.00 83.62 1064 GLU A O 1
ATOM 8154 N N . LYS A 1 1065 ? 2.408 -16.154 -18.492 1.00 79.75 1065 LYS A N 1
ATOM 8155 C CA . LYS A 1 1065 ? 1.626 -17.183 -17.770 1.00 79.75 1065 LYS A CA 1
ATOM 8156 C C . LYS A 1 1065 ? 2.278 -17.666 -16.470 1.00 79.75 1065 LYS A C 1
ATOM 8158 O O . LYS A 1 1065 ? 1.599 -18.227 -15.620 1.00 79.75 1065 LYS A O 1
ATOM 8163 N N . ASP A 1 1066 ? 3.585 -17.494 -16.345 1.00 84.12 1066 ASP A N 1
ATOM 8164 C CA . ASP A 1 1066 ? 4.417 -17.926 -15.225 1.00 84.12 1066 ASP A CA 1
ATOM 8165 C C . ASP A 1 1066 ? 4.731 -16.791 -14.233 1.00 84.12 1066 ASP A C 1
ATOM 8167 O O . ASP A 1 1066 ? 5.497 -16.996 -13.297 1.00 84.12 1066 ASP A O 1
ATOM 8171 N N . LEU A 1 1067 ? 4.125 -15.605 -14.382 1.00 86.00 1067 LEU A N 1
ATOM 8172 C CA . LEU A 1 1067 ? 4.441 -14.413 -13.579 1.00 86.00 1067 LEU A CA 1
ATOM 8173 C C . LEU A 1 1067 ? 4.334 -14.638 -12.054 1.00 86.00 1067 LEU A C 1
ATOM 8175 O O . LEU A 1 1067 ? 5.192 -14.190 -11.290 1.00 86.00 1067 LEU A O 1
ATOM 8179 N N . MET A 1 1068 ? 3.311 -15.380 -11.616 1.00 89.69 1068 MET A N 1
ATOM 8180 C CA . MET A 1 1068 ? 3.082 -15.747 -10.208 1.00 89.69 1068 MET A CA 1
ATOM 8181 C C . MET A 1 1068 ? 3.716 -17.092 -9.808 1.00 89.69 1068 MET A C 1
ATOM 8183 O O . MET A 1 1068 ? 3.473 -17.587 -8.716 1.00 89.69 1068 MET A O 1
ATOM 8187 N N . GLN A 1 1069 ? 4.538 -17.690 -10.673 1.00 87.94 1069 GLN A N 1
ATOM 8188 C CA . GLN A 1 1069 ? 5.321 -18.898 -10.367 1.00 87.94 1069 GLN A CA 1
ATOM 8189 C C . GLN A 1 1069 ? 6.797 -18.575 -10.096 1.00 87.94 1069 GLN A C 1
ATOM 8191 O O . GLN A 1 1069 ? 7.537 -19.422 -9.605 1.00 87.94 1069 GLN A O 1
ATOM 8196 N N . ARG A 1 1070 ? 7.235 -17.353 -10.421 1.00 85.94 1070 ARG A N 1
ATOM 8197 C CA . ARG A 1 1070 ? 8.595 -16.865 -10.174 1.00 85.94 1070 ARG A CA 1
ATOM 8198 C C . ARG A 1 1070 ? 8.723 -16.347 -8.741 1.00 85.94 1070 ARG A C 1
ATOM 8200 O O . ARG A 1 1070 ? 7.786 -15.740 -8.215 1.00 85.94 1070 ARG A O 1
ATOM 8207 N N . HIS A 1 1071 ? 9.900 -16.525 -8.143 1.00 86.81 1071 HIS A N 1
ATOM 8208 C CA . HIS A 1 1071 ? 10.233 -15.935 -6.844 1.00 86.81 1071 HIS A CA 1
ATOM 8209 C C . HIS A 1 1071 ? 10.240 -14.398 -6.897 1.00 86.81 1071 HIS A C 1
ATOM 8211 O O . HIS A 1 1071 ? 10.448 -13.822 -7.973 1.00 86.81 1071 HIS A O 1
ATOM 8217 N N . PRO A 1 1072 ? 10.060 -13.708 -5.754 1.00 87.00 1072 PRO A N 1
ATOM 8218 C CA . PRO A 1 1072 ? 10.154 -12.262 -5.716 1.00 87.00 1072 PRO A CA 1
ATOM 8219 C C . PRO A 1 1072 ? 11.556 -11.818 -6.116 1.00 87.00 1072 PRO A C 1
ATOM 8221 O O . PRO A 1 1072 ? 12.577 -12.420 -5.768 1.00 87.00 1072 PRO A O 1
ATOM 8224 N N . ARG A 1 1073 ? 11.607 -10.733 -6.874 1.00 80.12 1073 ARG A N 1
ATOM 8225 C CA . ARG A 1 1073 ? 12.859 -10.197 -7.377 1.00 80.12 1073 ARG A CA 1
ATOM 8226 C C . ARG A 1 1073 ? 13.682 -9.612 -6.231 1.00 80.12 1073 ARG A C 1
ATOM 8228 O O . ARG A 1 1073 ? 13.188 -8.824 -5.436 1.00 80.12 1073 ARG A O 1
ATOM 8235 N N . ASN A 1 1074 ? 14.986 -9.885 -6.227 1.00 75.88 1074 ASN A N 1
ATOM 8236 C CA . ASN A 1 1074 ? 15.887 -9.255 -5.269 1.00 75.88 1074 ASN A CA 1
ATOM 8237 C C . ASN A 1 1074 ? 16.005 -7.731 -5.541 1.00 75.88 1074 ASN A C 1
ATOM 8239 O O . ASN A 1 1074 ? 16.523 -7.337 -6.596 1.00 75.88 1074 ASN A O 1
ATOM 8243 N N . PRO A 1 1075 ? 15.613 -6.856 -4.596 1.00 66.00 1075 PRO A N 1
ATOM 8244 C CA . PRO A 1 1075 ? 15.611 -5.401 -4.787 1.00 66.00 1075 PRO A CA 1
ATOM 8245 C C . PRO A 1 1075 ? 17.013 -4.798 -4.958 1.00 66.00 1075 PRO A C 1
ATOM 8247 O O . PRO A 1 1075 ? 17.185 -3.729 -5.565 1.00 66.00 1075 PRO A O 1
ATOM 8250 N N . LYS A 1 1076 ? 18.057 -5.495 -4.487 1.00 66.12 1076 LYS A N 1
ATOM 8251 C CA . LYS A 1 1076 ? 19.453 -5.086 -4.700 1.00 66.12 1076 LYS A CA 1
ATOM 8252 C C . LYS A 1 1076 ? 19.825 -5.169 -6.182 1.00 66.12 1076 LYS A C 1
ATOM 8254 O O . LYS A 1 1076 ? 20.538 -4.293 -6.677 1.00 66.12 1076 LYS A O 1
ATOM 8259 N N . MET A 1 1077 ? 19.264 -6.117 -6.937 1.00 66.50 1077 MET A N 1
ATOM 8260 C CA . MET A 1 1077 ? 19.532 -6.241 -8.373 1.00 66.50 1077 MET A CA 1
ATOM 8261 C C . MET A 1 1077 ? 18.949 -5.063 -9.158 1.00 66.50 1077 MET A C 1
ATOM 8263 O O . MET A 1 1077 ? 17.820 -4.627 -8.921 1.00 66.50 1077 MET A O 1
ATOM 8267 N N . GLY A 1 1078 ? 19.731 -4.485 -10.073 1.00 66.31 1078 GLY A N 1
ATOM 8268 C CA . GLY A 1 1078 ? 19.295 -3.376 -10.931 1.00 66.31 1078 GLY A CA 1
ATOM 8269 C C . GLY A 1 1078 ? 18.353 -3.811 -12.041 1.00 66.31 1078 GLY A C 1
ATOM 8270 O O . GLY A 1 1078 ? 18.391 -4.979 -12.415 1.00 66.31 1078 GLY A O 1
ATOM 8271 N N . VAL A 1 1079 ? 17.482 -2.901 -12.509 1.00 70.94 1079 VAL A N 1
ATOM 8272 C CA . VAL A 1 1079 ? 16.435 -3.178 -13.523 1.00 70.94 1079 VAL A CA 1
ATOM 8273 C C . VAL A 1 1079 ? 17.003 -4.044 -14.644 1.00 70.94 1079 VAL A C 1
ATOM 8275 O O . VAL A 1 1079 ? 16.486 -5.122 -14.913 1.00 70.94 1079 VAL A O 1
ATOM 8278 N N . ILE A 1 1080 ? 18.164 -3.627 -15.150 1.00 79.69 1080 ILE A N 1
ATOM 8279 C CA . ILE A 1 1080 ? 19.012 -4.375 -16.070 1.00 79.69 1080 ILE A CA 1
ATOM 8280 C C . ILE A 1 1080 ? 20.000 -5.229 -15.255 1.00 79.69 1080 ILE A C 1
ATOM 8282 O O . ILE A 1 1080 ? 20.842 -4.711 -14.519 1.00 79.69 1080 ILE A O 1
ATOM 8286 N N . THR A 1 1081 ? 19.887 -6.547 -15.388 1.00 82.81 1081 THR A N 1
ATOM 8287 C CA . THR A 1 1081 ? 20.840 -7.549 -14.891 1.00 82.81 1081 THR A CA 1
ATOM 8288 C C . THR A 1 1081 ? 22.019 -7.730 -15.858 1.00 82.81 1081 THR A C 1
ATOM 8290 O O . THR A 1 1081 ? 21.963 -7.303 -17.012 1.00 82.81 1081 THR A O 1
ATOM 8293 N N . ASN A 1 1082 ? 23.079 -8.421 -15.428 1.00 84.69 1082 ASN A N 1
ATOM 8294 C CA . ASN A 1 1082 ? 24.216 -8.748 -16.303 1.00 84.69 1082 ASN A CA 1
ATOM 8295 C C . ASN A 1 1082 ? 23.791 -9.562 -17.537 1.00 84.69 1082 ASN A C 1
ATOM 8297 O O . ASN A 1 1082 ? 24.346 -9.374 -18.615 1.00 84.69 1082 ASN A O 1
ATOM 8301 N N . LEU A 1 1083 ? 22.790 -10.440 -17.390 1.00 84.69 1083 LEU A N 1
ATOM 8302 C CA . LEU A 1 1083 ? 22.247 -11.211 -18.508 1.00 84.69 1083 LEU A CA 1
ATOM 8303 C C . LEU A 1 1083 ? 21.531 -10.296 -19.504 1.00 84.69 1083 LEU A C 1
ATOM 8305 O O . LEU A 1 1083 ? 21.787 -10.377 -20.698 1.00 84.69 1083 LEU A O 1
ATOM 8309 N N . THR A 1 1084 ? 20.682 -9.387 -19.026 1.00 86.69 1084 THR A N 1
ATOM 8310 C CA . THR A 1 1084 ? 19.997 -8.439 -19.917 1.00 86.69 1084 THR A CA 1
ATOM 8311 C C . THR A 1 1084 ? 20.968 -7.456 -20.571 1.00 86.69 1084 THR A C 1
ATOM 8313 O O . THR A 1 1084 ? 20.766 -7.117 -21.728 1.00 86.69 1084 THR A O 1
ATOM 8316 N N . TRP A 1 1085 ? 22.057 -7.058 -19.900 1.00 89.38 1085 TRP A N 1
ATOM 8317 C CA . TRP A 1 1085 ? 23.138 -6.285 -20.529 1.00 89.38 1085 TRP A CA 1
ATOM 8318 C C . TRP A 1 1085 ? 23.812 -7.052 -21.667 1.00 89.38 1085 TRP A C 1
ATOM 8320 O O . TRP A 1 1085 ? 24.075 -6.476 -22.719 1.00 89.38 1085 TRP A O 1
ATOM 8330 N N . LEU A 1 1086 ? 24.065 -8.350 -21.473 1.00 90.38 1086 LEU A N 1
ATOM 8331 C CA . LEU A 1 1086 ? 24.625 -9.209 -22.513 1.00 90.38 1086 LEU A CA 1
ATOM 8332 C C . LEU A 1 1086 ? 23.678 -9.324 -23.717 1.00 90.38 1086 LEU A C 1
ATOM 8334 O O . LEU A 1 1086 ? 24.132 -9.187 -24.848 1.00 90.38 1086 LEU A O 1
ATOM 8338 N N . ILE A 1 1087 ? 22.377 -9.512 -23.474 1.00 89.94 1087 ILE A N 1
ATOM 8339 C CA . ILE A 1 1087 ? 21.345 -9.565 -24.524 1.00 89.94 1087 ILE A CA 1
ATOM 8340 C C . ILE A 1 1087 ? 21.295 -8.241 -25.299 1.00 89.94 1087 ILE A C 1
ATOM 8342 O O . ILE A 1 1087 ? 21.299 -8.248 -26.528 1.00 89.94 1087 ILE A O 1
ATOM 8346 N N . ILE A 1 1088 ? 21.289 -7.100 -24.598 1.00 92.38 1088 ILE A N 1
ATOM 8347 C CA . ILE A 1 1088 ? 21.322 -5.770 -25.227 1.00 92.38 1088 ILE A CA 1
ATOM 8348 C C . ILE A 1 1088 ? 22.568 -5.639 -26.105 1.00 92.38 1088 ILE A C 1
ATOM 8350 O O . ILE A 1 1088 ? 22.464 -5.244 -27.262 1.00 92.38 1088 ILE A O 1
ATOM 8354 N N . PHE A 1 1089 ? 23.743 -6.005 -25.588 1.00 94.50 1089 PHE A N 1
ATOM 8355 C CA . PHE A 1 1089 ? 25.005 -5.906 -26.320 1.00 94.50 1089 PHE A CA 1
ATOM 8356 C C . PHE A 1 1089 ? 25.021 -6.771 -27.590 1.00 94.50 1089 PHE A C 1
ATOM 8358 O O . PHE A 1 1089 ? 25.366 -6.271 -28.660 1.00 94.50 1089 PHE A O 1
ATOM 8365 N N . ILE A 1 1090 ? 24.617 -8.043 -27.493 1.00 93.56 1090 ILE A N 1
ATOM 8366 C CA . ILE A 1 1090 ? 24.578 -8.973 -28.634 1.00 93.56 1090 ILE A CA 1
ATOM 8367 C C . ILE A 1 1090 ? 23.617 -8.463 -29.711 1.00 93.56 1090 ILE A C 1
ATOM 8369 O O . ILE A 1 1090 ? 23.991 -8.404 -30.884 1.00 93.56 1090 ILE A O 1
ATOM 8373 N N . ASN A 1 1091 ? 22.412 -8.043 -29.320 1.00 94.50 1091 ASN A N 1
ATOM 8374 C CA . ASN A 1 1091 ? 21.415 -7.527 -30.257 1.00 94.50 1091 ASN A CA 1
ATOM 8375 C C . ASN A 1 1091 ? 21.857 -6.217 -30.911 1.00 94.50 1091 ASN A C 1
ATOM 8377 O O . ASN A 1 1091 ? 21.756 -6.082 -32.129 1.00 94.50 1091 ASN A O 1
ATOM 8381 N N . SER A 1 1092 ? 22.425 -5.296 -30.130 1.00 95.62 1092 SER A N 1
ATOM 8382 C CA . SER A 1 1092 ? 22.995 -4.043 -30.638 1.00 95.62 1092 SER A CA 1
ATOM 8383 C C . SER A 1 1092 ? 24.071 -4.310 -31.689 1.00 95.62 1092 SER A C 1
ATOM 8385 O O . SER A 1 1092 ? 24.047 -3.746 -32.781 1.00 95.62 1092 SER A O 1
ATOM 8387 N N . MET A 1 1093 ? 25.005 -5.212 -31.381 1.00 96.00 1093 MET A N 1
ATOM 8388 C CA . MET A 1 1093 ? 26.118 -5.546 -32.265 1.00 96.00 1093 MET A CA 1
ATOM 8389 C C . MET A 1 1093 ? 25.648 -6.254 -33.540 1.00 96.00 1093 MET A C 1
ATOM 8391 O O . MET A 1 1093 ? 26.174 -5.981 -34.616 1.00 96.00 1093 MET A O 1
ATOM 8395 N N . LEU A 1 1094 ? 24.640 -7.126 -33.446 1.00 96.31 1094 LEU A N 1
ATOM 8396 C CA . LEU A 1 1094 ? 24.046 -7.795 -34.602 1.00 96.31 1094 LEU A CA 1
ATOM 8397 C C . LEU A 1 1094 ? 23.349 -6.804 -35.542 1.00 96.31 1094 LEU A C 1
ATOM 8399 O O . LEU A 1 1094 ? 23.603 -6.829 -36.747 1.00 96.31 1094 LEU A O 1
ATOM 8403 N N . ILE A 1 1095 ? 22.490 -5.932 -35.005 1.00 96.75 1095 ILE A N 1
ATOM 8404 C CA . ILE A 1 1095 ? 21.773 -4.923 -35.798 1.00 96.75 1095 ILE A CA 1
ATOM 8405 C C . ILE A 1 1095 ? 22.783 -3.972 -36.455 1.00 96.75 1095 ILE A C 1
ATOM 8407 O O . ILE A 1 1095 ? 22.684 -3.711 -37.655 1.00 96.75 1095 ILE A O 1
ATOM 8411 N N . ALA A 1 1096 ? 23.803 -3.529 -35.712 1.00 96.50 1096 ALA A N 1
ATOM 8412 C CA . ALA A 1 1096 ? 24.885 -2.709 -36.249 1.00 96.50 1096 ALA A CA 1
ATOM 8413 C C . ALA A 1 1096 ? 25.649 -3.424 -37.373 1.00 96.50 1096 ALA A C 1
ATOM 8415 O O . ALA A 1 1096 ? 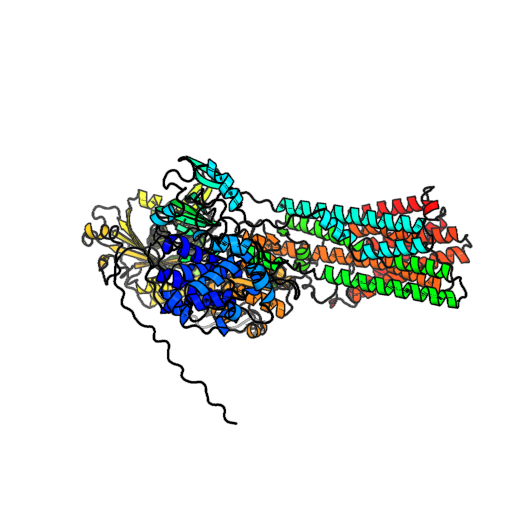25.866 -2.840 -38.430 1.00 96.50 1096 ALA A O 1
ATOM 8416 N N . ALA A 1 1097 ? 26.019 -4.696 -37.191 1.00 96.44 1097 ALA A N 1
ATOM 8417 C CA . ALA A 1 1097 ? 26.739 -5.468 -38.203 1.00 96.44 1097 ALA A CA 1
ATOM 8418 C C . ALA A 1 1097 ? 25.934 -5.615 -39.504 1.00 96.44 1097 ALA A C 1
ATOM 8420 O O . ALA A 1 1097 ? 26.488 -5.449 -40.591 1.00 96.44 1097 ALA A O 1
ATOM 8421 N N . LEU A 1 1098 ? 24.627 -5.872 -39.405 1.00 96.81 1098 LEU A N 1
ATOM 8422 C CA . LEU A 1 1098 ? 23.737 -5.947 -40.567 1.00 96.81 1098 LEU A CA 1
ATOM 8423 C C . LEU A 1 1098 ? 23.564 -4.582 -41.248 1.00 96.81 1098 LEU A C 1
ATOM 8425 O O . LEU A 1 1098 ? 23.563 -4.514 -42.477 1.00 96.81 1098 LEU A O 1
ATOM 8429 N N . ALA A 1 1099 ? 23.483 -3.492 -40.480 1.00 96.12 1099 ALA A N 1
ATOM 8430 C CA . ALA A 1 1099 ? 23.421 -2.138 -41.026 1.00 96.12 1099 ALA A CA 1
ATOM 8431 C C . ALA A 1 1099 ? 24.731 -1.736 -41.733 1.00 96.12 1099 ALA A C 1
ATOM 8433 O O . ALA A 1 1099 ? 24.691 -1.190 -42.834 1.00 96.12 1099 ALA A O 1
ATOM 8434 N N . ILE A 1 1100 ? 25.895 -2.074 -41.161 1.00 95.50 1100 ILE A N 1
ATOM 8435 C CA . ILE A 1 1100 ? 27.212 -1.874 -41.793 1.00 95.50 1100 ILE A CA 1
ATOM 8436 C C . ILE A 1 1100 ? 27.313 -2.695 -43.081 1.00 95.50 1100 ILE A C 1
ATOM 8438 O O . ILE A 1 1100 ? 27.790 -2.190 -44.099 1.00 95.50 1100 ILE A O 1
ATOM 8442 N N . ALA A 1 1101 ? 26.858 -3.951 -43.067 1.00 94.88 1101 ALA A N 1
ATOM 8443 C CA . ALA A 1 1101 ? 26.837 -4.791 -44.259 1.00 94.88 1101 ALA A CA 1
ATOM 8444 C C . ALA A 1 1101 ? 25.960 -4.170 -45.357 1.00 94.88 1101 ALA A C 1
ATOM 8446 O O . ALA A 1 1101 ? 26.416 -4.026 -46.487 1.00 94.88 1101 ALA A O 1
ATOM 8447 N N . ALA A 1 1102 ? 24.746 -3.721 -45.024 1.00 94.69 1102 ALA A N 1
ATOM 8448 C CA . ALA A 1 1102 ? 23.865 -3.040 -45.974 1.00 94.69 1102 ALA A CA 1
ATOM 8449 C C . ALA A 1 1102 ? 24.514 -1.768 -46.548 1.00 94.69 1102 ALA A C 1
ATOM 8451 O O . ALA A 1 1102 ? 24.487 -1.549 -47.761 1.00 94.69 1102 ALA A O 1
ATOM 8452 N N . TYR A 1 1103 ? 25.165 -0.968 -45.701 1.00 95.31 1103 TYR A N 1
ATOM 8453 C CA . TYR A 1 1103 ? 25.840 0.258 -46.116 1.00 95.31 1103 TYR A CA 1
ATOM 8454 C C . TYR A 1 1103 ? 27.032 -0.004 -47.044 1.00 95.31 1103 TYR A C 1
ATOM 8456 O O . TYR A 1 1103 ? 27.139 0.584 -48.119 1.00 95.31 1103 TYR A O 1
ATOM 8464 N N . THR A 1 1104 ? 27.911 -0.932 -46.662 1.00 93.31 1104 THR A N 1
ATOM 8465 C CA . THR A 1 1104 ? 29.114 -1.277 -47.433 1.00 93.31 1104 THR A CA 1
ATOM 8466 C C . THR A 1 1104 ? 28.779 -1.979 -48.747 1.00 93.31 1104 THR A C 1
ATOM 8468 O O . THR A 1 1104 ? 29.412 -1.691 -49.763 1.00 93.31 1104 THR A O 1
ATOM 8471 N N . ILE A 1 1105 ? 27.755 -2.840 -48.775 1.00 93.50 1105 ILE A N 1
ATOM 8472 C CA . ILE A 1 1105 ? 27.234 -3.430 -50.016 1.00 93.50 1105 ILE A CA 1
ATOM 8473 C C . ILE A 1 1105 ? 26.689 -2.327 -50.926 1.00 93.50 1105 ILE A C 1
ATOM 8475 O O . ILE A 1 1105 ? 27.037 -2.289 -52.105 1.00 93.50 1105 ILE A O 1
ATOM 8479 N N . SER A 1 1106 ? 25.900 -1.394 -50.392 1.00 92.56 1106 SER A N 1
ATOM 8480 C CA . SER A 1 1106 ? 25.336 -0.291 -51.181 1.00 92.56 1106 SER A CA 1
ATOM 8481 C C . SER A 1 1106 ? 26.424 0.596 -51.799 1.00 92.56 1106 SER A C 1
ATOM 8483 O O . SER A 1 1106 ? 26.352 0.931 -52.982 1.00 92.56 1106 SER A O 1
ATOM 8485 N N . LEU A 1 1107 ? 27.460 0.929 -51.024 1.00 90.88 1107 LEU A N 1
ATOM 8486 C CA . LEU A 1 1107 ? 28.495 1.882 -51.421 1.00 90.88 1107 LEU A CA 1
ATOM 8487 C C . LEU A 1 1107 ? 29.606 1.256 -52.283 1.00 90.88 1107 LEU A C 1
ATOM 8489 O O . LEU A 1 1107 ? 30.008 1.836 -53.287 1.00 90.88 1107 LEU A O 1
ATOM 8493 N N . TYR A 1 1108 ? 30.093 0.060 -51.937 1.00 90.88 1108 TYR A N 1
ATOM 8494 C CA . TYR A 1 1108 ? 31.239 -0.557 -52.621 1.00 90.88 1108 TYR A CA 1
ATOM 8495 C C . TYR A 1 1108 ? 30.852 -1.621 -53.652 1.00 90.88 1108 TYR A C 1
ATOM 8497 O O . TYR A 1 1108 ? 31.524 -1.744 -54.678 1.00 90.88 1108 TYR A O 1
ATOM 8505 N N . VAL A 1 1109 ? 29.790 -2.397 -53.400 1.00 91.44 1109 VAL A N 1
ATOM 8506 C CA . VAL A 1 1109 ? 29.379 -3.503 -54.285 1.00 91.44 1109 VAL A CA 1
ATOM 8507 C C . VAL A 1 1109 ? 28.408 -3.007 -55.351 1.00 91.44 1109 VAL A C 1
ATOM 8509 O O . VAL A 1 1109 ? 28.662 -3.187 -56.541 1.00 91.44 1109 VAL A O 1
ATOM 8512 N N . LEU A 1 1110 ? 27.323 -2.353 -54.932 1.00 89.81 1110 LEU A N 1
ATOM 8513 C CA . LEU A 1 1110 ? 26.303 -1.797 -55.824 1.00 89.81 1110 LEU A CA 1
ATOM 8514 C C . LEU A 1 1110 ? 26.716 -0.441 -56.416 1.00 89.81 1110 LEU A C 1
ATOM 8516 O O . LEU A 1 1110 ? 26.153 -0.028 -57.426 1.00 89.81 1110 LEU A O 1
ATOM 8520 N N . LYS A 1 1111 ? 27.741 0.206 -55.839 1.00 90.38 1111 LYS A N 1
ATOM 8521 C CA . LYS A 1 1111 ? 28.330 1.475 -56.303 1.00 90.38 1111 LYS A CA 1
ATOM 8522 C C . LYS A 1 1111 ? 27.312 2.613 -56.419 1.00 90.38 1111 LYS A C 1
ATOM 8524 O O . LYS A 1 1111 ? 27.393 3.428 -57.337 1.00 90.38 1111 LYS A O 1
ATOM 8529 N N . PHE A 1 1112 ? 26.356 2.663 -55.496 1.00 92.06 1112 PHE A N 1
ATOM 8530 C CA . PHE A 1 1112 ? 25.442 3.793 -55.394 1.00 92.06 1112 PHE A CA 1
ATOM 8531 C C . PHE A 1 1112 ? 26.148 5.035 -54.845 1.00 92.06 1112 PHE A C 1
ATOM 8533 O O . PHE A 1 1112 ? 27.167 4.944 -54.159 1.00 92.06 1112 PHE A O 1
ATOM 8540 N N . GLU A 1 1113 ? 25.581 6.208 -55.130 1.00 90.75 1113 GLU A N 1
ATOM 8541 C CA . GLU A 1 1113 ? 26.032 7.461 -54.528 1.00 90.75 1113 GLU A CA 1
ATOM 8542 C C . GLU A 1 1113 ? 25.873 7.426 -53.003 1.00 90.75 1113 GLU A C 1
ATOM 8544 O O . GLU A 1 1113 ? 24.960 6.789 -52.468 1.00 90.75 1113 GLU A O 1
ATOM 8549 N N . LEU A 1 1114 ? 26.739 8.160 -52.300 1.00 88.94 1114 LEU A N 1
ATOM 8550 C CA . LEU A 1 1114 ? 26.773 8.211 -50.838 1.00 88.94 1114 LEU A CA 1
ATOM 8551 C C . LEU A 1 1114 ? 25.391 8.483 -50.229 1.00 88.94 1114 LEU A C 1
ATOM 8553 O O . LEU A 1 1114 ? 24.983 7.809 -49.287 1.00 88.94 1114 LEU A O 1
ATOM 8557 N N . GLN A 1 1115 ? 24.653 9.447 -50.779 1.00 88.88 1115 GLN A N 1
ATOM 8558 C CA . GLN A 1 1115 ? 23.357 9.851 -50.237 1.00 88.88 1115 GLN A CA 1
ATOM 8559 C C . GLN A 1 1115 ? 22.283 8.760 -50.397 1.00 88.88 1115 GLN A C 1
ATOM 8561 O O . GLN A 1 1115 ? 21.465 8.546 -49.496 1.00 88.88 1115 GLN A O 1
ATOM 8566 N N . VAL A 1 1116 ? 22.336 8.003 -51.498 1.00 91.00 1116 VAL A N 1
ATOM 8567 C CA . VAL A 1 1116 ? 21.477 6.830 -51.715 1.00 91.00 1116 VAL A CA 1
ATOM 8568 C C . VAL A 1 1116 ? 21.863 5.723 -50.737 1.00 91.00 1116 VAL A C 1
ATOM 8570 O O . VAL A 1 1116 ? 20.991 5.185 -50.060 1.00 91.00 1116 VAL A O 1
ATOM 8573 N N . ALA A 1 1117 ? 23.160 5.446 -50.564 1.00 92.38 1117 ALA A N 1
ATOM 8574 C CA . ALA A 1 1117 ? 23.642 4.456 -49.601 1.00 92.38 1117 ALA A CA 1
ATOM 8575 C C . ALA A 1 1117 ? 23.233 4.792 -48.153 1.00 92.38 1117 ALA A C 1
ATOM 8577 O O . ALA A 1 1117 ? 22.799 3.901 -47.425 1.00 92.38 1117 ALA A O 1
ATOM 8578 N N . ARG A 1 1118 ? 23.284 6.068 -47.740 1.00 93.12 1118 ARG A N 1
ATOM 8579 C CA . ARG A 1 1118 ? 22.759 6.529 -46.436 1.00 93.12 1118 ARG A CA 1
ATOM 8580 C C . ARG A 1 1118 ? 21.263 6.252 -46.294 1.00 93.12 1118 ARG A C 1
ATOM 8582 O O . ARG A 1 1118 ? 20.830 5.705 -45.283 1.00 93.12 1118 ARG A O 1
ATOM 8589 N N . SER A 1 1119 ? 20.488 6.541 -47.339 1.00 93.62 1119 SER A N 1
ATOM 8590 C CA . SER A 1 1119 ? 19.033 6.328 -47.353 1.00 93.62 1119 SER A CA 1
ATOM 8591 C C . SER A 1 1119 ? 18.660 4.840 -47.280 1.00 93.62 1119 SER A C 1
ATOM 8593 O O . SER A 1 1119 ? 17.722 4.458 -46.575 1.00 93.62 1119 SER A O 1
ATOM 8595 N N . MET A 1 1120 ? 19.423 3.976 -47.957 1.00 94.62 1120 MET A N 1
ATOM 8596 C CA . MET A 1 1120 ? 19.254 2.518 -47.902 1.00 94.62 1120 MET A CA 1
ATOM 8597 C C . MET A 1 1120 ? 19.606 1.954 -46.520 1.00 94.62 1120 MET A C 1
ATOM 8599 O O . MET A 1 1120 ? 18.866 1.122 -45.988 1.00 94.62 1120 MET A O 1
ATOM 8603 N N . THR A 1 1121 ? 20.689 2.440 -45.905 1.00 94.88 1121 THR A N 1
ATOM 8604 C CA . THR A 1 1121 ? 21.082 2.059 -44.539 1.00 94.88 1121 THR A CA 1
ATOM 8605 C C . THR A 1 1121 ? 20.045 2.495 -43.519 1.00 94.88 1121 THR A C 1
ATOM 8607 O O . THR A 1 1121 ? 19.648 1.677 -42.696 1.00 94.88 1121 THR A O 1
ATOM 8610 N N . PHE A 1 1122 ? 19.559 3.737 -43.604 1.00 95.00 1122 PHE A N 1
ATOM 8611 C CA . PHE A 1 1122 ? 18.491 4.247 -42.745 1.00 95.00 1122 PHE A CA 1
ATOM 8612 C C . PHE A 1 1122 ? 17.229 3.377 -42.849 1.00 95.00 1122 PHE A C 1
ATOM 8614 O O . PHE A 1 1122 ? 16.737 2.878 -41.842 1.00 95.00 1122 PHE A O 1
ATOM 8621 N N . THR A 1 1123 ? 16.773 3.082 -44.073 1.00 94.94 1123 THR A N 1
ATOM 8622 C CA . THR A 1 1123 ? 15.605 2.211 -44.313 1.00 94.94 1123 THR A CA 1
ATOM 8623 C C . THR A 1 1123 ? 15.793 0.820 -43.696 1.00 94.94 1123 THR A C 1
ATOM 8625 O O . THR A 1 1123 ? 14.893 0.294 -43.035 1.00 94.94 1123 THR A O 1
ATOM 8628 N N . THR A 1 1124 ? 16.977 0.229 -43.889 1.00 95.38 1124 THR A N 1
ATOM 8629 C CA . THR A 1 1124 ? 17.302 -1.112 -43.390 1.00 95.38 1124 THR A CA 1
ATOM 8630 C C . THR A 1 1124 ? 17.370 -1.130 -41.862 1.00 95.38 1124 THR A C 1
ATOM 8632 O O . THR A 1 1124 ? 16.770 -2.002 -41.234 1.00 95.38 1124 THR A O 1
ATOM 8635 N N . LEU A 1 1125 ? 18.059 -0.157 -41.258 1.00 95.50 1125 LEU A N 1
ATOM 8636 C CA . LEU A 1 1125 ? 18.218 -0.025 -39.811 1.00 95.50 1125 LEU A CA 1
ATOM 8637 C C . LEU A 1 1125 ? 16.870 0.185 -39.118 1.00 95.50 1125 LEU A C 1
ATOM 8639 O O . LEU A 1 1125 ? 16.521 -0.604 -38.243 1.00 95.50 1125 LEU A O 1
ATOM 8643 N N . THR A 1 1126 ? 16.088 1.178 -39.547 1.00 94.75 1126 THR A N 1
ATOM 8644 C CA . THR A 1 1126 ? 14.799 1.491 -38.920 1.00 94.75 1126 THR A CA 1
ATOM 8645 C C . THR A 1 1126 ? 13.814 0.333 -39.072 1.00 94.75 1126 THR A C 1
ATOM 8647 O O . THR A 1 1126 ? 13.128 -0.024 -38.120 1.00 94.75 1126 THR A O 1
ATOM 8650 N N . THR A 1 1127 ? 13.789 -0.357 -40.218 1.00 95.75 1127 THR A N 1
ATOM 8651 C CA . THR A 1 1127 ? 12.942 -1.554 -40.365 1.00 95.75 1127 THR A CA 1
ATOM 8652 C C . THR A 1 1127 ? 13.393 -2.690 -39.438 1.00 95.75 1127 THR A C 1
ATOM 8654 O O . THR A 1 1127 ? 12.552 -3.360 -38.837 1.00 95.75 1127 THR A O 1
ATOM 8657 N N . MET A 1 1128 ? 14.704 -2.909 -39.281 1.00 96.44 1128 MET A N 1
ATOM 8658 C CA . MET A 1 1128 ? 15.232 -3.897 -38.334 1.00 96.44 1128 MET A CA 1
ATOM 8659 C C . MET A 1 1128 ? 14.876 -3.556 -36.884 1.00 96.44 1128 MET A C 1
ATOM 8661 O O . MET A 1 1128 ? 14.455 -4.457 -36.161 1.00 96.44 1128 MET A O 1
ATOM 8665 N N . GLN A 1 1129 ? 14.988 -2.289 -36.473 1.00 94.81 1129 GLN A N 1
ATOM 8666 C CA . GLN A 1 1129 ? 14.565 -1.810 -35.150 1.00 94.81 1129 GLN A CA 1
ATOM 8667 C C . GLN A 1 1129 ? 13.066 -2.083 -34.939 1.00 94.81 1129 GLN A C 1
ATOM 8669 O O . GLN A 1 1129 ? 12.684 -2.769 -33.991 1.00 94.81 1129 GLN A O 1
ATOM 8674 N N . LEU A 1 1130 ? 12.213 -1.706 -35.899 1.00 94.56 1130 LEU A N 1
ATOM 8675 C CA . LEU A 1 1130 ? 10.774 -1.973 -35.827 1.00 94.56 1130 LEU A CA 1
ATOM 8676 C C . LEU A 1 1130 ? 10.447 -3.467 -35.707 1.00 94.56 1130 LEU A C 1
ATOM 8678 O O . LEU A 1 1130 ? 9.565 -3.837 -34.934 1.00 94.56 1130 LEU A O 1
ATOM 8682 N N . VAL A 1 1131 ? 11.155 -4.351 -36.415 1.00 94.31 1131 VAL A N 1
ATOM 8683 C CA . VAL A 1 1131 ? 10.966 -5.804 -36.258 1.00 94.31 1131 VAL A CA 1
ATOM 8684 C C . VAL A 1 1131 ? 11.533 -6.308 -34.926 1.00 94.31 1131 VAL A C 1
ATOM 8686 O O . VAL A 1 1131 ? 10.937 -7.182 -34.292 1.00 94.31 1131 VAL A O 1
ATOM 8689 N N . HIS A 1 1132 ? 12.639 -5.735 -34.449 1.00 94.25 1132 HIS A N 1
ATOM 8690 C CA . HIS A 1 1132 ? 13.215 -6.057 -33.146 1.00 94.25 1132 HIS A CA 1
ATOM 8691 C C . HIS A 1 1132 ? 12.243 -5.761 -31.993 1.00 94.25 1132 HIS A C 1
ATOM 8693 O O . HIS A 1 1132 ? 12.247 -6.493 -31.003 1.00 94.25 1132 HIS A O 1
ATOM 8699 N N . SER A 1 1133 ? 11.325 -4.799 -32.146 1.00 93.38 1133 SER A N 1
ATOM 8700 C CA . SER A 1 1133 ? 10.261 -4.555 -31.159 1.00 93.38 1133 SER A CA 1
ATOM 8701 C C . SER A 1 1133 ? 9.397 -5.798 -30.888 1.00 93.38 1133 SER A C 1
ATOM 8703 O O . SER A 1 1133 ? 9.038 -6.060 -29.740 1.00 93.38 1133 SER A O 1
ATOM 8705 N N . PHE A 1 1134 ? 9.146 -6.644 -31.899 1.00 92.69 1134 PHE A N 1
ATOM 8706 C CA . PHE A 1 1134 ? 8.448 -7.922 -31.718 1.00 92.69 1134 PHE A CA 1
ATOM 8707 C C . PHE A 1 1134 ? 9.303 -8.940 -30.967 1.00 92.69 1134 PHE A C 1
ATOM 8709 O O . PHE A 1 1134 ? 8.785 -9.687 -30.133 1.00 92.69 1134 PHE A O 1
ATOM 8716 N N . ASN A 1 1135 ? 10.611 -8.948 -31.225 1.00 90.88 1135 ASN A N 1
ATOM 8717 C CA . ASN A 1 1135 ? 11.554 -9.797 -30.506 1.00 90.88 1135 ASN A CA 1
ATOM 8718 C C . ASN A 1 1135 ? 11.651 -9.393 -29.027 1.00 90.88 1135 ASN A C 1
ATOM 8720 O O . ASN A 1 1135 ? 11.730 -10.269 -28.168 1.00 90.88 1135 ASN A O 1
ATOM 8724 N N . ALA A 1 1136 ? 11.560 -8.103 -28.712 1.00 89.62 1136 ALA A N 1
ATOM 8725 C CA . ALA A 1 1136 ? 11.633 -7.581 -27.349 1.00 89.62 1136 ALA A CA 1
ATOM 8726 C C . ALA A 1 1136 ? 10.369 -7.835 -26.497 1.00 89.62 1136 ALA A C 1
ATOM 8728 O O . ALA A 1 1136 ? 10.403 -7.641 -25.284 1.00 89.62 1136 ALA A O 1
ATOM 8729 N N . ARG A 1 1137 ? 9.268 -8.340 -27.082 1.00 90.44 1137 ARG A N 1
ATOM 8730 C CA . ARG A 1 1137 ? 8.011 -8.657 -26.357 1.00 90.44 1137 ARG A CA 1
ATOM 8731 C C . ARG A 1 1137 ? 8.176 -9.695 -25.247 1.00 90.44 1137 ARG A C 1
ATOM 8733 O O . ARG A 1 1137 ? 7.367 -9.756 -24.323 1.00 90.44 1137 ARG A O 1
ATOM 8740 N N . SER A 1 1138 ? 9.217 -10.518 -25.331 1.00 86.62 1138 SER A N 1
ATOM 8741 C CA . SER A 1 1138 ? 9.685 -11.342 -24.220 1.00 86.62 1138 SER A CA 1
ATOM 8742 C C . SER A 1 1138 ? 11.192 -11.520 -24.314 1.00 86.62 1138 SER A C 1
ATOM 8744 O O . SER A 1 1138 ? 11.722 -11.823 -25.385 1.00 86.62 1138 SER A O 1
ATOM 8746 N N . VAL A 1 1139 ? 11.871 -11.383 -23.177 1.00 80.81 1139 VAL A N 1
ATOM 8747 C CA . VAL A 1 1139 ? 13.325 -11.560 -23.069 1.00 80.81 1139 VAL A CA 1
ATOM 8748 C C . VAL A 1 1139 ? 13.714 -13.038 -23.229 1.00 80.81 1139 VAL A C 1
ATOM 8750 O O . VAL A 1 1139 ? 14.782 -13.347 -23.749 1.00 80.81 1139 VAL A O 1
ATOM 8753 N N . HIS A 1 1140 ? 12.828 -13.968 -22.849 1.00 80.69 1140 HIS A N 1
ATOM 8754 C CA . HIS A 1 1140 ? 13.139 -15.403 -22.781 1.00 80.69 1140 HIS A CA 1
ATOM 8755 C C . HIS A 1 1140 ? 12.264 -16.272 -23.699 1.00 80.69 1140 HIS A C 1
ATOM 8757 O O . HIS A 1 1140 ? 12.713 -17.313 -24.195 1.00 80.69 1140 HIS A O 1
ATOM 8763 N N . GLN A 1 1141 ? 11.009 -15.883 -23.954 1.00 83.88 1141 GLN A N 1
ATOM 8764 C CA . GLN A 1 1141 ? 10.091 -16.661 -24.793 1.00 83.88 1141 GLN A CA 1
ATOM 8765 C C . GLN A 1 1141 ? 10.260 -16.331 -26.284 1.00 83.88 1141 GLN A C 1
ATOM 8767 O O . GLN A 1 1141 ? 10.589 -15.211 -26.679 1.00 83.88 1141 GLN A O 1
ATOM 8772 N N . SER A 1 1142 ? 10.024 -17.347 -27.115 1.00 85.56 1142 SER A N 1
ATOM 8773 C CA . SER A 1 1142 ? 10.034 -17.240 -28.578 1.00 85.56 1142 SER A CA 1
ATOM 8774 C C . SER A 1 1142 ? 8.866 -16.387 -29.067 1.00 85.56 1142 SER A C 1
ATOM 8776 O O . SER A 1 1142 ? 7.757 -16.526 -28.543 1.00 85.56 1142 SER A O 1
ATOM 8778 N N . VAL A 1 1143 ? 9.087 -15.584 -30.112 1.00 85.12 1143 VAL A N 1
ATOM 8779 C CA . VAL A 1 1143 ? 8.044 -14.773 -30.768 1.00 85.12 1143 VAL A CA 1
ATOM 8780 C C . VAL A 1 1143 ? 6.900 -15.643 -31.302 1.00 85.12 1143 VAL A C 1
ATOM 8782 O O . VAL A 1 1143 ? 5.735 -15.243 -31.276 1.00 85.12 1143 VAL A O 1
ATOM 8785 N N . PHE A 1 1144 ? 7.194 -16.880 -31.713 1.00 83.06 1144 PHE A N 1
ATOM 8786 C CA . PHE A 1 1144 ? 6.180 -17.827 -32.187 1.00 83.06 1144 PHE A CA 1
ATOM 8787 C C . PHE A 1 1144 ? 5.275 -18.349 -31.065 1.00 83.06 1144 PHE A C 1
ATOM 8789 O O . PHE A 1 1144 ? 4.134 -18.725 -31.320 1.00 83.06 1144 PHE A O 1
ATOM 8796 N N . LYS A 1 1145 ? 5.766 -18.359 -29.819 1.00 81.56 1145 LYS A N 1
ATOM 8797 C CA . LYS A 1 1145 ? 5.005 -18.813 -28.646 1.00 81.56 1145 LYS A CA 1
ATOM 8798 C C . LYS A 1 1145 ? 4.235 -17.672 -27.983 1.00 81.56 1145 LYS A C 1
ATOM 8800 O O . LYS A 1 1145 ? 3.133 -17.898 -27.494 1.00 81.56 1145 LYS A O 1
ATOM 8805 N N . THR A 1 1146 ? 4.795 -16.463 -27.969 1.00 77.06 1146 THR A N 1
ATOM 8806 C CA . THR A 1 1146 ? 4.080 -15.257 -27.517 1.00 77.06 1146 THR A CA 1
ATOM 8807 C C . THR A 1 1146 ? 2.988 -14.843 -28.506 1.00 77.06 1146 THR A C 1
ATOM 8809 O O . THR A 1 1146 ? 1.963 -14.296 -28.097 1.00 77.06 1146 THR A O 1
ATOM 8812 N N . GLY A 1 1147 ? 3.166 -15.171 -29.790 1.00 78.19 1147 GLY A N 1
ATOM 8813 C CA . GLY A 1 1147 ? 2.206 -14.948 -30.866 1.00 78.19 1147 GLY A CA 1
ATOM 8814 C C . GLY A 1 1147 ? 2.252 -13.510 -31.379 1.00 78.19 1147 GLY A C 1
ATOM 8815 O O . GLY A 1 1147 ? 2.116 -12.560 -30.616 1.00 78.19 1147 GLY A O 1
ATOM 8816 N N . ILE A 1 1148 ? 2.400 -13.318 -32.691 1.00 79.19 1148 ILE A N 1
ATOM 8817 C CA . ILE A 1 1148 ? 2.582 -11.987 -33.307 1.00 79.19 1148 ILE A CA 1
ATOM 8818 C C . ILE A 1 1148 ? 1.342 -11.088 -33.113 1.00 79.19 1148 ILE A C 1
ATOM 8820 O O . ILE A 1 1148 ? 1.472 -9.876 -32.976 1.00 79.19 1148 ILE A O 1
ATOM 8824 N N . THR A 1 1149 ? 0.148 -11.680 -33.018 1.00 82.88 1149 THR A N 1
ATOM 8825 C CA . THR A 1 1149 ? -1.142 -10.970 -32.940 1.00 82.88 1149 THR A CA 1
ATOM 8826 C C . THR A 1 1149 ? -1.701 -10.777 -31.535 1.00 82.88 1149 THR A C 1
ATOM 8828 O O . THR A 1 1149 ? -2.748 -10.146 -31.386 1.00 82.88 1149 THR A O 1
ATOM 8831 N N . SER A 1 1150 ? -1.033 -11.283 -30.495 1.00 82.69 1150 SER A N 1
ATOM 8832 C CA . SER A 1 1150 ? -1.561 -11.202 -29.126 1.00 82.69 1150 SER A CA 1
ATOM 8833 C C . SER A 1 1150 ? -1.567 -9.774 -28.564 1.00 82.69 1150 SER A C 1
ATOM 8835 O O . SER A 1 1150 ? -2.442 -9.452 -27.764 1.00 82.69 1150 SER A O 1
ATOM 8837 N N . ASN A 1 1151 ? -0.678 -8.888 -29.034 1.00 88.25 1151 ASN A N 1
ATOM 8838 C CA . ASN A 1 1151 ? -0.699 -7.461 -28.707 1.00 88.25 1151 ASN A CA 1
ATOM 8839 C C . ASN A 1 1151 ? -1.147 -6.620 -29.918 1.00 88.25 1151 ASN A C 1
ATOM 8841 O O . ASN A 1 1151 ? -0.375 -6.343 -30.836 1.00 88.25 1151 ASN A O 1
ATOM 8845 N N . ARG A 1 1152 ? -2.408 -6.167 -29.900 1.00 90.81 1152 ARG A N 1
ATOM 8846 C CA . ARG A 1 1152 ? -2.983 -5.315 -30.960 1.00 90.81 1152 ARG A CA 1
ATOM 8847 C C . ARG A 1 1152 ? -2.343 -3.924 -31.013 1.00 90.81 1152 ARG A C 1
ATOM 8849 O O . ARG A 1 1152 ? -2.252 -3.349 -32.095 1.00 90.81 1152 ARG A O 1
ATOM 8856 N N . TRP A 1 1153 ? -1.886 -3.403 -29.872 1.00 91.62 1153 TRP A N 1
ATOM 8857 C CA . TRP A 1 1153 ? -1.201 -2.110 -29.796 1.00 91.62 1153 TRP A CA 1
ATOM 8858 C C . TRP A 1 1153 ? 0.170 -2.166 -30.459 1.00 91.62 1153 TRP A C 1
ATOM 8860 O O . TRP A 1 1153 ? 0.535 -1.216 -31.139 1.00 91.62 1153 TRP A O 1
ATOM 8870 N N . MET A 1 1154 ? 0.879 -3.294 -30.348 1.00 93.69 1154 MET A N 1
ATOM 8871 C CA . MET A 1 1154 ? 2.159 -3.497 -31.036 1.00 93.69 1154 MET A CA 1
ATOM 8872 C C . MET A 1 1154 ? 1.997 -3.462 -32.556 1.00 93.69 1154 MET A C 1
ATOM 8874 O O . MET A 1 1154 ? 2.756 -2.786 -33.241 1.00 93.69 1154 MET A O 1
ATOM 8878 N N . ILE A 1 1155 ? 0.970 -4.127 -33.092 1.00 92.94 1155 ILE A N 1
ATOM 8879 C CA . ILE A 1 1155 ? 0.689 -4.090 -34.535 1.00 92.94 1155 ILE A CA 1
ATOM 8880 C C . ILE A 1 1155 ? 0.364 -2.662 -34.986 1.00 92.94 1155 ILE A C 1
ATOM 8882 O O . ILE A 1 1155 ? 0.896 -2.201 -35.992 1.00 92.94 1155 ILE A O 1
ATOM 8886 N N . GLY A 1 1156 ? -0.486 -1.953 -34.236 1.00 93.69 1156 GLY A N 1
ATOM 8887 C CA . GLY A 1 1156 ? -0.813 -0.558 -34.531 1.00 93.69 1156 GLY A CA 1
ATOM 8888 C C . GLY A 1 1156 ? 0.419 0.348 -34.504 1.00 93.69 1156 GLY A C 1
ATOM 8889 O O . GLY A 1 1156 ? 0.627 1.116 -35.439 1.00 93.69 1156 GLY A O 1
ATOM 8890 N N . ALA A 1 1157 ? 1.263 0.214 -33.478 1.00 94.00 1157 ALA A N 1
ATOM 8891 C CA . ALA A 1 1157 ? 2.509 0.960 -33.347 1.00 94.00 1157 ALA A CA 1
ATOM 8892 C C . ALA A 1 1157 ? 3.475 0.674 -34.501 1.00 94.00 1157 ALA A C 1
ATOM 8894 O O . ALA A 1 1157 ? 3.983 1.612 -35.104 1.00 94.00 1157 ALA A O 1
ATOM 8895 N N . PHE A 1 1158 ? 3.657 -0.597 -34.869 1.00 94.56 1158 PHE A N 1
ATOM 8896 C CA . PHE A 1 1158 ? 4.477 -0.983 -36.015 1.00 94.56 1158 PHE A CA 1
ATOM 8897 C C . PHE A 1 1158 ? 3.978 -0.339 -37.313 1.00 94.56 1158 PHE A C 1
ATOM 8899 O O . PHE A 1 1158 ? 4.769 0.253 -38.038 1.00 94.56 1158 PHE A O 1
ATOM 8906 N N . ILE A 1 1159 ? 2.671 -0.409 -37.599 1.00 94.94 1159 ILE A N 1
ATOM 8907 C CA . ILE A 1 1159 ? 2.090 0.174 -38.820 1.00 94.94 1159 ILE A CA 1
ATOM 8908 C C . ILE A 1 1159 ? 2.294 1.692 -38.849 1.00 94.94 1159 ILE A C 1
ATOM 8910 O O . ILE A 1 1159 ? 2.676 2.233 -39.884 1.00 94.94 1159 ILE A O 1
ATOM 8914 N N . VAL A 1 1160 ? 2.055 2.377 -37.727 1.00 94.62 1160 VAL A N 1
ATOM 8915 C CA . VAL A 1 1160 ? 2.212 3.834 -37.623 1.00 94.62 1160 VAL A CA 1
ATOM 8916 C C . VAL A 1 1160 ? 3.674 4.244 -37.797 1.00 94.62 1160 VAL A C 1
ATOM 8918 O O . VAL A 1 1160 ? 3.963 5.111 -38.620 1.00 94.62 1160 VAL A O 1
ATOM 8921 N N . SER A 1 1161 ? 4.604 3.602 -37.089 1.00 94.62 1161 SER A N 1
ATOM 8922 C CA . SER A 1 1161 ? 6.032 3.906 -37.205 1.00 94.62 1161 SER A CA 1
ATOM 8923 C C . SER A 1 1161 ? 6.583 3.573 -38.590 1.00 94.62 1161 SER A C 1
ATOM 8925 O O . SER A 1 1161 ? 7.340 4.358 -39.158 1.00 94.62 1161 SER A O 1
ATOM 8927 N N . PHE A 1 1162 ? 6.159 2.454 -39.183 1.00 94.81 1162 PHE A N 1
ATOM 8928 C CA . PHE A 1 1162 ? 6.528 2.095 -40.550 1.00 94.81 1162 PHE A CA 1
ATOM 8929 C C . PHE A 1 1162 ? 5.983 3.119 -41.556 1.00 94.81 1162 PHE A C 1
ATOM 8931 O O . PHE A 1 1162 ? 6.709 3.548 -42.448 1.00 94.81 1162 PHE A O 1
ATOM 8938 N N . ALA A 1 1163 ? 4.741 3.587 -41.388 1.00 94.81 1163 ALA A N 1
ATOM 8939 C CA . ALA A 1 1163 ? 4.171 4.639 -42.227 1.00 94.81 1163 ALA A CA 1
ATOM 8940 C C . ALA A 1 1163 ? 4.932 5.970 -42.095 1.00 94.81 1163 ALA A C 1
ATOM 8942 O O . ALA A 1 1163 ? 5.192 6.616 -43.109 1.00 94.81 1163 ALA A O 1
ATOM 8943 N N . PHE A 1 1164 ? 5.340 6.365 -40.883 1.00 93.25 1164 PHE A N 1
ATOM 8944 C CA . PHE A 1 1164 ? 6.178 7.552 -40.692 1.00 93.25 1164 PHE A CA 1
ATOM 8945 C C . PHE A 1 1164 ? 7.567 7.395 -41.307 1.00 93.25 1164 PHE A C 1
ATOM 8947 O O . PHE A 1 1164 ? 8.063 8.343 -41.907 1.00 93.25 1164 PHE A O 1
ATOM 8954 N N . MET A 1 1165 ? 8.177 6.213 -41.237 1.00 93.19 1165 MET A N 1
ATOM 8955 C CA . MET A 1 1165 ? 9.432 5.934 -41.939 1.00 93.19 1165 MET A CA 1
ATOM 8956 C C . MET A 1 1165 ? 9.267 6.098 -43.460 1.00 93.19 1165 MET A C 1
ATOM 8958 O O . MET A 1 1165 ? 10.060 6.795 -44.090 1.00 93.19 1165 MET A O 1
ATOM 8962 N N . ILE A 1 1166 ? 8.205 5.532 -44.051 1.00 93.38 1166 ILE A N 1
ATOM 8963 C CA . ILE A 1 1166 ? 7.884 5.711 -45.478 1.00 93.38 1166 ILE A CA 1
ATOM 8964 C C . ILE A 1 1166 ? 7.675 7.193 -45.813 1.00 93.38 1166 ILE A C 1
ATOM 8966 O O . ILE A 1 1166 ? 8.202 7.676 -46.816 1.00 93.38 1166 ILE A O 1
ATOM 8970 N N . LEU A 1 1167 ? 6.952 7.935 -44.972 1.00 92.19 1167 LEU A N 1
ATOM 8971 C CA . LEU A 1 1167 ? 6.756 9.373 -45.148 1.00 92.19 1167 LEU A CA 1
ATOM 8972 C C . LEU A 1 1167 ? 8.094 10.126 -45.103 1.00 92.19 1167 LEU A C 1
ATOM 8974 O O . LEU A 1 1167 ? 8.338 10.971 -45.956 1.00 92.19 1167 LEU A O 1
ATOM 8978 N N . GLY A 1 1168 ? 8.979 9.782 -44.165 1.00 89.56 1168 GLY A N 1
ATOM 8979 C CA . GLY A 1 1168 ? 10.311 10.376 -44.045 1.00 89.56 1168 GLY A CA 1
ATOM 8980 C C . GLY A 1 1168 ? 11.175 10.178 -45.292 1.00 89.56 1168 GLY A C 1
ATOM 8981 O O . GLY A 1 1168 ? 11.893 11.088 -45.692 1.00 89.56 1168 GLY A O 1
ATOM 8982 N N . ILE A 1 1169 ? 11.062 9.021 -45.948 1.00 91.44 1169 ILE A N 1
ATOM 8983 C CA . ILE A 1 1169 ? 11.853 8.687 -47.142 1.00 91.44 1169 ILE A CA 1
ATOM 8984 C C . ILE A 1 1169 ? 11.257 9.301 -48.419 1.00 91.44 1169 ILE A C 1
ATOM 8986 O O . ILE A 1 1169 ? 11.994 9.795 -49.272 1.00 91.44 1169 ILE A O 1
ATOM 8990 N N . TYR A 1 1170 ? 9.931 9.247 -48.588 1.00 91.56 1170 TYR A N 1
ATOM 8991 C CA . TYR A 1 1170 ? 9.286 9.541 -49.874 1.00 91.56 1170 TYR A CA 1
ATOM 8992 C C . TYR A 1 1170 ? 8.554 10.890 -49.933 1.00 91.56 1170 TYR A C 1
ATOM 8994 O O . TYR A 1 1170 ? 8.262 11.348 -51.039 1.00 91.56 1170 TYR A O 1
ATOM 9002 N N . ALA A 1 1171 ? 8.246 11.542 -48.806 1.00 92.25 1171 ALA A N 1
ATOM 9003 C CA . ALA A 1 1171 ? 7.522 12.812 -48.827 1.00 92.25 1171 ALA A CA 1
ATOM 9004 C C . ALA A 1 1171 ? 8.466 13.997 -49.113 1.00 92.25 1171 ALA A C 1
ATOM 9006 O O . ALA A 1 1171 ? 9.389 14.243 -48.328 1.00 92.25 1171 ALA A O 1
ATOM 9007 N N . PRO A 1 1172 ? 8.230 14.774 -50.190 1.00 86.81 1172 PRO A N 1
ATOM 9008 C CA . PRO A 1 1172 ? 9.056 15.934 -50.512 1.00 86.81 1172 PRO A CA 1
ATOM 9009 C C . PRO A 1 1172 ? 8.981 16.987 -49.397 1.00 86.81 1172 PRO A C 1
ATOM 9011 O O . PRO A 1 1172 ? 7.923 17.219 -48.813 1.00 86.81 1172 PRO A O 1
ATOM 9014 N N . GLY A 1 1173 ? 10.116 17.614 -49.085 1.00 87.38 1173 GLY A N 1
ATOM 9015 C CA . GLY A 1 1173 ? 10.276 18.503 -47.931 1.00 87.38 1173 GLY A CA 1
ATOM 9016 C C . GLY A 1 1173 ? 10.788 17.767 -46.691 1.00 87.38 1173 GLY A C 1
ATOM 9017 O O . GLY A 1 1173 ? 11.840 18.138 -46.179 1.00 87.38 1173 GLY A O 1
ATOM 9018 N N . ILE A 1 1174 ? 10.112 16.693 -46.256 1.00 86.25 1174 ILE A N 1
ATOM 9019 C CA . ILE A 1 1174 ? 10.568 15.872 -45.114 1.00 86.25 1174 ILE A CA 1
ATOM 9020 C C . ILE A 1 1174 ? 11.827 15.088 -45.493 1.00 86.25 1174 ILE A C 1
ATOM 9022 O O . ILE A 1 1174 ? 12.807 15.126 -44.755 1.00 86.25 1174 ILE A O 1
ATOM 9026 N N . SER A 1 1175 ? 11.839 14.446 -46.665 1.00 89.31 1175 SER A N 1
ATOM 9027 C CA . SER A 1 1175 ? 13.020 13.726 -47.155 1.00 89.31 1175 SER A CA 1
ATOM 9028 C C . SER A 1 1175 ? 14.219 14.654 -47.335 1.00 89.31 1175 SER A C 1
ATOM 9030 O O . SER A 1 1175 ? 15.326 14.316 -46.934 1.00 89.31 1175 SER A O 1
ATOM 9032 N N . THR A 1 1176 ? 13.995 15.871 -47.838 1.00 85.94 1176 THR A N 1
ATOM 9033 C CA . THR A 1 1176 ? 15.036 16.900 -47.977 1.00 85.94 1176 THR A CA 1
ATOM 9034 C C . THR A 1 1176 ? 15.579 17.348 -46.621 1.00 85.94 1176 THR A C 1
ATOM 9036 O O . THR A 1 1176 ? 16.782 17.532 -46.477 1.00 85.94 1176 THR A O 1
ATOM 9039 N N . TRP A 1 1177 ? 14.706 17.492 -45.623 1.00 84.06 1177 TRP A N 1
ATOM 9040 C CA . TRP A 1 1177 ? 15.082 17.867 -44.260 1.00 84.06 1177 TRP A CA 1
ATOM 9041 C C . TRP A 1 1177 ? 15.856 16.762 -43.524 1.00 84.06 1177 TRP A C 1
ATOM 9043 O O . TRP A 1 1177 ? 16.773 17.065 -42.768 1.00 84.06 1177 TRP A O 1
ATOM 9053 N N . LEU A 1 1178 ? 15.541 15.491 -43.791 1.00 85.69 1178 LEU A N 1
ATOM 9054 C CA . LEU A 1 1178 ? 16.279 14.328 -43.280 1.00 85.69 1178 LEU A CA 1
ATOM 9055 C C . LEU A 1 1178 ? 17.519 13.971 -44.117 1.00 85.69 1178 LEU A C 1
ATOM 9057 O O . LEU A 1 1178 ? 18.191 12.992 -43.806 1.00 85.69 1178 LEU A O 1
ATOM 9061 N N . GLU A 1 1179 ? 17.814 14.726 -45.180 1.00 87.25 1179 GLU A N 1
ATOM 9062 C CA . GLU A 1 1179 ? 18.876 14.439 -46.159 1.00 87.25 1179 GLU A CA 1
ATOM 9063 C C . GLU A 1 1179 ? 18.731 13.075 -46.870 1.00 87.25 1179 GLU A C 1
ATOM 9065 O O . GLU A 1 1179 ? 19.705 12.514 -47.382 1.00 87.25 1179 GLU A O 1
ATOM 9070 N N . LEU A 1 1180 ? 17.505 12.550 -46.940 1.00 90.75 1180 LEU A N 1
ATOM 9071 C CA . LEU A 1 1180 ? 17.155 11.273 -47.557 1.00 90.75 1180 LEU A CA 1
ATOM 9072 C C . LEU A 1 1180 ? 16.790 11.427 -49.039 1.00 90.75 1180 LEU A C 1
ATOM 9074 O O . LEU A 1 1180 ? 16.216 12.421 -49.482 1.00 90.75 1180 LEU A O 1
ATOM 9078 N N . THR A 1 1181 ? 17.086 10.380 -49.803 1.00 90.81 1181 THR A N 1
ATOM 9079 C CA . THR A 1 1181 ? 16.745 10.243 -51.225 1.00 90.81 1181 THR A CA 1
ATOM 9080 C C . THR A 1 1181 ? 15.850 9.029 -51.444 1.00 90.81 1181 THR A C 1
ATOM 9082 O O . THR A 1 1181 ? 15.767 8.129 -50.605 1.00 90.81 1181 THR A O 1
ATOM 9085 N N . HIS A 1 1182 ? 15.157 8.999 -52.583 1.00 88.44 1182 HIS A N 1
ATOM 9086 C CA . HIS A 1 1182 ? 14.290 7.880 -52.930 1.00 88.44 1182 HIS A CA 1
ATOM 9087 C C . HIS A 1 1182 ? 15.082 6.574 -53.037 1.00 88.44 1182 HIS A C 1
ATOM 9089 O O . HIS A 1 1182 ? 16.029 6.469 -53.813 1.00 88.44 1182 HIS A O 1
ATOM 9095 N N . VAL A 1 1183 ? 14.647 5.561 -52.287 1.00 89.62 1183 VAL A N 1
ATOM 9096 C CA . VAL A 1 1183 ? 15.240 4.221 -52.329 1.00 89.62 1183 VAL A CA 1
ATOM 9097 C C . VAL A 1 1183 ? 14.497 3.317 -53.315 1.00 89.62 1183 VAL A C 1
ATOM 9099 O O . VAL A 1 1183 ? 13.261 3.307 -53.363 1.00 89.62 1183 VAL A O 1
ATOM 9102 N N . GLY A 1 1184 ? 15.269 2.564 -54.101 1.00 89.06 1184 GLY A N 1
ATOM 9103 C CA . GLY A 1 1184 ? 14.782 1.567 -55.056 1.00 89.06 1184 GLY A CA 1
ATOM 9104 C C . GLY A 1 1184 ? 14.384 0.235 -54.409 1.00 89.06 1184 GLY A C 1
ATOM 9105 O O . GLY A 1 1184 ? 14.440 0.058 -53.189 1.00 89.06 1184 GLY A O 1
ATOM 9106 N N . TRP A 1 1185 ? 13.988 -0.731 -55.239 1.00 90.94 1185 TRP A N 1
ATOM 9107 C CA . TRP A 1 1185 ? 13.585 -2.074 -54.799 1.00 90.94 1185 TRP A CA 1
ATOM 9108 C C . TRP A 1 1185 ? 14.760 -2.874 -54.207 1.00 90.94 1185 TRP A C 1
ATOM 9110 O O . TRP A 1 1185 ? 14.549 -3.729 -53.347 1.00 90.94 1185 TRP A O 1
ATOM 9120 N N . GLU A 1 1186 ? 15.997 -2.553 -54.598 1.00 90.75 1186 GLU A N 1
ATOM 9121 C CA . GLU A 1 1186 ? 17.236 -3.149 -54.091 1.00 90.75 1186 GLU A CA 1
ATOM 9122 C C . GLU A 1 1186 ? 17.366 -2.959 -52.571 1.00 90.75 1186 GLU A C 1
ATOM 9124 O O . GLU A 1 1186 ? 17.767 -3.877 -51.853 1.00 90.75 1186 GLU A O 1
ATOM 9129 N N . SER A 1 1187 ? 16.956 -1.786 -52.071 1.00 91.69 1187 SER A N 1
ATOM 9130 C CA . SER A 1 1187 ? 16.934 -1.462 -50.638 1.00 91.69 1187 SER A CA 1
ATOM 9131 C C . SER A 1 1187 ? 15.994 -2.382 -49.866 1.00 91.69 1187 SER A C 1
ATOM 9133 O O . SER A 1 1187 ? 16.349 -2.924 -48.819 1.00 91.69 1187 SER A O 1
ATOM 9135 N N . TRP A 1 1188 ? 14.803 -2.622 -50.415 1.00 93.69 1188 TRP A N 1
ATOM 9136 C CA . TRP A 1 1188 ? 13.786 -3.465 -49.794 1.00 93.69 1188 TRP A CA 1
ATOM 9137 C C . TRP A 1 1188 ? 14.179 -4.943 -49.775 1.00 93.69 1188 TRP A C 1
ATOM 9139 O O . TRP A 1 1188 ? 13.908 -5.629 -48.790 1.00 93.69 1188 TRP A O 1
ATOM 9149 N N . VAL A 1 1189 ? 14.874 -5.429 -50.809 1.00 94.38 1189 VAL A N 1
ATOM 9150 C CA . VAL A 1 1189 ? 15.427 -6.794 -50.820 1.00 94.38 1189 VAL A CA 1
ATOM 9151 C C . VAL A 1 1189 ? 16.495 -6.953 -49.740 1.00 94.38 1189 VAL A C 1
ATOM 9153 O O . VAL A 1 1189 ? 16.424 -7.901 -48.958 1.00 94.38 1189 VAL A O 1
ATOM 9156 N N . MET A 1 1190 ? 17.443 -6.013 -49.643 1.00 92.62 1190 MET A N 1
ATOM 9157 C CA . MET A 1 1190 ? 18.455 -6.035 -48.579 1.00 92.62 1190 MET A CA 1
ATOM 9158 C C . MET A 1 1190 ? 17.820 -5.952 -47.190 1.00 92.62 1190 MET A C 1
ATOM 9160 O O . MET A 1 1190 ? 18.174 -6.730 -46.306 1.00 92.62 1190 MET A O 1
ATOM 9164 N N . THR A 1 1191 ? 16.826 -5.081 -47.021 1.00 94.75 1191 THR A N 1
ATOM 9165 C CA . THR A 1 1191 ? 16.073 -4.944 -45.770 1.00 94.75 1191 THR A CA 1
ATOM 9166 C C . THR A 1 1191 ? 15.403 -6.261 -45.378 1.00 94.75 1191 THR A C 1
ATOM 9168 O O . THR A 1 1191 ? 15.547 -6.708 -44.241 1.00 94.75 1191 THR A O 1
ATOM 9171 N N . MET A 1 1192 ? 14.721 -6.927 -46.315 1.00 95.38 1192 MET A N 1
ATOM 9172 C CA . MET A 1 1192 ? 14.047 -8.202 -46.058 1.00 95.38 1192 MET A CA 1
ATOM 9173 C C . MET A 1 1192 ? 15.037 -9.301 -45.643 1.00 95.38 1192 MET A C 1
ATOM 9175 O O . MET A 1 1192 ? 14.781 -10.031 -44.685 1.00 95.38 1192 MET A O 1
ATOM 9179 N N . VAL A 1 1193 ? 16.187 -9.403 -46.319 1.00 95.50 1193 VAL A N 1
ATOM 9180 C CA . VAL A 1 1193 ? 17.237 -10.373 -45.963 1.00 95.50 1193 VAL A CA 1
ATOM 9181 C C . VAL A 1 1193 ? 17.769 -10.101 -44.555 1.00 95.50 1193 VAL A C 1
ATOM 9183 O O . VAL A 1 1193 ? 17.823 -11.021 -43.738 1.00 95.50 1193 VAL A O 1
ATOM 9186 N N . SER A 1 1194 ? 18.097 -8.847 -44.241 1.00 95.56 1194 SER A N 1
ATOM 9187 C CA . SER A 1 1194 ? 18.594 -8.456 -42.918 1.00 95.56 1194 SER A CA 1
ATOM 9188 C C . SER A 1 1194 ? 17.581 -8.751 -41.808 1.00 95.56 1194 SER A C 1
ATOM 9190 O O . SER A 1 1194 ? 17.951 -9.285 -40.764 1.00 95.56 1194 SER A O 1
ATOM 9192 N N . VAL A 1 1195 ? 16.290 -8.501 -42.048 1.00 95.62 1195 VAL A N 1
ATOM 9193 C CA . VAL A 1 1195 ? 15.207 -8.833 -41.110 1.00 95.62 1195 VAL A CA 1
ATOM 9194 C C . VAL A 1 1195 ? 15.116 -10.341 -40.852 1.00 95.62 1195 VAL A C 1
ATOM 9196 O O . VAL A 1 1195 ? 15.016 -10.758 -39.697 1.00 95.62 1195 VAL A O 1
ATOM 9199 N N . ILE A 1 1196 ? 15.185 -11.175 -41.896 1.00 95.25 1196 ILE A N 1
ATOM 9200 C CA . ILE A 1 1196 ? 15.139 -12.640 -41.751 1.00 95.25 1196 ILE A CA 1
ATOM 9201 C C . ILE A 1 1196 ? 16.330 -13.140 -40.924 1.00 95.25 1196 ILE A C 1
ATOM 9203 O O . ILE A 1 1196 ? 16.154 -13.981 -40.036 1.00 95.25 1196 ILE A O 1
ATOM 9207 N N . VAL A 1 1197 ? 17.529 -12.611 -41.184 1.00 95.81 1197 VAL A N 1
ATOM 9208 C CA . VAL A 1 1197 ? 18.745 -12.963 -40.435 1.00 95.81 1197 VAL A CA 1
ATOM 9209 C C . VAL A 1 1197 ? 18.621 -12.540 -38.971 1.00 95.81 1197 VAL A C 1
ATOM 9211 O O . VAL A 1 1197 ? 18.883 -13.354 -38.084 1.00 95.81 1197 VAL A O 1
ATOM 9214 N N . LEU A 1 1198 ? 18.158 -11.313 -38.714 1.00 94.62 1198 LEU A N 1
ATOM 9215 C CA . LEU A 1 1198 ? 17.937 -10.788 -37.368 1.00 94.62 1198 LEU A CA 1
ATOM 9216 C C . LEU A 1 1198 ? 16.980 -11.679 -36.567 1.00 94.62 1198 LEU A C 1
ATOM 9218 O O . LEU A 1 1198 ? 17.334 -12.146 -35.487 1.00 94.62 1198 LEU A O 1
ATOM 9222 N N . VAL A 1 1199 ? 15.786 -11.959 -37.098 1.00 93.38 1199 VAL A N 1
ATOM 9223 C CA . VAL A 1 1199 ? 14.780 -12.784 -36.406 1.00 93.38 1199 VAL A CA 1
ATOM 9224 C C . VAL A 1 1199 ? 15.312 -14.193 -36.142 1.00 93.38 1199 VAL A C 1
ATOM 9226 O O . VAL A 1 1199 ? 15.172 -14.708 -35.034 1.00 93.38 1199 VAL A O 1
ATOM 9229 N N . SER A 1 1200 ? 15.972 -14.803 -37.130 1.00 93.56 1200 SER A N 1
ATOM 9230 C CA . SER A 1 1200 ? 16.529 -16.153 -36.990 1.00 93.56 1200 SER A CA 1
ATOM 9231 C C . SER A 1 1200 ? 17.587 -16.222 -35.888 1.00 93.56 1200 SER A C 1
ATOM 9233 O O . SER A 1 1200 ? 17.574 -17.146 -35.075 1.00 93.56 1200 SER A O 1
ATOM 9235 N N . PHE A 1 1201 ? 18.486 -15.236 -35.826 1.00 94.25 1201 PHE A N 1
ATOM 9236 C CA . PHE A 1 1201 ? 19.543 -15.200 -34.821 1.00 94.25 1201 PHE A CA 1
ATOM 9237 C C . PHE A 1 1201 ? 18.987 -14.988 -33.410 1.00 94.25 1201 PHE A C 1
ATOM 9239 O O . PHE A 1 1201 ? 19.349 -15.729 -32.496 1.00 94.25 1201 PHE A O 1
ATOM 9246 N N . VAL A 1 1202 ? 18.070 -14.032 -33.232 1.00 91.31 1202 VAL A N 1
ATOM 9247 C CA . VAL A 1 1202 ? 17.475 -13.736 -31.917 1.00 91.31 1202 VAL A CA 1
ATOM 9248 C C . VAL A 1 1202 ? 16.672 -14.926 -31.385 1.00 91.31 1202 VAL A C 1
ATOM 9250 O O . VAL A 1 1202 ? 16.702 -15.233 -30.193 1.00 91.31 1202 VAL A O 1
ATOM 9253 N N . GLU A 1 1203 ? 15.987 -15.670 -32.253 1.00 91.75 1203 GLU A N 1
ATOM 9254 C CA . GLU A 1 1203 ? 15.278 -16.885 -31.840 1.00 91.75 1203 GLU A CA 1
ATOM 9255 C C . GLU A 1 1203 ? 16.231 -18.017 -31.422 1.00 91.75 1203 GLU A C 1
ATOM 9257 O O . GLU A 1 1203 ? 15.950 -18.736 -30.455 1.00 91.75 1203 GLU A O 1
ATOM 9262 N N . ILE A 1 1204 ? 17.389 -18.145 -32.081 1.00 91.19 1204 ILE A N 1
ATOM 9263 C CA . ILE A 1 1204 ? 18.455 -19.069 -31.664 1.00 91.19 1204 ILE A CA 1
ATOM 9264 C C . ILE A 1 1204 ? 19.046 -18.636 -30.317 1.00 91.19 1204 ILE A C 1
ATOM 9266 O O . ILE A 1 1204 ? 19.209 -19.477 -29.430 1.00 91.19 1204 ILE A O 1
ATOM 9270 N N . GLU A 1 1205 ? 19.322 -17.343 -30.128 1.00 90.12 1205 GLU A N 1
ATOM 9271 C CA . GLU A 1 1205 ? 19.804 -16.782 -28.861 1.00 90.12 1205 GLU A CA 1
ATOM 9272 C C . GLU A 1 1205 ? 18.848 -17.138 -27.711 1.00 90.12 1205 GLU A C 1
ATOM 9274 O O . GLU A 1 1205 ? 19.254 -17.755 -26.721 1.00 90.12 1205 GLU A O 1
ATOM 9279 N N . LYS A 1 1206 ? 17.550 -16.860 -27.874 1.00 89.00 1206 LYS A N 1
ATOM 9280 C CA . LYS A 1 1206 ? 16.520 -17.196 -26.880 1.00 89.00 1206 LYS A CA 1
ATOM 9281 C C . LYS A 1 1206 ? 16.432 -18.694 -26.608 1.00 89.00 1206 LYS A C 1
ATOM 9283 O O . LYS A 1 1206 ? 16.247 -19.110 -25.463 1.00 89.00 1206 LYS A O 1
ATOM 9288 N N . LEU A 1 1207 ? 16.564 -19.532 -27.638 1.00 88.56 1207 LEU A N 1
ATOM 9289 C CA . LEU A 1 1207 ? 16.586 -20.985 -27.473 1.00 88.56 1207 LEU A CA 1
ATOM 9290 C C . LEU A 1 1207 ? 17.782 -21.444 -26.624 1.00 88.56 1207 LEU A C 1
ATOM 9292 O O . LEU A 1 1207 ? 17.624 -22.331 -25.781 1.00 88.56 1207 LEU A O 1
ATOM 9296 N N . LEU A 1 1208 ? 18.958 -20.842 -26.822 1.00 86.50 1208 LEU A N 1
ATOM 9297 C CA . LEU A 1 1208 ? 20.162 -21.141 -26.047 1.00 86.50 1208 LEU A CA 1
ATOM 9298 C C . LEU A 1 1208 ? 20.030 -20.694 -24.589 1.00 86.50 1208 LEU A C 1
ATOM 9300 O O . LEU A 1 1208 ? 20.384 -21.471 -23.701 1.00 86.50 1208 LEU A O 1
ATOM 9304 N N . ILE A 1 1209 ? 19.477 -19.502 -24.339 1.00 83.25 1209 ILE A N 1
ATOM 9305 C CA . ILE A 1 1209 ? 19.225 -18.989 -22.982 1.00 83.25 1209 ILE A CA 1
ATOM 9306 C C . ILE A 1 1209 ? 18.313 -19.957 -22.218 1.00 83.25 1209 ILE A C 1
ATOM 9308 O O . ILE A 1 1209 ? 18.680 -20.416 -21.136 1.00 83.25 1209 ILE A O 1
ATOM 9312 N N . ARG A 1 1210 ? 17.192 -20.372 -22.829 1.00 83.62 1210 ARG A N 1
ATOM 9313 C CA . ARG A 1 1210 ? 16.255 -21.340 -22.228 1.00 83.62 1210 ARG A CA 1
ATOM 9314 C C . ARG A 1 1210 ? 16.890 -22.696 -21.916 1.00 83.62 1210 ARG A C 1
ATOM 9316 O O . ARG A 1 1210 ? 16.497 -23.338 -20.952 1.00 83.62 1210 ARG A O 1
ATOM 9323 N N . ARG A 1 1211 ? 17.838 -23.160 -22.739 1.00 81.25 1211 ARG A N 1
ATOM 9324 C CA . ARG A 1 1211 ? 18.493 -24.467 -22.552 1.00 81.25 1211 ARG A CA 1
ATOM 9325 C C . ARG A 1 1211 ? 19.635 -24.445 -21.539 1.00 81.25 1211 ARG A C 1
ATOM 9327 O O . ARG A 1 1211 ? 19.842 -25.448 -20.867 1.00 81.25 1211 ARG A O 1
ATOM 9334 N N . LYS A 1 1212 ? 20.417 -23.364 -21.481 1.00 73.12 1212 LYS A N 1
ATOM 9335 C CA . LYS A 1 1212 ? 21.660 -23.311 -20.692 1.00 73.12 1212 LYS A CA 1
ATOM 9336 C C . LYS A 1 1212 ? 21.520 -22.624 -19.336 1.00 73.12 1212 LYS A C 1
ATOM 9338 O O . LYS A 1 1212 ? 22.400 -22.813 -18.504 1.00 73.12 1212 LYS A O 1
ATOM 9343 N N . MET A 1 1213 ? 20.484 -21.815 -19.113 1.00 64.75 1213 MET A N 1
ATOM 9344 C CA . MET A 1 1213 ? 20.321 -21.056 -17.867 1.00 64.75 1213 MET A CA 1
ATOM 9345 C C . MET A 1 1213 ? 18.873 -21.076 -17.342 1.00 64.75 1213 MET A C 1
ATOM 9347 O O . MET A 1 1213 ? 18.301 -20.004 -17.164 1.00 64.75 1213 MET A O 1
ATOM 9351 N N . PRO A 1 1214 ? 18.267 -22.253 -17.088 1.00 56.91 1214 PRO A N 1
ATOM 9352 C CA . PRO A 1 1214 ? 16.892 -22.327 -16.587 1.00 56.91 1214 PRO A CA 1
ATOM 9353 C C . PRO A 1 1214 ? 16.721 -21.644 -15.220 1.00 56.91 1214 PRO A C 1
ATOM 9355 O O . PRO A 1 1214 ? 15.713 -20.989 -15.015 1.00 56.91 1214 PRO A O 1
ATOM 9358 N N . ASP A 1 1215 ? 17.730 -21.707 -14.342 1.00 48.78 1215 ASP A N 1
ATOM 9359 C CA . ASP A 1 1215 ? 17.658 -21.173 -12.968 1.00 48.78 1215 ASP A CA 1
ATOM 9360 C C . ASP A 1 1215 ? 17.916 -19.653 -12.857 1.00 48.78 1215 ASP A C 1
ATOM 9362 O O . ASP A 1 1215 ? 17.889 -19.093 -11.763 1.00 48.78 1215 ASP A O 1
ATOM 9366 N N . LYS A 1 1216 ? 18.252 -18.978 -13.970 1.00 48.25 1216 LYS A N 1
ATOM 9367 C CA . LYS A 1 1216 ? 18.499 -17.517 -14.025 1.00 48.25 1216 LYS A CA 1
ATOM 9368 C C . LYS A 1 1216 ? 17.417 -16.745 -14.789 1.00 48.25 1216 LYS A C 1
ATOM 9370 O O . LYS A 1 1216 ? 17.551 -15.527 -14.936 1.00 48.25 1216 LYS A O 1
ATOM 9375 N N . ILE A 1 1217 ? 16.432 -17.465 -15.323 1.00 48.06 1217 ILE A N 1
ATOM 9376 C CA . ILE A 1 1217 ? 15.190 -16.947 -15.910 1.00 48.06 1217 ILE A CA 1
ATOM 9377 C C . ILE A 1 1217 ? 14.177 -16.870 -14.774 1.00 48.06 1217 ILE A C 1
ATOM 9379 O O . ILE A 1 1217 ? 13.485 -15.834 -14.689 1.00 48.06 1217 ILE A O 1
#

Organism: NCBI:txid708070

Foldseek 3Di:
DDDDDDDDDDDPPPPDDDDPDDDDQDPDLQLQLLQLLVLLVCVVVDVVRDLQLSLLSLVVSLPPCQPPPNDADYDLVSLLSLLVSLLVQLADWDDDPVAIATDPSNVSSLQSLLSCLVGYPSNVVSVVVDDLVSLLNRNQLLNCLDPPHHDPLSLLQSLLSLVSCCVSPVPPSVDVCSNYDPVRCVSVVVSCPDPSVVVCVPDPVSSRRDDPDDVVPVPLDAGDLLPQQQDFLVVNCVSLVQQDPQQFHAPVCLVVLCVVQNWQAADDDDQDDLVVLLVVLCPPPLLVVLQVLLVVCVVLVVPLLSVVSVVLSVVLSCLQSVLLVVLSVVLVVVVDDDFFWWWWRHRNDTDIDGLRSDGFRIKTKAAAFDFDSAKWFFNFWDQWWKQPCLPQVDRGTQGADCDRDDDSHSPDPPSNSSRIDFGGIHIQHTMTITGHSHGYLGTPLNVLLVVLVVVVPDPPQALQRVQVSVLSVVLQVVLVVQLVVQLVLCVVVVHDSSVSNQLSSLLSLLSRQSLQSSLLSNLLSVLQVVLVVLQKRFQDSSQLQLLLQFQAEEEACALFQFVNFKFFAWWAWLVRKIWGWPPRRDLDLVPTFIWIAFPVVVVVVVVVVVPDDPDDDDDDDDDDDDDDDDDDDDDDDDPPDDVVSRDTDTDPLVCLVPDQPLVNQQLVLLAQLADKDWDQDPPPRDIDIRDDSVSSNSQSVSVNSVNHPVNQVVQPKDWLDWDDADPVQQKTKTKIWHDDPQTKIKIKMKGDLVSLLVQAQFAFDRDDPDGDTHGDDPVSNVVQVVVVVVLLLLLWDKMWIWMDIGGPVLDDPCLSPPPPPDPPDDDDDDDNRPRPDSHHIYTRIMITMDRAGDPCLLVLCVLCVLQSHQYAYEYQADQSSQQNRCVVSVNADPPDPQQADEEEQVVLVVDDLVRQLVDGVRHRYYYSHFLVRLQSNQVSCVVVQGQYEYEDAHSSCLNNLLSGNFREYEQPSHDPSSVSSGSMYRNSSYPSSSSVSSQSSLVLLQLSLLLVLLSLLLSLLLSLLSSVCSSVVHPRLARSLLSCCLSPQQRSQLSSLSSVQDGDPCSSNHYRDRSVAHSQHPVSVVSSNVSSVLLNVLLNVQLCCVCPVVNDDSQQSSQLSSLLSSLLSLLVSLLSSHPQDASVVSDSPNRVSSVVSSVRSNVVSVCCAPPPPNVVSRSHYHHDVVSVVSSVVSNVVSSVVSNVVSVCCVVPPVPVD

InterPro domains:
  IPR001757 P-type ATPase [TIGR01494] (440-576)
  IPR001757 P-type ATPase [TIGR01494] (925-1038)
  IPR004014 Cation-transporting P-type ATPase, N-terminal [PF00690] (232-296)
  IPR004014 Cation-transporting P-type ATPase, N-terminal [SM00831] (227-302)
  IPR006068 Cation-transporting P-type ATPase, C-terminal [PF00689] (1036-1208)
  IPR008250 P-type ATPase, A domain superfamily [SSF81653] (341-450)
  IPR018303 P-type ATPase, phosphorylation site [PS00154] (556-562)
  IPR023214 HAD superfamily [G3DSA:3.40.50.1000] (851-967)
  IPR023298 P-type ATPase, transmembrane domain superfamily [SSF81665] (233-1214)
  IPR023299 P-type ATPase, cytoplasmic domain N [G3DSA:3.40.1110.10] (633-850)
  IPR023299 P-type ATPase, cytoplasmic domain N [SSF81660] (560-857)
  IPR036412 HAD-like superfamily [SSF56784] (552-1055)
  IPR044492 P-type ATPase, haloacid dehalogenase domain [SFLDF00027] (536-1004)
  IPR050510 Cation transport ATPase (P-type) [PTHR43294] (228-1109)
  IPR059000 P-type ATPase, A domain [PF00122] (337-452)

pLDDT: mean 78.07, std 16.52, range [25.06, 96.81]